Protein 5M6A (pdb70)

Structure (mmCIF, N/CA/C/O backbone):
data_5M6A
#
_entry.id   5M6A
#
_cell.length_a   46.492
_cell.length_b   63.429
_cell.length_c   86.637
_cell.angle_alpha   95.32
_cell.angle_beta   85.84
_cell.angle_gamma   99.58
#
_symmetry.space_group_name_H-M   'P 1'
#
loop_
_entity.id
_entity.type
_entity.pdbx_description
1 polymer 'Bence-Jones light chain'
2 non-polymer GLYCEROL
3 non-polymer 'PHOSPHATE ION'
4 water water
#
loop_
_atom_site.group_PDB
_atom_site.id
_atom_site.type_symbol
_atom_site.label_atom_id
_atom_site.label_alt_id
_atom_site.label_comp_id
_atom_site.label_asym_id
_atom_site.label_entity_id
_atom_site.label_seq_id
_atom_site.pdbx_PDB_ins_code
_atom_site.Cartn_x
_atom_site.Cartn_y
_atom_site.Cartn_z
_atom_site.occupancy
_atom_site.B_iso_or_equiv
_atom_site.auth_seq_id
_atom_site.auth_comp_id
_atom_site.auth_asym_id
_atom_site.auth_atom_id
_atom_site.pdbx_PDB_model_num
ATOM 1 N N . GLN A 1 1 ? 16.790 -9.119 11.661 1.00 37.24 1 GLN A N 1
ATOM 2 C CA . GLN A 1 1 ? 15.794 -8.080 11.918 1.00 36.05 1 GLN A CA 1
ATOM 3 C C . GLN A 1 1 ? 15.657 -7.753 13.408 1.00 34.56 1 GLN A C 1
ATOM 4 O O . GLN A 1 1 ? 15.555 -8.664 14.241 1.00 34.34 1 GLN A O 1
ATOM 10 N N A SER A 1 2 ? 15.666 -6.449 13.745 0.48 27.99 2 SER A N 1
ATOM 11 N N B SER A 1 2 ? 15.667 -6.453 13.741 0.52 27.82 2 SER A N 1
ATOM 12 C CA A SER A 1 2 ? 15.533 -5.986 15.132 0.48 26.57 2 SER A CA 1
ATOM 13 C CA B SER A 1 2 ? 15.529 -5.967 15.120 0.52 26.33 2 SER A CA 1
ATOM 14 C C A SER A 1 2 ? 14.082 -6.047 15.587 0.48 28.50 2 SER A C 1
ATOM 15 C C B SER A 1 2 ? 14.080 -6.054 15.583 0.52 28.42 2 SER A C 1
ATOM 16 O O A SER A 1 2 ? 13.176 -6.071 14.743 0.48 28.18 2 SER A O 1
ATOM 17 O O B SER A 1 2 ? 13.171 -6.090 14.741 0.52 28.09 2 SER A O 1
ATOM 22 N N . ALA A 1 3 ? 13.863 -6.065 16.921 1.00 22.85 3 ALA A N 1
ATOM 23 C CA . ALA A 1 3 ? 12.537 -6.146 17.542 1.00 22.90 3 ALA A CA 1
ATOM 24 C C . ALA A 1 3 ? 11.606 -4.993 17.170 1.00 25.05 3 ALA A C 1
ATOM 25 O O . ALA A 1 3 ? 10.397 -5.204 16.969 1.00 25.95 3 ALA A O 1
ATOM 27 N N . LEU A 1 4 ? 12.160 -3.767 17.112 1.00 17.48 4 LEU A N 1
ATOM 28 C CA . LEU A 1 4 ? 11.424 -2.591 16.648 1.00 15.93 4 LEU A CA 1
ATOM 29 C C . LEU A 1 4 ? 11.957 -2.238 15.267 1.00 18.03 4 LEU A C 1
ATOM 30 O O . LEU A 1 4 ? 13.121 -2.518 14.946 1.00 16.22 4 LEU A O 1
ATOM 35 N N . THR A 1 5 ? 11.098 -1.637 14.430 1.00 16.83 5 THR A N 1
ATOM 36 C CA . THR A 1 5 ? 11.459 -1.341 13.071 1.00 16.16 5 THR A CA 1
ATOM 37 C C . THR A 1 5 ? 11.635 0.156 12.890 1.00 18.55 5 THR A C 1
ATOM 38 O O . THR A 1 5 ? 10.684 0.924 13.083 1.00 16.98 5 THR A O 1
ATOM 42 N N . GLN A 1 6 ? 12.822 0.533 12.418 1.00 14.62 6 GLN A N 1
ATOM 43 C CA . GLN A 1 6 ? 13.136 1.908 12.091 1.00 13.86 6 GLN A CA 1
ATOM 44 C C . GLN A 1 6 ? 13.523 1.957 10.625 1.00 17.23 6 GLN A C 1
ATOM 45 O O . GLN A 1 6 ? 14.229 1.041 10.175 1.00 17.60 6 GLN A O 1
ATOM 51 N N . PRO A 1 7 ? 13.185 3.038 9.885 1.00 17.51 7 PRO A N 1
ATOM 52 C CA . PRO A 1 7 ? 13.685 3.146 8.490 1.00 17.86 7 PRO A CA 1
ATOM 53 C C . PRO A 1 7 ? 15.213 3.212 8.519 1.00 20.58 7 PRO A C 1
ATOM 54 O O . PRO A 1 7 ? 15.776 3.794 9.445 1.00 17.19 7 PRO A O 1
ATOM 58 N N . PRO A 1 8 ? 15.939 2.606 7.564 1.00 18.60 8 PRO A N 1
ATOM 59 C CA . PRO A 1 8 ? 17.409 2.627 7.662 1.00 17.78 8 PRO A CA 1
ATOM 60 C C . PRO A 1 8 ? 18.066 4.002 7.563 1.00 19.58 8 PRO A C 1
ATOM 61 O O . PRO A 1 8 ? 19.132 4.181 8.130 1.00 18.13 8 PRO A O 1
ATOM 65 N N . SER A 1 9 ? 17.427 4.981 6.918 1.00 17.83 9 SER A N 1
ATOM 66 C CA . SER A 1 9 ? 18.040 6.296 6.787 1.00 17.74 9 SER A CA 1
ATOM 67 C C . SER A 1 9 ? 17.059 7.444 6.662 1.00 22.76 9 SER A C 1
ATOM 68 O O . SER A 1 9 ? 15.861 7.265 6.388 1.00 23.01 9 SER A O 1
ATOM 71 N N . ALA A 1 10 ? 17.590 8.653 6.868 1.00 18.07 10 ALA A N 1
ATOM 72 C CA . ALA A 1 10 ? 16.854 9.891 6.716 1.00 18.86 10 ALA A CA 1
ATOM 73 C C . ALA A 1 10 ? 17.904 10.920 6.360 1.00 20.48 10 ALA A C 1
ATOM 74 O O . ALA A 1 10 ? 19.090 10.705 6.640 1.00 18.62 10 ALA A O 1
ATOM 76 N N . SER A 1 11 ? 17.490 12.026 5.761 1.00 17.60 11 SER A N 1
ATOM 77 C CA . SER A 1 11 ? 18.429 13.096 5.463 1.00 16.82 11 SER A CA 1
ATOM 78 C C . SER A 1 11 ? 17.716 14.426 5.367 1.00 22.42 11 SER A C 1
ATOM 79 O O . SER A 1 11 ? 16.503 14.495 5.152 1.00 21.66 11 SER A O 1
ATOM 82 N N . GLY A 1 12 ? 18.508 15.470 5.439 1.00 20.04 12 GLY A N 1
ATOM 83 C CA . GLY A 1 12 ? 18.014 16.825 5.267 1.00 20.91 12 GLY A CA 1
ATOM 84 C C . GLY A 1 12 ? 19.178 17.770 5.192 1.00 23.70 12 GLY A C 1
ATOM 85 O O . GLY A 1 12 ? 20.287 17.398 5.565 1.00 18.87 12 GLY A O 1
ATOM 86 N N . SER A 1 13 ? 18.927 19.005 4.738 1.00 22.79 13 SER A N 1
ATOM 87 C CA . SER A 1 13 ? 19.986 20.008 4.650 1.00 22.81 13 SER A CA 1
ATOM 88 C C . SER A 1 13 ? 20.000 20.821 5.950 1.00 23.95 13 SER A C 1
ATOM 89 O O . SER A 1 13 ? 18.992 20.788 6.669 1.00 22.43 13 SER A O 1
ATOM 92 N N . PRO A 1 14 ? 21.102 21.556 6.286 1.00 23.09 14 PRO A N 1
ATOM 93 C CA . PRO A 1 14 ? 21.101 22.384 7.508 1.00 23.75 14 PRO A CA 1
ATOM 94 C C . PRO A 1 14 ? 19.860 23.259 7.596 1.00 26.68 14 PRO A C 1
ATOM 95 O O . PRO A 1 14 ? 19.389 23.771 6.580 1.00 26.81 14 PRO A O 1
ATOM 99 N N . GLY A 1 15 ? 19.277 23.337 8.787 1.00 26.74 15 GLY A N 1
ATOM 100 C CA . GLY A 1 15 ? 18.069 24.122 9.010 1.00 26.52 15 GLY A CA 1
ATOM 101 C C . GLY A 1 15 ? 16.764 23.390 8.739 1.00 29.15 15 GLY A C 1
ATOM 102 O O . GLY A 1 15 ? 15.704 23.851 9.186 1.00 29.11 15 GLY A O 1
ATOM 103 N N . GLN A 1 16 ? 16.818 22.255 8.023 1.00 24.90 16 GLN A N 1
ATOM 104 C CA . GLN A 1 16 ? 15.605 21.475 7.729 1.00 24.87 16 GLN A CA 1
ATOM 105 C C . GLN A 1 16 ? 15.213 20.606 8.932 1.00 27.23 16 GLN A C 1
ATOM 106 O O . GLN A 1 16 ? 15.956 20.520 9.914 1.00 26.57 16 GLN A O 1
ATOM 112 N N . SER A 1 17 ? 14.044 19.976 8.846 1.00 25.53 17 SER A N 1
ATOM 113 C CA . SER A 1 17 ? 13.554 19.075 9.890 1.00 25.24 17 SER A CA 1
ATOM 114 C C . SER A 1 17 ? 13.489 17.690 9.319 1.00 29.51 17 SER A C 1
ATOM 115 O O . SER A 1 17 ? 13.261 17.497 8.117 1.00 30.48 17 SER A O 1
ATOM 118 N N . VAL A 1 18 ? 13.708 16.717 10.174 1.00 23.85 18 VAL A N 1
ATOM 119 C CA . VAL A 1 18 ? 13.592 15.331 9.793 1.00 23.11 18 VAL A CA 1
ATOM 120 C C . VAL A 1 18 ? 12.769 14.640 10.891 1.00 24.79 18 VAL A C 1
ATOM 121 O O . VAL A 1 18 ? 12.860 15.051 12.047 1.00 22.79 18 VAL A O 1
ATOM 125 N N . THR A 1 19 ? 11.937 13.659 10.512 1.00 20.31 19 THR A N 1
ATOM 126 C CA . THR A 1 19 ? 11.145 12.850 11.442 1.00 20.28 19 THR A CA 1
ATOM 127 C C . THR A 1 19 ? 11.466 11.389 11.143 1.00 23.12 19 THR A C 1
ATOM 128 O O . THR A 1 19 ? 11.452 10.961 9.985 1.00 22.05 19 THR A O 1
ATOM 132 N N . ILE A 1 20 ? 11.831 10.646 12.183 1.00 18.21 20 ILE A N 1
ATOM 133 C CA . ILE A 1 20 ? 12.187 9.241 12.027 1.00 18.21 20 ILE A CA 1
ATOM 134 C C . ILE A 1 20 ? 11.287 8.405 12.899 1.00 21.16 20 ILE A C 1
ATOM 135 O O . ILE A 1 20 ? 10.913 8.839 13.986 1.00 22.07 20 ILE A O 1
ATOM 140 N N . SER A 1 21 ? 10.823 7.286 12.363 1.00 18.19 21 SER A N 1
ATOM 141 C CA . SER A 1 21 ? 9.851 6.427 13.034 1.00 17.63 21 SER A CA 1
ATOM 142 C C . SER A 1 21 ? 10.456 5.183 13.692 1.00 18.12 21 SER A C 1
ATOM 143 O O . SER A 1 21 ? 11.565 4.747 13.355 1.00 17.85 21 SER A O 1
ATOM 146 N N . CYS A 1 22 ? 9.688 4.593 14.612 1.00 15.12 22 CYS A N 1
ATOM 147 C CA . CYS A 1 22 ? 10.108 3.425 15.383 1.00 15.22 22 CYS A CA 1
ATOM 148 C C . CYS A 1 22 ? 8.838 2.662 15.651 1.00 18.36 22 CYS A C 1
ATOM 149 O O . CYS A 1 22 ? 8.034 3.087 16.476 1.00 17.58 22 CYS A O 1
ATOM 152 N N . THR A 1 23 ? 8.617 1.573 14.893 1.00 15.77 23 THR A N 1
ATOM 153 C CA . THR A 1 23 ? 7.369 0.832 14.947 1.00 16.77 23 THR A CA 1
ATOM 154 C C . THR A 1 23 ? 7.535 -0.503 15.640 1.00 20.67 23 THR A C 1
ATOM 155 O O . THR A 1 23 ? 8.413 -1.283 15.289 1.00 19.99 23 THR A O 1
ATOM 159 N N . GLY A 1 24 ? 6.660 -0.754 16.591 1.00 18.95 24 GLY A N 1
ATOM 160 C CA . GLY A 1 24 ? 6.636 -2.020 17.290 1.00 19.69 24 GLY A CA 1
ATOM 161 C C . GLY A 1 24 ? 5.257 -2.632 17.226 1.00 22.64 24 GLY A C 1
ATOM 162 O O . GLY A 1 24 ? 4.580 -2.594 16.186 1.00 20.65 24 GLY A O 1
ATOM 163 N N . THR A 1 25 ? 4.833 -3.202 18.345 1.00 19.25 25 THR A N 1
ATOM 164 C CA . THR A 1 25 ? 3.508 -3.832 18.444 1.00 19.56 25 THR A CA 1
ATOM 165 C C . THR A 1 25 ? 2.815 -3.312 19.707 1.00 23.55 25 THR A C 1
ATOM 166 O O . THR A 1 25 ? 3.441 -2.629 20.526 1.00 21.86 25 THR A O 1
ATOM 170 N N . SER A 1 26 ? 1.534 -3.699 19.906 1.00 20.46 26 SER A N 1
ATOM 171 C CA . SER A 1 26 ? 0.755 -3.274 21.075 1.00 20.12 26 SER A CA 1
ATOM 172 C C . SER A 1 26 ? 1.391 -3.727 22.400 1.00 25.58 26 SER A C 1
ATOM 173 O O . SER A 1 26 ? 1.142 -3.088 23.428 1.00 26.11 26 SER A O 1
ATOM 176 N N . SER A 1 27 ? 2.196 -4.810 22.386 1.00 21.34 27 SER A N 1
ATOM 177 C CA . SER A 1 27 ? 2.837 -5.279 23.631 1.00 21.45 27 SER A CA 1
ATOM 178 C C . SER A 1 27 ? 4.135 -4.558 23.978 1.00 24.95 27 SER A C 1
ATOM 179 O O . SER A 1 27 ? 4.649 -4.763 25.078 1.00 25.48 27 SER A O 1
ATOM 182 N N . ASP A 1 28 ? 4.688 -3.743 23.067 1.00 21.37 28 ASP A N 1
ATOM 183 C CA . ASP A 1 28 ? 5.902 -3.003 23.385 1.00 20.31 28 ASP A CA 1
ATOM 184 C C . ASP A 1 28 ? 5.648 -1.477 23.253 1.00 23.95 28 ASP A C 1
ATOM 185 O O . ASP A 1 28 ? 5.136 -0.878 24.208 1.00 22.90 28 ASP A O 1
ATOM 190 N N . VAL A 1 29 ? 5.922 -0.869 22.075 1.00 19.47 29 VAL A N 1
ATOM 191 C CA . VAL A 1 29 ? 5.719 0.572 21.848 1.00 19.83 29 VAL A CA 1
ATOM 192 C C . VAL A 1 29 ? 4.291 1.044 22.225 1.00 23.87 29 VAL A C 1
ATOM 193 O O . VAL A 1 29 ? 4.151 2.062 22.892 1.00 24.09 29 VAL A O 1
ATOM 197 N N . GLY A 1 30 ? 3.264 0.310 21.798 1.00 21.83 30 GLY A N 1
ATOM 198 C CA . GLY A 1 30 ? 1.878 0.704 22.076 1.00 22.78 30 GLY A CA 1
ATOM 199 C C . GLY A 1 30 ? 1.305 0.313 23.429 1.00 26.95 30 GLY A C 1
ATOM 200 O O . GLY A 1 30 ? 0.130 0.601 23.704 1.00 27.46 30 GLY A O 1
ATOM 201 N N . GLY A 1 31 ? 2.113 -0.325 24.280 1.00 22.77 31 GLY A N 1
ATOM 202 C CA . GLY A 1 31 ? 1.672 -0.801 25.593 1.00 24.36 31 GLY A CA 1
ATOM 203 C C . GLY A 1 31 ? 1.982 0.067 26.796 1.00 29.80 31 GLY A C 1
ATOM 204 O O . GLY A 1 31 ? 1.438 -0.159 27.887 1.00 28.94 31 GLY A O 1
ATOM 205 N N . SER A 1 32 ? 2.873 1.056 26.615 1.00 24.79 32 SER A N 1
ATOM 206 C CA . SER A 1 32 ? 3.304 1.964 27.682 1.00 24.13 32 SER A CA 1
ATOM 207 C C . SER A 1 32 ? 3.913 3.228 27.071 1.00 26.97 32 SER A C 1
ATOM 208 O O . SER A 1 32 ? 4.080 3.292 25.853 1.00 25.94 32 SER A O 1
ATOM 211 N N . ASP A 1 33 ? 4.267 4.224 27.910 1.00 23.19 33 ASP A N 1
ATOM 212 C CA . ASP A 1 33 ? 4.942 5.418 27.408 1.00 21.83 33 ASP A CA 1
ATOM 213 C C . ASP A 1 33 ? 6.411 5.304 27.840 1.00 25.82 33 ASP A C 1
ATOM 214 O O . ASP A 1 33 ? 6.888 6.022 28.728 1.00 25.22 33 ASP A O 1
ATOM 219 N N . SER A 1 34 ? 7.120 4.337 27.231 1.00 21.11 34 SER A N 1
ATOM 220 C CA . SER A 1 34 ? 8.460 4.006 27.650 1.00 19.64 34 SER A CA 1
ATOM 221 C C . SER A 1 34 ? 9.476 4.044 26.522 1.00 20.49 34 SER A C 1
ATOM 222 O O . SER A 1 34 ? 10.541 3.480 26.673 1.00 20.38 34 SER A O 1
ATOM 225 N N . VAL A 1 35 ? 9.162 4.713 25.422 1.00 16.59 35 VAL A N 1
ATOM 226 C CA . VAL A 1 35 ? 10.126 4.809 24.325 1.00 15.62 35 VAL A CA 1
ATOM 227 C C . VAL A 1 35 ? 11.309 5.726 24.700 1.00 17.88 35 VAL A C 1
ATOM 228 O O . VAL A 1 35 ? 11.109 6.837 25.200 1.00 16.17 35 VAL A O 1
ATOM 232 N N . SER A 1 36 ? 12.532 5.260 24.424 1.00 15.58 36 SER A N 1
ATOM 233 C CA . SER A 1 36 ? 13.751 6.057 24.562 1.00 13.18 36 SER A CA 1
ATOM 234 C C . SER A 1 36 ? 14.380 6.140 23.168 1.00 16.13 36 SER A C 1
ATOM 235 O O . SER A 1 36 ? 14.141 5.263 22.310 1.00 16.05 36 SER A O 1
ATOM 238 N N . TRP A 1 37 ? 15.084 7.222 22.929 1.00 13.25 37 TRP A N 1
ATOM 239 C CA . TRP A 1 37 ? 15.842 7.475 21.695 1.00 13.66 37 TRP A CA 1
ATOM 240 C C . TRP A 1 37 ? 17.287 7.736 22.119 1.00 16.74 37 TRP A C 1
ATOM 241 O O . TRP A 1 37 ? 17.530 8.425 23.120 1.00 14.17 37 TRP A O 1
ATOM 252 N N . TYR A 1 38 ? 18.238 7.208 21.332 1.00 13.08 38 TYR A N 1
ATOM 253 C CA . TYR A 1 38 ? 19.665 7.305 21.599 1.00 12.75 38 TYR A CA 1
ATOM 254 C C . TYR A 1 38 ? 20.299 7.818 20.337 1.00 15.68 38 TYR A C 1
ATOM 255 O O . TYR A 1 38 ? 19.869 7.441 19.238 1.00 14.76 38 TYR A O 1
ATOM 264 N N . GLN A 1 39 ? 21.325 8.626 20.510 1.00 11.52 39 GLN A N 1
ATOM 265 C CA . GLN A 1 39 ? 22.094 9.173 19.389 1.00 11.15 39 GLN A CA 1
ATOM 266 C C . GLN A 1 39 ? 23.474 8.545 19.502 1.00 15.29 39 GLN A C 1
ATOM 267 O O . GLN A 1 39 ? 24.076 8.540 20.594 1.00 14.97 39 GLN A O 1
ATOM 273 N N . GLN A 1 40 ? 24.064 8.184 18.357 1.00 12.82 40 GLN A N 1
ATOM 274 C CA . GLN A 1 40 ? 25.422 7.691 18.401 1.00 11.33 40 GLN A CA 1
ATOM 275 C C . GLN A 1 40 ? 26.244 8.207 17.218 1.00 15.55 40 GLN A C 1
ATOM 276 O O . GLN A 1 40 ? 25.904 7.946 16.061 1.00 14.90 40 GLN A O 1
ATOM 282 N N . HIS A 1 41 ? 27.349 8.890 17.519 1.00 14.72 41 HIS A N 1
ATOM 283 C CA . HIS A 1 41 ? 28.323 9.303 16.493 1.00 15.20 41 HIS A CA 1
ATOM 284 C C . HIS A 1 41 ? 29.286 8.142 16.257 1.00 19.18 41 HIS A C 1
ATOM 285 O O . HIS A 1 41 ? 29.682 7.476 17.219 1.00 18.28 41 HIS A O 1
ATOM 292 N N . PRO A 1 42 ? 29.717 7.893 15.003 1.00 21.95 42 PRO A N 1
ATOM 293 C CA . PRO A 1 42 ? 30.677 6.792 14.754 1.00 22.11 42 PRO A CA 1
ATOM 294 C C . PRO A 1 42 ? 31.899 6.845 15.663 1.00 23.51 42 PRO A C 1
ATOM 295 O O . PRO A 1 42 ? 32.452 7.916 15.894 1.00 25.43 42 PRO A O 1
ATOM 299 N N . GLY A 1 43 ? 32.242 5.696 16.237 1.00 23.24 43 GLY A N 1
ATOM 300 C CA . GLY A 1 43 ? 33.391 5.542 17.126 1.00 23.99 43 GLY A CA 1
ATOM 301 C C . GLY A 1 43 ? 33.212 6.131 18.512 1.00 27.65 43 GLY A C 1
ATOM 302 O O . GLY A 1 43 ? 34.165 6.173 19.291 1.00 29.33 43 GLY A O 1
ATOM 303 N N . LYS A 1 44 ? 31.994 6.605 18.842 1.00 20.00 44 LYS A N 1
ATOM 304 C CA . LYS A 1 44 ? 31.740 7.198 20.137 1.00 18.74 44 LYS A CA 1
ATOM 305 C C . LYS A 1 44 ? 30.626 6.463 20.825 1.00 21.11 44 LYS A C 1
ATOM 306 O O . LYS A 1 44 ? 29.868 5.730 20.177 1.00 18.94 44 LYS A O 1
ATOM 312 N N . ALA A 1 45 ? 30.523 6.679 22.122 1.00 19.00 45 ALA A N 1
ATOM 313 C CA . ALA A 1 45 ? 29.482 6.064 22.918 1.00 19.65 45 ALA A CA 1
ATOM 314 C C . ALA A 1 45 ? 28.099 6.583 22.508 1.00 19.25 45 ALA A C 1
ATOM 315 O O . ALA A 1 45 ? 27.963 7.791 22.206 1.00 18.09 45 ALA A O 1
ATOM 317 N N . PRO A 1 46 ? 27.056 5.734 22.612 1.00 16.92 46 PRO A N 1
ATOM 318 C CA . PRO A 1 46 ? 25.681 6.243 22.412 1.00 15.15 46 PRO A CA 1
ATOM 319 C C . PRO A 1 46 ? 25.366 7.237 23.525 1.00 17.08 46 PRO A C 1
ATOM 320 O O . PRO A 1 46 ? 26.045 7.250 24.564 1.00 16.68 46 PRO A O 1
ATOM 324 N N . LYS A 1 47 ? 24.325 8.047 23.335 1.00 14.82 47 LYS A N 1
ATOM 325 C CA . LYS A 1 47 ? 23.886 8.997 24.354 1.00 16.08 47 LYS A CA 1
ATOM 326 C C . LYS A 1 47 ? 22.349 8.971 24.365 1.00 17.62 47 LYS A C 1
ATOM 327 O O . LYS A 1 47 ? 21.737 9.051 23.308 1.00 16.87 47 LYS A O 1
ATOM 333 N N . LEU A 1 48 ? 21.745 8.902 25.541 1.00 14.59 48 LEU A N 1
ATOM 334 C CA . LEU A 1 48 ? 20.284 8.966 25.683 1.00 13.20 48 LEU A CA 1
ATOM 335 C C . LEU A 1 48 ? 19.846 10.417 25.375 1.00 18.61 48 LEU A C 1
ATOM 336 O O . LEU A 1 48 ? 20.371 11.361 25.993 1.00 19.40 48 LEU A O 1
ATOM 341 N N . ILE A 1 49 ? 18.935 10.593 24.410 1.00 15.34 49 ILE A N 1
ATOM 342 C CA . ILE A 1 49 ? 18.432 11.928 24.044 1.00 14.54 49 ILE A CA 1
ATOM 343 C C . ILE A 1 49 ? 16.929 12.110 24.333 1.00 17.10 49 ILE A C 1
ATOM 344 O O . ILE A 1 49 ? 16.452 13.265 24.410 1.00 16.41 49 ILE A O 1
ATOM 349 N N . ILE A 1 50 ? 16.183 11.005 24.477 1.00 14.25 50 ILE A N 1
ATOM 350 C CA . ILE A 1 50 ? 14.737 11.095 24.815 1.00 14.03 50 ILE A CA 1
ATOM 351 C C . ILE A 1 50 ? 14.403 9.892 25.680 1.00 17.56 50 ILE A C 1
ATOM 352 O O . ILE A 1 50 ? 14.850 8.788 25.376 1.00 15.14 50 ILE A O 1
ATOM 357 N N . TYR A 1 51 ? 13.567 10.070 26.713 1.00 15.37 51 TYR A N 1
ATOM 358 C CA . TYR A 1 51 ? 13.086 8.933 27.482 1.00 14.01 51 TYR A CA 1
ATOM 359 C C . TYR A 1 51 ? 11.611 9.171 27.750 1.00 16.20 51 TYR A C 1
ATOM 360 O O . TYR A 1 51 ? 11.148 10.311 27.620 1.00 15.47 51 TYR A O 1
ATOM 369 N N . GLU A 1 52 ? 10.861 8.087 28.002 1.00 13.89 52 GLU A N 1
ATOM 370 C CA . GLU A 1 52 ? 9.414 8.136 28.288 1.00 15.82 52 GLU A CA 1
ATOM 371 C C . GLU A 1 52 ? 8.660 8.929 27.210 1.00 18.23 52 GLU A C 1
ATOM 372 O O . GLU A 1 52 ? 7.904 9.857 27.511 1.00 17.66 52 GLU A O 1
ATOM 378 N N . VAL A 1 53 ? 8.966 8.591 25.941 1.00 15.35 53 VAL A N 1
ATOM 379 C CA . VAL A 1 53 ? 8.384 9.143 24.716 1.00 16.15 53 VAL A CA 1
ATOM 380 C C . VAL A 1 53 ? 8.850 10.579 24.372 1.00 18.44 53 VAL A C 1
ATOM 381 O O . VAL A 1 53 ? 9.230 10.810 23.228 1.00 16.60 53 VAL A O 1
ATOM 385 N N . SER A 1 54 ? 8.772 11.533 25.325 1.00 15.07 54 SER A N 1
ATOM 386 C CA . SER A 1 54 ? 8.942 12.962 25.051 1.00 14.78 54 SER A CA 1
ATOM 387 C C . SER A 1 54 ? 9.939 13.698 25.907 1.00 18.08 54 SER A C 1
ATOM 388 O O . SER A 1 54 ? 10.170 14.878 25.662 1.00 18.28 54 SER A O 1
ATOM 391 N N . GLN A 1 55 ? 10.495 13.049 26.923 1.00 14.57 55 GLN A N 1
ATOM 392 C CA . GLN A 1 55 ? 11.355 13.741 27.886 1.00 14.16 55 GLN A CA 1
ATOM 393 C C . GLN A 1 55 ? 12.776 13.905 27.439 1.00 18.02 55 GLN A C 1
ATOM 394 O O . GLN A 1 55 ? 13.418 12.930 27.043 1.00 17.45 55 GLN A O 1
ATOM 400 N N A ARG A 1 56 ? 13.302 15.131 27.553 0.50 16.05 56 ARG A N 1
ATOM 401 N N B ARG A 1 56 ? 13.300 15.133 27.549 0.50 15.89 56 ARG A N 1
ATOM 402 C CA A ARG A 1 56 ? 14.682 15.396 27.197 0.50 15.40 56 ARG A CA 1
ATOM 403 C CA B ARG A 1 56 ? 14.675 15.420 27.181 0.50 15.15 56 ARG A CA 1
ATOM 404 C C A ARG A 1 56 ? 15.552 15.422 28.436 0.50 19.37 56 ARG A C 1
ATOM 405 C C B ARG A 1 56 ? 15.560 15.440 28.422 0.50 19.37 56 ARG A C 1
ATOM 406 O O A ARG A 1 56 ? 15.287 16.211 29.363 0.50 19.40 56 ARG A O 1
ATOM 407 O O B ARG A 1 56 ? 15.296 16.229 29.349 0.50 19.57 56 ARG A O 1
ATOM 422 N N . PRO A 1 57 ? 16.628 14.608 28.467 1.00 16.65 57 PRO A N 1
ATOM 423 C CA . PRO A 1 57 ? 17.591 14.701 29.579 1.00 17.19 57 PRO A CA 1
ATOM 424 C C . PRO A 1 57 ? 18.202 16.123 29.608 1.00 21.41 57 PRO A C 1
ATOM 425 O O . PRO A 1 57 ? 18.175 16.836 28.599 1.00 19.76 57 PRO A O 1
ATOM 429 N N . SER A 1 58 ? 18.787 16.514 30.733 1.00 22.79 58 SER A N 1
ATOM 430 C CA . SER A 1 58 ? 19.423 17.836 30.834 1.00 24.26 58 SER A CA 1
ATOM 431 C C . SER A 1 58 ? 20.489 18.053 29.743 1.00 27.74 58 SER A C 1
ATOM 432 O O . SER A 1 58 ? 21.305 17.159 29.476 1.00 27.56 58 SER A O 1
ATOM 435 N N . GLY A 1 59 ? 20.424 19.213 29.092 1.00 25.23 59 GLY A N 1
ATOM 436 C CA . GLY A 1 59 ? 21.370 19.598 28.063 1.00 25.39 59 GLY A CA 1
ATOM 437 C C . GLY A 1 59 ? 21.047 19.211 26.633 1.00 28.19 59 GLY A C 1
ATOM 438 O O . GLY A 1 59 ? 21.788 19.597 25.719 1.00 28.27 59 GLY A O 1
ATOM 439 N N . VAL A 1 60 ? 19.960 18.430 26.419 1.00 22.40 60 VAL A N 1
ATOM 440 C CA . VAL A 1 60 ? 19.513 18.040 25.069 1.00 19.09 60 VAL A CA 1
ATOM 441 C C . VAL A 1 60 ? 18.582 19.163 24.622 1.00 24.19 60 VAL A C 1
ATOM 442 O O . VAL A 1 60 ? 17.618 19.460 25.325 1.00 25.60 60 VAL A O 1
ATOM 446 N N . PRO A 1 61 ? 18.876 19.839 23.497 1.00 23.16 61 PRO A N 1
ATOM 447 C CA . PRO A 1 61 ? 18.058 21.002 23.116 1.00 24.01 61 PRO A CA 1
ATOM 448 C C . PRO A 1 61 ? 16.679 20.640 22.609 1.00 25.27 61 PRO A C 1
ATOM 449 O O . PRO A 1 61 ? 16.481 19.514 22.123 1.00 23.10 61 PRO A O 1
ATOM 453 N N . ASN A 1 62 ? 15.740 21.611 22.701 1.00 22.86 62 ASN A N 1
ATOM 454 C CA . ASN A 1 62 ? 14.330 21.488 22.310 1.00 23.69 62 ASN A CA 1
ATOM 455 C C . ASN A 1 62 ? 14.127 21.268 20.809 1.00 25.67 62 ASN A C 1
ATOM 456 O O . ASN A 1 62 ? 12.994 21.025 20.379 1.00 25.65 62 ASN A O 1
ATOM 461 N N . ARG A 1 63 ? 15.223 21.255 20.017 1.00 21.91 63 ARG A N 1
ATOM 462 C CA . ARG A 1 63 ? 15.153 20.897 18.594 1.00 21.17 63 ARG A CA 1
ATOM 463 C C . ARG A 1 63 ? 14.769 19.418 18.468 1.00 21.96 63 ARG A C 1
ATOM 464 O O . ARG A 1 63 ? 14.255 19.012 17.433 1.00 22.53 63 ARG A O 1
ATOM 472 N N . PHE A 1 64 ? 15.067 18.604 19.503 1.00 17.62 64 PHE A N 1
ATOM 473 C CA . PHE A 1 64 ? 14.746 17.159 19.520 1.00 17.11 64 PHE A CA 1
ATOM 474 C C . PHE A 1 64 ? 13.415 16.986 20.227 1.00 21.07 64 PHE A C 1
ATOM 475 O O . PHE A 1 64 ? 13.251 17.474 21.339 1.00 21.15 64 PHE A O 1
ATOM 483 N N . SER A 1 65 ? 12.468 16.304 19.607 1.00 17.09 65 SER A N 1
ATOM 484 C CA . SER A 1 65 ? 11.183 16.064 20.281 1.00 18.07 65 SER A CA 1
ATOM 485 C C . SER A 1 65 ? 10.688 14.681 19.952 1.00 22.66 65 SER A C 1
ATOM 486 O O . SER A 1 65 ? 10.969 14.138 18.889 1.00 23.28 65 SER A O 1
ATOM 489 N N . GLY A 1 66 ? 10.055 14.069 20.912 1.00 19.80 66 GLY A N 1
ATOM 490 C CA . GLY A 1 66 ? 9.601 12.708 20.721 1.00 19.37 66 GLY A CA 1
ATOM 491 C C . GLY A 1 66 ? 8.114 12.638 20.944 1.00 22.60 66 GLY A C 1
ATOM 492 O O . GLY A 1 66 ? 7.562 13.380 21.771 1.00 19.77 66 GLY A O 1
ATOM 493 N N . SER A 1 67 ? 7.452 11.790 20.158 1.00 19.28 67 SER A N 1
ATOM 494 C CA . SER A 1 67 ? 6.016 11.586 20.277 1.00 19.80 67 SER A CA 1
ATOM 495 C C . SER A 1 67 ? 5.705 10.129 19.978 1.00 22.66 67 SER A C 1
ATOM 496 O O . SER A 1 67 ? 6.596 9.346 19.615 1.00 19.26 67 SER A O 1
ATOM 499 N N . LYS A 1 68 ? 4.440 9.765 20.142 1.00 21.26 68 LYS A N 1
ATOM 500 C CA . LYS A 1 68 ? 3.981 8.411 19.860 1.00 21.25 68 LYS A CA 1
ATOM 501 C C . LYS A 1 68 ? 2.500 8.417 19.488 1.00 26.70 68 LYS A C 1
ATOM 502 O O . LYS A 1 68 ? 1.714 9.154 20.084 1.00 25.89 68 LYS A O 1
ATOM 508 N N . SER A 1 69 ? 2.129 7.563 18.531 1.00 24.82 69 SER A N 1
ATOM 509 C CA . SER A 1 69 ? 0.742 7.379 18.081 1.00 25.72 69 SER A CA 1
ATOM 510 C C . SER A 1 69 ? 0.583 5.866 17.816 1.00 26.35 69 SER A C 1
ATOM 511 O O . SER A 1 69 ? 1.312 5.321 17.008 1.00 24.88 69 SER A O 1
ATOM 514 N N . GLY A 1 70 ? -0.303 5.205 18.558 1.00 25.05 70 GLY A N 1
ATOM 515 C CA . GLY A 1 70 ? -0.478 3.758 18.454 1.00 24.77 70 GLY A CA 1
ATOM 516 C C . GLY A 1 70 ? 0.829 3.009 18.713 1.00 25.35 70 GLY A C 1
ATOM 517 O O . GLY A 1 70 ? 1.498 3.244 19.717 1.00 23.58 70 GLY A O 1
ATOM 518 N N . ASN A 1 71 ? 1.218 2.136 17.791 1.00 23.00 71 ASN A N 1
ATOM 519 C CA . ASN A 1 71 ? 2.434 1.323 17.880 1.00 21.71 71 ASN A CA 1
ATOM 520 C C . ASN A 1 71 ? 3.655 1.969 17.255 1.00 23.80 71 ASN A C 1
ATOM 521 O O . ASN A 1 71 ? 4.688 1.304 17.107 1.00 23.84 71 ASN A O 1
ATOM 526 N N . THR A 1 72 ? 3.565 3.269 16.913 1.00 19.38 72 THR A N 1
ATOM 527 C CA . THR A 1 72 ? 4.705 3.956 16.286 1.00 18.45 72 THR A CA 1
ATOM 528 C C . THR A 1 72 ? 5.108 5.195 17.051 1.00 22.34 72 THR A C 1
ATOM 529 O O . THR A 1 72 ? 4.281 6.095 17.263 1.00 21.39 72 THR A O 1
ATOM 533 N N . ALA A 1 73 ? 6.398 5.237 17.451 1.00 18.49 73 ALA A N 1
ATOM 534 C CA . ALA A 1 73 ? 7.016 6.380 18.102 1.00 16.78 73 ALA A CA 1
ATOM 535 C C . ALA A 1 73 ? 7.773 7.164 17.031 1.00 19.94 73 ALA A C 1
ATOM 536 O O . ALA A 1 73 ? 8.255 6.592 16.053 1.00 18.97 73 ALA A O 1
ATOM 538 N N . SER A 1 74 ? 7.896 8.477 17.216 1.00 17.12 74 SER A N 1
ATOM 539 C CA . SER A 1 74 ? 8.606 9.310 16.265 1.00 16.75 74 SER A CA 1
ATOM 540 C C . SER A 1 74 ? 9.505 10.292 16.976 1.00 21.22 74 SER A C 1
ATOM 541 O O . SER A 1 74 ? 9.138 10.830 18.027 1.00 19.37 74 SER A O 1
ATOM 544 N N . LEU A 1 75 ? 10.672 10.549 16.373 1.00 18.34 75 LEU A N 1
ATOM 545 C CA . LEU A 1 75 ? 11.632 11.527 16.840 1.00 17.42 75 LEU A CA 1
ATOM 546 C C . LEU A 1 75 ? 11.722 12.565 15.754 1.00 19.31 75 LEU A C 1
ATOM 547 O O . LEU A 1 75 ? 11.990 12.224 14.589 1.00 18.61 75 LEU A O 1
ATOM 552 N N . THR A 1 76 ? 11.536 13.833 16.135 1.00 15.84 76 THR A N 1
ATOM 553 C CA . THR A 1 76 ? 11.695 14.913 15.164 1.00 16.69 76 THR A CA 1
ATOM 554 C C . THR A 1 76 ? 12.918 15.728 15.541 1.00 20.82 76 THR A C 1
ATOM 555 O O . THR A 1 76 ? 13.073 16.096 16.710 1.00 18.89 76 THR A O 1
ATOM 559 N N . VAL A 1 77 ? 13.791 16.018 14.551 1.00 19.96 77 VAL A N 1
ATOM 560 C CA . VAL A 1 77 ? 14.946 16.873 14.786 1.00 20.38 77 VAL A CA 1
ATOM 561 C C . VAL A 1 77 ? 14.684 18.097 13.924 1.00 27.96 77 VAL A C 1
ATOM 562 O O . VAL A 1 77 ? 14.647 17.965 12.695 1.00 26.74 77 VAL A O 1
ATOM 566 N N A SER A 1 78 ? 14.457 19.260 14.553 0.50 26.78 78 SER A N 1
ATOM 567 N N B SER A 1 78 ? 14.448 19.260 14.547 0.50 25.51 78 SER A N 1
ATOM 568 C CA A SER A 1 78 ? 14.216 20.524 13.844 0.50 27.81 78 SER A CA 1
ATOM 569 C CA B SER A 1 78 ? 14.215 20.503 13.804 0.50 25.86 78 SER A CA 1
ATOM 570 C C A SER A 1 78 ? 15.523 21.311 13.716 0.50 29.66 78 SER A C 1
ATOM 571 C C B SER A 1 78 ? 15.518 21.306 13.707 0.50 28.67 78 SER A C 1
ATOM 572 O O A SER A 1 78 ? 16.449 21.112 14.510 0.50 28.41 78 SER A O 1
ATOM 573 O O B SER A 1 78 ? 16.440 21.100 14.503 0.50 27.30 78 SER A O 1
ATOM 578 N N . GLY A 1 79 ? 15.594 22.184 12.718 1.00 26.47 79 GLY A N 1
ATOM 579 C CA . GLY A 1 79 ? 16.766 23.027 12.487 1.00 25.77 79 GLY A CA 1
ATOM 580 C C . GLY A 1 79 ? 18.056 22.238 12.472 1.00 28.48 79 GLY A C 1
ATOM 581 O O . GLY A 1 79 ? 18.967 22.537 13.245 1.00 28.90 79 GLY A O 1
ATOM 582 N N . LEU A 1 80 ? 18.104 21.170 11.655 1.00 23.26 80 LEU A N 1
ATOM 583 C CA . LEU A 1 80 ? 19.276 20.301 11.569 1.00 22.32 80 LEU A CA 1
ATOM 584 C C . LEU A 1 80 ? 20.593 21.065 11.549 1.00 26.36 80 LEU A C 1
ATOM 585 O O . LEU A 1 80 ? 20.762 22.036 10.793 1.00 24.31 80 LEU A O 1
ATOM 590 N N . GLN A 1 81 ? 21.507 20.625 12.413 1.00 23.29 81 GLN A N 1
ATOM 591 C CA . GLN A 1 81 ? 22.862 21.152 12.568 1.00 24.37 81 GLN A CA 1
ATOM 592 C C . GLN A 1 81 ? 23.842 20.044 12.234 1.00 28.23 81 GLN A C 1
ATOM 593 O O . GLN A 1 81 ? 23.486 18.861 12.335 1.00 25.43 81 GLN A O 1
ATOM 599 N N . ALA A 1 82 ? 25.079 20.416 11.844 1.00 26.31 82 ALA A N 1
ATOM 600 C CA . ALA A 1 82 ? 26.143 19.470 11.485 1.00 25.19 82 ALA A CA 1
ATOM 601 C C . ALA A 1 82 ? 26.297 18.348 12.516 1.00 24.42 82 ALA A C 1
ATOM 602 O O . ALA A 1 82 ? 26.393 17.175 12.125 1.00 23.95 82 ALA A O 1
ATOM 604 N N . GLU A 1 83 ? 26.270 18.707 13.824 1.00 22.18 83 GLU A N 1
ATOM 605 C CA . GLU A 1 83 ? 26.412 17.748 14.938 1.00 21.38 83 GLU A CA 1
ATOM 606 C C . GLU A 1 83 ? 25.237 16.723 15.025 1.00 22.87 83 GLU A C 1
ATOM 607 O O . GLU A 1 83 ? 25.326 15.738 15.779 1.00 21.14 83 GLU A O 1
ATOM 613 N N . ASP A 1 84 ? 24.144 16.935 14.254 1.00 18.02 84 ASP A N 1
ATOM 614 C CA . ASP A 1 84 ? 23.016 15.982 14.313 1.00 16.97 84 ASP A CA 1
ATOM 615 C C . ASP A 1 84 ? 23.230 14.797 13.397 1.00 18.80 84 ASP A C 1
ATOM 616 O O . ASP A 1 84 ? 22.503 13.814 13.514 1.00 17.92 84 ASP A O 1
ATOM 621 N N . ASP A 1 85 ? 24.241 14.871 12.487 1.00 17.29 85 ASP A N 1
ATOM 622 C CA . ASP A 1 85 ? 24.557 13.787 11.579 1.00 15.82 85 ASP A CA 1
ATOM 623 C C . ASP A 1 85 ? 25.104 12.632 12.460 1.00 17.85 85 ASP A C 1
ATOM 624 O O . ASP A 1 85 ? 26.146 12.784 13.104 1.00 18.14 85 ASP A O 1
ATOM 629 N N . ALA A 1 86 ? 24.338 11.543 12.568 1.00 14.29 86 ALA A N 1
ATOM 630 C CA . ALA A 1 86 ? 24.648 10.421 13.491 1.00 14.19 86 ALA A CA 1
ATOM 631 C C . ALA A 1 86 ? 23.679 9.248 13.251 1.00 15.80 86 ALA A C 1
ATOM 632 O O . ALA A 1 86 ? 22.774 9.361 12.428 1.00 14.87 86 ALA A O 1
ATOM 634 N N . ASP A 1 87 ? 23.835 8.144 14.001 1.00 14.08 87 ASP A N 1
ATOM 635 C CA . ASP A 1 87 ? 22.866 7.046 13.979 1.00 13.35 87 ASP A CA 1
ATOM 636 C C . ASP A 1 87 ? 21.946 7.253 15.159 1.00 16.68 87 ASP A C 1
ATOM 637 O O . ASP A 1 87 ? 22.399 7.709 16.218 1.00 16.10 87 ASP A O 1
ATOM 642 N N . TYR A 1 88 ? 20.663 6.966 14.968 1.00 11.82 88 TYR A N 1
ATOM 643 C CA . TYR A 1 88 ? 19.657 7.140 16.015 1.00 11.67 88 TYR A CA 1
ATOM 644 C C . TYR A 1 88 ? 18.952 5.819 16.261 1.00 16.31 88 TYR A C 1
ATOM 645 O O . TYR A 1 88 ? 18.467 5.199 15.311 1.00 14.49 88 TYR A O 1
ATOM 654 N N . TYR A 1 89 ? 18.811 5.441 17.525 1.00 12.29 89 TYR A N 1
ATOM 655 C CA . TYR A 1 89 ? 18.155 4.207 17.883 1.00 12.12 89 TYR A CA 1
ATOM 656 C C . TYR A 1 89 ? 16.965 4.479 18.804 1.00 14.27 89 TYR A C 1
ATOM 657 O O . TYR A 1 89 ? 16.971 5.470 19.558 1.00 13.40 89 TYR A O 1
ATOM 666 N N . CYS A 1 90 ? 15.973 3.579 18.766 1.00 12.59 90 CYS A N 1
ATOM 667 C CA . CYS A 1 90 ? 14.873 3.621 19.732 1.00 12.49 90 CYS A CA 1
ATOM 668 C C . CYS A 1 90 ? 14.851 2.354 20.574 1.00 16.03 90 CYS A C 1
ATOM 669 O O . CYS A 1 90 ? 15.375 1.316 20.151 1.00 13.61 90 CYS A O 1
ATOM 672 N N . SER A 1 91 ? 14.170 2.422 21.733 1.00 12.92 91 SER A N 1
ATOM 673 C CA . SER A 1 91 ? 13.926 1.247 22.545 1.00 12.52 91 SER A CA 1
ATOM 674 C C . SER A 1 91 ? 12.591 1.441 23.231 1.00 15.34 91 SER A C 1
ATOM 675 O O . SER A 1 91 ? 12.071 2.553 23.272 1.00 15.01 91 SER A O 1
ATOM 678 N N . SER A 1 92 ? 12.012 0.351 23.697 1.00 14.41 92 SER A N 1
ATOM 679 C CA . SER A 1 92 ? 10.737 0.408 24.410 1.00 14.51 92 SER A CA 1
ATOM 680 C C . SER A 1 92 ? 10.712 -0.747 25.377 1.00 19.76 92 SER A C 1
ATOM 681 O O . SER A 1 92 ? 11.283 -1.798 25.096 1.00 18.80 92 SER A O 1
ATOM 684 N N . TYR A 1 93 ? 9.937 -0.606 26.463 1.00 21.82 93 TYR A N 1
ATOM 685 C CA . TYR A 1 93 ? 9.691 -1.754 27.332 1.00 23.67 93 TYR A CA 1
ATOM 686 C C . TYR A 1 93 ? 8.715 -2.635 26.549 1.00 27.58 93 TYR A C 1
ATOM 687 O O . TYR A 1 93 ? 7.988 -2.132 25.692 1.00 23.76 93 TYR A O 1
ATOM 696 N N . GLY A 1 94 ? 8.645 -3.903 26.912 1.00 30.17 94 GLY A N 1
ATOM 697 C CA . GLY A 1 94 ? 7.671 -4.851 26.376 1.00 32.84 94 GLY A CA 1
ATOM 698 C C . GLY A 1 94 ? 6.933 -5.530 27.516 1.00 42.51 94 GLY A C 1
ATOM 699 O O . GLY A 1 94 ? 7.196 -5.230 28.687 1.00 44.56 94 GLY A O 1
ATOM 700 N N . GLY A 1 95 ? 6.023 -6.444 27.173 1.00 41.76 95 GLY A N 1
ATOM 701 C CA . GLY A 1 95 ? 5.203 -7.189 28.128 1.00 68.99 95 GLY A CA 1
ATOM 702 C C . GLY A 1 95 ? 5.984 -7.994 29.149 1.00 107.16 95 GLY A C 1
ATOM 703 O O . GLY A 1 95 ? 5.898 -7.732 30.350 1.00 75.73 95 GLY A O 1
ATOM 704 N N . ASN A 1 97 ? 9.050 -7.444 32.002 1.00 44.67 97 ASN A N 1
ATOM 705 C CA . ASN A 1 97 ? 9.146 -6.071 31.512 1.00 44.49 97 ASN A CA 1
ATOM 706 C C . ASN A 1 97 ? 10.478 -5.855 30.751 1.00 44.79 97 ASN A C 1
ATOM 707 O O . ASN A 1 97 ? 11.298 -4.986 31.097 1.00 44.89 97 ASN A O 1
ATOM 712 N N . ASN A 1 98 ? 10.660 -6.653 29.687 1.00 36.16 98 ASN A N 1
ATOM 713 C CA . ASN A 1 98 ? 11.840 -6.646 28.828 1.00 33.69 98 ASN A CA 1
ATOM 714 C C . ASN A 1 98 ? 12.015 -5.351 28.064 1.00 29.72 98 ASN A C 1
ATOM 715 O O . ASN A 1 98 ? 11.102 -4.534 28.033 1.00 28.17 98 ASN A O 1
ATOM 720 N N . LEU A 1 99 ? 13.200 -5.151 27.499 1.00 25.52 99 LEU A N 1
ATOM 721 C CA . LEU A 1 99 ? 13.552 -3.956 26.709 1.00 24.88 99 LEU A CA 1
ATOM 722 C C . LEU A 1 99 ? 13.789 -4.388 25.255 1.00 25.66 99 LEU A C 1
ATOM 723 O O . LEU A 1 99 ? 14.538 -5.323 25.015 1.00 26.15 99 LEU A O 1
ATOM 728 N N . PHE A 1 100 ? 13.123 -3.738 24.285 1.00 20.80 100 PHE A N 1
ATOM 729 C CA . PHE A 1 100 ? 13.220 -4.076 22.862 1.00 19.78 100 PHE A CA 1
ATOM 730 C C . PHE A 1 100 ? 13.846 -2.884 22.138 1.00 18.89 100 PHE A C 1
ATOM 731 O O . PHE A 1 100 ? 13.522 -1.751 22.482 1.00 17.22 100 PHE A O 1
ATOM 739 N N . PHE A 1 101 ? 14.692 -3.144 21.130 1.00 16.28 101 PHE A N 1
ATOM 740 C CA . PHE A 1 101 ? 15.389 -2.092 20.397 1.00 16.11 101 PHE A CA 1
ATOM 741 C C . PHE A 1 101 ? 15.086 -2.103 18.900 1.00 16.98 101 PHE A C 1
ATOM 742 O O . PHE A 1 101 ? 14.846 -3.179 18.323 1.00 16.81 101 PHE A O 1
ATOM 750 N N . GLY A 1 102 ? 15.211 -0.929 18.281 1.00 13.06 102 GLY A N 1
ATOM 751 C CA . GLY A 1 102 ? 15.180 -0.757 16.839 1.00 13.96 102 GLY A CA 1
ATOM 752 C C . GLY A 1 102 ? 16.577 -0.980 16.269 1.00 17.71 102 GLY A C 1
ATOM 753 O O . GLY A 1 102 ? 17.561 -1.011 17.013 1.00 17.12 102 GLY A O 1
ATOM 754 N N . GLY A 1 103 ? 16.682 -1.126 14.946 1.00 15.04 103 GLY A N 1
ATOM 755 C CA . GLY A 1 103 ? 17.962 -1.413 14.291 1.00 14.32 103 GLY A CA 1
ATOM 756 C C . GLY A 1 103 ? 18.785 -0.197 13.887 1.00 16.55 103 GLY A C 1
ATOM 757 O O . GLY A 1 103 ? 19.870 -0.337 13.307 1.00 15.06 103 GLY A O 1
ATOM 758 N N . GLY A 1 104 ? 18.261 0.997 14.192 1.00 13.92 104 GLY A N 1
ATOM 759 C CA . GLY A 1 104 ? 18.910 2.266 13.896 1.00 14.75 104 GLY A CA 1
ATOM 760 C C . GLY A 1 104 ? 18.561 2.938 12.581 1.00 16.61 104 GLY A C 1
ATOM 761 O O . GLY A 1 104 ? 18.256 2.282 11.578 1.00 15.48 104 GLY A O 1
ATOM 762 N N . THR A 1 105 ? 18.644 4.279 12.580 1.00 13.72 105 THR A N 1
ATOM 763 C CA . THR A 1 105 ? 18.428 5.118 11.402 1.00 12.62 105 THR A CA 1
ATOM 764 C C . THR A 1 105 ? 19.640 6.024 11.263 1.00 16.43 105 THR A C 1
ATOM 765 O O . THR A 1 105 ? 20.023 6.696 12.224 1.00 16.14 105 THR A O 1
ATOM 769 N N . LYS A 1 106 ? 20.271 6.004 10.095 1.00 15.29 106 LYS A N 1
ATOM 770 C CA . LYS A 1 106 ? 21.378 6.903 9.827 1.00 13.12 106 LYS A CA 1
ATOM 771 C C . LYS A 1 106 ? 20.778 8.218 9.361 1.00 16.59 106 LYS A C 1
ATOM 772 O O . LYS A 1 106 ? 20.113 8.264 8.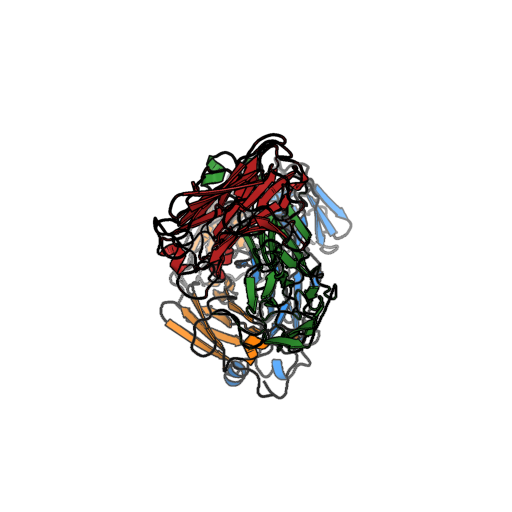319 1.00 17.92 106 LYS A O 1
ATOM 778 N N . VAL A 1 107 ? 21.017 9.294 10.106 1.00 13.60 107 VAL A N 1
ATOM 779 C CA . VAL A 1 107 ? 20.517 10.605 9.710 1.00 13.61 107 VAL A CA 1
ATOM 780 C C . VAL A 1 107 ? 21.709 11.380 9.146 1.00 17.49 107 VAL A C 1
ATOM 781 O O . VAL A 1 107 ? 22.695 11.634 9.856 1.00 15.44 107 VAL A O 1
ATOM 785 N N . THR A 1 108 ? 21.629 11.717 7.859 1.00 15.50 108 THR A N 1
ATOM 786 C CA . THR A 1 108 ? 22.707 12.473 7.207 1.00 14.78 108 THR A CA 1
ATOM 787 C C . THR A 1 108 ? 22.301 13.936 7.027 1.00 18.36 108 THR A C 1
ATOM 788 O O . THR A 1 108 ? 21.244 14.216 6.466 1.00 16.74 108 THR A O 1
ATOM 792 N N . VAL A 1 109 ? 23.193 14.877 7.417 1.00 15.87 109 VAL A N 1
ATOM 793 C CA . VAL A 1 109 ? 23.029 16.304 7.156 1.00 17.88 109 VAL A CA 1
ATOM 794 C C . VAL A 1 109 ? 23.763 16.479 5.806 1.00 21.52 109 VAL A C 1
ATOM 795 O O . VAL A 1 109 ? 24.994 16.330 5.746 1.00 21.43 109 VAL A O 1
ATOM 799 N N . LEU A 1 110 ? 22.985 16.646 4.716 1.00 17.53 110 LEU A N 1
ATOM 800 C CA . LEU A 1 110 ? 23.512 16.670 3.343 1.00 18.68 110 LEU A CA 1
ATOM 801 C C . LEU A 1 110 ? 24.684 17.600 3.176 1.00 21.71 110 LEU A C 1
ATOM 802 O O . LEU A 1 110 ? 24.553 18.788 3.435 1.00 21.16 110 LEU A O 1
ATOM 807 N N . GLY A 1 111 ? 25.821 17.021 2.800 1.00 19.84 111 GLY A N 1
ATOM 808 C CA . GLY A 1 111 ? 27.070 17.733 2.544 1.00 18.93 111 GLY A CA 1
ATOM 809 C C . GLY A 1 111 ? 27.343 18.034 1.077 1.00 19.61 111 GLY A C 1
ATOM 810 O O . GLY A 1 111 ? 28.287 18.759 0.755 1.00 17.21 111 GLY A O 1
ATOM 811 N N . GLN A 1 112 ? 26.549 17.423 0.184 1.00 15.86 112 GLN A N 1
ATOM 812 C CA . GLN A 1 112 ? 26.654 17.555 -1.272 1.00 16.17 112 GLN A CA 1
ATOM 813 C C . GLN A 1 112 ? 25.311 17.077 -1.873 1.00 18.10 112 GLN A C 1
ATOM 814 O O . GLN A 1 112 ? 24.475 16.556 -1.130 1.00 17.48 112 GLN A O 1
ATOM 820 N N . PRO A 1 113 ? 25.068 17.234 -3.194 1.00 17.85 113 PRO A N 1
ATOM 821 C CA . PRO A 1 113 ? 23.766 16.815 -3.739 1.00 18.00 113 PRO A CA 1
ATOM 822 C C . PRO A 1 113 ? 23.534 15.317 -3.575 1.00 19.22 113 PRO A C 1
ATOM 823 O O . PRO A 1 113 ? 24.489 14.514 -3.628 1.00 17.92 113 PRO A O 1
ATOM 827 N N . LYS A 1 114 ? 22.260 14.938 -3.394 1.00 16.48 114 LYS A N 1
ATOM 828 C CA . LYS A 1 114 ? 21.903 13.519 -3.340 1.00 14.62 114 LYS A CA 1
ATOM 829 C C . LYS A 1 114 ? 22.169 12.908 -4.726 1.00 18.41 114 LYS A C 1
ATOM 830 O O . LYS A 1 114 ? 22.118 13.608 -5.751 1.00 18.93 114 LYS A O 1
ATOM 836 N N . ALA A 1 115 ? 22.453 11.619 -4.759 1.00 16.03 115 ALA A N 1
ATOM 837 C CA . ALA A 1 115 ? 22.681 10.914 -5.997 1.00 16.38 115 ALA A CA 1
ATOM 838 C C . ALA A 1 115 ? 22.222 9.487 -5.788 1.00 18.52 115 ALA A C 1
ATOM 839 O O . ALA A 1 115 ? 22.609 8.842 -4.816 1.00 16.13 115 ALA A O 1
ATOM 841 N N . ALA A 1 116 ? 21.357 9.024 -6.688 1.00 18.82 116 ALA A N 1
ATOM 842 C CA . ALA A 1 116 ? 20.789 7.666 -6.639 1.00 18.25 116 ALA A CA 1
ATOM 843 C C . ALA A 1 116 ? 21.849 6.686 -7.133 1.00 19.21 116 ALA A C 1
ATOM 844 O O . ALA A 1 116 ? 22.633 7.011 -8.041 1.00 18.94 116 ALA A O 1
ATOM 846 N N . PRO A 1 117 ? 21.920 5.483 -6.548 1.00 15.05 117 PRO A N 1
ATOM 847 C CA . PRO A 1 117 ? 22.983 4.566 -6.973 1.00 15.03 117 PRO A CA 1
ATOM 848 C C . PRO A 1 117 ? 22.768 3.967 -8.344 1.00 19.44 117 PRO A C 1
ATOM 849 O O . PRO A 1 117 ? 21.623 3.775 -8.776 1.00 19.52 117 PRO A O 1
ATOM 853 N N A SER A 1 118 ? 23.877 3.634 -9.007 0.50 15.33 118 SER A N 1
ATOM 854 N N B SER A 1 118 ? 23.875 3.623 -9.028 0.50 16.03 118 SER A N 1
ATOM 855 C CA A SER A 1 118 ? 23.865 2.850 -10.232 0.50 15.34 118 SER A CA 1
ATOM 856 C CA B SER A 1 118 ? 23.812 2.847 -10.269 0.50 16.33 118 SER A CA 1
ATOM 857 C C A SER A 1 118 ? 23.907 1.416 -9.685 0.50 18.70 118 SER A C 1
ATOM 858 C C B SER A 1 118 ? 23.962 1.406 -9.787 0.50 19.85 118 SER A C 1
ATOM 859 O O A SER A 1 118 ? 24.719 1.138 -8.798 0.50 17.05 118 SER A O 1
ATOM 860 O O B SER A 1 118 ? 24.912 1.105 -9.055 0.50 19.22 118 SER A O 1
ATOM 865 N N . VAL A 1 119 ? 22.999 0.528 -10.128 1.00 15.21 119 VAL A N 1
ATOM 866 C CA . VAL A 1 119 ? 23.009 -0.867 -9.652 1.00 14.39 119 VAL A CA 1
ATOM 867 C C . VAL A 1 119 ? 23.237 -1.766 -10.841 1.00 19.10 119 VAL A C 1
ATOM 868 O O . VAL A 1 119 ? 22.520 -1.642 -11.852 1.00 17.90 119 VAL A O 1
ATOM 872 N N . THR A 1 120 ? 24.273 -2.634 -10.742 1.00 14.52 120 THR A N 1
ATOM 873 C CA . THR A 1 120 ? 24.606 -3.572 -11.805 1.00 13.60 120 THR A CA 1
ATOM 874 C C . THR A 1 120 ? 24.709 -4.953 -11.179 1.00 15.05 120 THR A C 1
ATOM 875 O O . THR A 1 120 ? 25.497 -5.160 -10.264 1.00 14.66 120 THR A O 1
ATOM 879 N N . LEU A 1 121 ? 23.928 -5.877 -11.696 1.00 14.19 121 LEU A N 1
ATOM 880 C CA . LEU A 1 121 ? 23.864 -7.230 -11.171 1.00 14.45 121 LEU A CA 1
ATOM 881 C C . LEU A 1 121 ? 24.527 -8.191 -12.133 1.00 17.11 121 LEU A C 1
ATOM 882 O O . LEU A 1 121 ? 24.139 -8.278 -13.302 1.00 17.59 121 LEU A O 1
ATOM 887 N N . PHE A 1 122 ? 25.502 -8.946 -11.641 1.00 13.13 122 PHE A N 1
ATOM 888 C CA . PHE A 1 122 ? 26.254 -9.876 -12.482 1.00 13.13 122 PHE A CA 1
ATOM 889 C C . PHE A 1 122 ? 25.939 -11.333 -12.145 1.00 16.23 122 PHE A C 1
ATOM 890 O O . PHE A 1 122 ? 26.050 -11.725 -10.970 1.00 15.83 122 PHE A O 1
ATOM 898 N N . PRO A 1 123 ? 25.626 -12.161 -13.164 1.00 14.84 123 PRO A N 1
ATOM 899 C CA . PRO A 1 123 ? 25.450 -13.598 -12.901 1.00 14.01 123 PRO A CA 1
ATOM 900 C C . PRO A 1 123 ? 26.821 -14.296 -12.705 1.00 18.79 123 PRO A C 1
ATOM 901 O O . PRO A 1 123 ? 27.888 -13.670 -12.882 1.00 16.42 123 PRO A O 1
ATOM 905 N N . PRO A 1 124 ? 26.849 -15.600 -12.354 1.00 17.28 124 PRO A N 1
ATOM 906 C CA . PRO A 1 124 ? 28.147 -16.275 -12.173 1.00 15.81 124 PRO A CA 1
ATOM 907 C C . PRO A 1 124 ? 29.008 -16.273 -13.436 1.00 17.91 124 PRO A C 1
ATOM 908 O O . PRO A 1 124 ? 28.499 -16.408 -14.567 1.00 18.24 124 PRO A O 1
ATOM 912 N N . SER A 1 125 ? 30.304 -16.127 -13.234 1.00 18.21 125 SER A N 1
ATOM 913 C CA . SER A 1 125 ? 31.263 -16.133 -14.337 1.00 19.70 125 SER A CA 1
ATOM 914 C C . SER A 1 125 ? 31.566 -17.579 -14.661 1.00 23.04 125 SER A C 1
ATOM 915 O O . SER A 1 125 ? 31.438 -18.454 -13.790 1.00 21.26 125 SER A O 1
ATOM 918 N N . SER A 1 126 ? 31.954 -17.835 -15.905 1.00 22.21 126 SER A N 1
ATOM 919 C CA . SER A 1 126 ? 32.253 -19.188 -16.372 1.00 22.99 126 SER A CA 1
ATOM 920 C C . SER A 1 126 ? 33.350 -19.828 -15.531 1.00 23.54 126 SER A C 1
ATOM 921 O O . SER A 1 126 ? 33.203 -20.987 -15.147 1.00 24.40 126 SER A O 1
ATOM 924 N N . GLU A 1 127 ? 34.420 -19.076 -15.217 1.00 19.89 127 GLU A N 1
ATOM 925 C CA . GLU A 1 127 ? 35.530 -19.610 -14.428 1.00 18.50 127 GLU A CA 1
ATOM 926 C C . GLU A 1 127 ? 35.081 -20.087 -13.058 1.00 21.86 127 GLU A C 1
ATOM 927 O O . GLU A 1 127 ? 35.438 -21.204 -12.667 1.00 20.49 127 GLU A O 1
ATOM 933 N N . GLU A 1 128 ? 34.266 -19.276 -12.328 1.00 18.51 128 GLU A N 1
ATOM 934 C CA . GLU A 1 128 ? 33.881 -19.750 -10.993 1.00 18.29 128 GLU A CA 1
ATOM 935 C C . GLU A 1 128 ? 32.913 -20.958 -11.059 1.00 20.95 128 GLU A C 1
ATOM 936 O O . GLU A 1 128 ? 32.985 -21.820 -10.191 1.00 20.80 128 GLU A O 1
ATOM 942 N N . LEU A 1 129 ? 32.069 -21.050 -12.119 1.00 19.31 129 LEU A N 1
ATOM 943 C CA . LEU A 1 129 ? 31.152 -22.171 -12.289 1.00 19.42 129 LEU A CA 1
ATOM 944 C C . LEU A 1 129 ? 31.990 -23.423 -12.486 1.00 24.43 129 LEU A C 1
ATOM 945 O O . LEU A 1 129 ? 31.689 -24.449 -11.898 1.00 22.31 129 LEU A O 1
ATOM 950 N N . GLN A 1 130 ? 33.100 -23.308 -13.253 1.00 23.00 130 GLN A N 1
ATOM 951 C CA . GLN A 1 130 ? 34.000 -24.457 -13.458 1.00 24.40 130 GLN A CA 1
ATOM 952 C C . GLN A 1 130 ? 34.744 -24.826 -12.174 1.00 27.81 130 GLN A C 1
ATOM 953 O O . GLN A 1 130 ? 35.179 -25.971 -12.027 1.00 29.05 130 GLN A O 1
ATOM 959 N N . ALA A 1 131 ? 34.845 -23.867 -11.221 1.00 24.93 131 ALA A N 1
ATOM 960 C CA . ALA A 1 131 ? 35.459 -24.060 -9.898 1.00 25.58 131 ALA A CA 1
ATOM 961 C C . ALA A 1 131 ? 34.391 -24.450 -8.860 1.00 28.66 131 ALA A C 1
ATOM 962 O O . ALA A 1 131 ? 34.650 -24.382 -7.661 1.00 29.13 131 ALA A O 1
ATOM 964 N N . ASN A 1 132 ? 33.168 -24.802 -9.326 1.00 24.40 132 ASN A N 1
ATOM 965 C CA . ASN A 1 132 ? 32.009 -25.197 -8.518 1.00 23.52 132 ASN A CA 1
ATOM 966 C C . ASN A 1 132 ? 31.491 -24.084 -7.546 1.00 25.97 132 ASN A C 1
ATOM 967 O O . ASN A 1 132 ? 31.018 -24.373 -6.452 1.00 26.42 132 ASN A O 1
ATOM 972 N N . LYS A 1 133 ? 31.504 -22.822 -7.986 1.00 20.51 133 LYS A N 1
ATOM 973 C CA . LYS A 1 133 ? 30.968 -21.677 -7.217 1.00 20.48 133 LYS A CA 1
ATOM 974 C C . LYS A 1 133 ? 30.038 -20.903 -8.134 1.00 21.21 133 LYS A C 1
ATOM 975 O O . LYS A 1 133 ? 30.267 -20.854 -9.339 1.00 20.34 133 LYS A O 1
ATOM 981 N N . ALA A 1 134 ? 29.009 -20.283 -7.569 1.00 18.10 134 ALA A N 1
ATOM 982 C CA . ALA A 1 134 ? 28.047 -19.514 -8.374 1.00 18.70 134 ALA A CA 1
ATOM 983 C C . ALA A 1 134 ? 27.733 -18.164 -7.707 1.00 21.22 134 ALA A C 1
ATOM 984 O O . ALA A 1 134 ? 26.589 -17.735 -7.650 1.00 22.35 134 ALA A O 1
ATOM 986 N N . THR A 1 135 ? 28.774 -17.507 -7.199 1.00 16.60 135 THR A N 1
ATOM 987 C CA . THR A 1 135 ? 28.612 -16.202 -6.535 1.00 15.18 135 THR A CA 1
ATOM 988 C C . THR A 1 135 ? 28.069 -15.157 -7.505 1.00 16.99 135 THR A C 1
ATOM 989 O O . THR A 1 135 ? 28.560 -15.031 -8.632 1.00 17.48 135 THR A O 1
ATOM 993 N N . LEU A 1 136 ? 27.077 -14.396 -7.059 1.00 15.19 136 LEU A N 1
ATOM 994 C CA . LEU A 1 136 ? 26.487 -13.276 -7.799 1.00 14.54 136 LEU A CA 1
ATOM 995 C C . LEU A 1 136 ? 27.017 -12.007 -7.159 1.00 17.49 136 LEU A C 1
ATOM 996 O O . LEU A 1 136 ? 27.292 -12.006 -5.954 1.00 17.39 136 LEU A O 1
ATOM 1001 N N A VAL A 1 137 ? 27.182 -10.933 -7.947 0.57 13.54 137 VAL A N 1
ATOM 1002 N N B VAL A 1 137 ? 27.185 -10.925 -7.958 0.43 12.93 137 VAL A N 1
ATOM 1003 C CA A VAL A 1 137 ? 27.657 -9.673 -7.378 0.57 12.33 137 VAL A CA 1
ATOM 1004 C CA B VAL A 1 137 ? 27.678 -9.641 -7.440 0.43 11.62 137 VAL A CA 1
ATOM 1005 C C A VAL A 1 137 ? 26.746 -8.551 -7.810 0.57 15.19 137 VAL A C 1
ATOM 1006 C C B VAL A 1 137 ? 26.751 -8.525 -7.834 0.43 15.17 137 VAL A C 1
ATOM 1007 O O A VAL A 1 137 ? 26.367 -8.467 -8.983 0.57 15.51 137 VAL A O 1
ATOM 1008 O O B VAL A 1 137 ? 26.430 -8.368 -9.017 0.43 15.54 137 VAL A O 1
ATOM 1015 N N . CYS A 1 138 ? 26.323 -7.745 -6.835 1.00 12.04 138 CYS A N 1
ATOM 1016 C CA . CYS A 1 138 ? 25.453 -6.609 -7.058 1.00 12.77 138 CYS A CA 1
ATOM 1017 C C . CYS A 1 138 ? 26.295 -5.372 -6.773 1.00 16.13 138 CYS A C 1
ATOM 1018 O O . CYS A 1 138 ? 26.647 -5.108 -5.639 1.00 15.51 138 CYS A O 1
ATOM 1021 N N . LEU A 1 139 ? 26.766 -4.724 -7.835 1.00 13.49 139 LEU A N 1
ATOM 1022 C CA . LEU A 1 139 ? 27.649 -3.554 -7.734 1.00 12.44 139 LEU A CA 1
ATOM 1023 C C . LEU A 1 139 ? 26.786 -2.317 -7.578 1.00 15.76 139 LEU A C 1
ATOM 1024 O O . LEU A 1 139 ? 25.892 -2.082 -8.382 1.00 16.02 139 LEU A O 1
ATOM 1029 N N . ILE A 1 140 ? 27.083 -1.510 -6.576 1.00 12.46 140 ILE A N 1
ATOM 1030 C CA . ILE A 1 140 ? 26.294 -0.317 -6.258 1.00 10.63 140 ILE A CA 1
ATOM 1031 C C . ILE A 1 140 ? 27.218 0.887 -6.225 1.00 14.58 140 ILE A C 1
ATOM 1032 O O . ILE A 1 140 ? 28.092 0.947 -5.366 1.00 14.67 140 ILE A O 1
ATOM 1037 N N . SER A 1 141 ? 27.075 1.834 -7.176 1.00 13.91 141 SER A N 1
ATOM 1038 C CA . SER A 1 141 ? 28.031 2.930 -7.197 1.00 13.66 141 SER A CA 1
ATOM 1039 C C . SER A 1 141 ? 27.418 4.306 -7.386 1.00 16.02 141 SER A C 1
ATOM 1040 O O . SER A 1 141 ? 26.237 4.426 -7.716 1.00 15.06 141 SER A O 1
ATOM 1043 N N . ASP A 1 142 ? 28.239 5.345 -7.170 1.00 15.25 142 ASP A N 1
ATOM 1044 C CA . ASP A 1 142 ? 27.880 6.737 -7.445 1.00 15.26 142 ASP A CA 1
ATOM 1045 C C . ASP A 1 142 ? 26.685 7.242 -6.625 1.00 18.14 142 ASP A C 1
ATOM 1046 O O . ASP A 1 142 ? 25.882 8.029 -7.144 1.00 18.43 142 ASP A O 1
ATOM 1051 N N . PHE A 1 143 ? 26.608 6.844 -5.332 1.00 14.54 143 PHE A N 1
ATOM 1052 C CA . PHE A 1 143 ? 25.487 7.295 -4.508 1.00 13.61 143 PHE A CA 1
ATOM 1053 C C . PHE A 1 143 ? 25.886 8.213 -3.395 1.00 17.10 143 PHE A C 1
ATOM 1054 O O . PHE A 1 143 ? 27.036 8.223 -2.958 1.00 15.19 143 PHE A O 1
ATOM 1062 N N . TYR A 1 144 ? 24.922 9.066 -2.992 1.00 12.79 144 TYR A N 1
ATOM 1063 C CA . TYR A 1 144 ? 25.107 9.968 -1.876 1.00 13.43 144 TYR A CA 1
ATOM 1064 C C . TYR A 1 144 ? 23.712 10.259 -1.291 1.00 14.46 144 TYR A C 1
ATOM 1065 O O . TYR A 1 144 ? 22.806 10.563 -2.073 1.00 13.38 144 TYR A O 1
ATOM 1074 N N . PRO A 1 145 ? 23.513 10.223 0.038 1.00 14.45 145 PRO A N 1
ATOM 1075 C CA . PRO A 1 145 ? 24.476 9.884 1.114 1.00 13.29 145 PRO A CA 1
ATOM 1076 C C . PRO A 1 145 ? 24.996 8.459 1.003 1.00 14.85 145 PRO A C 1
ATOM 1077 O O . PRO A 1 145 ? 24.439 7.648 0.277 1.00 13.41 145 PRO A O 1
ATOM 1081 N N . GLY A 1 146 ? 26.059 8.174 1.732 1.00 15.32 146 GLY A N 1
ATOM 1082 C CA . GLY A 1 146 ? 26.705 6.867 1.675 1.00 15.25 146 GLY A CA 1
ATOM 1083 C C . GLY A 1 146 ? 26.108 5.832 2.581 1.00 23.88 146 GLY A C 1
ATOM 1084 O O . GLY A 1 146 ? 26.841 5.185 3.337 1.00 27.75 146 GLY A O 1
ATOM 1085 N N . ALA A 1 147 ? 24.773 5.737 2.572 1.00 21.14 147 ALA A N 1
ATOM 1086 C CA . ALA A 1 147 ? 23.975 4.812 3.390 1.00 21.03 147 ALA A CA 1
ATOM 1087 C C . ALA A 1 147 ? 23.115 4.019 2.427 1.00 20.41 147 ALA A C 1
ATOM 1088 O O . ALA A 1 147 ? 22.341 4.592 1.650 1.00 19.63 147 ALA A O 1
ATOM 1090 N N . VAL A 1 148 ? 23.255 2.704 2.464 1.00 18.17 148 VAL A N 1
ATOM 1091 C CA . VAL A 1 148 ? 22.474 1.868 1.583 1.00 16.08 148 VAL A CA 1
ATOM 1092 C C . VAL A 1 148 ? 22.074 0.568 2.310 1.00 18.08 148 VAL A C 1
ATOM 1093 O O . VAL A 1 148 ? 22.797 0.127 3.219 1.00 17.79 148 VAL A O 1
ATOM 1097 N N . THR A 1 149 ? 20.930 -0.015 1.921 1.00 15.98 149 THR A N 1
ATOM 1098 C CA A THR A 1 149 ? 20.463 -1.297 2.467 0.50 15.25 149 THR A CA 1
ATOM 1099 C CA B THR A 1 149 ? 20.526 -1.329 2.448 0.50 15.25 149 THR A CA 1
ATOM 1100 C C . THR A 1 149 ? 20.230 -2.265 1.308 1.00 18.53 149 THR A C 1
ATOM 1101 O O . THR A 1 149 ? 19.600 -1.889 0.320 1.00 18.32 149 THR A O 1
ATOM 1108 N N . VAL A 1 150 ? 20.751 -3.490 1.410 1.00 16.34 150 VAL A N 1
ATOM 1109 C CA . VAL A 1 150 ? 20.572 -4.442 0.318 1.00 16.42 150 VAL A CA 1
ATOM 1110 C C . VAL A 1 150 ? 19.822 -5.662 0.824 1.00 21.25 150 VAL A C 1
ATOM 1111 O O . VAL A 1 150 ? 20.111 -6.156 1.916 1.00 19.90 150 VAL A O 1
ATOM 1115 N N . ALA A 1 151 ? 18.900 -6.165 0.001 1.00 19.24 151 ALA A N 1
ATOM 1116 C CA . ALA A 1 151 ? 18.183 -7.413 0.259 1.00 20.29 151 ALA A CA 1
ATOM 1117 C C . ALA A 1 151 ? 18.237 -8.247 -1.030 1.00 21.97 151 ALA A C 1
ATOM 1118 O O . ALA A 1 151 ? 18.232 -7.677 -2.123 1.00 20.28 151 ALA A O 1
ATOM 1120 N N . TRP A 1 152 ? 18.345 -9.583 -0.900 1.00 16.72 152 TRP A N 1
ATOM 1121 C CA . TRP A 1 152 ? 18.349 -10.495 -2.042 1.00 17.27 152 TRP A CA 1
ATOM 1122 C C . TRP A 1 152 ? 17.108 -11.373 -2.026 1.00 20.07 152 TRP A C 1
ATOM 1123 O O . TRP A 1 152 ? 16.536 -11.628 -0.956 1.00 18.14 152 TRP A O 1
ATOM 1134 N N . LYS A 1 153 ? 16.648 -11.767 -3.212 1.00 16.84 153 LYS A N 1
ATOM 1135 C CA . LYS A 1 153 ? 15.517 -12.682 -3.366 1.00 18.48 153 LYS A CA 1
ATOM 1136 C C . LYS A 1 153 ? 15.930 -13.832 -4.256 1.00 23.13 153 LYS A C 1
ATOM 1137 O O . LYS A 1 153 ? 16.689 -13.630 -5.213 1.00 21.16 153 LYS A O 1
ATOM 1143 N N . ALA A 1 154 ? 15.500 -15.053 -3.879 1.00 22.27 154 ALA A N 1
ATOM 1144 C CA . ALA A 1 154 ? 15.645 -16.299 -4.623 1.00 23.00 154 ALA A CA 1
ATOM 1145 C C . ALA A 1 154 ? 14.203 -16.497 -5.097 1.00 26.47 154 ALA A C 1
ATOM 1146 O O . ALA A 1 154 ? 13.293 -16.759 -4.288 1.00 24.78 154 ALA A O 1
ATOM 1148 N N . ASP A 1 155 ? 13.974 -16.277 -6.380 1.00 23.38 155 ASP A N 1
ATOM 1149 C CA . ASP A 1 155 ? 12.632 -16.174 -6.972 1.00 23.45 155 ASP A CA 1
ATOM 1150 C C . ASP A 1 155 ? 12.023 -14.942 -6.309 1.00 29.22 155 ASP A C 1
ATOM 1151 O O . ASP A 1 155 ? 12.567 -13.850 -6.490 1.00 27.45 155 ASP A O 1
ATOM 1156 N N A SER A 1 156 ? 10.946 -15.114 -5.512 0.56 27.89 156 SER A N 1
ATOM 1157 N N B SER A 1 156 ? 10.944 -15.111 -5.515 0.44 27.73 156 SER A N 1
ATOM 1158 C CA A SER A 1 156 ? 10.292 -14.012 -4.796 0.56 29.15 156 SER A CA 1
ATOM 1159 C CA B SER A 1 156 ? 10.290 -14.010 -4.799 0.44 28.78 156 SER A CA 1
ATOM 1160 C C A SER A 1 156 ? 10.514 -14.117 -3.295 0.56 34.22 156 SER A C 1
ATOM 1161 C C B SER A 1 156 ? 10.508 -14.121 -3.294 0.44 33.76 156 SER A C 1
ATOM 1162 O O A SER A 1 156 ? 10.054 -13.256 -2.536 0.56 35.99 156 SER A O 1
ATOM 1163 O O B SER A 1 156 ? 10.039 -13.265 -2.534 0.44 35.12 156 SER A O 1
ATOM 1168 N N . SER A 1 157 ? 11.240 -15.166 -2.873 1.00 28.79 157 SER A N 1
ATOM 1169 C CA . SER A 1 157 ? 11.543 -15.444 -1.482 1.00 28.02 157 SER A CA 1
ATOM 1170 C C . SER A 1 157 ? 12.783 -14.689 -1.004 1.00 28.22 157 SER A C 1
ATOM 1171 O O . SER A 1 157 ? 13.826 -14.769 -1.660 1.00 25.39 157 SER A O 1
ATOM 1174 N N . PRO A 1 158 ? 12.737 -14.020 0.165 1.00 27.29 158 PRO A N 1
ATOM 1175 C CA . PRO A 1 158 ? 13.966 -13.385 0.681 1.00 27.30 158 PRO A CA 1
ATOM 1176 C C . PRO A 1 158 ? 15.035 -14.448 0.961 1.00 28.72 158 PRO A C 1
ATOM 1177 O O . PRO A 1 158 ? 14.706 -15.574 1.356 1.00 25.67 158 PRO A O 1
ATOM 1181 N N . VAL A 1 159 ? 16.299 -14.122 0.663 1.00 26.51 159 VAL A N 1
ATOM 1182 C CA . VAL A 1 159 ? 17.427 -15.012 0.943 1.00 28.25 159 VAL A CA 1
ATOM 1183 C C . VAL A 1 159 ? 18.426 -14.225 1.780 1.00 35.08 159 VAL A C 1
ATOM 1184 O O . VAL A 1 159 ? 18.916 -13.181 1.333 1.00 33.61 159 VAL A O 1
ATOM 1188 N N . LYS A 1 160 ? 18.687 -14.696 3.015 1.00 32.88 160 LYS A N 1
ATOM 1189 C CA . LYS A 1 160 ? 19.619 -14.031 3.947 1.00 32.36 160 LYS A CA 1
ATOM 1190 C C . LYS A 1 160 ? 20.969 -14.744 3.990 1.00 34.40 160 LYS A C 1
ATOM 1191 O O . LYS A 1 160 ? 22.018 -14.079 4.050 1.00 34.03 160 LYS A O 1
ATOM 1197 N N . ALA A 1 161 ? 20.933 -16.099 3.950 1.00 26.52 161 ALA A N 1
ATOM 1198 C CA . ALA A 1 161 ? 22.127 -16.934 3.993 1.00 24.95 161 ALA A CA 1
ATOM 1199 C C . ALA A 1 161 ? 23.028 -16.647 2.792 1.00 25.20 161 ALA A C 1
ATOM 1200 O O . ALA A 1 161 ? 22.539 -16.558 1.668 1.00 25.82 161 ALA A O 1
ATOM 1202 N N . GLY A 1 162 ? 24.326 -16.572 3.051 1.00 21.40 162 GLY A N 1
ATOM 1203 C CA . GLY A 1 162 ? 25.337 -16.381 2.011 1.00 22.19 162 GLY A CA 1
ATOM 1204 C C . GLY A 1 162 ? 25.462 -14.963 1.493 1.00 23.15 162 GLY A C 1
ATOM 1205 O O . GLY A 1 162 ? 26.158 -14.747 0.514 1.00 22.25 162 GLY A O 1
ATOM 1206 N N . VAL A 1 163 ? 24.826 -13.985 2.144 1.00 19.62 163 VAL A N 1
ATOM 1207 C CA . VAL A 1 163 ? 24.877 -12.573 1.720 1.00 17.52 163 VAL A CA 1
ATOM 1208 C C . VAL A 1 163 ? 25.962 -11.793 2.468 1.00 19.72 163 VAL A C 1
ATOM 1209 O O . VAL A 1 163 ? 26.022 -11.856 3.698 1.00 18.28 163 VAL A O 1
ATOM 1213 N N . GLU A 1 164 ? 26.787 -11.026 1.732 1.00 15.85 164 GLU A N 1
ATOM 1214 C CA . GLU A 1 164 ? 27.754 -10.105 2.349 1.00 15.29 164 GLU A CA 1
ATOM 1215 C C . GLU A 1 164 ? 27.671 -8.786 1.598 1.00 18.14 164 GLU A C 1
ATOM 1216 O O . GLU A 1 164 ? 27.609 -8.795 0.366 1.00 16.43 164 GLU A O 1
ATOM 1222 N N . THR A 1 165 ? 27.678 -7.672 2.308 1.00 14.78 165 THR A N 1
ATOM 1223 C CA . THR A 1 165 ? 27.632 -6.373 1.653 1.00 14.04 165 THR A CA 1
ATOM 1224 C C . THR A 1 165 ? 28.723 -5.528 2.270 1.00 17.81 165 THR A C 1
ATOM 1225 O O . THR A 1 165 ? 28.848 -5.488 3.492 1.00 17.52 165 THR A O 1
ATOM 1229 N N . THR A 1 166 ? 29.555 -4.901 1.424 1.00 14.58 166 THR A N 1
ATOM 1230 C CA . THR A 1 166 ? 30.674 -4.097 1.909 1.00 13.73 166 THR A CA 1
ATOM 1231 C C . THR A 1 166 ? 30.178 -2.779 2.483 1.00 17.96 166 THR A C 1
ATOM 1232 O O . THR A 1 166 ? 29.139 -2.243 2.075 1.00 18.82 166 THR A O 1
ATOM 1236 N N . THR A 1 167 ? 30.970 -2.219 3.391 1.00 15.61 167 THR A N 1
ATOM 1237 C CA . THR A 1 167 ? 30.653 -0.907 3.933 1.00 15.44 167 THR A CA 1
ATOM 1238 C C . THR A 1 167 ? 30.887 0.121 2.821 1.00 19.95 167 THR A C 1
ATOM 1239 O O . THR A 1 167 ? 31.981 0.134 2.253 1.00 19.13 167 THR A O 1
ATOM 1243 N N . PRO A 1 168 ? 29.940 1.052 2.549 1.00 18.50 168 PRO A N 1
ATOM 1244 C CA . PRO A 1 168 ? 30.176 2.023 1.465 1.00 17.76 168 PRO A CA 1
ATOM 1245 C C . PRO A 1 168 ? 31.442 2.837 1.670 1.00 17.69 168 PRO A C 1
ATOM 1246 O O . PRO A 1 168 ? 31.779 3.186 2.807 1.00 17.87 168 PRO A O 1
ATOM 1250 N N . SER A 1 169 ? 32.148 3.104 0.589 1.00 14.30 169 SER A N 1
ATOM 1251 C CA . SER A 1 169 ? 33.364 3.913 0.669 1.00 15.47 169 SER A CA 1
ATOM 1252 C C . SER A 1 169 ? 33.343 4.949 -0.414 1.00 18.74 169 SER A C 1
ATOM 1253 O O . SER A 1 169 ? 32.734 4.747 -1.467 1.00 17.99 169 SER A O 1
ATOM 1256 N N . LYS A 1 170 ? 33.911 6.098 -0.103 1.00 16.37 170 LYS A N 1
ATOM 1257 C CA . LYS A 1 170 ? 33.970 7.237 -1.006 1.00 16.46 170 LYS A CA 1
ATOM 1258 C C . LYS A 1 170 ? 34.997 6.989 -2.113 1.00 20.91 170 LYS A C 1
ATOM 1259 O O . LYS A 1 170 ? 36.160 6.676 -1.832 1.00 21.55 170 LYS A O 1
ATOM 1265 N N . GLN A 1 171 ? 34.546 7.095 -3.380 1.00 17.64 171 GLN A N 1
ATOM 1266 C CA . GLN A 1 171 ? 35.388 6.886 -4.554 1.00 16.89 171 GLN A CA 1
ATOM 1267 C C . GLN A 1 171 ? 35.972 8.203 -5.115 1.00 19.32 171 GLN A C 1
ATOM 1268 O O . GLN A 1 171 ? 35.729 9.257 -4.531 1.00 19.39 171 GLN A O 1
ATOM 1274 N N . SER A 1 172 ? 36.807 8.141 -6.184 1.00 16.99 172 SER A N 1
ATOM 1275 C CA . SER A 1 172 ? 37.473 9.362 -6.664 1.00 17.83 172 SER A CA 1
ATOM 1276 C C . SER A 1 172 ? 36.518 10.496 -7.083 1.00 23.80 172 SER A C 1
ATOM 1277 O O . SER A 1 172 ? 36.911 11.656 -6.985 1.00 24.46 172 SER A O 1
ATOM 1280 N N . ASN A 1 173 ? 35.261 10.172 -7.470 1.00 21.37 173 ASN A N 1
ATOM 1281 C CA . ASN A 1 173 ? 34.272 11.220 -7.833 1.00 20.59 173 ASN A CA 1
ATOM 1282 C C . ASN A 1 173 ? 33.513 11.765 -6.619 1.00 22.34 173 ASN A C 1
ATOM 1283 O O . ASN A 1 173 ? 32.583 12.580 -6.774 1.00 20.85 173 ASN A O 1
ATOM 1288 N N . ASN A 1 174 ? 33.964 11.380 -5.393 1.00 18.35 174 ASN A N 1
ATOM 1289 C CA . ASN A 1 174 ? 33.402 11.828 -4.111 1.00 18.58 174 ASN A CA 1
ATOM 1290 C C . ASN A 1 174 ? 31.985 11.313 -3.866 1.00 19.94 174 ASN A C 1
ATOM 1291 O O . ASN A 1 174 ? 31.265 11.833 -3.004 1.00 18.71 174 ASN A O 1
ATOM 1296 N N . LYS A 1 175 ? 31.615 10.238 -4.582 1.00 17.32 175 LYS A N 1
ATOM 1297 C CA . LYS A 1 175 ? 30.357 9.536 -4.337 1.00 17.46 175 LYS A CA 1
ATOM 1298 C C . LYS A 1 175 ? 30.729 8.142 -3.808 1.00 18.64 175 LYS A C 1
ATOM 1299 O O . LYS A 1 175 ? 31.870 7.691 -3.948 1.00 18.82 175 LYS A O 1
ATOM 1305 N N . TYR A 1 176 ? 29.768 7.466 -3.196 1.00 15.63 176 TYR A N 1
ATOM 1306 C CA . TYR A 1 176 ? 30.030 6.187 -2.558 1.00 14.16 176 TYR A CA 1
ATOM 1307 C C . TYR A 1 176 ? 29.820 4.979 -3.440 1.00 16.95 176 TYR A C 1
ATOM 1308 O O . TYR A 1 176 ? 29.024 5.004 -4.372 1.00 15.53 176 TYR A O 1
ATOM 1317 N N . ALA A 1 177 ? 30.503 3.892 -3.105 1.00 13.35 177 ALA A N 1
ATOM 1318 C CA . ALA A 1 177 ? 30.325 2.613 -3.792 1.00 12.44 177 ALA A CA 1
ATOM 1319 C C . ALA A 1 177 ? 30.401 1.500 -2.798 1.00 15.97 177 ALA A C 1
ATOM 1320 O O . ALA A 1 177 ? 31.068 1.608 -1.757 1.00 13.55 177 ALA A O 1
ATOM 1322 N N . ALA A 1 178 ? 29.759 0.407 -3.150 1.00 13.48 178 ALA A N 1
ATOM 1323 C CA . ALA A 1 178 ? 29.759 -0.818 -2.351 1.00 12.72 178 ALA A CA 1
ATOM 1324 C C . ALA A 1 178 ? 29.357 -1.952 -3.258 1.00 15.24 178 ALA A C 1
ATOM 1325 O O . ALA A 1 178 ? 28.862 -1.735 -4.360 1.00 14.83 178 ALA A O 1
ATOM 1327 N N A SER A 1 179 ? 29.514 -3.172 -2.780 0.50 13.13 179 SER A N 1
ATOM 1328 N N B SER A 1 179 ? 29.571 -3.186 -2.794 0.50 13.27 179 SER A N 1
ATOM 1329 C CA A SER A 1 179 ? 29.020 -4.312 -3.527 0.50 13.05 179 SER A CA 1
ATOM 1330 C CA B SER A 1 179 ? 29.157 -4.379 -3.530 0.50 13.31 179 SER A CA 1
ATOM 1331 C C A SER A 1 179 ? 28.407 -5.260 -2.538 0.50 16.23 179 SER A C 1
ATOM 1332 C C B SER A 1 179 ? 28.476 -5.314 -2.549 0.50 16.75 179 SER A C 1
ATOM 1333 O O A SER A 1 179 ? 28.820 -5.299 -1.370 0.50 15.82 179 SER A O 1
ATOM 1334 O O B SER A 1 179 ? 28.920 -5.414 -1.396 0.50 16.52 179 SER A O 1
ATOM 1339 N N . SER A 1 180 ? 27.425 -6.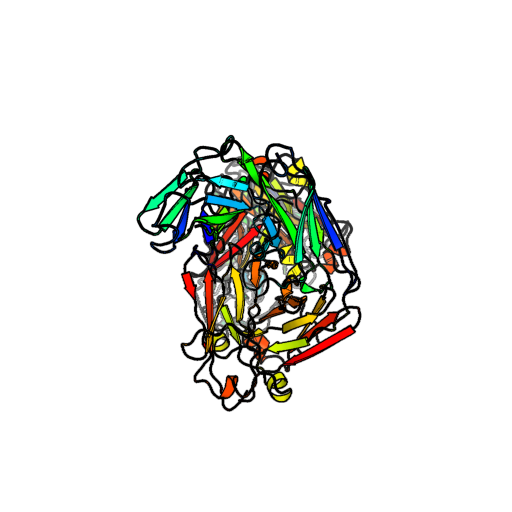023 -3.004 1.00 13.25 180 SER A N 1
ATOM 1340 C CA . SER A 1 180 ? 26.784 -7.052 -2.194 1.00 12.94 180 SER A CA 1
ATOM 1341 C C . SER A 1 180 ? 27.040 -8.334 -2.972 1.00 17.38 180 SER A C 1
ATOM 1342 O O . SER A 1 180 ? 26.885 -8.339 -4.190 1.00 16.63 180 SER A O 1
ATOM 1345 N N . TYR A 1 181 ? 27.457 -9.409 -2.307 1.00 14.65 181 TYR A N 1
ATOM 1346 C CA . TYR A 1 181 ? 27.691 -10.654 -3.039 1.00 14.20 181 TYR A CA 1
ATOM 1347 C C . TYR A 1 181 ? 26.993 -11.798 -2.376 1.00 18.24 181 TYR A C 1
ATOM 1348 O O . TYR A 1 181 ? 26.972 -11.888 -1.154 1.00 17.52 181 TYR A O 1
ATOM 1357 N N . LEU A 1 182 ? 26.387 -12.658 -3.192 1.00 14.85 182 LEU A N 1
ATOM 1358 C CA . LEU A 1 182 ? 25.634 -13.787 -2.694 1.00 14.53 182 LEU A CA 1
ATOM 1359 C C . LEU A 1 182 ? 26.350 -15.060 -3.126 1.00 19.47 182 LEU A C 1
ATOM 1360 O O . LEU A 1 182 ? 26.404 -15.341 -4.313 1.00 17.47 182 LEU A O 1
ATOM 1365 N N . SER A 1 183 ? 26.898 -15.824 -2.163 1.00 18.31 183 SER A N 1
ATOM 1366 C CA A SER A 1 183 ? 27.660 -17.024 -2.461 0.65 18.84 183 SER A CA 1
ATOM 1367 C CA B SER A 1 183 ? 27.657 -17.036 -2.468 0.35 18.87 183 SER A CA 1
ATOM 1368 C C . SER A 1 183 ? 26.790 -18.284 -2.635 1.00 23.73 183 SER A C 1
ATOM 1369 O O . SER A 1 183 ? 26.617 -19.054 -1.704 1.00 28.56 183 SER A O 1
ATOM 1374 N N . LEU A 1 184 ? 26.280 -18.500 -3.836 1.00 17.99 184 LEU A N 1
ATOM 1375 C CA . LEU A 1 184 ? 25.447 -19.662 -4.161 1.00 16.70 184 LEU A CA 1
ATOM 1376 C C . LEU A 1 184 ? 26.285 -20.824 -4.629 1.00 21.23 184 LEU A C 1
ATOM 1377 O O . LEU A 1 184 ? 27.362 -20.631 -5.192 1.00 20.38 184 LEU A O 1
ATOM 1382 N N . THR A 1 185 ? 25.696 -22.019 -4.550 1.00 17.87 185 THR A N 1
ATOM 1383 C CA . THR A 1 185 ? 26.285 -23.208 -5.139 1.00 17.90 185 THR A CA 1
ATOM 1384 C C . THR A 1 185 ? 25.730 -23.208 -6.575 1.00 20.71 185 THR A C 1
ATOM 1385 O O . THR A 1 185 ? 24.650 -22.606 -6.835 1.00 18.43 185 THR A O 1
ATOM 1389 N N . PRO A 1 186 ? 26.397 -23.918 -7.516 1.00 19.78 186 PRO A N 1
ATOM 1390 C CA . PRO A 1 186 ? 25.849 -24.005 -8.876 1.00 20.22 186 PRO A CA 1
ATOM 1391 C C . PRO A 1 186 ? 24.431 -24.605 -8.928 1.00 23.17 186 PRO A C 1
ATOM 1392 O O . PRO A 1 186 ? 23.643 -24.189 -9.782 1.00 23.65 186 PRO A O 1
ATOM 1396 N N . GLU A 1 187 ? 24.097 -25.538 -7.996 1.00 18.71 187 GLU A N 1
ATOM 1397 C CA A GLU A 1 187 ? 22.777 -26.181 -7.914 0.50 19.01 187 GLU A CA 1
ATOM 1398 C CA B GLU A 1 187 ? 22.772 -26.174 -7.938 0.50 18.99 187 GLU A CA 1
ATOM 1399 C C . GLU A 1 187 ? 21.708 -25.141 -7.589 1.00 21.36 187 GLU A C 1
ATOM 1400 O O . GLU A 1 187 ? 20.653 -25.119 -8.217 1.00 23.69 187 GLU A O 1
ATOM 1411 N N . GLN A 1 188 ? 21.989 -24.285 -6.608 1.00 16.37 188 GLN A N 1
ATOM 1412 C CA . GLN A 1 188 ? 21.063 -23.236 -6.174 1.00 16.60 188 GLN A CA 1
ATOM 1413 C C . GLN A 1 188 ? 20.857 -22.291 -7.337 1.00 19.87 188 GLN A C 1
ATOM 1414 O O . GLN A 1 188 ? 19.718 -21.969 -7.668 1.00 20.04 188 GLN A O 1
ATOM 1420 N N . TRP A 1 189 ? 21.965 -21.840 -7.976 1.00 17.53 189 TRP A N 1
ATOM 1421 C CA . TRP A 1 189 ? 21.837 -20.904 -9.101 1.00 17.01 189 TRP A CA 1
ATOM 1422 C C . TRP A 1 189 ? 20.975 -21.494 -10.243 1.00 19.30 189 TRP A C 1
ATOM 1423 O O . TRP A 1 189 ? 20.067 -20.816 -10.750 1.00 19.27 189 TRP A O 1
ATOM 1434 N N . LYS A 1 190 ? 21.311 -22.712 -10.679 1.00 15.95 190 LYS A N 1
ATOM 1435 C CA . LYS A 1 190 ? 20.656 -23.353 -11.831 1.00 16.25 190 LYS A CA 1
ATOM 1436 C C . LYS A 1 190 ? 19.211 -23.786 -11.615 1.00 19.87 190 LYS A C 1
ATOM 1437 O O . LYS A 1 190 ? 18.465 -23.921 -12.590 1.00 20.13 190 LYS A O 1
ATOM 1443 N N . SER A 1 191 ? 18.826 -24.040 -10.363 1.00 18.78 191 SER A N 1
ATOM 1444 C CA . SER A 1 191 ? 17.504 -24.578 -9.998 1.00 19.05 191 SER A CA 1
ATOM 1445 C C . SER A 1 191 ? 16.427 -23.535 -9.707 1.00 21.74 191 SER A C 1
ATOM 1446 O O . SER A 1 191 ? 15.263 -23.912 -9.493 1.00 21.56 191 SER A O 1
ATOM 1449 N N . HIS A 1 192 ? 16.791 -22.236 -9.684 1.00 19.08 192 HIS A N 1
ATOM 1450 C CA . HIS A 1 192 ? 15.793 -21.197 -9.432 1.00 18.05 192 HIS A CA 1
ATOM 1451 C C . HIS A 1 192 ? 15.485 -20.492 -10.735 1.00 21.20 192 HIS A C 1
ATOM 1452 O O . HIS A 1 192 ? 16.346 -20.449 -11.632 1.00 19.78 192 HIS A O 1
ATOM 1459 N N A ARG A 1 193 ? 14.272 -19.911 -10.818 0.50 18.97 193 ARG A N 1
ATOM 1460 N N B ARG A 1 193 ? 14.272 -19.923 -10.849 0.50 19.23 193 ARG A N 1
ATOM 1461 C CA A ARG A 1 193 ? 13.788 -19.112 -11.949 0.50 19.53 193 ARG A CA 1
ATOM 1462 C CA B ARG A 1 193 ? 13.872 -19.161 -12.039 0.50 19.84 193 ARG A CA 1
ATOM 1463 C C A ARG A 1 193 ? 14.729 -17.888 -12.126 0.50 22.18 193 ARG A C 1
ATOM 1464 C C B ARG A 1 193 ? 14.764 -17.892 -12.152 0.50 22.11 193 ARG A C 1
ATOM 1465 O O A ARG A 1 193 ? 15.124 -17.560 -13.243 0.50 21.16 193 ARG A O 1
ATOM 1466 O O B ARG A 1 193 ? 15.161 -17.526 -13.256 0.50 20.91 193 ARG A O 1
ATOM 1481 N N . SER A 1 194 ? 15.123 -17.264 -11.000 1.00 18.39 194 SER A N 1
ATOM 1482 C CA . SER A 1 194 ? 15.971 -16.075 -10.973 1.00 18.33 194 SER A CA 1
ATOM 1483 C C . SER A 1 194 ? 16.396 -15.720 -9.550 1.00 20.78 194 SER A C 1
ATOM 1484 O O . SER A 1 194 ? 15.919 -16.305 -8.581 1.00 21.06 194 SER A O 1
ATOM 1487 N N . TYR A 1 195 ? 17.284 -14.725 -9.455 1.00 17.13 195 TYR A N 1
ATOM 1488 C CA . TYR A 1 195 ? 17.746 -14.114 -8.212 1.00 15.68 195 TYR A CA 1
ATOM 1489 C C . TYR A 1 195 ? 17.694 -12.616 -8.435 1.00 18.22 195 TYR A C 1
ATOM 1490 O O . TYR A 1 195 ? 17.956 -12.162 -9.551 1.00 18.67 195 TYR A O 1
ATOM 1499 N N . SER A 1 196 ? 17.332 -11.856 -7.400 1.00 16.69 196 SER A N 1
ATOM 1500 C CA . SER A 1 196 ? 17.235 -10.403 -7.473 1.00 15.75 196 SER A CA 1
ATOM 1501 C C . SER A 1 196 ? 18.026 -9.728 -6.363 1.00 18.57 196 SER A C 1
ATOM 1502 O O . SER A 1 196 ? 18.135 -10.269 -5.267 1.00 18.17 196 SER A O 1
ATOM 1505 N N . CYS A 1 197 ? 18.546 -8.521 -6.660 1.00 15.94 197 CYS A N 1
ATOM 1506 C CA . CYS A 1 197 ? 19.264 -7.670 -5.709 1.00 14.69 197 CYS A CA 1
ATOM 1507 C C . CYS A 1 197 ? 18.398 -6.425 -5.586 1.00 17.02 197 CYS A C 1
ATOM 1508 O O . CYS A 1 197 ? 18.132 -5.792 -6.604 1.00 16.77 197 CYS A O 1
ATOM 1511 N N . GLN A 1 198 ? 17.977 -6.077 -4.364 1.00 16.08 198 GLN A N 1
ATOM 1512 C CA . GLN A 1 198 ? 17.143 -4.901 -4.083 1.00 15.01 198 GLN A CA 1
ATOM 1513 C C . GLN A 1 198 ? 17.987 -3.922 -3.313 1.00 18.53 198 GLN A C 1
ATOM 1514 O O . GLN A 1 198 ? 18.468 -4.242 -2.229 1.00 16.60 198 GLN A O 1
ATOM 1520 N N . VAL A 1 199 ? 18.153 -2.706 -3.850 1.00 16.12 199 VAL A N 1
ATOM 1521 C CA . VAL A 1 199 ? 18.977 -1.710 -3.184 1.00 14.22 199 VAL A CA 1
ATOM 1522 C C . VAL A 1 199 ? 18.092 -0.562 -2.747 1.00 17.41 199 VAL A C 1
ATOM 1523 O O . VAL A 1 199 ? 17.389 -0.003 -3.587 1.00 18.23 199 VAL A O 1
ATOM 1527 N N . THR A 1 200 ? 18.121 -0.244 -1.452 1.00 15.13 200 THR A N 1
ATOM 1528 C CA . THR A 1 200 ? 17.325 0.838 -0.876 1.00 15.06 200 THR A CA 1
ATOM 1529 C C . THR A 1 200 ? 18.218 2.011 -0.526 1.00 16.89 200 THR A C 1
ATOM 1530 O O . THR A 1 200 ? 19.206 1.860 0.194 1.00 16.85 200 THR A O 1
ATOM 1534 N N . HIS A 1 201 ? 17.871 3.191 -1.028 1.00 15.05 201 HIS A N 1
ATOM 1535 C CA . HIS A 1 201 ? 18.686 4.379 -0.788 1.00 14.91 201 HIS A CA 1
ATOM 1536 C C . HIS A 1 201 ? 17.748 5.569 -0.759 1.00 18.79 201 HIS A C 1
ATOM 1537 O O . HIS A 1 201 ? 16.897 5.705 -1.640 1.00 18.05 201 HIS A O 1
ATOM 1544 N N . GLU A 1 202 ? 17.878 6.411 0.272 1.00 16.96 202 GLU A N 1
ATOM 1545 C CA . GLU A 1 202 ? 17.012 7.593 0.400 1.00 18.20 202 GLU A CA 1
ATOM 1546 C C . GLU A 1 202 ? 15.510 7.227 0.335 1.00 26.49 202 GLU A C 1
ATOM 1547 O O . GLU A 1 202 ? 14.713 7.919 -0.319 1.00 27.85 202 GLU A O 1
ATOM 1553 N N . GLY A 1 203 ? 15.169 6.118 0.984 1.00 24.29 203 GLY A N 1
ATOM 1554 C CA . GLY A 1 203 ? 13.794 5.631 1.079 1.00 26.49 203 GLY A CA 1
ATOM 1555 C C . GLY A 1 203 ? 13.176 5.002 -0.156 1.00 30.83 203 GLY A C 1
ATOM 1556 O O . GLY A 1 203 ? 12.014 4.590 -0.096 1.00 31.67 203 GLY A O 1
ATOM 1557 N N . SER A 1 204 ? 13.923 4.896 -1.279 1.00 24.81 204 SER A N 1
ATOM 1558 C CA . SER A 1 204 ? 13.377 4.270 -2.488 1.00 25.06 204 SER A CA 1
ATOM 1559 C C . SER A 1 204 ? 14.185 3.039 -2.805 1.00 27.38 204 SER A C 1
ATOM 1560 O O . SER A 1 204 ? 15.385 3.027 -2.525 1.00 25.19 204 SER A O 1
ATOM 1563 N N . THR A 1 205 ? 13.536 2.020 -3.401 1.00 23.13 205 THR A N 1
ATOM 1564 C CA . THR A 1 205 ? 14.150 0.732 -3.718 1.00 23.09 205 THR A CA 1
ATOM 1565 C C . THR A 1 205 ? 14.250 0.505 -5.212 1.00 28.91 205 THR A C 1
ATOM 1566 O O . THR A 1 205 ? 13.286 0.741 -5.932 1.00 29.32 205 THR A O 1
ATOM 1570 N N . VAL A 1 206 ? 15.428 0.037 -5.675 1.00 25.87 206 VAL A N 1
ATOM 1571 C CA . VAL A 1 206 ? 15.729 -0.322 -7.069 1.00 25.42 206 VAL A CA 1
ATOM 1572 C C . VAL A 1 206 ? 15.972 -1.829 -7.026 1.00 25.91 206 VAL A C 1
ATOM 1573 O O . VAL A 1 206 ? 16.591 -2.311 -6.078 1.00 26.36 206 VAL A O 1
ATOM 1577 N N . GLU A 1 207 ? 15.467 -2.563 -8.011 1.00 21.06 207 GLU A N 1
ATOM 1578 C CA . GLU A 1 207 ? 15.713 -4.005 -8.049 1.00 19.89 207 GLU A CA 1
ATOM 1579 C C . GLU A 1 207 ? 16.279 -4.436 -9.397 1.00 22.62 207 GLU A C 1
ATOM 1580 O O . GLU A 1 207 ? 15.849 -3.939 -10.443 1.00 22.65 207 GLU A O 1
ATOM 1586 N N A LYS A 1 208 ? 17.253 -5.365 -9.372 0.47 17.88 208 LYS A N 1
ATOM 1587 N N B LYS A 1 208 ? 17.260 -5.361 -9.377 0.53 17.88 208 LYS A N 1
ATOM 1588 C CA A LYS A 1 208 ? 17.819 -5.935 -10.584 0.47 16.79 208 LYS A CA 1
ATOM 1589 C CA B LYS A 1 208 ? 17.821 -5.925 -10.594 0.53 16.78 208 LYS A CA 1
ATOM 1590 C C A LYS A 1 208 ? 17.686 -7.431 -10.473 0.47 19.66 208 LYS A C 1
ATOM 1591 C C B LYS A 1 208 ? 17.688 -7.424 -10.477 0.53 19.50 208 LYS A C 1
ATOM 1592 O O A LYS A 1 208 ? 17.801 -7.967 -9.366 0.47 18.09 208 LYS A O 1
ATOM 1593 O O B LYS A 1 208 ? 17.807 -7.954 -9.366 0.53 17.74 208 LYS A O 1
ATOM 1604 N N . THR A 1 209 ? 17.420 -8.103 -11.598 1.00 17.07 209 THR A N 1
ATOM 1605 C CA . THR A 1 209 ? 17.209 -9.561 -11.612 1.00 17.05 209 THR A CA 1
ATOM 1606 C C . THR A 1 209 ? 18.055 -10.237 -12.665 1.00 19.60 209 THR A C 1
ATOM 1607 O O . THR A 1 209 ? 18.233 -9.704 -13.767 1.00 20.21 209 THR A O 1
ATOM 1611 N N . VAL A 1 210 ? 18.586 -11.423 -12.335 1.00 16.45 210 VAL A N 1
ATOM 1612 C CA . VAL A 1 210 ? 19.359 -12.212 -13.297 1.00 16.88 210 VAL A CA 1
ATOM 1613 C C . VAL A 1 210 ? 18.852 -13.648 -13.246 1.00 20.27 210 VAL A C 1
ATOM 1614 O O . VAL A 1 210 ? 18.403 -14.106 -12.191 1.00 17.38 210 VAL A O 1
ATOM 1618 N N . ALA A 1 211 ? 18.961 -14.352 -14.379 1.00 19.69 211 ALA A N 1
ATOM 1619 C CA . ALA A 1 211 ? 18.511 -15.747 -14.471 1.00 18.78 211 ALA A CA 1
ATOM 1620 C C . ALA A 1 211 ? 19.561 -16.570 -15.194 1.00 20.94 211 ALA A C 1
ATOM 1621 O O . ALA A 1 211 ? 20.296 -16.038 -16.046 1.00 21.50 211 ALA A O 1
ATOM 1623 N N . PRO A 1 212 ? 19.615 -17.881 -14.944 1.00 18.12 212 PRO A N 1
ATOM 1624 C CA . PRO A 1 212 ? 20.582 -18.714 -15.677 1.00 19.12 212 PRO A CA 1
ATOM 1625 C C . PRO A 1 212 ? 20.364 -18.724 -17.186 1.00 25.78 212 PRO A C 1
ATOM 1626 O O . PRO A 1 212 ? 19.233 -18.548 -17.661 1.00 22.59 212 PRO A O 1
ATOM 1630 N N . THR A 1 213 ? 21.476 -18.934 -17.923 1.00 28.88 213 THR A N 1
ATOM 1631 C CA . THR A 1 213 ? 21.557 -19.103 -19.383 1.00 31.69 213 THR A CA 1
ATOM 1632 C C . THR A 1 213 ? 22.270 -20.434 -19.687 1.00 40.84 213 THR A C 1
ATOM 1633 O O . THR A 1 213 ? 23.027 -20.922 -18.847 1.00 39.96 213 THR A O 1
ATOM 1637 N N . GLU A 1 214 ? 22.016 -21.027 -20.877 1.00 41.71 214 GLU A N 1
ATOM 1638 C CA . GLU A 1 214 ? 22.636 -22.285 -21.331 1.00 43.60 214 GLU A CA 1
ATOM 1639 C C . GLU A 1 214 ? 24.156 -22.086 -21.472 1.00 50.49 214 GLU A C 1
ATOM 1640 O O . GLU A 1 214 ? 24.948 -22.980 -21.145 1.00 50.87 214 GLU A O 1
ATOM 1646 N N . CYS A 1 215 ? 24.542 -20.908 -21.980 1.00 47.97 215 CYS A N 1
ATOM 1647 C CA . CYS A 1 215 ? 25.926 -20.546 -22.248 1.00 48.27 215 CYS A CA 1
ATOM 1648 C C . CYS A 1 215 ? 26.344 -19.332 -21.421 1.00 51.22 215 CYS A C 1
ATOM 1649 O O . CYS A 1 215 ? 25.597 -18.349 -21.331 1.00 50.14 215 CYS A O 1
ATOM 1652 N N . SER A 1 216 ? 27.551 -19.411 -20.827 1.00 47.65 216 SER A N 1
ATOM 1653 C CA . SER A 1 216 ? 28.165 -18.334 -20.045 1.00 48.52 216 SER A CA 1
ATOM 1654 C C . SER A 1 216 ? 29.411 -17.840 -20.784 1.00 59.57 216 SER A C 1
ATOM 1655 O O . SER A 1 216 ? 30.309 -18.670 -21.073 1.00 58.22 216 SER A O 1
ATOM 1659 N N . SER B 1 2 ? 28.142 12.783 31.781 1.00 42.90 2 SER B N 1
ATOM 1660 C CA . SER B 1 2 ? 29.215 12.202 32.592 1.00 41.74 2 SER B CA 1
ATOM 1661 C C . SER B 1 2 ? 29.452 10.728 32.229 1.00 37.94 2 SER B C 1
ATOM 1662 O O . SER B 1 2 ? 28.604 9.874 32.498 1.00 36.32 2 SER B O 1
ATOM 1665 N N . ALA B 1 3 ? 30.608 10.429 31.630 1.00 29.19 3 ALA B N 1
ATOM 1666 C CA . ALA B 1 3 ? 30.870 9.063 31.211 1.00 26.40 3 ALA B CA 1
ATOM 1667 C C . ALA B 1 3 ? 31.268 8.126 32.322 1.00 26.33 3 ALA B C 1
ATOM 1668 O O . ALA B 1 3 ? 31.910 8.519 33.292 1.00 26.19 3 ALA B O 1
ATOM 1670 N N . LEU B 1 4 ? 30.931 6.850 32.150 1.00 19.77 4 LEU B N 1
ATOM 1671 C CA . LEU B 1 4 ? 31.445 5.802 33.001 1.00 16.65 4 LEU B CA 1
ATOM 1672 C C . LEU B 1 4 ? 32.852 5.546 32.456 1.00 17.24 4 LEU B C 1
ATOM 1673 O O . LEU B 1 4 ? 33.141 5.884 31.300 1.00 16.98 4 LEU B O 1
ATOM 1678 N N . THR B 1 5 ? 33.749 4.975 33.296 1.00 13.87 5 THR B N 1
ATOM 1679 C CA . THR B 1 5 ? 35.145 4.789 32.922 1.00 13.68 5 THR B CA 1
ATOM 1680 C C . THR B 1 5 ? 35.481 3.412 32.389 1.00 17.49 5 THR B C 1
ATOM 1681 O O . THR B 1 5 ? 35.424 2.425 33.125 1.00 16.80 5 THR B O 1
ATOM 1685 N N . GLN B 1 6 ? 35.928 3.352 31.127 1.00 15.31 6 GLN B N 1
ATOM 1686 C CA . GLN B 1 6 ? 36.369 2.071 30.583 1.00 13.79 6 GLN B CA 1
ATOM 1687 C C . GLN B 1 6 ? 37.792 2.238 30.047 1.00 17.52 6 GLN B C 1
ATOM 1688 O O . GLN B 1 6 ? 38.078 3.306 29.476 1.00 16.98 6 GLN B O 1
ATOM 1694 N N . PRO B 1 7 ? 38.676 1.203 30.142 1.00 16.95 7 PRO B N 1
ATOM 1695 C CA . PRO B 1 7 ? 40.003 1.333 29.495 1.00 18.26 7 PRO B CA 1
ATOM 1696 C C . PRO B 1 7 ? 39.802 1.492 27.982 1.00 20.81 7 PRO B C 1
ATOM 1697 O O . PRO B 1 7 ? 38.939 0.835 27.415 1.00 18.74 7 PRO B O 1
ATOM 1701 N N . PRO B 1 8 ? 40.561 2.354 27.279 1.00 18.36 8 PRO B N 1
ATOM 1702 C CA . PRO B 1 8 ? 40.326 2.492 25.830 1.00 17.43 8 PRO B CA 1
ATOM 1703 C C . PRO B 1 8 ? 40.606 1.215 25.030 1.00 18.46 8 PRO B C 1
ATOM 1704 O O . PRO B 1 8 ? 39.999 1.004 23.980 1.00 18.28 8 PRO B O 1
ATOM 1708 N N A SER B 1 9 ? 41.551 0.392 25.509 0.49 16.60 9 SER B N 1
ATOM 1709 N N B SER B 1 9 ? 41.527 0.382 25.521 0.51 16.59 9 SER B N 1
ATOM 1710 C CA A SER B 1 9 ? 41.993 -0.810 24.804 0.49 16.00 9 SER B CA 1
ATOM 1711 C CA B SER B 1 9 ? 41.920 -0.830 24.813 0.51 15.91 9 SER B CA 1
ATOM 1712 C C A SER B 1 9 ? 42.220 -2.018 25.714 0.49 20.12 9 SER B C 1
ATOM 1713 C C B SER B 1 9 ? 42.144 -2.023 25.731 0.51 20.00 9 SER B C 1
ATOM 1714 O O A SER B 1 9 ? 42.648 -1.877 26.863 0.49 19.75 9 SER B O 1
ATOM 1715 O O B SER B 1 9 ? 42.501 -1.873 26.904 0.51 19.61 9 SER B O 1
ATOM 1720 N N . ALA B 1 10 ? 41.955 -3.225 25.170 1.00 17.58 10 ALA B N 1
ATOM 1721 C CA . ALA B 1 10 ? 42.215 -4.492 25.848 1.00 17.07 10 ALA B CA 1
ATOM 1722 C C . ALA B 1 10 ? 42.503 -5.444 24.739 1.00 19.28 10 ALA B C 1
ATOM 1723 O O . ALA B 1 10 ? 42.113 -5.188 23.588 1.00 17.88 10 ALA B O 1
ATOM 1725 N N . SER B 1 11 ? 43.176 -6.546 25.054 1.00 17.34 11 SER B N 1
ATOM 1726 C CA . SER B 1 11 ? 43.498 -7.507 24.007 1.00 17.55 11 SER B CA 1
ATOM 1727 C C . SER B 1 11 ? 43.673 -8.910 24.582 1.00 22.73 11 SER B C 1
ATOM 1728 O O . SER B 1 11 ? 43.810 -9.088 25.799 1.00 21.44 11 SER B O 1
ATOM 1731 N N . GLY B 1 12 ? 43.656 -9.887 23.684 1.00 20.99 12 GLY B N 1
ATOM 1732 C CA . GLY B 1 12 ? 43.890 -11.285 24.010 1.00 22.04 12 GLY B CA 1
ATOM 1733 C C . GLY B 1 12 ? 44.146 -12.067 22.748 1.00 25.35 12 GLY B C 1
ATOM 1734 O O . GLY B 1 12 ? 43.815 -11.605 21.652 1.00 23.37 12 GLY B O 1
ATOM 1735 N N . SER B 1 13 ? 44.771 -13.245 22.888 1.00 26.26 13 SER B N 1
ATOM 1736 C CA . SER B 1 13 ? 45.056 -14.104 21.747 1.00 26.03 13 SER B CA 1
ATOM 1737 C C . SER B 1 13 ? 43.892 -15.084 21.573 1.00 25.39 13 SER B C 1
ATOM 1738 O O . SER B 1 13 ? 43.134 -15.299 22.521 1.00 23.13 13 SER B O 1
ATOM 1741 N N . PRO B 1 14 ? 43.730 -15.711 20.389 1.00 23.22 14 PRO B N 1
ATOM 1742 C CA . PRO B 1 14 ? 42.632 -16.678 20.222 1.00 22.88 14 PRO B CA 1
ATOM 1743 C C . PRO B 1 14 ? 42.615 -17.747 21.306 1.00 25.23 14 PRO B C 1
ATOM 1744 O O . PRO B 1 14 ? 43.668 -18.290 21.674 1.00 23.31 14 PRO B O 1
ATOM 1748 N N . GLY B 1 15 ? 41.417 -17.967 21.855 1.00 22.48 15 GLY B N 1
ATOM 1749 C CA . GLY B 1 15 ? 41.169 -18.958 22.897 1.00 23.38 15 GLY B CA 1
ATOM 1750 C C . GLY B 1 15 ? 41.454 -18.523 24.319 1.00 28.85 15 GLY B C 1
ATOM 1751 O O . GLY B 1 15 ? 41.146 -19.262 25.258 1.00 29.81 15 GLY B O 1
ATOM 1752 N N . GLN B 1 16 ? 42.058 -17.334 24.499 1.00 26.06 16 GLN B N 1
ATOM 1753 C CA . GLN B 1 16 ? 42.394 -16.780 25.817 1.00 26.21 16 GLN B CA 1
ATOM 1754 C C . GLN B 1 16 ? 41.173 -16.005 26.343 1.00 26.88 16 GLN B C 1
ATOM 1755 O O . GLN B 1 16 ? 40.154 -15.891 25.635 1.00 23.75 16 GLN B O 1
ATOM 1761 N N . SER B 1 17 ? 41.280 -15.467 27.566 1.00 24.09 17 SER B N 1
ATOM 1762 C CA . SER B 1 17 ? 40.220 -14.633 28.136 1.00 23.30 17 SER B CA 1
ATOM 1763 C C . SER B 1 17 ? 40.717 -13.201 28.231 1.00 25.72 17 SER B C 1
ATOM 1764 O O . SER B 1 17 ? 41.927 -12.938 28.352 1.00 25.13 17 SER B O 1
ATOM 1767 N N . VAL B 1 18 ? 39.768 -12.278 28.245 1.00 18.73 18 VAL B N 1
ATOM 1768 C CA . VAL B 1 18 ? 40.051 -10.875 28.498 1.00 17.39 18 VAL B CA 1
ATOM 1769 C C . VAL B 1 18 ? 38.945 -10.385 29.458 1.00 21.12 18 VAL B C 1
ATOM 1770 O O . VAL B 1 18 ? 37.787 -10.767 29.287 1.00 19.60 18 VAL B O 1
ATOM 1774 N N . THR B 1 19 ? 39.304 -9.556 30.455 1.00 17.66 19 THR B N 1
ATOM 1775 C CA . THR B 1 19 ? 38.333 -8.944 31.340 1.00 17.97 19 THR B CA 1
ATOM 1776 C C . THR B 1 19 ? 38.443 -7.414 31.184 1.00 21.62 19 THR B C 1
ATOM 1777 O O . THR B 1 19 ? 39.557 -6.875 31.229 1.00 21.32 19 THR B O 1
ATOM 1781 N N . ILE B 1 20 ? 37.292 -6.722 31.002 1.00 16.10 20 ILE B N 1
ATOM 1782 C CA . ILE B 1 20 ? 37.304 -5.262 30.847 1.00 16.55 20 ILE B CA 1
ATOM 1783 C C . ILE B 1 20 ? 36.392 -4.647 31.892 1.00 18.86 20 ILE B C 1
ATOM 1784 O O . ILE B 1 20 ? 35.369 -5.244 32.247 1.00 18.75 20 ILE B O 1
ATOM 1789 N N . SER B 1 21 ? 36.783 -3.484 32.430 1.00 15.10 21 SER B N 1
ATOM 1790 C CA . SER B 1 21 ? 36.028 -2.864 33.501 1.00 13.27 21 SER B CA 1
ATOM 1791 C C . SER B 1 21 ? 35.259 -1.622 33.109 1.00 15.10 21 SER B C 1
ATOM 1792 O O . SER B 1 21 ? 35.529 -0.983 32.100 1.00 15.91 21 SER B O 1
ATOM 1795 N N . CYS B 1 22 ? 34.302 -1.293 33.951 1.00 13.99 22 CYS B N 1
ATOM 1796 C CA . CYS B 1 22 ? 33.411 -0.170 33.732 1.00 14.16 22 CYS B CA 1
ATOM 1797 C C . CYS B 1 22 ? 33.151 0.457 35.113 1.00 18.65 22 CYS B C 1
ATOM 1798 O O . CYS B 1 22 ? 32.342 -0.065 35.895 1.00 17.02 22 CYS B O 1
ATOM 1801 N N . THR B 1 23 ? 33.868 1.552 35.416 1.00 15.96 23 THR B N 1
ATOM 1802 C CA . THR B 1 23 ? 33.767 2.194 36.732 1.00 15.98 23 THR B CA 1
ATOM 1803 C C . THR B 1 23 ? 32.826 3.364 36.725 1.00 16.40 23 THR B C 1
ATOM 1804 O O . THR B 1 23 ? 33.024 4.299 35.938 1.00 16.55 23 THR B O 1
ATOM 1808 N N . GLY B 1 24 ? 31.838 3.320 37.616 1.00 15.79 24 GLY B N 1
ATOM 1809 C CA . GLY B 1 24 ? 30.924 4.441 37.765 1.00 16.53 24 GLY B CA 1
ATOM 1810 C C . GLY B 1 24 ? 30.951 4.994 39.177 1.00 18.96 24 GLY B C 1
ATOM 1811 O O . GLY B 1 24 ? 31.976 4.943 39.873 1.00 17.32 24 GLY B O 1
ATOM 1812 N N . THR B 1 25 ? 29.792 5.438 39.639 1.00 18.38 25 THR B N 1
ATOM 1813 C CA . THR B 1 25 ? 29.664 5.984 40.995 1.00 19.15 25 THR B CA 1
ATOM 1814 C C . THR B 1 25 ? 28.623 5.210 41.808 1.00 21.64 25 THR B C 1
ATOM 1815 O O . THR B 1 25 ? 27.874 4.396 41.269 1.00 18.98 25 THR B O 1
ATOM 1819 N N . SER B 1 26 ? 28.534 5.507 43.110 1.00 19.10 26 SER B N 1
ATOM 1820 C CA . SER B 1 26 ? 27.549 4.848 43.990 1.00 19.24 26 SER B CA 1
ATOM 1821 C C . SER B 1 26 ? 26.077 5.078 43.515 1.00 21.58 26 SER B C 1
ATOM 1822 O O . SER B 1 26 ? 25.201 4.311 43.886 1.00 21.27 26 SER B O 1
ATOM 1825 N N . SER B 1 27 ? 25.815 6.159 42.747 1.00 18.59 27 SER B N 1
ATOM 1826 C CA . SER B 1 27 ? 24.455 6.477 42.314 1.00 19.49 27 SER B CA 1
ATOM 1827 C C . SER B 1 27 ? 24.113 5.954 40.936 1.00 22.94 27 SER B C 1
ATOM 1828 O O . SER B 1 27 ? 23.014 6.191 40.461 1.00 21.29 27 SER B O 1
ATOM 1831 N N . ASP B 1 28 ? 25.047 5.258 40.284 1.00 19.69 28 ASP B N 1
ATOM 1832 C CA . ASP B 1 28 ? 24.746 4.642 38.993 1.00 18.24 28 ASP B CA 1
ATOM 1833 C C . ASP B 1 28 ? 25.155 3.163 39.066 1.00 20.49 28 ASP B C 1
ATOM 1834 O O . ASP B 1 28 ? 24.348 2.379 39.573 1.00 20.06 28 ASP B O 1
ATOM 1839 N N . VAL B 1 29 ? 26.402 2.778 38.661 1.00 16.34 29 VAL B N 1
ATOM 1840 C CA . VAL B 1 29 ? 26.873 1.380 38.712 1.00 17.69 29 VAL B CA 1
ATOM 1841 C C . VAL B 1 29 ? 26.682 0.757 40.105 1.00 23.74 29 VAL B C 1
ATOM 1842 O O . VAL B 1 29 ? 26.102 -0.319 40.217 1.00 22.95 29 VAL B O 1
ATOM 1846 N N . GLY B 1 30 ? 27.107 1.476 41.149 1.00 21.79 30 GLY B N 1
ATOM 1847 C CA . GLY B 1 30 ? 26.983 0.972 42.519 1.00 22.41 30 GLY B CA 1
ATOM 1848 C C . GLY B 1 30 ? 25.571 0.997 43.078 1.00 30.17 30 GLY B C 1
ATOM 1849 O O . GLY B 1 30 ? 25.306 0.356 44.099 1.00 31.17 30 GLY B O 1
ATOM 1850 N N . GLY B 1 31 ? 24.673 1.732 42.415 1.00 26.25 31 GLY B N 1
ATOM 1851 C CA . GLY B 1 31 ? 23.308 1.973 42.872 1.00 27.27 31 GLY B CA 1
ATOM 1852 C C . GLY B 1 31 ? 22.210 0.983 42.567 1.00 34.42 31 GLY B C 1
ATOM 1853 O O . GLY B 1 31 ? 21.183 0.988 43.255 1.00 36.12 31 GLY B O 1
ATOM 1854 N N . SER B 1 32 ? 22.376 0.170 41.526 1.00 29.69 32 SER B N 1
ATOM 1855 C CA . SER B 1 32 ? 21.364 -0.820 41.132 1.00 29.84 32 SER B CA 1
ATOM 1856 C C . SER B 1 32 ? 21.992 -1.886 40.210 1.00 32.17 32 SER B C 1
ATOM 1857 O O . SER B 1 32 ? 23.186 -1.805 39.904 1.00 29.94 32 SER B O 1
ATOM 1860 N N . ASP B 1 33 ? 21.171 -2.850 39.757 1.00 29.51 33 ASP B N 1
ATOM 1861 C CA . ASP B 1 33 ? 21.565 -3.915 38.824 1.00 28.90 33 ASP B CA 1
ATOM 1862 C C . ASP B 1 33 ? 21.005 -3.608 37.418 1.00 30.69 33 ASP B C 1
ATOM 1863 O O . ASP B 1 33 ? 20.215 -4.378 36.858 1.00 30.73 33 ASP B O 1
ATOM 1868 N N . SER B 1 34 ? 21.357 -2.434 36.890 1.00 25.57 34 SER B N 1
ATOM 1869 C CA . SER B 1 34 ? 20.862 -2.003 35.583 1.00 25.84 34 SER B CA 1
ATOM 1870 C C . SER B 1 34 ? 22.020 -1.871 34.582 1.00 27.25 34 SER B C 1
ATOM 1871 O O . SER B 1 34 ? 21.853 -1.212 33.559 1.00 30.02 34 SER B O 1
ATOM 1874 N N . VAL B 1 35 ? 23.176 -2.494 34.886 1.00 17.93 35 VAL B N 1
ATOM 1875 C CA . VAL B 1 35 ? 24.373 -2.451 34.042 1.00 16.62 35 VAL B CA 1
ATOM 1876 C C . VAL B 1 35 ? 24.174 -3.301 32.786 1.00 17.90 35 VAL B C 1
ATOM 1877 O O . VAL B 1 35 ? 23.851 -4.490 32.885 1.00 18.32 35 VAL B O 1
ATOM 1881 N N . SER B 1 36 ? 24.378 -2.702 31.615 1.00 14.97 36 SER B N 1
ATOM 1882 C CA . SER B 1 36 ? 24.324 -3.470 30.360 1.00 13.78 36 SER B CA 1
ATOM 1883 C C . SER B 1 36 ? 25.687 -3.341 29.657 1.00 17.31 36 SER B C 1
ATOM 1884 O O . SER B 1 36 ? 26.432 -2.366 29.898 1.00 14.06 36 SER B O 1
ATOM 1887 N N . TRP B 1 37 ? 25.999 -4.326 28.796 1.00 13.12 37 TRP B N 1
ATOM 1888 C CA . TRP B 1 37 ? 27.187 -4.299 27.931 1.00 11.42 37 TRP B CA 1
ATOM 1889 C C . TRP B 1 37 ? 26.711 -4.477 26.498 1.00 15.10 37 TRP B C 1
ATOM 1890 O O . TRP B 1 37 ? 25.856 -5.324 26.227 1.00 15.01 37 TRP B O 1
ATOM 1901 N N . TYR B 1 38 ? 27.304 -3.717 25.595 1.00 12.00 38 TYR B N 1
ATOM 1902 C CA . TYR B 1 38 ? 27.000 -3.763 24.143 1.00 10.93 38 TYR B CA 1
ATOM 1903 C C . TYR B 1 38 ? 28.287 -4.035 23.412 1.00 15.58 38 TYR B C 1
ATOM 1904 O O . TYR B 1 38 ? 29.328 -3.476 23.764 1.00 13.62 38 TYR B O 1
ATOM 1913 N N . GLN B 1 39 ? 28.211 -4.876 22.389 1.00 11.35 39 GLN B N 1
ATOM 1914 C CA . GLN B 1 39 ? 29.349 -5.200 21.505 1.00 11.56 39 GLN B CA 1
ATOM 1915 C C . GLN B 1 39 ? 29.033 -4.558 20.160 1.00 15.93 39 GLN B C 1
ATOM 1916 O O . GLN B 1 39 ? 27.915 -4.764 19.657 1.00 15.81 39 GLN B O 1
ATOM 1922 N N . GLN B 1 40 ? 29.988 -3.816 19.579 1.00 12.51 40 GLN B N 1
ATOM 1923 C CA . GLN B 1 40 ? 29.733 -3.145 18.311 1.00 12.18 40 GLN B CA 1
ATOM 1924 C C . GLN B 1 40 ? 30.883 -3.280 17.335 1.00 15.54 40 GLN B C 1
ATOM 1925 O O . GLN B 1 40 ? 31.993 -2.845 17.619 1.00 15.78 40 GLN B O 1
ATOM 1931 N N . HIS B 1 41 ? 30.570 -3.810 16.145 1.00 14.94 41 HIS B N 1
ATOM 1932 C CA . HIS B 1 41 ? 31.528 -3.845 15.041 1.00 16.27 41 HIS B CA 1
ATOM 1933 C C . HIS B 1 41 ? 31.350 -2.507 14.291 1.00 22.43 41 HIS B C 1
ATOM 1934 O O . HIS B 1 41 ? 30.207 -2.073 14.094 1.00 20.63 41 HIS B O 1
ATOM 1941 N N . PRO B 1 42 ? 32.465 -1.829 13.906 1.00 24.02 42 PRO B N 1
ATOM 1942 C CA . PRO B 1 42 ? 32.352 -0.546 13.184 1.00 24.69 42 PRO B CA 1
ATOM 1943 C C . PRO B 1 42 ? 31.390 -0.642 11.987 1.00 27.32 42 PRO B C 1
ATOM 1944 O O . PRO B 1 42 ? 31.445 -1.619 11.244 1.00 26.41 42 PRO B O 1
ATOM 1948 N N . GLY B 1 43 ? 30.493 0.335 11.856 1.00 25.04 43 GLY B N 1
ATOM 1949 C CA . GLY B 1 43 ? 29.503 0.390 10.777 1.00 24.89 43 GLY B CA 1
ATOM 1950 C C . GLY B 1 43 ? 28.275 -0.470 10.988 1.00 27.34 43 GLY B C 1
ATOM 1951 O O . GLY B 1 43 ? 27.464 -0.622 10.069 1.00 28.59 43 GLY B O 1
ATOM 1952 N N . LYS B 1 44 ? 28.138 -1.090 12.185 1.00 19.97 44 LYS B N 1
ATOM 1953 C CA . LYS B 1 44 ? 26.983 -1.943 12.461 1.00 19.05 44 LYS B CA 1
ATOM 1954 C C . LYS B 1 44 ? 26.356 -1.441 13.754 1.00 19.87 44 LYS B C 1
ATOM 1955 O O . LYS B 1 44 ? 26.988 -0.659 14.491 1.00 18.54 44 LYS B O 1
ATOM 1961 N N . ALA B 1 45 ? 25.123 -1.857 14.010 1.00 16.37 45 ALA B N 1
ATOM 1962 C CA . ALA B 1 45 ? 24.447 -1.442 15.237 1.00 16.87 45 ALA B CA 1
ATOM 1963 C C . ALA B 1 45 ? 25.071 -2.136 16.477 1.00 18.38 45 ALA B C 1
ATOM 1964 O O . ALA B 1 45 ? 25.554 -3.281 16.357 1.00 17.72 45 ALA B O 1
ATOM 1966 N N . PRO B 1 46 ? 25.072 -1.485 17.656 1.00 15.82 46 PRO B N 1
ATOM 1967 C CA . PRO B 1 46 ? 25.547 -2.192 18.870 1.00 16.02 46 PRO B CA 1
ATOM 1968 C C . PRO B 1 46 ? 24.626 -3.393 19.139 1.00 20.29 46 PRO B C 1
ATOM 1969 O O . PRO B 1 46 ? 23.410 -3.354 18.874 1.00 20.71 46 PRO B O 1
ATOM 1973 N N . LYS B 1 47 ? 25.209 -4.466 19.650 1.00 15.78 47 LYS B N 1
ATOM 1974 C CA . LYS B 1 47 ? 24.455 -5.663 19.995 1.00 15.18 47 LYS B CA 1
ATOM 1975 C C . LYS B 1 47 ? 24.482 -5.805 21.526 1.00 17.45 47 LYS B C 1
ATOM 1976 O O . LYS B 1 47 ? 25.560 -5.795 22.108 1.00 14.51 47 LYS B O 1
ATOM 1982 N N . LEU B 1 48 ? 23.320 -5.939 22.166 1.00 16.05 48 LEU B N 1
ATOM 1983 C CA . LEU B 1 48 ? 23.246 -6.169 23.613 1.00 15.97 48 LEU B CA 1
ATOM 1984 C C . LEU B 1 48 ? 23.816 -7.569 23.936 1.00 18.35 48 LEU B C 1
ATOM 1985 O O . LEU B 1 48 ? 23.342 -8.583 23.376 1.00 19.95 48 LEU B O 1
ATOM 1990 N N . ILE B 1 49 ? 24.845 -7.635 24.830 1.00 13.46 49 ILE B N 1
ATOM 1991 C CA . ILE B 1 49 ? 25.419 -8.953 25.152 1.00 14.90 49 ILE B CA 1
ATOM 1992 C C . ILE B 1 49 ? 25.167 -9.310 26.632 1.00 17.02 49 ILE B C 1
ATOM 1993 O O . ILE B 1 49 ? 25.179 -10.487 26.982 1.00 16.00 49 ILE B O 1
ATOM 1998 N N . ILE B 1 50 ? 24.964 -8.288 27.487 1.00 15.72 50 ILE B N 1
ATOM 1999 C CA . ILE B 1 50 ? 24.669 -8.425 28.909 1.00 14.27 50 ILE B CA 1
ATOM 2000 C C . ILE B 1 50 ? 23.674 -7.338 29.309 1.00 18.81 50 ILE B C 1
ATOM 2001 O O . ILE B 1 50 ? 23.812 -6.179 28.925 1.00 17.41 50 ILE B O 1
ATOM 2006 N N . TYR B 1 51 ? 22.717 -7.703 30.130 1.00 15.99 51 TYR B N 1
ATOM 2007 C CA . TYR B 1 51 ? 21.785 -6.764 30.758 1.00 16.05 51 TYR B CA 1
ATOM 2008 C C . TYR B 1 51 ? 21.609 -7.179 32.192 1.00 18.89 51 TYR B C 1
ATOM 2009 O O . TYR B 1 51 ? 21.897 -8.337 32.590 1.00 17.20 51 TYR B O 1
ATOM 2018 N N . GLU B 1 52 ? 21.212 -6.214 33.018 1.00 16.75 52 GLU B N 1
ATOM 2019 C CA . GLU B 1 52 ? 21.023 -6.432 34.443 1.00 18.54 52 GLU B CA 1
ATOM 2020 C C . GLU B 1 52 ? 22.246 -7.106 35.065 1.00 20.78 52 GLU B C 1
ATOM 2021 O O . GLU B 1 52 ? 22.110 -8.144 35.744 1.00 19.95 52 GLU B O 1
ATOM 2027 N N . VAL B 1 53 ? 23.453 -6.553 34.761 1.00 17.84 53 VAL B N 1
ATOM 2028 C CA . VAL B 1 53 ? 24.773 -6.940 35.274 1.00 17.08 53 VAL B CA 1
ATOM 2029 C C . VAL B 1 53 ? 25.305 -8.242 34.721 1.00 17.84 53 VAL B C 1
ATOM 2030 O O . VAL B 1 53 ? 26.479 -8.303 34.335 1.00 15.13 53 VAL B O 1
ATOM 2034 N N . SER B 1 54 ? 24.475 -9.323 34.741 1.00 16.20 54 SER B N 1
ATOM 2035 C CA . SER B 1 54 ? 24.961 -10.657 34.429 1.00 15.04 54 SER B CA 1
ATOM 2036 C C . SER B 1 54 ? 24.156 -11.442 33.414 1.00 18.61 54 SER B C 1
ATOM 2037 O O . SER B 1 54 ? 24.574 -12.547 33.055 1.00 17.51 54 SER B O 1
ATOM 2040 N N . GLN B 1 55 ? 23.007 -10.916 32.981 1.00 15.96 55 GLN B N 1
ATOM 2041 C CA . GLN B 1 55 ? 22.089 -11.669 32.107 1.00 15.59 55 GLN B CA 1
ATOM 2042 C C . GLN B 1 55 ? 22.421 -11.578 30.618 1.00 19.42 55 GLN B C 1
ATOM 2043 O O . GLN B 1 55 ? 22.586 -10.488 30.054 1.00 18.48 55 GLN B O 1
ATOM 2049 N N . ARG B 1 56 ? 22.446 -12.731 29.962 1.00 17.05 56 ARG B N 1
ATOM 2050 C CA . ARG B 1 56 ? 22.700 -12.783 28.528 1.00 16.84 56 ARG B CA 1
ATOM 2051 C C . ARG B 1 56 ? 21.378 -12.896 27.792 1.00 19.49 56 ARG B C 1
ATOM 2052 O O . ARG B 1 56 ? 20.585 -13.819 28.078 1.00 20.13 56 ARG B O 1
ATOM 2060 N N . PRO B 1 57 ? 21.156 -12.038 26.775 1.00 18.79 57 PRO B N 1
ATOM 2061 C CA . PRO B 1 57 ? 19.968 -12.201 25.919 1.00 18.52 57 PRO B CA 1
ATOM 2062 C C . PRO B 1 57 ? 20.067 -13.533 25.181 1.00 22.61 57 PRO B C 1
ATOM 2063 O O . PRO B 1 57 ? 21.165 -14.119 25.077 1.00 19.21 57 PRO B O 1
ATOM 2067 N N . SER B 1 58 ? 18.930 -13.986 24.613 1.00 22.36 58 SER B N 1
ATOM 2068 C CA . SER B 1 58 ? 18.857 -15.202 23.808 1.00 23.00 58 SER B CA 1
ATOM 2069 C C . SER B 1 58 ? 19.880 -15.127 22.651 1.00 27.71 58 SER B C 1
ATOM 2070 O O . SER B 1 58 ? 20.020 -14.085 22.009 1.00 26.54 58 SER B O 1
ATOM 2073 N N . GLY B 1 59 ? 20.638 -16.192 22.456 1.00 26.87 59 GLY B N 1
ATOM 2074 C CA . GLY B 1 59 ? 21.624 -16.243 21.382 1.00 27.33 59 GLY B CA 1
ATOM 2075 C C . GLY B 1 59 ? 23.032 -15.777 21.693 1.00 29.22 59 GLY B C 1
ATOM 2076 O O . GLY B 1 59 ? 23.931 -15.970 20.874 1.00 30.45 59 GLY B O 1
ATOM 2077 N N . VAL B 1 60 ? 23.240 -15.127 22.844 1.00 22.38 60 VAL B N 1
ATOM 2078 C CA . VAL B 1 60 ? 24.575 -14.677 23.239 1.00 19.38 60 VAL B CA 1
ATOM 2079 C C . VAL B 1 60 ? 25.267 -15.875 23.913 1.00 23.59 60 VAL B C 1
ATOM 2080 O O . VAL B 1 60 ? 24.756 -16.418 24.892 1.00 22.99 60 VAL B O 1
ATOM 2084 N N . PRO B 1 61 ? 26.436 -16.271 23.370 1.00 23.02 61 PRO B N 1
ATOM 2085 C CA . PRO B 1 61 ? 27.173 -17.421 23.913 1.00 23.70 61 PRO B CA 1
ATOM 2086 C C . PRO B 1 61 ? 27.517 -17.261 25.388 1.00 26.07 61 PRO B C 1
ATOM 2087 O O . PRO B 1 61 ? 27.805 -16.144 25.834 1.00 23.43 61 PRO B O 1
ATOM 2091 N N . ASN B 1 62 ? 27.574 -18.387 26.111 1.00 24.19 62 ASN B N 1
ATOM 2092 C CA . ASN B 1 62 ? 27.899 -18.424 27.530 1.00 24.11 62 ASN B CA 1
ATOM 2093 C C . ASN B 1 62 ? 29.374 -18.048 27.832 1.00 28.69 62 ASN B C 1
ATOM 2094 O O . ASN B 1 62 ? 29.763 -18.023 28.987 1.00 30.23 62 ASN B O 1
ATOM 2099 N N . ARG B 1 63 ? 30.159 -17.664 26.797 1.00 26.12 63 ARG B N 1
ATOM 2100 C CA . ARG B 1 63 ? 31.565 -17.233 26.886 1.00 24.20 63 ARG B CA 1
ATOM 2101 C C . ARG B 1 63 ? 31.658 -15.803 27.441 1.00 24.17 63 ARG B C 1
ATOM 2102 O O . ARG B 1 63 ? 32.749 -15.358 27.772 1.00 24.15 63 ARG B O 1
ATOM 2110 N N . PHE B 1 64 ? 30.544 -15.061 27.436 1.00 19.92 64 PHE B N 1
ATOM 2111 C CA . PHE B 1 64 ? 30.451 -13.658 27.896 1.00 18.18 64 PHE B CA 1
ATOM 2112 C C . PHE B 1 64 ? 29.824 -13.663 29.257 1.00 22.15 64 PHE B C 1
ATOM 2113 O O . PHE B 1 64 ? 28.711 -14.146 29.401 1.00 25.75 64 PHE B O 1
ATOM 2121 N N . SER B 1 65 ? 30.525 -13.158 30.244 1.00 17.50 65 SER B N 1
ATOM 2122 C CA . SER B 1 65 ? 30.021 -13.117 31.618 1.00 19.06 65 SER B CA 1
ATOM 2123 C C . SER B 1 65 ? 30.163 -11.721 32.178 1.00 23.76 65 SER B C 1
ATOM 2124 O O . SER B 1 65 ? 31.189 -11.075 31.951 1.00 23.95 65 SER B O 1
ATOM 2127 N N . GLY B 1 66 ? 29.134 -11.265 32.891 1.00 17.21 66 GLY B N 1
ATOM 2128 C CA . GLY B 1 66 ? 29.135 -9.942 33.490 1.00 17.04 66 GLY B CA 1
ATOM 2129 C C . GLY B 1 66 ? 28.985 -10.030 34.995 1.00 21.09 66 GLY B C 1
ATOM 2130 O O . GLY B 1 66 ? 28.250 -10.886 35.506 1.00 18.31 66 GLY B O 1
ATOM 2131 N N . SER B 1 67 ? 29.697 -9.150 35.715 1.00 17.86 67 SER B N 1
ATOM 2132 C CA . SER B 1 67 ? 29.614 -9.088 37.172 1.00 19.08 67 SER B CA 1
ATOM 2133 C C . SER B 1 67 ? 29.822 -7.652 37.603 1.00 21.36 67 SER B C 1
ATOM 2134 O O . SER B 1 67 ? 30.053 -6.777 36.758 1.00 17.20 67 SER B O 1
ATOM 2137 N N . LYS B 1 68 ? 29.727 -7.400 38.912 1.00 20.68 68 LYS B N 1
ATOM 2138 C CA . LYS B 1 68 ? 29.939 -6.054 39.461 1.00 19.67 68 LYS B CA 1
ATOM 2139 C C . LYS B 1 68 ? 30.400 -6.214 40.886 1.00 23.11 68 LYS B C 1
ATOM 2140 O O . LYS B 1 68 ? 29.959 -7.138 41.583 1.00 22.11 68 LYS B O 1
ATOM 2146 N N . SER B 1 69 ? 31.270 -5.292 41.319 1.00 19.30 69 SER B N 1
ATOM 2147 C CA . SER B 1 69 ? 31.766 -5.242 42.696 1.00 20.37 69 SER B CA 1
ATOM 2148 C C . SER B 1 69 ? 31.846 -3.769 43.028 1.00 23.59 69 SER B C 1
ATOM 2149 O O . SER B 1 69 ? 32.555 -3.032 42.337 1.00 21.90 69 SER B O 1
ATOM 2152 N N . GLY B 1 70 ? 31.025 -3.329 43.985 1.00 21.44 70 GLY B N 1
ATOM 2153 C CA . GLY B 1 70 ? 30.984 -1.907 44.332 1.00 21.83 70 GLY B CA 1
ATOM 2154 C C . GLY B 1 70 ? 30.594 -1.064 43.131 1.00 22.47 70 GLY B C 1
ATOM 2155 O O . GLY B 1 70 ? 29.599 -1.370 42.475 1.00 23.72 70 GLY B O 1
ATOM 2156 N N . ASN B 1 71 ? 31.404 -0.032 42.799 1.00 20.12 71 ASN B N 1
ATOM 2157 C CA . ASN B 1 71 ? 31.128 0.878 41.674 1.00 19.86 71 ASN B CA 1
ATOM 2158 C C . ASN B 1 71 ? 31.690 0.408 40.338 1.00 20.97 71 ASN B C 1
ATOM 2159 O O . ASN B 1 71 ? 31.641 1.164 39.367 1.00 19.17 71 ASN B O 1
ATOM 2164 N N . THR B 1 72 ? 32.238 -0.817 40.269 1.00 17.62 72 THR B N 1
ATOM 2165 C CA . THR B 1 72 ? 32.864 -1.282 39.025 1.00 16.13 72 THR B CA 1
ATOM 2166 C C . THR B 1 72 ? 32.233 -2.553 38.525 1.00 18.03 72 THR B C 1
ATOM 2167 O O . THR B 1 72 ? 32.212 -3.549 39.261 1.00 18.13 72 THR B O 1
ATOM 2171 N N . ALA B 1 73 ? 31.703 -2.507 37.269 1.00 14.13 73 ALA B N 1
ATOM 2172 C CA . ALA B 1 73 ? 31.175 -3.649 36.554 1.00 14.09 73 ALA B CA 1
ATOM 2173 C C . ALA B 1 73 ? 32.285 -4.224 35.657 1.00 16.71 73 ALA B C 1
ATOM 2174 O O . ALA B 1 73 ? 33.179 -3.496 35.212 1.00 17.07 73 ALA B O 1
ATOM 2176 N N . SER B 1 74 ? 32.269 -5.536 35.439 1.00 14.10 74 SER B N 1
ATOM 2177 C CA . SER B 1 74 ? 33.296 -6.128 34.612 1.00 14.17 74 SER B CA 1
ATOM 2178 C C . SER B 1 74 ? 32.665 -7.132 33.664 1.00 18.53 74 SER B C 1
ATOM 2179 O O . SER B 1 74 ? 31.708 -7.847 34.047 1.00 16.48 74 SER B O 1
ATOM 2182 N N . LEU B 1 75 ? 33.205 -7.174 32.458 1.00 15.04 75 LEU B N 1
ATOM 2183 C CA . LEU B 1 75 ? 32.805 -8.134 31.437 1.00 13.27 75 LEU B CA 1
ATOM 2184 C C . LEU B 1 75 ? 34.010 -9.025 31.140 1.00 18.67 75 LEU B C 1
ATOM 2185 O O . LEU B 1 75 ? 35.128 -8.518 30.949 1.00 16.73 75 LEU B O 1
ATOM 2190 N N . THR B 1 76 ? 33.798 -10.357 31.158 1.00 17.26 76 THR B N 1
ATOM 2191 C CA . THR B 1 76 ? 34.873 -11.284 30.830 1.00 17.72 76 THR B CA 1
ATOM 2192 C C . THR B 1 76 ? 34.447 -12.008 29.605 1.00 21.71 76 THR B C 1
ATOM 2193 O O . THR B 1 76 ? 33.314 -12.513 29.538 1.00 19.96 76 THR B O 1
ATOM 2197 N N . VAL B 1 77 ? 35.362 -12.085 28.638 1.00 17.16 77 VAL B N 1
ATOM 2198 C CA . VAL B 1 77 ? 35.079 -12.830 27.425 1.00 17.72 77 VAL B CA 1
ATOM 2199 C C . VAL B 1 77 ? 36.076 -13.969 27.404 1.00 23.37 77 VAL B C 1
ATOM 2200 O O . VAL B 1 77 ? 37.276 -13.709 27.346 1.00 21.81 77 VAL B O 1
ATOM 2204 N N . SER B 1 78 ? 35.595 -15.221 27.494 1.00 20.62 78 SER B N 1
ATOM 2205 C CA . SER B 1 78 ? 36.512 -16.356 27.451 1.00 20.99 78 SER B CA 1
ATOM 2206 C C . SER B 1 78 ? 36.523 -16.987 26.046 1.00 22.91 78 SER B C 1
ATOM 2207 O O . SER B 1 78 ? 35.622 -16.714 25.208 1.00 20.48 78 SER B O 1
ATOM 2210 N N . GLY B 1 79 ? 37.552 -17.826 25.801 1.00 21.09 79 GLY B N 1
ATOM 2211 C CA . GLY B 1 79 ? 37.741 -18.529 24.528 1.00 20.14 79 GLY B CA 1
ATOM 2212 C C . GLY B 1 79 ? 37.650 -17.573 23.347 1.00 22.44 79 GLY B C 1
ATOM 2213 O O . GLY B 1 79 ? 36.833 -17.773 22.448 1.00 22.06 79 GLY B O 1
ATOM 2214 N N . LEU B 1 80 ? 38.423 -16.480 23.393 1.00 19.02 80 LEU B N 1
ATOM 2215 C CA . LEU B 1 80 ? 38.385 -15.420 22.361 1.00 18.27 80 LEU B CA 1
ATOM 2216 C C . LEU B 1 80 ? 38.417 -15.934 20.938 1.00 20.65 80 LEU B C 1
ATOM 2217 O O . LEU B 1 80 ? 39.257 -16.765 20.570 1.00 19.44 80 LEU B O 1
ATOM 2222 N N . GLN B 1 81 ? 37.500 -15.406 20.126 1.00 16.37 81 GLN B N 1
ATOM 2223 C CA . GLN B 1 81 ? 37.388 -15.734 18.721 1.00 17.02 81 GLN B CA 1
ATOM 2224 C C . GLN B 1 81 ? 37.530 -14.427 17.931 1.00 20.06 81 GLN B C 1
ATOM 2225 O O . GLN B 1 81 ? 37.281 -13.340 18.479 1.00 16.67 81 GLN B O 1
ATOM 2231 N N . ALA B 1 82 ? 37.904 -14.540 16.652 1.00 18.53 82 ALA B N 1
ATOM 2232 C CA . ALA B 1 82 ? 38.074 -13.362 15.797 1.00 17.64 82 ALA B CA 1
ATOM 2233 C C . ALA B 1 82 ? 36.846 -12.452 15.796 1.00 16.69 82 ALA B C 1
ATOM 2234 O O . ALA B 1 82 ? 37.003 -11.231 15.707 1.00 16.95 82 ALA B O 1
ATOM 2236 N N . GLU B 1 83 ? 35.622 -13.029 15.893 1.00 14.81 83 GLU B N 1
ATOM 2237 C CA . GLU B 1 83 ? 34.395 -12.197 15.884 1.00 15.38 83 GLU B CA 1
ATOM 2238 C C . GLU B 1 83 ? 34.263 -11.327 17.127 1.00 15.83 83 GLU B C 1
ATOM 2239 O O . GLU B 1 83 ? 33.456 -10.390 17.140 1.00 15.29 83 GLU B O 1
ATOM 2245 N N . ASP B 1 84 ? 35.043 -11.634 18.180 1.00 11.37 84 ASP B N 1
ATOM 2246 C CA . ASP B 1 84 ? 34.966 -10.868 19.424 1.00 13.27 84 ASP B CA 1
ATOM 2247 C C . ASP B 1 84 ? 35.723 -9.540 19.321 1.00 18.23 84 ASP B C 1
ATOM 2248 O O . ASP B 1 84 ? 35.627 -8.695 20.214 1.00 17.16 84 ASP B O 1
ATOM 2253 N N . ASP B 1 85 ? 36.550 -9.391 18.265 1.00 15.16 85 ASP B N 1
ATOM 2254 C CA . ASP B 1 85 ? 37.324 -8.163 18.050 1.00 13.91 85 ASP B CA 1
ATOM 2255 C C . ASP B 1 85 ? 36.301 -7.070 17.684 1.00 14.19 85 ASP B C 1
ATOM 2256 O O . ASP B 1 85 ? 35.687 -7.127 16.617 1.00 13.63 85 ASP B O 1
ATOM 2261 N N . ALA B 1 86 ? 36.082 -6.131 18.595 1.00 13.96 86 ALA B N 1
ATOM 2262 C CA . ALA B 1 86 ? 35.015 -5.129 18.475 1.00 12.99 86 ALA B CA 1
ATOM 2263 C C . ALA B 1 86 ? 35.165 -4.075 19.553 1.00 14.09 86 ALA B C 1
ATOM 2264 O O . ALA B 1 86 ? 36.000 -4.203 20.451 1.00 14.06 86 ALA B O 1
ATOM 2266 N N . ASP B 1 87 ? 34.274 -3.073 19.522 1.00 13.01 87 ASP B N 1
ATOM 2267 C CA . ASP B 1 87 ? 34.197 -2.081 20.603 1.00 12.00 87 ASP B CA 1
ATOM 2268 C C . ASP B 1 87 ? 33.126 -2.562 21.587 1.00 15.70 87 ASP B C 1
ATOM 2269 O O . ASP B 1 87 ? 32.066 -3.054 21.161 1.00 15.42 87 ASP B O 1
ATOM 2274 N N . TYR B 1 88 ? 33.376 -2.370 22.873 1.00 11.79 88 TYR B N 1
ATOM 2275 C CA . TYR B 1 88 ? 32.427 -2.782 23.918 1.00 11.47 88 TYR B CA 1
ATOM 2276 C C . TYR B 1 88 ? 32.085 -1.578 24.764 1.00 14.10 88 TYR B C 1
ATOM 2277 O O . TYR B 1 88 ? 32.996 -0.918 25.293 1.00 13.99 88 TYR B O 1
ATOM 2286 N N . TYR B 1 89 ? 30.785 -1.300 24.928 1.00 12.23 89 TYR B N 1
ATOM 2287 C CA . TYR B 1 89 ? 30.351 -0.150 25.742 1.00 12.00 89 TYR B CA 1
ATOM 2288 C C . TYR B 1 89 ? 29.534 -0.654 26.896 1.00 14.81 89 TYR B C 1
ATOM 2289 O O . TYR B 1 89 ? 28.707 -1.541 26.703 1.00 15.40 89 TYR B O 1
ATOM 2298 N N . CYS B 1 90 ? 29.720 -0.065 28.083 1.00 12.05 90 CYS B N 1
ATOM 2299 C CA . CYS B 1 90 ? 28.833 -0.380 29.203 1.00 11.55 90 CYS B CA 1
ATOM 2300 C C . CYS B 1 90 ? 27.844 0.786 29.371 1.00 13.80 90 CYS B C 1
ATOM 2301 O O . CYS B 1 90 ? 28.098 1.914 28.936 1.00 12.16 90 CYS B O 1
ATOM 2304 N N . SER B 1 91 ? 26.715 0.515 30.060 1.00 13.62 91 SER B N 1
ATOM 2305 C CA . SER B 1 91 ? 25.788 1.559 30.427 1.00 12.62 91 SER B CA 1
ATOM 2306 C C . SER B 1 91 ? 25.190 1.230 31.780 1.00 15.32 91 SER B C 1
ATOM 2307 O O . SER B 1 91 ? 25.173 0.070 32.180 1.00 15.26 91 SER B O 1
ATOM 2310 N N . SER B 1 92 ? 24.666 2.240 32.449 1.00 13.29 92 SER B N 1
ATOM 2311 C CA . SER B 1 92 ? 23.999 2.018 33.744 1.00 13.03 92 SER B CA 1
ATOM 2312 C C . SER B 1 92 ? 23.036 3.143 33.958 1.00 17.57 92 SER B C 1
ATOM 2313 O O . SER B 1 92 ? 23.362 4.309 33.715 1.00 16.80 92 SER B O 1
ATOM 2316 N N . TYR B 1 93 ? 21.861 2.828 34.457 1.00 17.38 93 TYR B N 1
ATOM 2317 C CA . TYR B 1 93 ? 20.941 3.904 34.810 1.00 17.24 93 TYR B CA 1
ATOM 2318 C C . TYR B 1 93 ? 21.434 4.490 36.123 1.00 21.83 93 TYR B C 1
ATOM 2319 O O . TYR B 1 93 ? 22.183 3.837 36.854 1.00 23.83 93 TYR B O 1
ATOM 2328 N N . GLY B 1 94 ? 21.061 5.720 36.381 1.00 19.20 94 GLY B N 1
ATOM 2329 C CA . GLY B 1 94 ? 21.382 6.378 37.641 1.00 21.79 94 GLY B CA 1
ATOM 2330 C C . GLY B 1 94 ? 20.083 6.861 38.240 1.00 26.98 94 GLY B C 1
ATOM 2331 O O . GLY B 1 94 ? 19.003 6.344 37.935 1.00 26.59 94 GLY B O 1
ATOM 2332 N N . GLY B 1 95 ? 20.164 7.886 39.046 1.00 24.83 95 GLY B N 1
ATOM 2333 C CA . GLY B 1 95 ? 18.953 8.476 39.574 1.00 25.43 95 GLY B CA 1
ATOM 2334 C C . GLY B 1 95 ? 18.407 9.457 38.564 1.00 29.93 95 GLY B C 1
ATOM 2335 O O . GLY B 1 95 ? 19.082 9.792 37.586 1.00 30.52 95 GLY B O 1
ATOM 2336 N N . ASP B 1 96 ? 17.166 9.904 38.784 1.00 27.76 96 ASP B N 1
ATOM 2337 C CA . ASP B 1 96 ? 16.542 10.965 38.002 1.00 27.10 96 ASP B CA 1
ATOM 2338 C C . ASP B 1 96 ? 16.485 10.695 36.500 1.00 24.61 96 ASP B C 1
ATOM 2339 O O . ASP B 1 96 ? 16.752 11.601 35.704 1.00 24.50 96 ASP B O 1
ATOM 2344 N N . ASN B 1 97 ? 16.142 9.440 36.111 1.00 20.32 97 ASN B N 1
ATOM 2345 C CA . ASN B 1 97 ? 15.993 8.990 34.694 1.00 18.62 97 ASN B CA 1
ATOM 2346 C C . ASN B 1 97 ? 17.272 9.093 33.839 1.00 22.05 97 ASN B C 1
ATOM 2347 O O . ASN B 1 97 ? 17.219 8.869 32.628 1.00 20.56 97 ASN B O 1
ATOM 2352 N N . ASN B 1 98 ? 18.424 9.380 34.464 1.00 18.93 98 ASN B N 1
ATOM 2353 C CA . ASN B 1 98 ? 19.710 9.470 33.758 1.00 19.10 98 ASN B CA 1
ATOM 2354 C C . ASN B 1 98 ? 20.190 8.094 33.336 1.00 20.78 98 ASN B C 1
ATOM 2355 O O . ASN B 1 98 ? 20.019 7.108 34.056 1.00 19.53 98 ASN B O 1
ATOM 2360 N N . LEU B 1 99 ? 20.829 8.049 32.175 1.00 17.32 99 LEU B N 1
ATOM 2361 C CA . LEU B 1 99 ? 21.430 6.847 31.659 1.00 17.04 99 LEU B CA 1
ATOM 2362 C C . LEU B 1 99 ? 22.875 7.210 31.311 1.00 18.53 99 LEU B C 1
ATOM 2363 O O . LEU B 1 99 ? 23.092 8.129 30.533 1.00 17.56 99 LEU B O 1
ATOM 2368 N N . PHE B 1 100 ? 23.845 6.500 31.901 1.00 14.28 100 PHE B N 1
ATOM 2369 C CA . PHE B 1 100 ? 25.271 6.792 31.685 1.00 13.49 100 PHE B CA 1
ATOM 2370 C C . PHE B 1 100 ? 25.905 5.741 30.814 1.00 16.45 100 PHE B C 1
ATOM 2371 O O . PHE B 1 100 ? 25.571 4.573 30.934 1.00 15.61 100 PHE B O 1
ATOM 2379 N N . PHE B 1 101 ? 26.846 6.140 29.953 1.00 13.18 101 PHE B N 1
ATOM 2380 C CA . PHE B 1 101 ? 27.545 5.195 29.084 1.00 12.61 101 PHE B CA 1
ATOM 2381 C C . PHE B 1 101 ? 29.035 5.344 29.287 1.00 15.87 101 PHE B C 1
ATOM 2382 O O . PHE B 1 101 ? 29.525 6.466 29.468 1.00 16.90 101 PHE B O 1
ATOM 2390 N N . GLY B 1 102 ? 29.749 4.229 29.180 1.00 15.21 102 GLY B N 1
ATOM 2391 C CA . GLY B 1 102 ? 31.206 4.239 29.190 1.00 14.96 102 GLY B CA 1
ATOM 2392 C C . GLY B 1 102 ? 31.692 4.721 27.838 1.00 17.67 102 GLY B C 1
ATOM 2393 O O . GLY B 1 102 ? 30.945 4.698 26.844 1.00 15.40 102 GLY B O 1
ATOM 2394 N N . GLY B 1 103 ? 32.945 5.158 27.787 1.00 15.56 103 GLY B N 1
ATOM 2395 C CA . GLY B 1 103 ? 33.558 5.627 26.553 1.00 14.14 103 GLY B CA 1
ATOM 2396 C C . GLY B 1 103 ? 33.957 4.544 25.569 1.00 18.28 103 GLY B C 1
ATOM 2397 O O . GLY B 1 103 ? 34.441 4.861 24.479 1.00 20.12 103 GLY B O 1
ATOM 2398 N N . GLY B 1 104 ? 33.764 3.266 25.947 1.00 14.91 104 GLY B N 1
ATOM 2399 C CA . GLY B 1 104 ? 34.072 2.123 25.097 1.00 14.71 104 GLY B CA 1
ATOM 2400 C C . GLY B 1 104 ? 35.474 1.579 25.213 1.00 19.03 104 GLY B C 1
ATOM 2401 O O . GLY B 1 104 ? 36.433 2.310 25.492 1.00 19.02 104 GLY B O 1
ATOM 2402 N N . THR B 1 105 ? 35.580 0.265 25.072 1.00 15.33 105 THR B N 1
ATOM 2403 C CA . THR B 1 105 ? 36.850 -0.438 25.068 1.00 14.91 105 THR B CA 1
ATOM 2404 C C . THR B 1 105 ? 37.010 -1.120 23.747 1.00 17.24 105 THR B C 1
ATOM 2405 O O . THR B 1 105 ? 36.132 -1.896 23.373 1.00 15.45 105 THR B O 1
ATOM 2409 N N . LYS B 1 106 ? 38.146 -0.870 23.032 1.00 14.72 106 LYS B N 1
ATOM 2410 C CA . LYS B 1 106 ? 38.369 -1.619 21.794 1.00 14.96 106 LYS B CA 1
ATOM 2411 C C . LYS B 1 106 ? 39.105 -2.910 22.189 1.00 17.27 106 LYS B C 1
ATOM 2412 O O . LYS B 1 106 ? 40.227 -2.853 22.718 1.00 17.58 106 LYS B O 1
ATOM 2418 N N . VAL B 1 107 ? 38.419 -4.046 22.059 1.00 14.55 107 VAL B N 1
ATOM 2419 C CA . VAL B 1 107 ? 39.032 -5.342 22.373 1.00 15.48 107 VAL B CA 1
ATOM 2420 C C . VAL B 1 107 ? 39.652 -5.869 21.080 1.00 16.16 107 VAL B C 1
ATOM 2421 O O . VAL B 1 107 ? 38.936 -6.061 20.075 1.00 14.98 107 VAL B O 1
ATOM 2425 N N . THR B 1 108 ? 40.987 -6.120 21.105 1.00 15.63 108 THR B N 1
ATOM 2426 C CA . THR B 1 108 ? 41.698 -6.652 19.948 1.00 15.68 108 THR B CA 1
ATOM 2427 C C . THR B 1 108 ? 41.972 -8.110 20.154 1.00 18.50 108 THR B C 1
ATOM 2428 O O . THR B 1 108 ? 42.537 -8.485 21.182 1.00 17.88 108 THR B O 1
ATOM 2432 N N . VAL B 1 109 ? 41.658 -8.922 19.137 1.00 15.18 109 VAL B N 1
ATOM 2433 C CA . VAL B 1 109 ? 41.993 -10.333 19.167 1.00 15.11 109 VAL B CA 1
ATOM 2434 C C . VAL B 1 109 ? 43.292 -10.410 18.358 1.00 17.61 109 VAL B C 1
ATOM 2435 O O . VAL B 1 109 ? 43.303 -10.182 17.148 1.00 18.28 109 VAL B O 1
ATOM 2439 N N . LEU B 1 110 ? 44.389 -10.630 19.073 1.00 18.27 110 LEU B N 1
ATOM 2440 C CA . LEU B 1 110 ? 45.751 -10.668 18.536 1.00 18.07 110 LEU B CA 1
ATOM 2441 C C . LEU B 1 110 ? 46.010 -11.861 17.626 1.00 22.48 110 LEU B C 1
ATOM 2442 O O . LEU B 1 110 ? 45.305 -12.852 17.708 1.00 22.81 110 LEU B O 1
ATOM 2447 N N . GLY B 1 111 ? 47.021 -11.730 16.770 1.00 22.89 111 GLY B N 1
ATOM 2448 C CA . GLY B 1 111 ? 47.532 -12.790 15.908 1.00 23.37 111 GLY B CA 1
ATOM 2449 C C . GLY B 1 111 ? 46.538 -13.526 15.040 1.00 24.28 111 GLY B C 1
ATOM 2450 O O . GLY B 1 111 ? 46.633 -14.746 14.928 1.00 24.38 111 GLY B O 1
ATOM 2451 N N . GLN B 1 112 ? 45.599 -12.814 14.399 1.00 21.81 112 GLN B N 1
ATOM 2452 C CA . GLN B 1 112 ? 44.640 -13.477 13.514 1.00 20.85 112 GLN B CA 1
ATOM 2453 C C . GLN B 1 112 ? 45.357 -14.023 12.264 1.00 25.56 112 GLN B C 1
ATOM 2454 O O . GLN B 1 112 ? 46.378 -13.462 11.869 1.00 24.68 112 GLN B O 1
ATOM 2460 N N . PRO B 1 113 ? 44.895 -15.143 11.681 1.00 25.48 113 PRO B N 1
ATOM 2461 C CA . PRO B 1 113 ? 45.667 -15.750 10.594 1.00 26.53 113 PRO B CA 1
ATOM 2462 C C . PRO B 1 113 ? 45.631 -14.999 9.268 1.00 29.36 113 PRO B C 1
ATOM 2463 O O . PRO B 1 113 ? 44.622 -14.392 8.911 1.00 28.24 113 PRO B O 1
ATOM 2467 N N . LYS B 1 114 ? 46.779 -15.007 8.574 1.00 25.76 114 LYS B N 1
ATOM 2468 C CA . LYS B 1 114 ? 46.939 -14.412 7.242 1.00 24.50 114 LYS B CA 1
ATOM 2469 C C . LYS B 1 114 ? 46.036 -15.215 6.304 1.00 27.15 114 LYS B C 1
ATOM 2470 O O . LYS B 1 114 ? 45.907 -16.435 6.457 1.00 26.83 114 LYS B O 1
ATOM 2476 N N . ALA B 1 115 ? 45.364 -14.529 5.372 1.00 22.52 115 ALA B N 1
ATOM 2477 C CA . ALA B 1 115 ? 44.508 -15.225 4.432 1.00 22.29 115 ALA B CA 1
ATOM 2478 C C . ALA B 1 115 ? 44.639 -14.512 3.089 1.00 24.23 115 ALA B C 1
ATOM 2479 O O . ALA B 1 115 ? 44.510 -13.286 3.033 1.00 22.25 115 ALA B O 1
ATOM 2481 N N . ALA B 1 116 ? 44.943 -15.287 2.040 1.00 22.81 116 ALA B N 1
ATOM 2482 C CA . ALA B 1 116 ? 45.079 -14.789 0.665 1.00 21.94 116 ALA B CA 1
ATOM 2483 C C . ALA B 1 116 ? 43.697 -14.491 0.083 1.00 22.49 116 ALA B C 1
ATOM 2484 O O . ALA B 1 116 ? 42.722 -15.154 0.429 1.00 20.95 116 ALA B O 1
ATOM 2486 N N . PRO B 1 117 ? 43.574 -13.493 -0.796 1.00 19.85 117 PRO B N 1
ATOM 2487 C CA . PRO B 1 117 ? 42.231 -13.157 -1.305 1.00 18.11 117 PRO B CA 1
ATOM 2488 C C . PRO B 1 117 ? 41.737 -14.169 -2.298 1.00 20.35 117 PRO B C 1
ATOM 2489 O O . PRO B 1 117 ? 42.540 -14.708 -3.076 1.00 20.59 117 PRO B O 1
ATOM 2493 N N . SER B 1 118 ? 40.414 -14.363 -2.333 1.00 15.78 118 SER B N 1
ATOM 2494 C CA . SER B 1 118 ? 39.718 -15.119 -3.372 1.00 14.94 118 SER B CA 1
ATOM 2495 C C . SER B 1 118 ? 39.345 -14.020 -4.354 1.00 17.89 118 SER B C 1
ATOM 2496 O O . SER B 1 118 ? 38.763 -13.000 -3.960 1.00 19.64 118 SER B O 1
ATOM 2499 N N . VAL B 1 119 ? 39.659 -14.227 -5.626 1.00 14.27 119 VAL B N 1
ATOM 2500 C CA . VAL B 1 119 ? 39.348 -13.211 -6.644 1.00 12.43 119 VAL B CA 1
ATOM 2501 C C . VAL B 1 119 ? 38.407 -13.816 -7.677 1.00 16.80 119 VAL B C 1
ATOM 2502 O O . VAL B 1 119 ? 38.700 -14.893 -8.230 1.00 15.91 119 VAL B O 1
ATOM 2506 N N . THR B 1 120 ? 37.318 -13.089 -7.996 1.00 12.81 120 THR B N 1
ATOM 2507 C CA . THR B 1 120 ? 36.414 -13.547 -9.048 1.00 13.90 120 THR B CA 1
ATOM 2508 C C . THR B 1 120 ? 36.170 -12.335 -9.922 1.00 15.61 120 THR B C 1
ATOM 2509 O O . THR B 1 120 ? 35.707 -11.287 -9.434 1.00 15.00 120 THR B O 1
ATOM 2513 N N . LEU B 1 121 ? 36.462 -12.496 -11.202 1.00 14.95 121 LEU B N 1
ATOM 2514 C CA . LEU B 1 121 ? 36.341 -11.439 -12.184 1.00 13.33 121 LEU B CA 1
ATOM 2515 C C . LEU B 1 121 ? 35.102 -11.692 -13.048 1.00 16.57 121 LEU B C 1
ATOM 2516 O O . LEU B 1 121 ? 34.912 -12.791 -13.579 1.00 15.17 121 LEU B O 1
ATOM 2521 N N . PHE B 1 122 ? 34.242 -10.685 -13.142 1.00 12.97 122 PHE B N 1
ATOM 2522 C CA . PHE B 1 122 ? 32.989 -10.790 -13.892 1.00 12.47 122 PHE B CA 1
ATOM 2523 C C . PHE B 1 122 ? 33.022 -9.902 -15.135 1.00 14.66 122 PHE B C 1
ATOM 2524 O O . PHE B 1 122 ? 33.308 -8.699 -15.019 1.00 14.52 122 PHE B O 1
ATOM 2532 N N . PRO B 1 123 ? 32.668 -10.465 -16.315 1.00 15.64 123 PRO B N 1
ATOM 2533 C CA . PRO B 1 123 ? 32.567 -9.637 -17.532 1.00 13.95 123 PRO B CA 1
ATOM 2534 C C . PRO B 1 123 ? 31.252 -8.850 -17.504 1.00 15.51 123 PRO B C 1
ATOM 2535 O O . PRO B 1 123 ? 30.389 -9.093 -16.665 1.00 14.65 123 PRO B O 1
ATOM 2539 N N . PRO B 1 124 ? 31.048 -7.936 -18.467 1.00 15.91 124 PRO B N 1
ATOM 2540 C CA . PRO B 1 124 ? 29.799 -7.147 -18.468 1.00 16.85 124 PRO B CA 1
ATOM 2541 C C . PRO B 1 124 ? 28.521 -7.979 -18.577 1.00 24.93 124 PRO B C 1
ATOM 2542 O O . PRO B 1 124 ? 28.498 -8.929 -19.358 1.00 27.09 124 PRO B O 1
ATOM 2546 N N . SER B 1 125 ? 27.481 -7.620 -17.785 1.00 27.43 125 SER B N 1
ATOM 2547 C CA . SER B 1 125 ? 26.157 -8.267 -17.797 1.00 30.06 125 SER B CA 1
ATOM 2548 C C . SER B 1 125 ? 25.436 -7.897 -19.094 1.00 38.05 125 SER B C 1
ATOM 2549 O O . SER B 1 125 ? 25.728 -6.843 -19.668 1.00 37.39 125 SER B O 1
ATOM 2552 N N . SER B 1 126 ? 24.556 -8.787 -19.598 1.00 36.78 126 SER B N 1
ATOM 2553 C CA . SER B 1 126 ? 23.783 -8.529 -20.822 1.00 37.62 126 SER B CA 1
ATOM 2554 C C . SER B 1 126 ? 22.914 -7.285 -20.688 1.00 40.03 126 SER B C 1
ATOM 2555 O O . SER B 1 126 ? 22.868 -6.492 -21.634 1.00 38.75 126 SER B O 1
ATOM 2558 N N . GLU B 1 127 ? 22.268 -7.091 -19.506 1.00 36.90 127 GLU B N 1
ATOM 2559 C CA . GLU B 1 127 ? 21.426 -5.921 -19.223 1.00 37.04 127 GLU B CA 1
ATOM 2560 C C . GLU B 1 127 ? 22.227 -4.612 -19.389 1.00 37.99 127 GLU B C 1
ATOM 2561 O O . GLU B 1 127 ? 21.741 -3.673 -20.037 1.00 36.61 127 GLU B O 1
ATOM 2567 N N . GLU B 1 128 ? 23.470 -4.566 -18.856 1.00 30.34 128 GLU B N 1
ATOM 2568 C CA . GLU B 1 128 ? 24.231 -3.329 -18.976 1.00 29.08 128 GLU B CA 1
ATOM 2569 C C . GLU B 1 128 ? 24.771 -3.120 -20.400 1.00 31.37 128 GLU B C 1
ATOM 2570 O O . GLU B 1 128 ? 24.781 -1.973 -20.844 1.00 30.34 128 GLU B O 1
ATOM 2576 N N . LEU B 1 129 ? 25.109 -4.201 -21.145 1.00 27.70 129 LEU B N 1
ATOM 2577 C CA . LEU B 1 129 ? 25.554 -4.066 -22.535 1.00 28.85 129 LEU B CA 1
ATOM 2578 C C . LEU B 1 129 ? 24.400 -3.563 -23.420 1.00 35.17 129 LEU B C 1
ATOM 2579 O O . LEU B 1 129 ? 24.650 -2.877 -24.416 1.00 32.92 129 LEU B O 1
ATOM 2584 N N . GLN B 1 130 ? 23.146 -3.886 -23.024 1.00 33.82 130 GLN B N 1
ATOM 2585 C CA . GLN B 1 130 ? 21.930 -3.444 -23.722 1.00 35.48 130 GLN B CA 1
ATOM 2586 C C . GLN B 1 130 ? 21.707 -1.972 -23.416 1.00 38.17 130 GLN B C 1
ATOM 2587 O O . GLN B 1 130 ? 21.207 -1.238 -24.272 1.00 39.06 130 GLN B O 1
ATOM 2593 N N . ALA B 1 131 ? 22.111 -1.544 -22.200 1.00 33.14 131 ALA B N 1
ATOM 2594 C CA . ALA B 1 131 ? 22.041 -0.173 -21.688 1.00 33.02 131 ALA B CA 1
ATOM 2595 C C . ALA B 1 131 ? 23.284 0.663 -22.083 1.00 34.61 131 ALA B C 1
ATOM 2596 O O . ALA B 1 131 ? 23.501 1.737 -21.519 1.00 33.92 131 ALA B O 1
ATOM 2598 N N . ASN B 1 132 ? 24.095 0.164 -23.047 1.00 30.73 132 ASN B N 1
ATOM 2599 C CA . ASN B 1 132 ? 25.307 0.826 -23.568 1.00 28.95 132 ASN B CA 1
ATOM 2600 C C . ASN B 1 132 ? 26.383 1.058 -22.489 1.00 31.47 132 ASN B C 1
ATOM 2601 O O . ASN B 1 132 ? 27.051 2.092 -22.467 1.00 33.11 132 ASN B O 1
ATOM 2606 N N . LYS B 1 133 ? 26.576 0.067 -21.608 1.00 22.77 133 LYS B N 1
ATOM 2607 C CA . LYS B 1 133 ? 27.554 0.148 -20.542 1.00 21.08 133 LYS B CA 1
ATOM 2608 C C . LYS B 1 133 ? 28.297 -1.178 -20.519 1.00 24.17 133 LYS B C 1
ATOM 2609 O O . LYS B 1 133 ? 27.760 -2.190 -20.984 1.00 24.57 133 LYS B O 1
ATOM 2615 N N . ALA B 1 134 ? 29.540 -1.171 -20.041 1.00 19.43 134 ALA B N 1
ATOM 2616 C CA . ALA B 1 134 ? 30.335 -2.407 -20.001 1.00 17.81 134 ALA B CA 1
ATOM 2617 C C . ALA B 1 134 ? 31.239 -2.528 -18.771 1.00 24.80 134 ALA B C 1
ATOM 2618 O O . ALA B 1 134 ? 32.399 -2.948 -18.885 1.00 26.06 134 ALA B O 1
ATOM 2620 N N . THR B 1 135 ? 30.696 -2.288 -17.597 1.00 20.30 135 THR B N 1
ATOM 2621 C CA . THR B 1 135 ? 31.480 -2.379 -16.358 1.00 17.47 135 THR B CA 1
ATOM 2622 C C . THR B 1 135 ? 31.915 -3.799 -16.034 1.00 18.57 135 THR B C 1
ATOM 2623 O O . THR B 1 135 ? 31.117 -4.739 -16.097 1.00 19.18 135 THR B O 1
ATOM 2627 N N . LEU B 1 136 ? 33.177 -3.943 -15.610 1.00 14.26 136 LEU B N 1
ATOM 2628 C CA . LEU B 1 136 ? 33.729 -5.208 -15.147 1.00 12.41 136 LEU B CA 1
ATOM 2629 C C . LEU B 1 136 ? 33.862 -5.061 -13.647 1.00 14.87 136 LEU B C 1
ATOM 2630 O O . LEU B 1 136 ? 34.127 -3.956 -13.149 1.00 13.92 136 LEU B O 1
ATOM 2635 N N A VAL B 1 137 ? 33.712 -6.184 -12.932 0.44 11.28 137 VAL B N 1
ATOM 2636 N N B VAL B 1 137 ? 33.676 -6.163 -12.915 0.56 12.30 137 VAL B N 1
ATOM 2637 C CA A VAL B 1 137 ? 33.846 -6.202 -11.489 0.44 9.27 137 VAL B CA 1
ATOM 2638 C CA B VAL B 1 137 ? 33.838 -6.131 -11.475 0.56 10.54 137 VAL B CA 1
ATOM 2639 C C A VAL B 1 137 ? 34.798 -7.264 -11.091 0.44 13.67 137 VAL B C 1
ATOM 2640 C C B VAL B 1 137 ? 34.763 -7.233 -11.067 0.56 13.79 137 VAL B C 1
ATOM 2641 O O A VAL B 1 137 ? 34.625 -8.430 -11.461 0.44 14.80 137 VAL B O 1
ATOM 2642 O O B VAL B 1 137 ? 34.581 -8.386 -11.474 0.56 14.98 137 VAL B O 1
ATOM 2649 N N . CYS B 1 138 ? 35.753 -6.881 -10.256 1.00 11.50 138 CYS B N 1
ATOM 2650 C CA . CYS B 1 138 ? 36.751 -7.798 -9.707 1.00 12.25 138 CYS B CA 1
ATOM 2651 C C . CYS B 1 138 ? 36.421 -7.890 -8.239 1.00 15.69 138 CYS B C 1
ATOM 2652 O O . CYS B 1 138 ? 36.655 -6.921 -7.502 1.00 14.21 138 CYS B O 1
ATOM 2655 N N . LEU B 1 139 ? 35.757 -8.984 -7.836 1.00 12.05 139 LEU B N 1
ATOM 2656 C CA . LEU B 1 139 ? 35.347 -9.203 -6.467 1.00 11.91 139 LEU B CA 1
ATOM 2657 C C . LEU B 1 139 ? 36.493 -9.855 -5.715 1.00 16.47 139 LEU B C 1
ATOM 2658 O O . LEU B 1 139 ? 37.039 -10.891 -6.159 1.00 16.41 139 LEU B O 1
ATOM 2663 N N . ILE B 1 140 ? 36.856 -9.262 -4.589 1.00 12.28 140 ILE B N 1
ATOM 2664 C CA . ILE B 1 140 ? 38.012 -9.668 -3.777 1.00 11.60 140 ILE B CA 1
ATOM 2665 C C . ILE B 1 140 ? 37.538 -9.949 -2.371 1.00 15.52 140 ILE B C 1
ATOM 2666 O O . ILE B 1 140 ? 37.088 -9.044 -1.689 1.00 15.68 140 ILE B O 1
ATOM 2671 N N . SER B 1 141 ? 37.628 -11.196 -1.939 1.00 13.09 141 SER B N 1
ATOM 2672 C CA . SER B 1 141 ? 37.063 -11.546 -0.634 1.00 14.69 141 SER B CA 1
ATOM 2673 C C . SER B 1 141 ? 37.974 -12.452 0.178 1.00 19.00 141 SER B C 1
ATOM 2674 O O . SER B 1 141 ? 38.960 -12.979 -0.347 1.00 18.57 141 SER B O 1
ATOM 2677 N N . ASP B 1 142 ? 37.625 -12.626 1.464 1.00 15.72 142 ASP B N 1
ATOM 2678 C CA . ASP B 1 142 ? 38.289 -13.582 2.376 1.00 17.21 142 ASP B CA 1
ATOM 2679 C C . ASP B 1 142 ? 39.777 -13.327 2.624 1.00 21.58 142 ASP B C 1
ATOM 2680 O O . ASP B 1 142 ? 40.501 -14.263 2.977 1.00 23.26 142 ASP B O 1
ATOM 2685 N N . PHE B 1 143 ? 40.217 -12.060 2.549 1.00 17.37 143 PHE B N 1
ATOM 2686 C CA . PHE B 1 143 ? 41.629 -11.757 2.788 1.00 17.46 143 PHE B CA 1
ATOM 2687 C C . PHE B 1 143 ? 41.894 -11.154 4.127 1.00 22.38 143 PHE B C 1
ATOM 2688 O O . PHE B 1 143 ? 41.039 -10.476 4.711 1.00 21.40 143 PHE B O 1
ATOM 2696 N N . TYR B 1 144 ? 43.102 -11.387 4.617 1.00 18.92 144 TYR B N 1
ATOM 2697 C CA . TYR B 1 144 ? 43.503 -10.845 5.909 1.00 19.63 144 TYR B CA 1
ATOM 2698 C C . TYR B 1 144 ? 45.041 -10.765 5.937 1.00 22.33 144 TYR B C 1
ATOM 2699 O O . TYR B 1 144 ? 45.680 -11.747 5.552 1.00 21.93 144 TYR B O 1
ATOM 2708 N N . PRO B 1 145 ? 45.657 -9.625 6.329 1.00 21.16 145 PRO B N 1
ATOM 2709 C CA . PRO B 1 145 ? 45.065 -8.334 6.778 1.00 21.47 145 PRO B CA 1
ATOM 2710 C C . PRO B 1 145 ? 44.335 -7.602 5.633 1.00 23.58 145 PRO B C 1
ATOM 2711 O O . PRO B 1 145 ? 44.371 -8.080 4.498 1.00 22.07 145 PRO B O 1
ATOM 2715 N N . GLY B 1 146 ? 43.644 -6.504 5.954 1.00 20.34 146 GLY B N 1
ATOM 2716 C CA . GLY B 1 146 ? 42.765 -5.806 5.012 1.00 21.53 146 GLY B CA 1
ATOM 2717 C C . GLY B 1 146 ? 43.356 -4.660 4.232 1.00 28.63 146 GLY B C 1
ATOM 2718 O O . GLY B 1 146 ? 42.931 -3.511 4.380 1.00 30.54 146 GLY B O 1
ATOM 2719 N N . ALA B 1 147 ? 44.359 -4.980 3.425 1.00 25.56 147 ALA B N 1
ATOM 2720 C CA . ALA B 1 147 ? 45.069 -4.048 2.558 1.00 25.60 147 ALA B CA 1
ATOM 2721 C C . ALA B 1 147 ? 45.369 -4.813 1.273 1.00 26.08 147 ALA B C 1
ATOM 2722 O O . ALA B 1 147 ? 45.945 -5.900 1.332 1.00 23.51 147 ALA B O 1
ATOM 2724 N N . VAL B 1 148 ? 44.895 -4.290 0.129 1.00 21.21 148 VAL B N 1
ATOM 2725 C CA . VAL B 1 148 ? 45.199 -4.872 -1.184 1.00 19.86 148 VAL B CA 1
ATOM 2726 C C . VAL B 1 148 ? 45.469 -3.719 -2.119 1.00 22.15 148 VAL B C 1
ATOM 2727 O O . VAL B 1 148 ? 45.022 -2.606 -1.849 1.00 21.07 148 VAL B O 1
ATOM 2731 N N . THR B 1 149 ? 46.158 -3.989 -3.231 1.00 19.68 149 THR B N 1
ATOM 2732 C CA . THR B 1 149 ? 46.337 -3.035 -4.322 1.00 18.96 149 THR B CA 1
ATOM 2733 C C . THR B 1 149 ? 45.851 -3.788 -5.577 1.00 20.94 149 THR B C 1
ATOM 2734 O O . THR B 1 149 ? 45.958 -5.024 -5.656 1.00 19.40 149 THR B O 1
ATOM 2738 N N . VAL B 1 150 ? 45.256 -3.056 -6.514 1.00 17.01 150 VAL B N 1
ATOM 2739 C CA . VAL B 1 150 ? 44.664 -3.690 -7.701 1.00 16.67 150 VAL B CA 1
ATOM 2740 C C . VAL B 1 150 ? 45.157 -2.992 -8.938 1.00 20.45 150 VAL B C 1
ATOM 2741 O O . VAL B 1 150 ? 45.082 -1.765 -8.994 1.00 20.44 150 VAL B O 1
ATOM 2745 N N . ALA B 1 151 ? 45.557 -3.772 -9.963 1.00 16.39 151 ALA B N 1
ATOM 2746 C CA . ALA B 1 151 ? 45.931 -3.251 -11.260 1.00 15.39 151 ALA B CA 1
ATOM 2747 C C . ALA B 1 151 ? 45.070 -3.959 -12.292 1.00 17.37 151 ALA B C 1
ATOM 2748 O O . ALA B 1 151 ? 44.807 -5.164 -12.165 1.00 17.59 151 ALA B O 1
ATOM 2750 N N . TRP B 1 152 ? 44.713 -3.243 -13.353 1.00 13.85 152 TRP B N 1
ATOM 2751 C CA . TRP B 1 152 ? 43.951 -3.815 -14.459 1.00 13.70 152 TRP B CA 1
ATOM 2752 C C . TRP B 1 152 ? 44.795 -3.770 -15.728 1.00 17.77 152 TRP B C 1
ATOM 2753 O O . TRP B 1 152 ? 45.609 -2.858 -15.910 1.00 15.53 152 TRP B O 1
ATOM 2764 N N . LYS B 1 153 ? 44.563 -4.737 -16.633 1.00 13.51 153 LYS B N 1
ATOM 2765 C CA . LYS B 1 153 ? 45.239 -4.794 -17.923 1.00 12.57 153 LYS B CA 1
ATOM 2766 C C . LYS B 1 153 ? 44.183 -4.934 -19.012 1.00 15.38 153 LYS B C 1
ATOM 2767 O O . LYS B 1 153 ? 43.188 -5.645 -18.812 1.00 13.99 153 LYS B O 1
ATOM 2773 N N . ALA B 1 154 ? 44.413 -4.273 -20.166 1.00 13.80 154 ALA B N 1
ATOM 2774 C CA . ALA B 1 154 ? 43.572 -4.383 -21.364 1.00 14.08 154 ALA B CA 1
ATOM 2775 C C . ALA B 1 154 ? 44.521 -5.155 -22.269 1.00 17.19 154 ALA B C 1
ATOM 2776 O O . ALA B 1 154 ? 45.594 -4.644 -22.621 1.00 17.11 154 ALA B O 1
ATOM 2778 N N . ASP B 1 155 ? 44.182 -6.416 -22.602 1.00 15.09 155 ASP B N 1
ATOM 2779 C CA . ASP B 1 155 ? 45.149 -7.299 -23.253 1.00 13.79 155 ASP B CA 1
ATOM 2780 C C . ASP B 1 155 ? 46.342 -7.389 -22.256 1.00 15.44 155 ASP B C 1
ATOM 2781 O O . ASP B 1 155 ? 46.090 -7.676 -21.070 1.00 17.40 155 ASP B O 1
ATOM 2786 N N . SER B 1 156 ? 47.592 -7.123 -22.688 1.00 14.52 156 SER B N 1
ATOM 2787 C CA . SER B 1 156 ? 48.709 -7.176 -21.738 1.00 15.02 156 SER B CA 1
ATOM 2788 C C . SER B 1 156 ? 49.118 -5.787 -21.223 1.00 18.03 156 SER B C 1
ATOM 2789 O O . SER B 1 156 ? 50.101 -5.676 -20.477 1.00 18.21 156 SER B O 1
ATOM 2792 N N . SER B 1 157 ? 48.415 -4.742 -21.657 1.00 15.22 157 SER B N 1
ATOM 2793 C CA . SER B 1 157 ? 48.778 -3.351 -21.328 1.00 15.12 157 SER B CA 1
ATOM 2794 C C . SER B 1 157 ? 48.092 -2.754 -20.108 1.00 20.01 157 SER B C 1
ATOM 2795 O O . SER B 1 157 ? 46.920 -3.013 -19.898 1.00 17.54 157 SER B O 1
ATOM 2798 N N . PRO B 1 158 ? 48.791 -1.915 -19.305 1.00 17.58 158 PRO B N 1
ATOM 2799 C CA . PRO B 1 158 ? 48.116 -1.324 -18.134 1.00 17.45 158 PRO B CA 1
ATOM 2800 C C . PRO B 1 158 ? 46.939 -0.417 -18.485 1.00 20.95 158 PRO B C 1
ATOM 2801 O O . PRO B 1 158 ? 46.957 0.269 -19.495 1.00 20.47 158 PRO B O 1
ATOM 2805 N N . VAL B 1 159 ? 45.886 -0.468 -17.645 1.00 19.48 159 VAL B N 1
ATOM 2806 C CA . VAL B 1 159 ? 44.724 0.420 -17.716 1.00 20.14 159 VAL B CA 1
ATOM 2807 C C . VAL B 1 159 ? 45.061 1.527 -16.703 1.00 25.18 159 VAL B C 1
ATOM 2808 O O . VAL B 1 159 ? 45.259 1.248 -15.519 1.00 24.20 159 VAL B O 1
ATOM 2812 N N . LYS B 1 160 ? 45.104 2.767 -17.179 1.00 23.97 160 LYS B N 1
ATOM 2813 C CA . LYS B 1 160 ? 45.507 3.924 -16.388 1.00 25.42 160 LYS B CA 1
ATOM 2814 C C . LYS B 1 160 ? 44.317 4.828 -16.005 1.00 32.37 160 LYS B C 1
ATOM 2815 O O . LYS B 1 160 ? 44.524 5.797 -15.271 1.00 33.97 160 LYS B O 1
ATOM 2821 N N . ALA B 1 161 ? 43.093 4.530 -16.492 1.00 26.25 161 ALA B N 1
ATOM 2822 C CA . ALA B 1 161 ? 41.887 5.332 -16.208 1.00 25.35 161 ALA B CA 1
ATOM 2823 C C . ALA B 1 161 ? 40.637 4.452 -16.091 1.00 25.81 161 ALA B C 1
ATOM 2824 O O . ALA B 1 161 ? 40.598 3.361 -16.658 1.00 24.14 161 ALA B O 1
ATOM 2826 N N . GLY B 1 162 ? 39.624 4.965 -15.383 1.00 21.23 162 GLY B N 1
ATOM 2827 C CA . GLY B 1 162 ? 38.312 4.344 -15.201 1.00 20.31 162 GLY B CA 1
ATOM 2828 C C . GLY B 1 162 ? 38.208 3.307 -14.096 1.00 21.51 162 GLY B C 1
ATOM 2829 O O . GLY B 1 162 ? 37.201 2.590 -14.026 1.00 20.75 162 GLY B O 1
ATOM 2830 N N . VAL B 1 163 ? 39.260 3.179 -13.258 1.00 17.12 163 VAL B N 1
ATOM 2831 C CA . VAL B 1 163 ? 39.305 2.182 -12.184 1.00 15.91 163 VAL B CA 1
ATOM 2832 C C . VAL B 1 163 ? 38.876 2.804 -10.846 1.00 18.79 163 VAL B C 1
ATOM 2833 O O . VAL B 1 163 ? 39.280 3.917 -10.500 1.00 18.91 163 VAL B O 1
ATOM 2837 N N . GLU B 1 164 ? 38.069 2.055 -10.097 1.00 14.06 164 GLU B N 1
ATOM 2838 C CA . GLU B 1 164 ? 37.699 2.385 -8.727 1.00 14.97 164 GLU B CA 1
ATOM 2839 C C . GLU B 1 164 ? 37.822 1.123 -7.911 1.00 17.52 164 GLU B C 1
ATOM 2840 O O . GLU B 1 164 ? 37.331 0.081 -8.323 1.00 15.40 164 GLU B O 1
ATOM 2846 N N . THR B 1 165 ? 38.448 1.206 -6.748 1.00 15.14 165 THR B N 1
ATOM 2847 C CA . THR B 1 165 ? 38.506 0.071 -5.837 1.00 14.71 165 THR B CA 1
ATOM 2848 C C . THR B 1 165 ? 37.998 0.517 -4.473 1.00 19.43 165 THR B C 1
ATOM 2849 O O . THR B 1 165 ? 38.495 1.516 -3.940 1.00 17.52 165 THR B O 1
ATOM 2853 N N . THR B 1 166 ? 37.021 -0.219 -3.905 1.00 13.12 166 THR B N 1
ATOM 2854 C CA . THR B 1 166 ? 36.446 0.152 -2.606 1.00 12.37 166 THR B CA 1
ATOM 2855 C C . THR B 1 166 ? 37.423 -0.109 -1.468 1.00 17.35 166 THR B C 1
ATOM 2856 O O . THR B 1 166 ? 38.343 -0.941 -1.580 1.00 16.13 166 THR B O 1
ATOM 2860 N N . THR B 1 167 ? 37.245 0.628 -0.375 1.00 14.90 167 THR B N 1
ATOM 2861 C CA . THR B 1 167 ? 38.107 0.450 0.803 1.00 13.07 167 THR B CA 1
ATOM 2862 C C . THR B 1 167 ? 37.703 -0.889 1.433 1.00 17.24 167 THR B C 1
ATOM 2863 O O . THR B 1 167 ? 36.514 -1.096 1.700 1.00 17.47 167 THR B O 1
ATOM 2867 N N . PRO B 1 168 ? 38.671 -1.802 1.734 1.00 16.96 168 PRO B N 1
ATOM 2868 C CA . PRO B 1 168 ? 38.286 -3.112 2.262 1.00 15.61 168 PRO B CA 1
ATOM 2869 C C . PRO B 1 168 ? 37.480 -3.014 3.551 1.00 19.35 168 PRO B C 1
ATOM 2870 O O . PRO B 1 168 ? 37.768 -2.171 4.406 1.00 20.35 168 PRO B O 1
ATOM 2874 N N . SER B 1 169 ? 36.454 -3.843 3.649 1.00 16.73 169 SER B N 1
ATOM 2875 C CA . SER B 1 169 ? 35.636 -3.876 4.860 1.00 17.17 169 SER B CA 1
ATOM 2876 C C . SER B 1 169 ? 35.583 -5.282 5.434 1.00 19.66 169 SER B C 1
ATOM 2877 O O . SER B 1 169 ? 35.582 -6.248 4.672 1.00 16.98 169 SER B O 1
ATOM 2880 N N . LYS B 1 170 ? 35.579 -5.412 6.786 1.00 18.28 170 LYS B N 1
ATOM 2881 C CA . LYS B 1 170 ? 35.523 -6.731 7.386 1.00 18.43 170 LYS B CA 1
ATOM 2882 C C . LYS B 1 170 ? 34.124 -7.318 7.275 1.00 21.30 170 LYS B C 1
ATOM 2883 O O . LYS B 1 170 ? 33.132 -6.637 7.573 1.00 21.81 170 LYS B O 1
ATOM 2889 N N . GLN B 1 171 ? 34.042 -8.565 6.830 1.00 18.56 171 GLN B N 1
ATOM 2890 C CA . GLN B 1 171 ? 32.767 -9.225 6.610 1.00 19.03 171 GLN B CA 1
ATOM 2891 C C . GLN B 1 171 ? 32.435 -10.189 7.763 1.00 22.96 171 GLN B C 1
ATOM 2892 O O . GLN B 1 171 ? 33.174 -10.214 8.757 1.00 22.04 171 GLN B O 1
ATOM 2898 N N . SER B 1 172 ? 31.327 -10.947 7.651 1.00 22.21 172 SER B N 1
ATOM 2899 C CA . SER B 1 172 ? 30.864 -11.839 8.744 1.00 21.64 172 SER B CA 1
ATOM 2900 C C . SER B 1 172 ? 31.817 -13.022 9.030 1.00 25.70 172 SER B C 1
ATOM 2901 O O . SER B 1 172 ? 31.796 -13.559 10.149 1.00 27.32 172 SER B O 1
ATOM 2904 N N . ASN B 1 173 ? 32.697 -13.385 8.078 1.00 20.95 173 ASN B N 1
ATOM 2905 C CA . ASN B 1 173 ? 33.674 -14.443 8.344 1.00 20.60 173 ASN B CA 1
ATOM 2906 C C . ASN B 1 173 ? 34.952 -13.859 8.997 1.00 22.56 173 ASN B C 1
ATOM 2907 O O . ASN B 1 173 ? 35.949 -14.567 9.124 1.00 23.71 173 ASN B O 1
ATOM 2912 N N . ASN B 1 174 ? 34.915 -12.567 9.386 1.00 18.80 174 ASN B N 1
ATOM 2913 C CA . ASN B 1 174 ? 36.013 -11.829 10.026 1.00 18.28 174 ASN B CA 1
ATOM 2914 C C . ASN B 1 174 ? 37.201 -11.598 9.080 1.00 21.69 174 ASN B C 1
ATOM 2915 O O . ASN B 1 174 ? 38.308 -11.335 9.538 1.00 21.37 174 ASN B O 1
ATOM 2920 N N . LYS B 1 175 ? 36.965 -11.722 7.765 1.00 18.50 175 LYS B N 1
ATOM 2921 C CA . LYS B 1 175 ? 38.005 -11.451 6.753 1.00 18.68 175 LYS B CA 1
ATOM 2922 C C . LYS B 1 175 ? 37.473 -10.345 5.841 1.00 21.53 175 LYS B C 1
ATOM 2923 O O . LYS B 1 175 ? 36.265 -10.051 5.868 1.00 19.04 175 LYS B O 1
ATOM 2929 N N . TYR B 1 176 ? 38.378 -9.663 5.118 1.00 17.23 176 TYR B N 1
ATOM 2930 C CA . TYR B 1 176 ? 38.001 -8.478 4.353 1.00 16.41 176 TYR B CA 1
ATOM 2931 C C . TYR B 1 176 ? 37.485 -8.767 2.960 1.00 18.61 176 TYR B C 1
ATOM 2932 O O . TYR B 1 176 ? 37.799 -9.812 2.382 1.00 16.79 176 TYR B O 1
ATOM 2941 N N . ALA B 1 177 ? 36.695 -7.811 2.425 1.00 14.74 177 ALA B N 1
ATOM 2942 C CA . ALA B 1 177 ? 36.201 -7.863 1.063 1.00 14.36 177 ALA B CA 1
ATOM 2943 C C . ALA B 1 177 ? 36.253 -6.479 0.437 1.00 17.50 177 ALA B C 1
ATOM 2944 O O . ALA B 1 177 ? 36.155 -5.471 1.120 1.00 14.50 177 ALA B O 1
ATOM 2946 N N . ALA B 1 178 ? 36.440 -6.442 -0.864 1.00 14.76 178 ALA B N 1
ATOM 2947 C CA . ALA B 1 178 ? 36.416 -5.176 -1.615 1.00 13.22 178 ALA B CA 1
ATOM 2948 C C . ALA B 1 178 ? 36.077 -5.547 -3.034 1.00 14.30 178 ALA B C 1
ATOM 2949 O O . ALA B 1 178 ? 36.184 -6.721 -3.407 1.00 13.77 178 ALA B O 1
ATOM 2951 N N A SER B 1 179 ? 35.674 -4.553 -3.850 0.50 12.81 179 SER B N 1
ATOM 2952 N N B SER B 1 179 ? 35.763 -4.554 -3.842 0.50 12.57 179 SER B N 1
ATOM 2953 C CA A SER B 1 179 ? 35.394 -4.755 -5.272 0.50 12.20 179 SER B CA 1
ATOM 2954 C CA B SER B 1 179 ? 35.583 -4.795 -5.251 0.50 11.70 179 SER B CA 1
ATOM 2955 C C A SER B 1 179 ? 36.101 -3.654 -6.058 0.50 15.83 179 SER B C 1
ATOM 2956 C C B SER B 1 179 ? 36.332 -3.698 -5.967 0.50 14.49 179 SER B C 1
ATOM 2957 O O A SER B 1 179 ? 35.999 -2.480 -5.679 0.50 13.62 179 SER B O 1
ATOM 2958 O O B SER B 1 179 ? 36.527 -2.600 -5.434 0.50 10.75 179 SER B O 1
ATOM 2963 N N . SER B 1 180 ? 36.829 -4.028 -7.141 1.00 12.33 180 SER B N 1
ATOM 2964 C CA . SER B 1 180 ? 37.462 -3.049 -8.015 1.00 11.52 180 SER B CA 1
ATOM 2965 C C . SER B 1 180 ? 36.568 -3.113 -9.256 1.00 12.36 180 SER B C 1
ATOM 2966 O O . SER B 1 180 ? 36.221 -4.220 -9.705 1.00 14.21 180 SER B O 1
ATOM 2969 N N . TYR B 1 181 ? 36.181 -1.977 -9.798 1.00 10.10 181 TYR B N 1
ATOM 2970 C CA . TYR B 1 181 ? 35.315 -2.003 -10.984 1.00 11.94 181 TYR B CA 1
ATOM 2971 C C . TYR B 1 181 ? 35.885 -1.064 -12.023 1.00 15.50 181 TYR B C 1
ATOM 2972 O O . TYR B 1 181 ? 36.390 0.019 -11.696 1.00 14.14 181 TYR B O 1
ATOM 2981 N N . LEU B 1 182 ? 35.818 -1.496 -13.281 1.00 14.18 182 LEU B N 1
ATOM 2982 C CA . LEU B 1 182 ? 36.382 -0.761 -14.387 1.00 13.24 182 LEU B CA 1
ATOM 2983 C C . LEU B 1 182 ? 35.255 -0.447 -15.328 1.00 17.62 182 LEU B C 1
ATOM 2984 O O . LEU B 1 182 ? 34.634 -1.364 -15.847 1.00 16.61 182 LEU B O 1
ATOM 2989 N N . SER B 1 183 ? 34.963 0.857 -15.496 1.00 14.95 183 SER B N 1
ATOM 2990 C CA . SER B 1 183 ? 33.856 1.297 -16.314 1.00 16.68 183 SER B CA 1
ATOM 2991 C C . SER B 1 183 ? 34.278 1.485 -17.764 1.00 25.47 183 SER B C 1
ATOM 2992 O O . SER B 1 183 ? 34.884 2.492 -18.113 1.00 29.69 183 SER B O 1
ATOM 2995 N N . LEU B 1 184 ? 33.992 0.498 -18.599 1.00 20.19 184 LEU B N 1
ATOM 2996 C CA . LEU B 1 184 ? 34.346 0.540 -19.992 1.00 20.29 184 LEU B CA 1
ATOM 2997 C C . LEU B 1 184 ? 33.138 0.862 -20.813 1.00 24.63 184 LEU B C 1
ATOM 2998 O O . LEU B 1 184 ? 32.009 0.656 -20.373 1.00 23.45 184 LEU B O 1
ATOM 3003 N N . THR B 1 185 ? 33.381 1.307 -22.030 1.00 22.28 185 THR B N 1
ATOM 3004 C CA . THR B 1 185 ? 32.333 1.496 -23.019 1.00 23.21 185 THR B CA 1
ATOM 3005 C C . THR B 1 185 ? 32.190 0.104 -23.689 1.00 24.03 185 THR B C 1
ATOM 3006 O O . THR B 1 185 ? 33.178 -0.670 -23.723 1.00 21.28 185 THR B O 1
ATOM 3010 N N . PRO B 1 186 ? 31.010 -0.233 -24.264 1.00 22.86 186 PRO B N 1
ATOM 3011 C CA . PRO B 1 186 ? 30.900 -1.513 -24.992 1.00 23.46 186 PRO B CA 1
ATOM 3012 C C . PRO B 1 186 ? 31.972 -1.644 -26.098 1.00 27.11 186 PRO B C 1
ATOM 3013 O O . PRO B 1 186 ? 32.459 -2.743 -26.326 1.00 27.47 186 PRO B O 1
ATOM 3017 N N . GLU B 1 187 ? 32.381 -0.516 -26.733 1.00 25.89 187 GLU B N 1
ATOM 3018 C CA . GLU B 1 187 ? 33.421 -0.499 -27.782 1.00 26.68 187 GLU B CA 1
ATOM 3019 C C . GLU B 1 187 ? 34.812 -0.879 -27.225 1.00 28.54 187 GLU B C 1
ATOM 3020 O O . GLU B 1 187 ? 35.497 -1.688 -27.840 1.00 28.50 187 GLU B O 1
ATOM 3026 N N . GLN B 1 188 ? 35.203 -0.338 -26.056 1.00 24.73 188 GLN B N 1
ATOM 3027 C CA . GLN B 1 188 ? 36.484 -0.706 -25.429 1.00 23.15 188 GLN B CA 1
ATOM 3028 C C . GLN B 1 188 ? 36.480 -2.193 -25.067 1.00 25.04 188 GLN B C 1
ATOM 3029 O O . GLN B 1 188 ? 37.483 -2.866 -25.288 1.00 23.73 188 GLN B O 1
ATOM 3035 N N . TRP B 1 189 ? 35.344 -2.714 -24.514 1.00 19.51 189 TRP B N 1
ATOM 3036 C CA . TRP B 1 189 ? 35.256 -4.129 -24.120 1.00 19.71 189 TRP B CA 1
ATOM 3037 C C . TRP B 1 189 ? 35.382 -5.078 -25.326 1.00 24.07 189 TRP B C 1
ATOM 3038 O O . TRP B 1 189 ? 36.141 -6.035 -25.279 1.00 23.93 189 TRP B O 1
ATOM 3049 N N . LYS B 1 190 ? 34.647 -4.791 -26.399 1.00 23.07 190 LYS B N 1
ATOM 3050 C CA . LYS B 1 190 ? 34.638 -5.630 -27.589 1.00 24.67 190 LYS B CA 1
ATOM 3051 C C . LYS B 1 190 ? 35.925 -5.504 -28.413 1.00 30.14 190 LYS B C 1
ATOM 3052 O O . LYS B 1 190 ? 36.281 -6.459 -29.099 1.00 30.55 190 LYS B O 1
ATOM 3058 N N . SER B 1 191 ? 36.663 -4.379 -28.281 1.00 28.19 191 SER B N 1
ATOM 3059 C CA . SER B 1 191 ? 37.886 -4.124 -29.072 1.00 28.22 191 SER B CA 1
ATOM 3060 C C . SER B 1 191 ? 39.148 -4.838 -28.569 1.00 31.45 191 SER B C 1
ATOM 3061 O O . SER B 1 191 ? 40.123 -4.926 -29.327 1.00 33.74 191 SER B O 1
ATOM 3064 N N . HIS B 1 192 ? 39.147 -5.335 -27.312 1.00 22.20 192 HIS B N 1
ATOM 3065 C CA . HIS B 1 192 ? 40.306 -6.059 -26.782 1.00 20.76 192 HIS B CA 1
ATOM 3066 C C . HIS B 1 192 ? 40.087 -7.567 -26.798 1.00 22.02 192 HIS B C 1
ATOM 3067 O O . HIS B 1 192 ? 38.948 -8.033 -26.853 1.00 22.15 192 HIS B O 1
ATOM 3074 N N . ARG B 1 193 ? 41.184 -8.338 -26.717 1.00 17.70 193 ARG B N 1
ATOM 3075 C CA . ARG B 1 193 ? 41.076 -9.794 -26.642 1.00 17.21 193 ARG B CA 1
ATOM 3076 C C . ARG B 1 193 ? 40.620 -10.192 -25.231 1.00 19.60 193 ARG B C 1
ATOM 3077 O O . ARG B 1 193 ? 39.987 -11.231 -25.068 1.00 18.95 193 ARG B O 1
ATOM 3085 N N . SER B 1 194 ? 41.004 -9.398 -24.201 1.00 15.90 194 SER B N 1
ATOM 3086 C CA . SER B 1 194 ? 40.608 -9.706 -22.816 1.00 13.99 194 SER B CA 1
ATOM 3087 C C . SER B 1 194 ? 40.960 -8.525 -21.917 1.00 15.68 194 SER B C 1
ATOM 3088 O O . SER B 1 194 ? 41.700 -7.632 -22.334 1.00 15.98 194 SER B O 1
ATOM 3091 N N . TYR B 1 195 ? 40.441 -8.566 -20.685 1.00 13.23 195 TYR B N 1
ATOM 3092 C CA . TYR B 1 195 ? 40.823 -7.698 -19.603 1.00 12.78 195 TYR B CA 1
ATOM 3093 C C . TYR B 1 195 ? 41.226 -8.562 -18.422 1.00 13.84 195 TYR B C 1
ATOM 3094 O O . TYR B 1 195 ? 40.679 -9.648 -18.240 1.00 13.35 195 TYR B O 1
ATOM 3103 N N . SER B 1 196 ? 42.159 -8.095 -17.591 1.00 12.61 196 SER B N 1
ATOM 3104 C CA . SER B 1 196 ? 42.591 -8.851 -16.408 1.00 12.01 196 SER B CA 1
ATOM 3105 C C . SER B 1 196 ? 42.619 -7.950 -15.199 1.00 14.93 196 SER B C 1
ATOM 3106 O O . SER B 1 196 ? 42.843 -6.763 -15.339 1.00 15.50 196 SER B O 1
ATOM 3109 N N . CYS B 1 197 ? 42.347 -8.521 -14.032 1.00 13.24 197 CYS B N 1
ATOM 3110 C CA . CYS B 1 197 ? 42.380 -7.843 -12.743 1.00 11.92 197 CYS B CA 1
ATOM 3111 C C . CYS B 1 197 ? 43.516 -8.536 -11.975 1.00 16.16 197 CYS B C 1
ATOM 3112 O O . CYS B 1 197 ? 43.463 -9.764 -11.844 1.00 14.71 197 CYS B O 1
ATOM 3115 N N . GLN B 1 198 ? 44.515 -7.781 -11.482 1.00 13.78 198 GLN B N 1
ATOM 3116 C CA . GLN B 1 198 ? 45.671 -8.316 -10.746 1.00 13.88 198 GLN B CA 1
ATOM 3117 C C . GLN B 1 198 ? 45.595 -7.787 -9.323 1.00 18.36 198 GLN B C 1
ATOM 3118 O O . GLN B 1 198 ? 45.615 -6.569 -9.115 1.00 16.94 198 GLN B O 1
ATOM 3124 N N . VAL B 1 199 ? 45.374 -8.706 -8.351 1.00 14.93 199 VAL B N 1
ATOM 3125 C CA . VAL B 1 199 ? 45.222 -8.314 -6.964 1.00 14.71 199 VAL B CA 1
ATOM 3126 C C . VAL B 1 199 ? 46.476 -8.658 -6.188 1.00 19.44 199 VAL B C 1
ATOM 3127 O O . VAL B 1 199 ? 46.827 -9.840 -6.081 1.00 19.14 199 VAL B O 1
ATOM 3131 N N . THR B 1 200 ? 47.106 -7.641 -5.602 1.00 17.29 200 THR B N 1
ATOM 3132 C CA . THR B 1 200 ? 48.304 -7.850 -4.799 1.00 18.82 200 THR B CA 1
ATOM 3133 C C . THR B 1 200 ? 47.975 -7.776 -3.318 1.00 20.14 200 THR B C 1
ATOM 3134 O O . THR B 1 200 ? 47.426 -6.786 -2.854 1.00 18.91 200 THR B O 1
ATOM 3138 N N . HIS B 1 201 ? 48.330 -8.831 -2.577 1.00 17.08 201 HIS B N 1
ATOM 3139 C CA . HIS B 1 201 ? 48.081 -8.889 -1.132 1.00 17.14 201 HIS B CA 1
ATOM 3140 C C . HIS B 1 201 ? 49.330 -9.456 -0.472 1.00 20.84 201 HIS B C 1
ATOM 3141 O O . HIS B 1 201 ? 49.769 -10.541 -0.832 1.00 21.49 201 HIS B O 1
ATOM 3148 N N . GLU B 1 202 ? 49.922 -8.702 0.442 1.00 21.58 202 GLU B N 1
ATOM 3149 C CA . GLU B 1 202 ? 51.122 -9.127 1.183 1.00 24.02 202 GLU B CA 1
ATOM 3150 C C . GLU B 1 202 ? 52.235 -9.641 0.225 1.00 27.96 202 GLU B C 1
ATOM 3151 O O . GLU B 1 202 ? 52.776 -10.726 0.421 1.00 27.74 202 GLU B O 1
ATOM 3157 N N . GLY B 1 203 ? 52.468 -8.890 -0.859 1.00 25.57 203 GLY B N 1
ATOM 3158 C CA . GLY B 1 203 ? 53.482 -9.196 -1.863 1.00 24.33 203 GLY B CA 1
ATOM 3159 C C . GLY B 1 203 ? 53.219 -10.329 -2.840 1.00 30.44 203 GLY B C 1
ATOM 3160 O O . GLY B 1 203 ? 54.116 -10.675 -3.634 1.00 30.74 203 GLY B O 1
ATOM 3161 N N . SER B 1 204 ? 52.008 -10.929 -2.803 1.00 24.01 204 SER B N 1
ATOM 3162 C CA . SER B 1 204 ? 51.644 -12.023 -3.709 1.00 23.30 204 SER B CA 1
ATOM 3163 C C . SER B 1 204 ? 50.493 -11.551 -4.560 1.00 24.69 204 SER B C 1
ATOM 3164 O O . SER B 1 204 ? 49.566 -10.930 -4.046 1.00 23.91 204 SER B O 1
ATOM 3167 N N . THR B 1 205 ? 50.541 -11.868 -5.856 1.00 20.65 205 THR B N 1
ATOM 3168 C CA . THR B 1 205 ? 49.530 -11.405 -6.801 1.00 19.90 205 THR B CA 1
ATOM 3169 C C . THR B 1 205 ? 48.679 -12.550 -7.329 1.00 23.47 205 THR B C 1
ATOM 3170 O O . THR B 1 205 ? 49.213 -13.597 -7.668 1.00 23.62 205 THR B O 1
ATOM 3174 N N . VAL B 1 206 ? 47.351 -12.316 -7.420 1.00 19.30 206 VAL B N 1
ATOM 3175 C CA . VAL B 1 206 ? 46.375 -13.234 -7.988 1.00 18.43 206 VAL B CA 1
ATOM 3176 C C . VAL B 1 206 ? 45.859 -12.509 -9.233 1.00 20.75 206 VAL B C 1
ATOM 3177 O O . VAL B 1 206 ? 45.431 -11.368 -9.117 1.00 19.63 206 VAL B O 1
ATOM 3181 N N . GLU B 1 207 ? 45.882 -13.167 -10.385 1.00 18.39 207 GLU B N 1
ATOM 3182 C CA . GLU B 1 207 ? 45.410 -12.565 -11.622 1.00 17.87 207 GLU B CA 1
ATOM 3183 C C . GLU B 1 207 ? 44.255 -13.358 -12.177 1.00 20.47 207 GLU B C 1
ATOM 3184 O O . GLU B 1 207 ? 44.356 -14.600 -12.276 1.00 20.46 207 GLU B O 1
ATOM 3190 N N . LYS B 1 208 ? 43.188 -12.649 -12.593 1.00 14.18 208 LYS B N 1
ATOM 3191 C CA . LYS B 1 208 ? 42.045 -13.258 -13.275 1.00 14.38 208 LYS B CA 1
ATOM 3192 C C . LYS B 1 208 ? 41.845 -12.563 -14.598 1.00 16.60 208 LYS B C 1
ATOM 3193 O O . LYS B 1 208 ? 42.074 -11.348 -14.688 1.00 15.63 208 LYS B O 1
ATOM 3199 N N . THR B 1 209 ? 41.369 -13.306 -15.620 1.00 14.02 209 THR B N 1
ATOM 3200 C CA . THR B 1 209 ? 41.167 -12.774 -16.978 1.00 14.25 209 THR B CA 1
ATOM 3201 C C . THR B 1 209 ? 39.797 -13.156 -17.518 1.00 18.85 209 THR B C 1
ATOM 3202 O O . THR B 1 209 ? 39.347 -14.292 -17.329 1.00 19.55 209 THR B O 1
ATOM 3206 N N . VAL B 1 210 ? 39.134 -12.201 -18.171 1.00 13.77 210 VAL B N 1
ATOM 3207 C CA . VAL B 1 210 ? 37.836 -12.439 -18.832 1.00 15.40 210 VAL B CA 1
ATOM 3208 C C . VAL B 1 210 ? 37.872 -11.904 -20.246 1.00 19.06 210 VAL B C 1
ATOM 3209 O O . VAL B 1 210 ? 38.595 -10.947 -20.526 1.00 17.16 210 VAL B O 1
ATOM 3213 N N . ALA B 1 211 ? 37.033 -12.479 -21.133 1.00 18.11 211 ALA B N 1
ATOM 3214 C CA . ALA B 1 211 ? 37.023 -12.025 -22.519 1.00 19.35 211 ALA B CA 1
ATOM 3215 C C . ALA B 1 211 ? 35.592 -11.909 -23.055 1.00 23.09 211 ALA B C 1
ATOM 3216 O O . ALA B 1 211 ? 34.685 -12.485 -22.439 1.00 23.51 211 ALA B O 1
ATOM 3218 N N . PRO B 1 212 ? 35.337 -11.122 -24.133 1.00 23.10 212 PRO B N 1
ATOM 3219 C CA . PRO B 1 212 ? 33.955 -11.016 -24.662 1.00 23.99 212 PRO B CA 1
ATOM 3220 C C . PRO B 1 212 ? 33.343 -12.381 -24.990 1.00 31.61 212 PRO B C 1
ATOM 3221 O O . PRO B 1 212 ? 34.071 -13.274 -25.424 1.00 30.18 212 PRO B O 1
ATOM 3225 N N . THR B 1 213 ? 32.023 -12.557 -24.714 1.00 32.95 213 THR B N 1
ATOM 3226 C CA . THR B 1 213 ? 31.286 -13.822 -24.888 1.00 34.48 213 THR B CA 1
ATOM 3227 C C . THR B 1 213 ? 31.325 -14.395 -26.274 1.00 42.12 213 THR B C 1
ATOM 3228 O O . THR B 1 213 ? 31.229 -13.657 -27.256 1.00 41.94 213 THR B O 1
ATOM 3232 N N . GLU B 1 214 ? 31.390 -15.731 -26.344 1.00 41.68 214 GLU B N 1
ATOM 3233 C CA . GLU B 1 214 ? 31.300 -16.465 -27.605 1.00 43.28 214 GLU B CA 1
ATOM 3234 C C . GLU B 1 214 ? 29.864 -17.016 -27.775 1.00 49.50 214 GLU B C 1
ATOM 3235 O O . GLU B 1 214 ? 29.544 -17.550 -28.836 1.00 50.75 214 GLU B O 1
ATOM 3241 N N . CYS B 1 215 ? 28.989 -16.836 -26.746 1.00 45.94 215 CYS B N 1
ATOM 3242 C CA . CYS B 1 215 ? 27.585 -17.276 -26.757 1.00 54.64 215 CYS B CA 1
ATOM 3243 C C . CYS B 1 215 ? 26.747 -16.442 -27.728 1.00 91.99 215 CYS B C 1
ATOM 3244 O O . CYS B 1 215 ? 26.668 -15.223 -27.591 1.00 60.68 215 CYS B O 1
ATOM 3247 N N . ALA C 1 3 ? 34.107 43.358 -55.498 1.00 36.68 3 ALA C N 1
ATOM 3248 C CA . ALA C 1 3 ? 33.835 42.132 -54.754 1.00 35.06 3 ALA C CA 1
ATOM 3249 C C . ALA C 1 3 ? 33.583 40.939 -55.689 1.00 35.83 3 ALA C C 1
ATOM 3250 O O . ALA C 1 3 ? 32.737 41.025 -56.581 1.00 37.46 3 ALA C O 1
ATOM 3252 N N . LEU C 1 4 ? 34.316 39.825 -55.480 1.00 25.29 4 LEU C N 1
ATOM 3253 C CA . LEU C 1 4 ? 34.118 38.596 -56.271 1.00 21.45 4 LEU C CA 1
ATOM 3254 C C . LEU C 1 4 ? 32.887 37.902 -55.683 1.00 21.48 4 LEU C C 1
ATOM 3255 O O . LEU C 1 4 ? 32.552 38.143 -54.520 1.00 22.70 4 LEU C O 1
ATOM 3260 N N . THR C 1 5 ? 32.157 37.119 -56.482 1.00 19.23 5 THR C N 1
ATOM 3261 C CA . THR C 1 5 ? 30.911 36.522 -55.975 1.00 19.99 5 THR C CA 1
ATOM 3262 C C . THR C 1 5 ? 31.081 35.080 -55.581 1.00 22.02 5 THR C C 1
ATOM 3263 O O . THR C 1 5 ? 31.441 34.247 -56.411 1.00 21.55 5 THR C O 1
ATOM 3267 N N . GLN C 1 6 ? 30.808 34.802 -54.314 1.00 20.36 6 GLN C N 1
ATOM 3268 C CA . GLN C 1 6 ? 30.831 33.458 -53.736 1.00 19.45 6 GLN C CA 1
ATOM 3269 C C . GLN C 1 6 ? 29.450 33.111 -53.205 1.00 24.11 6 GLN C C 1
ATOM 3270 O O . GLN C 1 6 ? 28.791 34.003 -52.656 1.00 23.66 6 GLN C O 1
ATOM 3276 N N . PRO C 1 7 ? 29.056 31.806 -53.176 1.00 22.24 7 PRO C N 1
ATOM 3277 C CA . PRO C 1 7 ? 27.781 31.462 -52.516 1.00 22.63 7 PRO C CA 1
ATOM 3278 C C . PRO C 1 7 ? 27.904 31.754 -51.022 1.00 25.64 7 PRO C C 1
ATOM 3279 O O . PRO C 1 7 ? 28.957 31.507 -50.415 1.00 22.72 7 PRO C O 1
ATOM 3283 N N . PRO C 1 8 ? 26.866 32.283 -50.349 1.00 23.53 8 PRO C N 1
ATOM 3284 C CA . PRO C 1 8 ? 27.035 32.552 -48.918 1.00 22.22 8 PRO C CA 1
ATOM 3285 C C . PRO C 1 8 ? 27.291 31.291 -48.090 1.00 22.26 8 PRO C C 1
ATOM 3286 O O . PRO C 1 8 ? 27.967 31.363 -47.065 1.00 20.79 8 PRO C O 1
ATOM 3290 N N A SER C 1 9 ? 26.757 30.139 -48.522 0.42 19.57 9 SER C N 1
ATOM 3291 N N B SER C 1 9 ? 26.748 30.138 -48.526 0.58 20.27 9 SER C N 1
ATOM 3292 C CA A SER C 1 9 ? 26.908 28.912 -47.747 0.42 19.32 9 SER C CA 1
ATOM 3293 C CA B SER C 1 9 ? 26.866 28.901 -47.754 0.58 20.36 9 SER C CA 1
ATOM 3294 C C A SER C 1 9 ? 27.046 27.665 -48.603 0.42 23.96 9 SER C C 1
ATOM 3295 C C B SER C 1 9 ? 27.039 27.662 -48.610 0.58 24.28 9 SER C C 1
ATOM 3296 O O A SER C 1 9 ? 26.650 27.653 -49.773 0.42 23.53 9 SER C O 1
ATOM 3297 O O B SER C 1 9 ? 26.651 27.644 -49.783 0.58 23.70 9 SER C O 1
ATOM 3302 N N . ALA C 1 10 ? 27.586 26.600 -47.991 1.00 21.45 10 ALA C N 1
ATOM 3303 C CA . ALA C 1 10 ? 27.738 25.282 -48.602 1.00 19.10 10 ALA C CA 1
ATOM 3304 C C . ALA C 1 10 ? 27.781 24.334 -47.428 1.00 23.07 10 ALA C C 1
ATOM 3305 O O . ALA C 1 10 ? 28.146 24.728 -46.313 1.00 21.32 10 ALA C O 1
ATOM 3307 N N . SER C 1 11 ? 27.437 23.084 -47.666 1.00 19.31 11 SER C N 1
ATOM 3308 C CA . SER C 1 11 ? 27.412 22.119 -46.555 1.00 18.06 11 SER C CA 1
ATOM 3309 C C . SER C 1 11 ? 27.597 20.699 -47.057 1.00 20.77 11 SER C C 1
ATOM 3310 O O . SER C 1 11 ? 27.281 20.401 -48.204 1.00 19.99 11 SER C O 1
ATOM 3313 N N . GLY C 1 12 ? 28.005 19.820 -46.152 1.00 17.29 12 GLY C N 1
ATOM 3314 C CA . GLY C 1 12 ? 28.148 18.397 -46.453 1.00 17.89 12 GLY C CA 1
ATOM 3315 C C . GLY C 1 12 ? 28.378 17.613 -45.189 1.00 20.58 12 GLY C C 1
ATOM 3316 O O . GLY C 1 12 ? 28.789 18.194 -44.184 1.00 21.52 12 GLY C O 1
ATOM 3317 N N . SER C 1 13 ? 28.130 16.307 -45.231 1.00 16.50 13 SER C N 1
ATOM 3318 C CA . SER C 1 13 ? 28.381 15.427 -44.093 1.00 16.33 13 SER C CA 1
ATOM 3319 C C . SER C 1 13 ? 29.818 14.875 -44.254 1.00 20.36 13 SER C C 1
ATOM 3320 O O . SER C 1 13 ? 30.398 14.988 -45.362 1.00 19.54 13 SER C O 1
ATOM 3323 N N . PRO C 1 14 ? 30.422 14.275 -43.198 1.00 19.77 14 PRO C N 1
ATOM 3324 C CA . PRO C 1 14 ? 31.798 13.769 -43.336 1.00 19.72 14 PRO C CA 1
ATOM 3325 C C . PRO C 1 14 ? 31.944 12.785 -44.484 1.00 21.24 14 PRO C C 1
ATOM 3326 O O . PRO C 1 14 ? 31.067 11.941 -44.736 1.00 20.52 14 PRO C O 1
ATOM 3330 N N . GLY C 1 15 ? 33.000 12.986 -45.253 1.00 19.01 15 GLY C N 1
ATOM 3331 C CA . GLY C 1 15 ? 33.243 12.139 -46.408 1.00 18.98 15 GLY C CA 1
ATOM 3332 C C . GLY C 1 15 ? 32.663 12.688 -47.695 1.00 21.37 15 GLY C C 1
ATOM 3333 O O . GLY C 1 15 ? 33.002 12.203 -48.771 1.00 21.42 15 GLY C O 1
ATOM 3334 N N . GLN C 1 16 ? 31.787 13.695 -47.609 1.00 17.92 16 GLN C N 1
ATOM 3335 C CA . GLN C 1 16 ? 31.258 14.284 -48.841 1.00 16.97 16 GLN C CA 1
ATOM 3336 C C . GLN C 1 16 ? 32.249 15.276 -49.453 1.00 20.31 16 GLN C C 1
ATOM 3337 O O . GLN C 1 16 ? 33.256 15.623 -48.823 1.00 17.67 16 GLN C O 1
ATOM 3343 N N . SER C 1 17 ? 31.920 15.775 -50.639 1.00 19.74 17 SER C N 1
ATOM 3344 C CA . SER C 1 17 ? 32.677 16.849 -51.256 1.00 21.10 17 SER C CA 1
ATOM 3345 C C . SER C 1 17 ? 31.796 18.076 -51.355 1.00 25.47 17 SER C C 1
ATOM 3346 O O . SER C 1 17 ? 30.561 17.967 -51.447 1.00 26.08 17 SER C O 1
ATOM 3349 N N . VAL C 1 18 ? 32.442 19.234 -51.353 1.00 20.43 18 VAL C N 1
ATOM 3350 C CA A VAL C 1 18 ? 31.784 20.515 -51.535 0.34 20.10 18 VAL C CA 1
ATOM 3351 C CA B VAL C 1 18 ? 31.795 20.532 -51.545 0.66 20.15 18 VAL C CA 1
ATOM 3352 C C . VAL C 1 18 ? 32.610 21.300 -52.552 1.00 21.94 18 VAL C C 1
ATOM 3353 O O . VAL C 1 18 ? 33.843 21.282 -52.470 1.00 18.88 18 VAL C O 1
ATOM 3360 N N . THR C 1 19 ? 31.932 22.000 -53.468 1.00 18.85 19 THR C N 1
ATOM 3361 C CA . THR C 1 19 ? 32.591 22.856 -54.448 1.00 19.10 19 THR C CA 1
ATOM 3362 C C . THR C 1 19 ? 32.076 24.270 -54.227 1.00 24.18 19 THR C C 1
ATOM 3363 O O . THR C 1 19 ? 30.864 24.466 -54.111 1.00 25.46 19 THR C O 1
ATOM 3367 N N . ILE C 1 20 ? 32.998 25.241 -54.140 1.00 19.47 20 ILE C N 1
ATOM 3368 C CA . ILE C 1 20 ? 32.705 26.657 -53.896 1.00 17.92 20 ILE C CA 1
ATOM 3369 C C . ILE C 1 20 ? 33.143 27.453 -55.091 1.00 23.37 20 ILE C C 1
ATOM 3370 O O . ILE C 1 20 ? 34.336 27.409 -55.416 1.00 21.44 20 ILE C O 1
ATOM 3375 N N . SER C 1 21 ? 32.226 28.259 -55.697 1.00 20.45 21 SER C N 1
ATOM 3376 C CA . SER C 1 21 ? 32.593 29.108 -56.839 1.00 20.02 21 SER C CA 1
ATOM 3377 C C . SER C 1 21 ? 33.008 30.513 -56.390 1.00 21.10 21 SER C C 1
ATOM 3378 O O . SER C 1 21 ? 32.689 30.958 -55.282 1.00 19.84 21 SER C O 1
ATOM 3381 N N . CYS C 1 22 ? 33.735 31.188 -57.270 1.00 18.76 22 CYS C N 1
ATOM 3382 C CA . CYS C 1 22 ? 34.270 32.523 -57.028 1.00 18.31 22 CYS C CA 1
ATOM 3383 C C . CYS C 1 22 ? 34.289 33.213 -58.389 1.00 21.52 22 CYS C C 1
ATOM 3384 O O . CYS C 1 22 ? 35.206 32.986 -59.171 1.00 20.74 22 CYS C O 1
ATOM 3387 N N . THR C 1 23 ? 33.260 34.011 -58.681 1.00 19.26 23 THR C N 1
ATOM 3388 C CA . THR C 1 23 ? 33.093 34.629 -59.995 1.00 19.07 23 THR C CA 1
ATOM 3389 C C . THR C 1 23 ? 33.515 36.083 -59.992 1.00 23.10 23 THR C C 1
ATOM 3390 O O . THR C 1 23 ? 33.037 36.877 -59.178 1.00 24.00 23 THR C O 1
ATOM 3394 N N . GLY C 1 24 ? 34.393 36.416 -60.921 1.00 21.54 24 GLY C N 1
ATOM 3395 C CA . GLY C 1 24 ? 34.845 37.783 -61.110 1.00 21.99 24 GLY C CA 1
ATOM 3396 C C . GLY C 1 24 ? 34.569 38.246 -62.525 1.00 27.05 24 GLY C C 1
ATOM 3397 O O . GLY C 1 24 ? 33.502 37.952 -63.091 1.00 24.72 24 GLY C O 1
ATOM 3398 N N . THR C 1 25 ? 35.552 38.932 -63.117 1.00 24.76 25 THR C N 1
ATOM 3399 C CA . THR C 1 25 ? 35.447 39.444 -64.501 1.00 25.30 25 THR C CA 1
ATOM 3400 C C . THR C 1 25 ? 36.718 39.065 -65.265 1.00 27.56 25 THR C C 1
ATOM 3401 O O . THR C 1 25 ? 37.647 38.487 -64.676 1.00 27.82 25 THR C O 1
ATOM 3405 N N A SER C 1 26 ? 36.772 39.409 -66.568 0.41 23.78 26 SER C N 1
ATOM 3406 N N B SER C 1 26 ? 36.774 39.387 -66.575 0.59 23.35 26 SER C N 1
ATOM 3407 C CA A SER C 1 26 ? 37.913 39.124 -67.436 0.41 23.41 26 SER C CA 1
ATOM 3408 C CA B SER C 1 26 ? 37.936 39.080 -67.405 0.59 22.82 26 SER C CA 1
ATOM 3409 C C A SER C 1 26 ? 39.194 39.871 -67.034 0.41 27.06 26 SER C C 1
ATOM 3410 C C B SER C 1 26 ? 39.207 39.833 -66.974 0.59 26.41 26 SER C C 1
ATOM 3411 O O A SER C 1 26 ? 40.276 39.444 -67.423 0.41 26.93 26 SER C O 1
ATOM 3412 O O B SER C 1 26 ? 40.293 39.381 -67.303 0.59 26.49 26 SER C O 1
ATOM 3417 N N . SER C 1 27 ? 39.079 40.983 -66.278 1.00 24.59 27 SER C N 1
ATOM 3418 C CA . SER C 1 27 ? 40.248 41.779 -65.838 1.00 24.41 27 SER C CA 1
ATOM 3419 C C . SER C 1 27 ? 40.816 41.314 -64.462 1.00 28.99 27 SER C C 1
ATOM 3420 O O . SER C 1 27 ? 41.886 41.776 -64.047 1.00 29.09 27 SER C O 1
ATOM 3423 N N . ASP C 1 28 ? 40.108 40.386 -63.774 1.00 23.09 28 ASP C N 1
ATOM 3424 C CA . ASP C 1 28 ? 40.603 39.842 -62.502 1.00 22.87 28 ASP C CA 1
ATOM 3425 C C . ASP C 1 28 ? 40.727 38.299 -62.591 1.00 26.48 28 ASP C C 1
ATOM 3426 O O . ASP C 1 28 ? 41.753 37.809 -63.078 1.00 26.22 28 ASP C O 1
ATOM 3431 N N . VAL C 1 29 ? 39.696 37.548 -62.175 1.00 22.29 29 VAL C N 1
ATOM 3432 C CA . VAL C 1 29 ? 39.736 36.081 -62.183 1.00 20.72 29 VAL C CA 1
ATOM 3433 C C . VAL C 1 29 ? 40.129 35.532 -63.573 1.00 25.00 29 VAL C C 1
ATOM 3434 O O . VAL C 1 29 ? 41.025 34.713 -63.662 1.00 24.31 29 VAL C O 1
ATOM 3438 N N . GLY C 1 30 ? 39.517 36.057 -64.634 1.00 25.55 30 GLY C N 1
ATOM 3439 C CA . GLY C 1 30 ? 39.787 35.593 -65.993 1.00 27.86 30 GLY C CA 1
ATOM 3440 C C . GLY C 1 30 ? 41.051 36.118 -66.661 1.00 37.41 30 GLY C C 1
ATOM 3441 O O . GLY C 1 30 ? 41.406 35.634 -67.736 1.00 39.68 30 GLY C O 1
ATOM 3442 N N . GLY C 1 31 ? 41.729 37.095 -66.048 1.00 34.88 31 GLY C N 1
ATOM 3443 C CA . GLY C 1 31 ? 42.912 37.730 -66.633 1.00 36.83 31 GLY C CA 1
ATOM 3444 C C . GLY C 1 31 ? 44.287 37.274 -66.196 1.00 43.10 31 GLY C C 1
ATOM 3445 O O . GLY C 1 31 ? 45.289 37.688 -66.789 1.00 44.66 31 GLY C O 1
ATOM 3446 N N . SER C 1 32 ? 44.359 36.434 -65.163 1.00 39.12 32 SER C N 1
ATOM 3447 C CA . SER C 1 32 ? 45.629 35.943 -64.624 1.00 38.69 32 SER C CA 1
ATOM 3448 C C . SER C 1 32 ? 45.409 34.683 -63.786 1.00 39.07 32 SER C C 1
ATOM 3449 O O . SER C 1 32 ? 44.265 34.346 -63.452 1.00 37.22 32 SER C O 1
ATOM 3452 N N . ASP C 1 33 ? 46.527 34.020 -63.419 1.00 33.17 33 ASP C N 1
ATOM 3453 C CA . ASP C 1 33 ? 46.529 32.842 -62.569 1.00 31.23 33 ASP C CA 1
ATOM 3454 C C . ASP C 1 33 ? 46.902 33.271 -61.140 1.00 32.31 33 ASP C C 1
ATOM 3455 O O . ASP C 1 33 ? 47.740 32.639 -60.507 1.00 31.14 33 ASP C O 1
ATOM 3460 N N . SER C 1 34 ? 46.308 34.370 -60.646 1.00 28.04 34 SER C N 1
ATOM 3461 C CA . SER C 1 34 ? 46.643 34.889 -59.315 1.00 27.36 34 SER C CA 1
ATOM 3462 C C . SER C 1 34 ? 45.568 34.612 -58.268 1.00 28.09 34 SER C C 1
ATOM 3463 O O . SER C 1 34 ? 45.598 35.239 -57.218 1.00 29.23 34 SER C O 1
ATOM 3466 N N . VAL C 1 35 ? 44.646 33.675 -58.529 1.00 21.38 35 VAL C N 1
ATOM 3467 C CA . VAL C 1 35 ? 43.572 33.331 -57.604 1.00 19.64 35 VAL C CA 1
ATOM 3468 C C . VAL C 1 35 ? 44.102 32.590 -56.373 1.00 21.30 35 VAL C C 1
ATOM 3469 O O . VAL C 1 35 ? 44.826 31.596 -56.507 1.00 19.83 35 VAL C O 1
ATOM 3473 N N . SER C 1 36 ? 43.703 33.057 -55.173 1.00 17.72 36 SER C N 1
ATOM 3474 C CA . SER C 1 36 ? 44.043 32.427 -53.898 1.00 14.44 36 SER C CA 1
ATOM 3475 C C . SER C 1 36 ? 42.774 32.047 -53.155 1.00 17.32 36 SER C C 1
ATOM 3476 O O . SER C 1 36 ? 41.729 32.683 -53.329 1.00 15.54 36 SER C O 1
ATOM 3479 N N . TRP C 1 37 ? 42.882 31.056 -52.286 1.00 13.84 37 TRP C N 1
ATOM 3480 C CA . TRP C 1 37 ? 41.788 30.655 -51.394 1.00 13.44 37 TRP C CA 1
ATOM 3481 C C . TRP C 1 37 ? 42.327 30.617 -49.979 1.00 18.15 37 TRP C C 1
ATOM 3482 O O . TRP C 1 37 ? 43.415 30.090 -49.751 1.00 15.42 37 TRP C O 1
ATOM 3493 N N . TYR C 1 38 ? 41.533 31.129 -49.026 1.00 15.13 38 TYR C N 1
ATOM 3494 C CA . TYR C 1 38 ? 41.874 31.141 -47.604 1.00 13.01 38 TYR C CA 1
ATOM 3495 C C . TYR C 1 38 ? 40.783 30.436 -46.837 1.00 16.89 38 TYR C C 1
ATOM 3496 O O . TYR C 1 38 ? 39.603 30.612 -47.146 1.00 17.17 38 TYR C O 1
ATOM 3505 N N . GLN C 1 39 ? 41.170 29.727 -45.782 1.00 12.74 39 GLN C N 1
ATOM 3506 C CA . GLN C 1 39 ? 40.235 29.068 -44.872 1.00 13.73 39 GLN C CA 1
ATOM 3507 C C . GLN C 1 39 ? 40.379 29.812 -43.546 1.00 17.63 39 GLN C C 1
ATOM 3508 O O . GLN C 1 39 ? 41.503 29.964 -43.062 1.00 18.01 39 GLN C O 1
ATOM 3514 N N . GLN C 1 40 ? 39.270 30.174 -42.918 1.00 14.77 40 GLN C N 1
ATOM 3515 C CA . GLN C 1 40 ? 39.342 30.880 -41.651 1.00 12.86 40 GLN C CA 1
ATOM 3516 C C . GLN C 1 40 ? 38.386 30.311 -40.622 1.00 15.65 40 GLN C C 1
ATOM 3517 O O . GLN C 1 40 ? 37.171 30.306 -40.852 1.00 15.53 40 GLN C O 1
ATOM 3523 N N . HIS C 1 41 ? 38.931 29.913 -39.454 1.00 15.41 41 HIS C N 1
ATOM 3524 C CA . HIS C 1 41 ? 38.111 29.532 -38.323 1.00 16.81 41 HIS C CA 1
ATOM 3525 C C . HIS C 1 41 ? 37.821 30.838 -37.556 1.00 24.13 41 HIS C C 1
ATOM 3526 O O . HIS C 1 41 ? 38.736 31.657 -37.397 1.00 22.84 41 HIS C O 1
ATOM 3533 N N . PRO C 1 42 ? 36.568 31.067 -37.076 1.00 25.27 42 PRO C N 1
ATOM 3534 C CA . PRO C 1 42 ? 36.272 32.316 -36.346 1.00 24.84 42 PRO C CA 1
ATOM 3535 C C . PRO C 1 42 ? 37.206 32.516 -35.162 1.00 26.30 42 PRO C C 1
ATOM 3536 O O . PRO C 1 42 ? 37.534 31.554 -34.462 1.00 25.01 42 PRO C O 1
ATOM 3540 N N . GLY C 1 43 ? 37.682 33.742 -34.992 1.00 24.36 43 GLY C N 1
ATOM 3541 C CA . GLY C 1 43 ? 38.653 34.066 -33.948 1.00 23.65 43 GLY C CA 1
ATOM 3542 C C . GLY C 1 43 ? 40.093 33.707 -34.289 1.00 25.80 43 GLY C C 1
ATOM 3543 O O . GLY C 1 43 ? 40.994 33.894 -33.459 1.00 25.46 43 GLY C O 1
ATOM 3544 N N . LYS C 1 44 ? 40.342 33.172 -35.508 1.00 20.91 44 LYS C N 1
ATOM 3545 C CA . LYS C 1 44 ? 41.706 32.813 -35.937 1.00 19.59 44 LYS C CA 1
ATOM 3546 C C . LYS C 1 44 ? 42.083 33.521 -37.232 1.00 20.52 44 LYS C C 1
ATOM 3547 O O . LYS C 1 44 ? 41.210 34.007 -37.945 1.00 22.55 44 LYS C O 1
ATOM 3553 N N . ALA C 1 45 ? 43.375 33.590 -37.524 1.00 16.65 45 ALA C N 1
ATOM 3554 C CA . ALA C 1 45 ? 43.870 34.218 -38.754 1.00 16.36 45 ALA C CA 1
ATOM 3555 C C . ALA C 1 45 ? 43.474 33.362 -39.972 1.00 18.14 45 ALA C C 1
ATOM 3556 O O . ALA C 1 45 ? 43.464 32.138 -39.852 1.00 17.76 45 ALA C O 1
ATOM 3558 N N . PRO C 1 46 ? 43.232 33.973 -41.154 1.00 16.37 46 PRO C N 1
ATOM 3559 C CA . PRO C 1 46 ? 42.955 33.147 -42.354 1.00 16.96 46 PRO C CA 1
ATOM 3560 C C . PRO C 1 46 ? 44.207 32.335 -42.695 1.00 19.67 46 PRO C C 1
ATOM 3561 O O . PRO C 1 46 ? 45.335 32.823 -42.468 1.00 20.40 46 PRO C O 1
ATOM 3565 N N . LYS C 1 47 ? 44.012 31.092 -43.163 1.00 15.39 47 LYS C N 1
ATOM 3566 C CA . LYS C 1 47 ? 45.083 30.201 -43.568 1.00 14.75 47 LYS C CA 1
ATOM 3567 C C . LYS C 1 47 ? 45.027 30.107 -45.086 1.00 18.58 47 LYS C C 1
ATOM 3568 O O . LYS C 1 47 ? 43.959 29.792 -45.627 1.00 19.19 47 LYS C O 1
ATOM 3574 N N . LEU C 1 48 ? 46.171 30.344 -45.762 1.00 16.12 48 LEU C N 1
ATOM 3575 C CA . LEU C 1 48 ? 46.228 30.204 -47.224 1.00 16.16 48 LEU C CA 1
ATOM 3576 C C . LEU C 1 48 ? 46.146 28.711 -47.543 1.00 18.33 48 LEU C C 1
ATOM 3577 O O . LEU C 1 48 ? 46.968 27.936 -47.039 1.00 19.71 48 LEU C O 1
ATOM 3582 N N . ILE C 1 49 ? 45.164 28.303 -48.352 1.00 14.18 49 ILE C N 1
ATOM 3583 C CA . ILE C 1 49 ? 45.042 26.871 -48.721 1.00 14.96 49 ILE C CA 1
ATOM 3584 C C . ILE C 1 49 ? 45.314 26.605 -50.224 1.00 16.35 49 ILE C C 1
ATOM 3585 O O . ILE C 1 49 ? 45.644 25.473 -50.594 1.00 15.66 49 ILE C O 1
ATOM 3590 N N . ILE C 1 50 ? 45.122 27.624 -51.083 1.00 15.77 50 ILE C N 1
ATOM 3591 C CA . ILE C 1 50 ? 45.391 27.566 -52.521 1.00 15.61 50 ILE C CA 1
ATOM 3592 C C . ILE C 1 50 ? 45.985 28.903 -52.982 1.00 18.96 50 ILE C C 1
ATOM 3593 O O . ILE C 1 50 ? 45.471 29.955 -52.605 1.00 16.77 50 ILE C O 1
ATOM 3598 N N . TYR C 1 51 ? 47.057 28.871 -53.808 1.00 16.02 51 TYR C N 1
ATOM 3599 C CA . TYR C 1 51 ? 47.593 30.076 -54.429 1.00 16.46 51 TYR C CA 1
ATOM 3600 C C . TYR C 1 51 ? 47.834 29.765 -55.900 1.00 20.55 51 TYR C C 1
ATOM 3601 O O . TYR C 1 51 ? 47.921 28.579 -56.282 1.00 20.11 51 TYR C O 1
ATOM 3610 N N . GLU C 1 52 ? 47.878 30.807 -56.751 1.00 17.40 52 GLU C N 1
ATOM 3611 C CA . GLU C 1 52 ? 48.102 30.612 -58.188 1.00 19.14 52 GLU C CA 1
ATOM 3612 C C . GLU C 1 52 ? 47.129 29.581 -58.765 1.00 21.47 52 GLU C C 1
ATOM 3613 O O . GLU C 1 52 ? 47.532 28.612 -59.449 1.00 19.96 52 GLU C O 1
ATOM 3619 N N . VAL C 1 53 ? 45.829 29.763 -58.399 1.00 19.48 53 VAL C N 1
ATOM 3620 C CA . VAL C 1 53 ? 44.671 28.971 -58.840 1.00 17.39 53 VAL C CA 1
ATOM 3621 C C . VAL C 1 53 ? 44.608 27.549 -58.259 1.00 18.65 53 VAL C C 1
ATOM 3622 O O . VAL C 1 53 ? 43.541 27.127 -57.818 1.00 17.19 53 VAL C O 1
ATOM 3626 N N . SER C 1 54 ? 45.704 26.790 -58.330 1.00 16.72 54 SER C N 1
ATOM 3627 C CA . SER C 1 54 ? 45.689 25.345 -58.029 1.00 15.58 54 SER C CA 1
ATOM 3628 C C . SER C 1 54 ? 46.728 24.865 -57.046 1.00 18.54 54 SER C C 1
ATOM 3629 O O . SER C 1 54 ? 46.754 23.662 -56.734 1.00 18.06 54 SER C O 1
ATOM 3632 N N . GLN C 1 55 ? 47.637 25.743 -56.647 1.00 16.42 55 GLN C N 1
ATOM 3633 C CA . GLN C 1 55 ? 48.766 25.312 -55.832 1.00 16.46 55 GLN C CA 1
ATOM 3634 C C . GLN C 1 55 ? 48.471 25.263 -54.373 1.00 19.51 55 GLN C C 1
ATOM 3635 O O . GLN C 1 55 ? 47.977 26.236 -53.804 1.00 19.07 55 GLN C O 1
ATOM 3641 N N A ARG C 1 56 ? 48.858 24.160 -53.729 0.57 16.16 56 ARG C N 1
ATOM 3642 N N B ARG C 1 56 ? 48.860 24.160 -53.731 0.43 16.50 56 ARG C N 1
ATOM 3643 C CA A ARG C 1 56 ? 48.672 24.017 -52.294 0.57 16.02 56 ARG C CA 1
ATOM 3644 C CA B ARG C 1 56 ? 48.681 24.004 -52.297 0.43 16.42 56 ARG C CA 1
ATOM 3645 C C A ARG C 1 56 ? 49.976 24.337 -51.554 0.57 20.10 56 ARG C C 1
ATOM 3646 C C B ARG C 1 56 ? 49.978 24.334 -51.554 0.43 20.60 56 ARG C C 1
ATOM 3647 O O A ARG C 1 56 ? 51.013 23.722 -51.850 0.57 19.11 56 ARG C O 1
ATOM 3648 O O B ARG C 1 56 ? 51.015 23.718 -51.842 0.43 19.90 56 ARG C O 1
ATOM 3663 N N . PRO C 1 57 ? 49.934 25.254 -50.563 1.00 18.43 57 PRO C N 1
ATOM 3664 C CA . PRO C 1 57 ? 51.141 25.521 -49.743 1.00 18.87 57 PRO C CA 1
ATOM 3665 C C . PRO C 1 57 ? 51.502 24.259 -48.949 1.00 21.85 57 PRO C C 1
ATOM 3666 O O . PRO C 1 57 ? 50.659 23.356 -48.804 1.00 18.81 57 PRO C O 1
ATOM 3670 N N . SER C 1 58 ? 52.733 24.201 -48.389 1.00 21.65 58 SER C N 1
ATOM 3671 C CA . SER C 1 58 ? 53.130 23.061 -47.562 1.00 21.57 58 SER C CA 1
ATOM 3672 C C . SER C 1 58 ? 52.112 22.848 -46.439 1.00 24.25 58 SER C C 1
ATOM 3673 O O . SER C 1 58 ? 51.591 23.828 -45.887 1.00 23.64 58 SER C O 1
ATOM 3676 N N . GLY C 1 59 ? 51.824 21.589 -46.151 1.00 23.41 59 GLY C N 1
ATOM 3677 C CA . GLY C 1 59 ? 50.945 21.185 -45.051 1.00 24.24 59 GLY C CA 1
ATOM 3678 C C . GLY C 1 59 ? 49.456 21.181 -45.345 1.00 28.25 59 GLY C C 1
ATOM 3679 O O . GLY C 1 59 ? 48.669 20.779 -44.481 1.00 28.82 59 GLY C O 1
ATOM 3680 N N . VAL C 1 60 ? 49.040 21.667 -46.539 1.00 21.63 60 VAL C N 1
ATOM 3681 C CA . VAL C 1 60 ? 47.624 21.669 -46.910 1.00 19.30 60 VAL C CA 1
ATOM 3682 C C . VAL C 1 60 ? 47.332 20.313 -47.570 1.00 24.49 60 VAL C C 1
ATOM 3683 O O . VAL C 1 60 ? 47.988 19.985 -48.563 1.00 22.68 60 VAL C O 1
ATOM 3687 N N . PRO C 1 61 ? 46.395 19.499 -47.033 1.00 22.71 61 PRO C N 1
ATOM 3688 C CA . PRO C 1 61 ? 46.168 18.165 -47.630 1.00 24.21 61 PRO C CA 1
ATOM 3689 C C . PRO C 1 61 ? 45.658 18.207 -49.065 1.00 24.97 61 PRO C C 1
ATOM 3690 O O . PRO C 1 61 ? 44.993 19.181 -49.458 1.00 22.34 61 PRO C O 1
ATOM 3694 N N . ASN C 1 62 ? 45.944 17.152 -49.840 1.00 21.37 62 ASN C N 1
ATOM 3695 C CA . ASN C 1 62 ? 45.568 17.065 -51.266 1.00 20.92 62 ASN C CA 1
ATOM 3696 C C . ASN C 1 62 ? 44.039 16.923 -51.477 1.00 24.68 62 ASN C C 1
ATOM 3697 O O . ASN C 1 62 ? 43.599 16.885 -52.611 1.00 23.04 62 ASN C O 1
ATOM 3702 N N . ARG C 1 63 ? 43.241 16.912 -50.383 1.00 22.49 63 ARG C N 1
ATOM 3703 C CA . ARG C 1 63 ? 41.762 16.927 -50.390 1.00 21.95 63 ARG C CA 1
ATOM 3704 C C . ARG C 1 63 ? 41.248 18.260 -50.958 1.00 22.61 63 ARG C C 1
ATOM 3705 O O . ARG C 1 63 ? 40.069 18.342 -51.333 1.00 23.16 63 ARG C O 1
ATOM 3713 N N . PHE C 1 64 ? 42.085 19.332 -50.889 1.00 17.31 64 PHE C N 1
ATOM 3714 C CA . PHE C 1 64 ? 41.717 20.686 -51.329 1.00 16.15 64 PHE C CA 1
ATOM 3715 C C . PHE C 1 64 ? 42.244 20.872 -52.719 1.00 22.46 64 PHE C C 1
ATOM 3716 O O . PH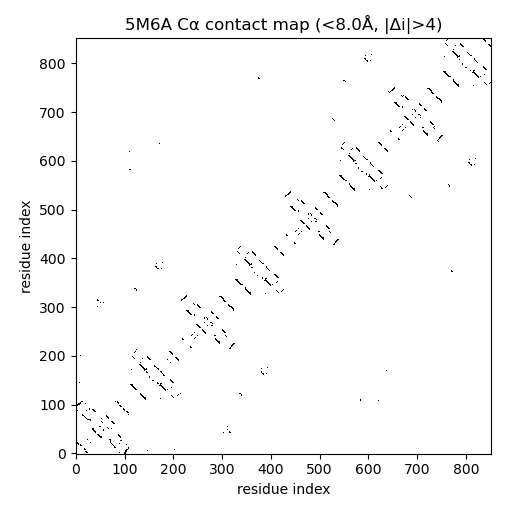E C 1 64 ? 43.454 20.756 -52.925 1.00 23.84 64 PHE C O 1
ATOM 3724 N N . SER C 1 65 ? 41.371 21.181 -53.669 1.00 18.00 65 SER C N 1
ATOM 3725 C CA . SER C 1 65 ? 41.861 21.416 -55.021 1.00 18.02 65 SER C CA 1
ATOM 3726 C C . SER C 1 65 ? 41.228 22.669 -55.578 1.00 21.58 65 SER C C 1
ATOM 3727 O O . SER C 1 65 ? 40.078 22.994 -55.241 1.00 21.41 65 SER C O 1
ATOM 3730 N N . GLY C 1 66 ? 42.019 23.417 -56.335 1.00 19.06 66 GLY C N 1
ATOM 3731 C CA . GLY C 1 66 ? 41.567 24.663 -56.940 1.00 18.45 66 GLY C CA 1
ATOM 3732 C C . GLY C 1 66 ? 41.711 24.611 -58.441 1.00 22.36 66 GLY C C 1
ATOM 3733 O O . GLY C 1 66 ? 42.638 23.966 -58.960 1.00 20.22 66 GLY C O 1
ATOM 3734 N N . SER C 1 67 ? 40.778 25.270 -59.137 1.00 18.92 67 SER C N 1
ATOM 3735 C CA . SER C 1 67 ? 40.772 25.362 -60.603 1.00 19.59 67 SER C CA 1
ATOM 3736 C C . SER C 1 67 ? 40.056 26.641 -61.033 1.00 23.61 67 SER C C 1
ATOM 3737 O O . SER C 1 67 ? 39.568 27.391 -60.187 1.00 19.82 67 SER C O 1
ATOM 3740 N N . LYS C 1 68 ? 40.018 26.908 -62.345 1.00 20.29 68 LYS C N 1
ATOM 3741 C CA . LYS C 1 68 ? 39.281 28.051 -62.856 1.00 20.14 68 LYS C CA 1
ATOM 3742 C C . LYS C 1 68 ? 38.903 27.797 -64.288 1.00 24.16 68 LYS C C 1
ATOM 3743 O O . LYS C 1 68 ? 39.584 27.048 -64.994 1.00 24.18 68 LYS C O 1
ATOM 3749 N N . SER C 1 69 ? 37.791 28.384 -64.683 1.00 23.21 69 SER C N 1
ATOM 3750 C CA . SER C 1 69 ? 37.269 28.284 -66.051 1.00 23.60 69 SER C CA 1
ATOM 3751 C C . SER C 1 69 ? 36.636 29.619 -66.346 1.00 27.91 69 SER C C 1
ATOM 3752 O O . SER C 1 69 ? 35.694 30.040 -65.651 1.00 27.55 69 SER C O 1
ATOM 3755 N N . GLY C 1 70 ? 37.220 30.328 -67.313 1.00 26.09 70 GLY C N 1
ATOM 3756 C CA . GLY C 1 70 ? 36.761 31.661 -67.674 1.00 25.77 70 GLY C CA 1
ATOM 3757 C C . GLY C 1 70 ? 36.928 32.596 -66.493 1.00 28.40 70 GLY C C 1
ATOM 3758 O O . GLY C 1 70 ? 38.006 32.639 -65.901 1.00 27.75 70 GLY C O 1
ATOM 3759 N N . ASN C 1 71 ? 35.840 33.264 -66.092 1.00 23.95 71 ASN C N 1
ATOM 3760 C CA . ASN C 1 71 ? 35.836 34.244 -65.001 1.00 22.39 71 ASN C CA 1
ATOM 3761 C C . ASN C 1 71 ? 35.438 33.655 -63.645 1.00 23.73 71 ASN C C 1
ATOM 3762 O O . ASN C 1 71 ? 35.202 34.419 -62.724 1.00 21.68 71 ASN C O 1
ATOM 3767 N N . THR C 1 72 ? 35.397 32.308 -63.510 1.00 20.98 72 THR C N 1
ATOM 3768 C CA . THR C 1 72 ? 35.004 31.653 -62.263 1.00 20.96 72 THR C CA 1
ATOM 3769 C C . THR C 1 72 ? 36.068 30.674 -61.779 1.00 23.37 72 THR C C 1
ATOM 3770 O O . THR C 1 72 ? 36.386 29.688 -62.461 1.00 21.52 72 THR C O 1
ATOM 3774 N N . ALA C 1 73 ? 36.544 30.900 -60.557 1.00 19.38 73 ALA C N 1
ATOM 3775 C CA . ALA C 1 73 ? 37.478 29.988 -59.890 1.00 18.30 73 ALA C CA 1
ATOM 3776 C C . ALA C 1 73 ? 36.644 29.061 -58.998 1.00 21.23 73 ALA C C 1
ATOM 3777 O O . ALA C 1 73 ? 35.597 29.463 -58.498 1.00 20.97 73 ALA C O 1
ATOM 3779 N N . SER C 1 74 ? 37.119 27.835 -58.768 1.00 18.01 74 SER C N 1
ATOM 3780 C CA . SER C 1 74 ? 36.396 26.892 -57.917 1.00 17.08 74 SER C CA 1
ATOM 3781 C C . SER C 1 74 ? 37.341 26.199 -56.978 1.00 21.07 74 SER C C 1
ATOM 3782 O O . SER C 1 74 ? 38.450 25.825 -57.373 1.00 22.06 74 SER C O 1
ATOM 3785 N N . LEU C 1 75 ? 36.896 26.032 -55.749 1.00 16.45 75 LEU C N 1
ATOM 3786 C CA . LEU C 1 75 ? 37.572 25.268 -54.734 1.00 15.33 75 LEU C CA 1
ATOM 3787 C C . LEU C 1 75 ? 36.722 24.037 -54.454 1.00 19.12 75 LEU C C 1
ATOM 3788 O O . LEU C 1 75 ? 35.534 24.169 -54.190 1.00 17.54 75 LEU C O 1
ATOM 3793 N N . THR C 1 76 ? 37.335 22.830 -54.484 1.00 14.85 76 THR C N 1
ATOM 3794 C CA . THR C 1 76 ? 36.660 21.619 -54.098 1.00 14.74 76 THR C CA 1
ATOM 3795 C C . THR C 1 76 ? 37.363 21.087 -52.876 1.00 21.08 76 THR C C 1
ATOM 3796 O O . THR C 1 76 ? 38.592 20.935 -52.867 1.00 20.23 76 THR C O 1
ATOM 3800 N N . VAL C 1 77 ? 36.570 20.761 -51.853 1.00 16.52 77 VAL C N 1
ATOM 3801 C CA . VAL C 1 77 ? 37.091 20.143 -50.647 1.00 16.57 77 VAL C CA 1
ATOM 3802 C C . VAL C 1 77 ? 36.469 18.725 -50.670 1.00 21.07 77 VAL C C 1
ATOM 3803 O O . VAL C 1 77 ? 35.249 18.594 -50.550 1.00 20.68 77 VAL C O 1
ATOM 3807 N N A SER C 1 78 ? 37.302 17.695 -50.853 0.42 16.70 78 SER C N 1
ATOM 3808 N N B SER C 1 78 ? 37.293 17.690 -50.875 0.58 16.78 78 SER C N 1
ATOM 3809 C CA A SER C 1 78 ? 36.868 16.303 -50.854 0.42 16.68 78 SER C CA 1
ATOM 3810 C CA B SER C 1 78 ? 36.830 16.309 -50.849 0.58 16.95 78 SER C CA 1
ATOM 3811 C C A SER C 1 78 ? 37.128 15.693 -49.474 0.42 19.48 78 SER C C 1
ATOM 3812 C C B SER C 1 78 ? 37.088 15.721 -49.456 0.58 18.93 78 SER C C 1
ATOM 3813 O O A SER C 1 78 ? 37.942 16.230 -48.708 0.42 18.35 78 SER C O 1
ATOM 3814 O O B SER C 1 78 ? 37.870 16.290 -48.670 0.58 17.35 78 SER C O 1
ATOM 3819 N N . GLY C 1 79 ? 36.430 14.596 -49.165 1.00 17.02 79 GLY C N 1
ATOM 3820 C CA . GLY C 1 79 ? 36.557 13.880 -47.903 1.00 17.32 79 GLY C CA 1
ATOM 3821 C C . GLY C 1 79 ? 36.340 14.785 -46.701 1.00 20.55 79 GLY C C 1
ATOM 3822 O O . GLY C 1 79 ? 37.185 14.818 -45.797 1.00 18.95 79 GLY C O 1
ATOM 3823 N N . LEU C 1 80 ? 35.219 15.568 -46.714 1.00 18.10 80 LEU C N 1
ATOM 3824 C CA . LEU C 1 80 ? 34.967 16.555 -45.654 1.00 18.12 80 LEU C CA 1
ATOM 3825 C C . LEU C 1 80 ? 35.183 16.008 -44.273 1.00 18.96 80 LEU C C 1
ATOM 3826 O O . LEU C 1 80 ? 34.717 14.895 -43.946 1.00 17.43 80 LEU C O 1
ATOM 3831 N N . GLN C 1 81 ? 35.895 16.791 -43.460 1.00 17.34 81 GLN C N 1
ATOM 3832 C CA . GLN C 1 81 ? 36.212 16.481 -42.068 1.00 18.22 81 GLN C CA 1
ATOM 3833 C C . GLN C 1 81 ? 35.772 17.662 -41.198 1.00 18.44 81 GLN C C 1
ATOM 3834 O O . GLN C 1 81 ? 35.608 18.786 -41.718 1.00 16.72 81 GLN C O 1
ATOM 3840 N N . ALA C 1 82 ? 35.574 17.415 -39.883 1.00 18.13 82 ALA C N 1
ATOM 3841 C CA . ALA C 1 82 ? 35.132 18.449 -38.926 1.00 19.01 82 ALA C CA 1
ATOM 3842 C C . ALA C 1 82 ? 35.955 19.749 -39.024 1.00 19.50 82 ALA C C 1
ATOM 3843 O O . ALA C 1 82 ? 35.376 20.836 -38.989 1.00 17.78 82 ALA C O 1
ATOM 3845 N N . GLU C 1 83 ? 37.288 19.643 -39.182 1.00 17.46 83 GLU C N 1
ATOM 3846 C CA . GLU C 1 83 ? 38.179 20.816 -39.259 1.00 17.79 83 GLU C CA 1
ATOM 3847 C C . GLU C 1 83 ? 37.946 21.687 -40.471 1.00 18.45 83 GLU C C 1
ATOM 3848 O O . GLU C 1 83 ? 38.489 22.779 -40.542 1.00 18.05 83 GLU C O 1
ATOM 3854 N N . ASP C 1 84 ? 37.204 21.172 -41.479 1.00 14.16 84 ASP C N 1
ATOM 3855 C CA . ASP C 1 84 ? 36.915 21.953 -42.687 1.00 14.09 84 ASP C CA 1
ATOM 3856 C C . ASP C 1 84 ? 35.745 22.926 -42.490 1.00 17.84 84 ASP C C 1
ATOM 3857 O O . ASP C 1 84 ? 35.459 23.740 -43.368 1.00 18.03 84 ASP C O 1
ATOM 3862 N N . ASP C 1 85 ? 35.061 22.821 -41.355 1.00 15.85 85 ASP C N 1
ATOM 3863 C CA . ASP C 1 85 ? 33.947 23.708 -41.019 1.00 14.84 85 ASP C CA 1
ATOM 3864 C C . ASP C 1 85 ? 34.572 25.074 -40.696 1.00 16.64 85 ASP C C 1
ATOM 3865 O O . ASP C 1 85 ? 35.278 25.211 -39.687 1.00 15.57 85 ASP C O 1
ATOM 3870 N N . ALA C 1 86 ? 34.366 26.057 -41.573 1.00 15.07 86 ALA C N 1
ATOM 3871 C CA . ALA C 1 86 ? 35.063 27.327 -41.527 1.00 14.84 86 ALA C CA 1
ATOM 3872 C C . ALA C 1 86 ? 34.515 28.227 -42.604 1.00 17.54 86 ALA C C 1
ATOM 3873 O O . ALA C 1 86 ? 33.668 27.804 -43.399 1.00 16.53 86 ALA C O 1
ATOM 3875 N N . ASP C 1 87 ? 35.017 29.468 -42.646 1.00 12.99 87 ASP C N 1
ATOM 3876 C CA . ASP C 1 87 ? 34.694 30.412 -43.709 1.00 13.19 87 ASP C CA 1
ATOM 3877 C C . ASP C 1 87 ? 35.806 30.321 -44.744 1.00 18.06 87 ASP C C 1
ATOM 3878 O O . ASP C 1 87 ? 36.974 30.155 -44.382 1.00 17.90 87 ASP C O 1
ATOM 3883 N N . TYR C 1 88 ? 35.456 30.473 -46.016 1.00 14.24 88 TYR C N 1
ATOM 3884 C CA . TYR C 1 88 ? 36.422 30.406 -47.119 1.00 12.64 88 TYR C CA 1
ATOM 3885 C C . TYR C 1 88 ? 36.307 31.652 -47.954 1.00 16.21 88 TYR C C 1
ATOM 3886 O O . TYR C 1 88 ? 35.191 32.008 -48.331 1.00 16.81 88 TYR C O 1
ATOM 3895 N N . TYR C 1 89 ? 37.438 32.294 -48.268 1.00 14.29 89 TYR C N 1
ATOM 3896 C CA . TYR C 1 89 ? 37.446 33.513 -49.092 1.00 14.57 89 TYR C CA 1
ATOM 3897 C C . TYR C 1 89 ? 38.344 33.283 -50.277 1.00 17.63 89 TYR C C 1
ATOM 3898 O O . TYR C 1 89 ? 39.414 32.709 -50.100 1.00 17.74 89 TYR C O 1
ATOM 3907 N N . CYS C 1 90 ? 37.950 33.772 -51.468 1.00 14.45 90 CYS C N 1
ATOM 3908 C CA . CYS C 1 90 ? 38.845 33.779 -52.622 1.00 14.07 90 CYS C CA 1
ATOM 3909 C C . CYS C 1 90 ? 39.335 35.201 -52.799 1.00 16.56 90 CYS C C 1
ATOM 3910 O O . CYS C 1 90 ? 38.739 36.156 -52.289 1.00 15.24 90 CYS C O 1
ATOM 3913 N N . SER C 1 91 ? 40.432 35.340 -53.524 1.00 15.08 91 SER C N 1
ATOM 3914 C CA . SER C 1 91 ? 40.976 36.629 -53.896 1.00 14.81 91 SER C CA 1
ATOM 3915 C C . SER C 1 91 ? 41.603 36.494 -55.258 1.00 17.87 91 SER C C 1
ATOM 3916 O O . SER C 1 91 ? 42.034 35.401 -55.661 1.00 17.73 91 SER C O 1
ATOM 3919 N N . SER C 1 92 ? 41.628 37.594 -55.994 1.00 15.76 92 SER C N 1
ATOM 3920 C CA . SER C 1 92 ? 42.277 37.622 -57.294 1.00 14.61 92 SER C CA 1
ATOM 3921 C C . SER C 1 92 ? 42.828 39.014 -57.518 1.00 19.18 92 SER C C 1
ATOM 3922 O O . SER C 1 92 ? 42.165 40.019 -57.221 1.00 17.89 92 SER C O 1
ATOM 3925 N N . TYR C 1 93 ? 44.023 39.073 -58.065 1.00 19.54 93 TYR C N 1
ATOM 3926 C CA . TYR C 1 93 ? 44.587 40.353 -58.449 1.00 21.04 93 TYR C CA 1
ATOM 3927 C C . TYR C 1 93 ? 43.911 40.751 -59.738 1.00 27.55 93 TYR C C 1
ATOM 3928 O O . TYR C 1 93 ? 43.424 39.887 -60.475 1.00 26.95 93 TYR C O 1
ATOM 3937 N N . GLY C 1 94 ? 43.794 42.052 -59.940 1.00 24.69 94 GLY C N 1
ATOM 3938 C CA . GLY C 1 94 ? 43.227 42.606 -61.162 1.00 25.87 94 GLY C CA 1
ATOM 3939 C C . GLY C 1 94 ? 44.248 43.506 -61.819 1.00 29.83 94 GLY C C 1
ATOM 3940 O O . GLY C 1 94 ? 45.458 43.276 -61.712 1.00 29.20 94 GLY C O 1
ATOM 3941 N N . GLY C 1 95 ? 43.770 44.502 -62.535 1.00 28.23 95 GLY C N 1
ATOM 3942 C CA . GLY C 1 95 ? 44.663 45.469 -63.145 1.00 28.45 95 GLY C CA 1
ATOM 3943 C C . GLY C 1 95 ? 44.952 46.569 -62.144 1.00 30.68 95 GLY C C 1
ATOM 3944 O O . GLY C 1 95 ? 44.313 46.641 -61.089 1.00 27.72 95 GLY C O 1
ATOM 3945 N N . ASP C 1 96 ? 45.947 47.406 -62.458 1.00 29.27 96 ASP C N 1
ATOM 3946 C CA . ASP C 1 96 ? 46.310 48.597 -61.711 1.00 29.36 96 ASP C CA 1
ATOM 3947 C C . ASP C 1 96 ? 46.439 48.362 -60.183 1.00 27.52 96 ASP C C 1
ATOM 3948 O O . ASP C 1 96 ? 45.862 49.105 -59.395 1.00 27.05 96 ASP C O 1
ATOM 3953 N N . ASN C 1 97 ? 47.201 47.312 -59.788 1.00 22.25 97 ASN C N 1
ATOM 3954 C CA . ASN C 1 97 ? 47.488 46.889 -58.407 1.00 21.80 97 ASN C CA 1
ATOM 3955 C C . ASN C 1 97 ? 46.253 46.548 -57.542 1.00 24.41 97 ASN C C 1
ATOM 3956 O O . ASN C 1 97 ? 46.396 46.378 -56.330 1.00 23.15 97 ASN C O 1
ATOM 3961 N N . ASN C 1 98 ? 45.076 46.388 -58.152 1.00 22.78 98 ASN C N 1
ATOM 3962 C CA . ASN C 1 98 ? 43.858 46.065 -57.382 1.00 23.14 98 ASN C CA 1
ATOM 3963 C C . ASN C 1 98 ? 43.897 44.607 -56.899 1.00 22.67 98 ASN C C 1
ATOM 3964 O O . ASN C 1 98 ? 44.398 43.720 -57.603 1.00 21.55 98 ASN C O 1
ATOM 3969 N N . LEU C 1 99 ? 43.333 44.376 -55.723 1.00 18.42 99 LEU C N 1
ATOM 3970 C CA . LEU C 1 99 ? 43.185 43.029 -55.185 1.00 16.87 99 LEU C CA 1
ATOM 3971 C C . LEU C 1 99 ? 41.740 42.888 -54.789 1.00 20.04 99 LEU C C 1
ATOM 3972 O O . LEU C 1 99 ? 41.254 43.652 -53.969 1.00 18.91 99 LEU C O 1
ATOM 3977 N N . PHE C 1 100 ? 41.045 41.952 -55.411 1.00 18.87 100 PHE C N 1
ATOM 3978 C CA . PHE C 1 100 ? 39.629 41.713 -55.173 1.00 17.24 100 PHE C CA 1
ATOM 3979 C C . PHE C 1 100 ? 39.473 40.495 -54.286 1.00 19.57 100 PHE C C 1
ATOM 3980 O O . PHE C 1 100 ? 40.183 39.520 -54.485 1.00 16.53 100 PHE C O 1
ATOM 398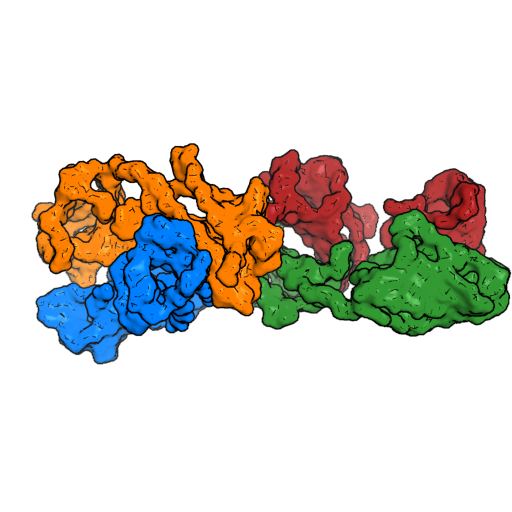8 N N . PHE C 1 101 ? 38.521 40.550 -53.356 1.00 16.73 101 PHE C N 1
ATOM 3989 C CA . PHE C 1 101 ? 38.164 39.462 -52.436 1.00 16.68 101 PHE C CA 1
ATOM 3990 C C . PHE C 1 101 ? 36.704 39.084 -52.641 1.00 22.76 101 PHE C C 1
ATOM 3991 O O . PHE C 1 101 ? 35.867 39.952 -52.917 1.00 21.48 101 PHE C O 1
ATOM 3999 N N . GLY C 1 102 ? 36.407 37.796 -52.468 1.00 20.07 102 GLY C N 1
ATOM 4000 C CA . GLY C 1 102 ? 35.035 37.319 -52.470 1.00 19.29 102 GLY C CA 1
ATOM 4001 C C . GLY C 1 102 ? 34.411 37.645 -51.133 1.00 22.21 102 GLY C C 1
ATOM 4002 O O . GLY C 1 102 ? 35.125 37.993 -50.181 1.00 21.23 102 GLY C O 1
ATOM 4003 N N . GLY C 1 103 ? 33.085 37.569 -51.055 1.00 19.19 103 GLY C N 1
ATOM 4004 C CA . GLY C 1 103 ? 32.367 37.861 -49.817 1.00 18.27 103 GLY C CA 1
ATOM 4005 C C . GLY C 1 103 ? 32.421 36.763 -48.774 1.00 21.40 103 GLY C C 1
ATOM 4006 O O . GLY C 1 103 ? 31.931 36.944 -47.659 1.00 22.27 103 GLY C O 1
ATOM 4007 N N . GLY C 1 104 ? 32.948 35.600 -49.153 1.00 18.73 104 GLY C N 1
ATOM 4008 C CA . GLY C 1 104 ? 33.075 34.469 -48.253 1.00 17.96 104 GLY C CA 1
ATOM 4009 C C . GLY C 1 104 ? 31.957 33.461 -48.343 1.00 21.98 104 GLY C C 1
ATOM 4010 O O . GLY C 1 104 ? 30.808 33.799 -48.662 1.00 20.26 104 GLY C O 1
ATOM 4011 N N . THR C 1 105 ? 32.308 32.207 -48.069 1.00 17.95 105 THR C N 1
ATOM 4012 C CA . THR C 1 105 ? 31.358 31.105 -48.034 1.00 17.92 105 THR C CA 1
ATOM 4013 C C . THR C 1 105 ? 31.552 30.417 -46.702 1.00 19.77 105 THR C C 1
ATOM 4014 O O . THR C 1 105 ? 32.671 30.016 -46.401 1.00 18.38 105 THR C O 1
ATOM 4018 N N . LYS C 1 106 ? 30.468 30.250 -45.912 1.00 16.48 106 LYS C N 1
ATOM 4019 C CA . LYS C 1 106 ? 30.569 29.480 -44.669 1.00 16.88 106 LYS C CA 1
ATOM 4020 C C . LYS C 1 106 ? 30.291 28.030 -45.029 1.00 20.12 106 LYS C C 1
ATOM 4021 O O . LYS C 1 106 ? 29.197 27.740 -45.512 1.00 19.93 106 LYS C O 1
ATOM 4027 N N . VAL C 1 107 ? 31.264 27.124 -44.795 1.00 16.22 107 VAL C N 1
ATOM 4028 C CA . VAL C 1 107 ? 31.105 25.690 -45.041 1.00 16.39 107 VAL C CA 1
ATOM 4029 C C . VAL C 1 107 ? 30.695 25.030 -43.753 1.00 18.34 107 VAL C C 1
ATOM 4030 O O . VAL C 1 107 ? 31.437 25.111 -42.772 1.00 17.25 107 VAL C O 1
ATOM 4034 N N . THR C 1 108 ? 29.498 24.412 -43.730 1.00 15.60 108 THR C N 1
ATOM 4035 C CA . THR C 1 108 ? 29.048 23.692 -42.546 1.00 15.29 108 THR C CA 1
ATOM 4036 C C . THR C 1 108 ? 29.284 22.190 -42.732 1.00 19.39 108 THR C C 1
ATOM 4037 O O . THR C 1 108 ? 28.833 21.620 -43.732 1.00 18.80 108 THR C O 1
ATOM 4041 N N . VAL C 1 109 ? 29.982 21.552 -41.777 1.00 18.12 109 VAL C N 1
ATOM 4042 C CA . VAL C 1 109 ? 30.154 20.106 -41.836 1.00 18.48 109 VAL C CA 1
ATOM 4043 C C . VAL C 1 109 ? 29.008 19.534 -40.971 1.00 23.08 109 VAL C C 1
ATOM 4044 O O . VAL C 1 109 ? 28.987 19.693 -39.745 1.00 21.92 109 VAL C O 1
ATOM 4048 N N . LEU C 1 110 ? 28.010 18.970 -41.639 1.00 20.90 110 LEU C N 1
ATOM 4049 C CA . LEU C 1 110 ? 26.817 18.424 -40.995 1.00 21.42 110 LEU C CA 1
ATOM 4050 C C . LEU C 1 110 ? 27.122 17.167 -40.226 1.00 25.01 110 LEU C C 1
ATOM 4051 O O . LEU C 1 110 ? 28.092 16.471 -40.513 1.00 23.58 110 LEU C O 1
ATOM 4056 N N . GLY C 1 111 ? 26.256 16.851 -39.266 1.00 24.90 111 GLY C N 1
ATOM 4057 C CA . GLY C 1 111 ? 26.348 15.627 -38.489 1.00 25.65 111 GLY C CA 1
ATOM 4058 C C . GLY C 1 111 ? 27.674 15.287 -37.862 1.00 28.53 111 GLY C C 1
ATOM 4059 O O . GLY C 1 111 ? 28.056 14.123 -37.840 1.00 29.23 111 GLY C O 1
ATOM 4060 N N . GLN C 1 112 ? 28.349 16.271 -37.246 1.00 23.89 112 GLN C N 1
ATOM 4061 C CA . GLN C 1 112 ? 29.590 15.950 -36.539 1.00 22.93 112 GLN C CA 1
ATOM 4062 C C . GLN C 1 112 ? 29.241 15.144 -35.259 1.00 30.58 112 GLN C C 1
ATOM 4063 O O . GLN C 1 112 ? 28.113 15.261 -34.763 1.00 30.13 112 GLN C O 1
ATOM 4069 N N . PRO C 1 113 ? 30.139 14.276 -34.752 1.00 30.23 113 PRO C N 1
ATOM 4070 C CA . PRO C 1 113 ? 29.767 13.439 -33.600 1.00 30.75 113 PRO C CA 1
ATOM 4071 C C . PRO C 1 113 ? 29.448 14.184 -32.318 1.00 33.98 113 PRO C C 1
ATOM 4072 O O . PRO C 1 113 ? 30.173 15.117 -31.935 1.00 31.27 113 PRO C O 1
ATOM 4076 N N A LYS C 1 114 ? 28.366 13.770 -31.641 0.43 31.68 114 LYS C N 1
ATOM 4077 N N B LYS C 1 114 ? 28.366 13.753 -31.640 0.57 31.51 114 LYS C N 1
ATOM 4078 C CA A LYS C 1 114 ? 27.969 14.354 -30.358 0.43 31.11 114 LYS C CA 1
ATOM 4079 C CA B LYS C 1 114 ? 27.997 14.300 -30.339 0.57 30.68 114 LYS C CA 1
ATOM 4080 C C A LYS C 1 114 ? 28.959 13.836 -29.305 0.43 33.82 114 LYS C C 1
ATOM 4081 C C B LYS C 1 114 ? 29.098 13.852 -29.378 0.57 32.94 114 LYS C C 1
ATOM 4082 O O A LYS C 1 114 ? 29.260 12.640 -29.292 0.43 33.77 114 LYS C O 1
ATOM 4083 O O B LYS C 1 114 ? 29.592 12.726 -29.490 0.57 32.01 114 LYS C O 1
ATOM 4094 N N . ALA C 1 115 ? 29.516 14.740 -28.472 1.00 28.78 115 ALA C N 1
ATOM 4095 C CA . ALA C 1 115 ? 30.524 14.388 -27.477 1.00 28.40 115 ALA C CA 1
ATOM 4096 C C . ALA C 1 115 ? 30.178 15.041 -26.163 1.00 29.57 115 ALA C C 1
ATOM 4097 O O . ALA C 1 115 ? 29.951 16.251 -26.116 1.00 27.23 115 ALA C O 1
ATOM 4099 N N . ALA C 1 116 ? 30.082 14.222 -25.109 1.00 24.63 116 ALA C N 1
ATOM 4100 C CA . ALA C 1 116 ? 29.778 14.693 -23.763 1.00 24.76 116 ALA C CA 1
ATOM 4101 C C . ALA C 1 116 ? 30.985 15.460 -23.195 1.00 25.94 116 ALA C C 1
ATOM 4102 O O . ALA C 1 116 ? 32.136 15.126 -23.516 1.00 25.75 116 ALA C O 1
ATOM 4104 N N . PRO C 1 117 ? 30.760 16.476 -22.336 1.00 23.24 117 PRO C N 1
ATOM 4105 C CA . PRO C 1 117 ? 31.903 17.221 -21.794 1.00 21.86 117 PRO C CA 1
ATOM 4106 C C . PRO C 1 117 ? 32.761 16.460 -20.782 1.00 24.06 117 PRO C C 1
ATOM 4107 O O . PRO C 1 117 ? 32.235 15.673 -19.976 1.00 24.02 117 PRO C O 1
ATOM 4111 N N . SER C 1 118 ? 34.091 16.682 -20.820 1.00 21.16 118 SER C N 1
ATOM 4112 C CA . SER C 1 118 ? 34.976 16.225 -19.740 1.00 22.41 118 SER C CA 1
ATOM 4113 C C . SER C 1 118 ? 34.878 17.411 -18.757 1.00 24.79 118 SER C C 1
ATOM 4114 O O . SER C 1 118 ? 34.973 18.567 -19.190 1.00 25.04 118 SER C O 1
ATOM 4117 N N . VAL C 1 119 ? 34.586 17.139 -17.479 1.00 18.98 119 VAL C N 1
ATOM 4118 C CA . VAL C 1 119 ? 34.455 18.190 -16.454 1.00 18.29 119 VAL C CA 1
ATOM 4119 C C . VAL C 1 119 ? 35.502 17.946 -15.378 1.00 21.79 119 VAL C C 1
ATOM 4120 O O . VAL C 1 119 ? 35.621 16.840 -14.831 1.00 23.08 119 VAL C O 1
ATOM 4124 N N . THR C 1 120 ? 36.287 18.973 -15.112 1.00 17.47 120 THR C N 1
ATOM 4125 C CA . THR C 1 120 ? 37.299 18.943 -14.076 1.00 17.83 120 THR C CA 1
ATOM 4126 C C . THR C 1 120 ? 37.053 20.141 -13.168 1.00 18.60 120 THR C C 1
ATOM 4127 O O . THR C 1 120 ? 37.091 21.285 -13.635 1.00 19.21 120 THR C O 1
ATOM 4131 N N . LEU C 1 121 ? 36.817 19.862 -11.886 1.00 17.78 121 LEU C N 1
ATOM 4132 C CA . LEU C 1 121 ? 36.563 20.873 -10.881 1.00 16.57 121 LEU C CA 1
ATOM 4133 C C . LEU C 1 121 ? 37.805 21.110 -10.030 1.00 20.44 121 LEU C C 1
ATOM 4134 O O . LEU C 1 121 ? 38.330 20.173 -9.424 1.00 21.39 121 LEU C O 1
ATOM 4139 N N . PHE C 1 122 ? 38.234 22.375 -9.934 1.00 17.72 122 PHE C N 1
ATOM 4140 C CA . PHE C 1 122 ? 39.412 22.752 -9.191 1.00 17.98 122 PHE C CA 1
ATOM 4141 C C . PHE C 1 122 ? 39.013 23.581 -8.001 1.00 20.64 122 PHE C C 1
ATOM 4142 O O . PHE C 1 122 ? 38.388 24.644 -8.161 1.00 21.16 122 PHE C O 1
ATOM 4150 N N . PRO C 1 123 ? 39.486 23.160 -6.813 1.00 19.89 123 PRO C N 1
ATOM 4151 C CA . PRO C 1 123 ? 39.216 23.926 -5.589 1.00 19.39 123 PRO C CA 1
ATOM 4152 C C . PRO C 1 123 ? 40.139 25.156 -5.495 1.00 24.45 123 PRO C C 1
ATOM 4153 O O . PRO C 1 123 ? 41.134 25.254 -6.227 1.00 23.48 123 PRO C O 1
ATOM 4157 N N . PRO C 1 124 ? 39.871 26.086 -4.565 1.00 24.32 124 PRO C N 1
ATOM 4158 C CA . PRO C 1 124 ? 40.798 27.219 -4.406 1.00 25.81 124 PRO C CA 1
ATOM 4159 C C . PRO C 1 124 ? 42.134 26.680 -3.902 1.00 33.68 124 PRO C C 1
ATOM 4160 O O . PRO C 1 124 ? 42.141 25.768 -3.072 1.00 32.70 124 PRO C O 1
ATOM 4164 N N . SER C 1 125 ? 43.255 27.176 -4.450 1.00 33.35 125 SER C N 1
ATOM 4165 C CA . SER C 1 125 ? 44.567 26.717 -3.999 1.00 36.18 125 SER C CA 1
ATOM 4166 C C . SER C 1 125 ? 44.887 27.366 -2.651 1.00 43.75 125 SER C C 1
ATOM 4167 O O . SER C 1 125 ? 44.331 28.424 -2.342 1.00 43.02 125 SER C O 1
ATOM 4170 N N . SER C 1 126 ? 45.780 26.745 -1.857 1.00 44.29 126 SER C N 1
ATOM 4171 C CA . SER C 1 126 ? 46.213 27.267 -0.553 1.00 46.09 126 SER C CA 1
ATOM 4172 C C . SER C 1 126 ? 46.883 28.650 -0.694 1.00 51.28 126 SER C C 1
ATOM 4173 O O . SER C 1 126 ? 46.780 29.466 0.221 1.00 51.13 126 SER C O 1
ATOM 4176 N N . GLU C 1 127 ? 47.504 28.919 -1.871 1.00 48.26 127 GLU C N 1
ATOM 4177 C CA . GLU C 1 127 ? 48.144 30.190 -2.214 1.00 48.69 127 GLU C CA 1
ATOM 4178 C C . GLU C 1 127 ? 47.091 31.294 -2.370 1.00 51.96 127 GLU C C 1
ATOM 4179 O O . GLU C 1 127 ? 47.315 32.421 -1.924 1.00 53.37 127 GLU C O 1
ATOM 4185 N N . GLU C 1 128 ? 45.951 30.975 -3.009 1.00 44.20 128 GLU C N 1
ATOM 4186 C CA . GLU C 1 128 ? 44.848 31.920 -3.176 1.00 42.01 128 GLU C CA 1
ATOM 4187 C C . GLU C 1 128 ? 44.169 32.182 -1.826 1.00 43.76 128 GLU C C 1
ATOM 4188 O O . GLU C 1 128 ? 43.821 33.329 -1.524 1.00 43.70 128 GLU C O 1
ATOM 4194 N N . LEU C 1 129 ? 44.002 31.122 -1.011 1.00 39.33 129 LEU C N 1
ATOM 4195 C CA . LEU C 1 129 ? 43.379 31.215 0.306 1.00 39.21 129 LEU C CA 1
ATOM 4196 C C . LEU C 1 129 ? 44.175 32.096 1.293 1.00 44.47 129 LEU C C 1
ATOM 4197 O O . LEU C 1 129 ? 43.563 32.775 2.116 1.00 43.54 129 LEU C O 1
ATOM 4202 N N . GLN C 1 130 ? 45.517 32.116 1.182 1.00 43.24 130 GLN C N 1
ATOM 4203 C CA . GLN C 1 130 ? 46.348 32.965 2.053 1.00 45.03 130 GLN C CA 1
ATOM 4204 C C . GLN C 1 130 ? 46.312 34.434 1.579 1.00 48.94 130 GLN C C 1
ATOM 4205 O O . GLN C 1 130 ? 46.594 35.334 2.369 1.00 51.49 130 GLN C O 1
ATOM 4211 N N . ALA C 1 131 ? 45.934 34.661 0.303 1.00 43.02 131 ALA C N 1
ATOM 4212 C CA . ALA C 1 131 ? 45.753 35.972 -0.333 1.00 41.56 131 ALA C CA 1
ATOM 4213 C C . ALA C 1 131 ? 44.307 36.507 -0.134 1.00 43.73 131 ALA C C 1
ATOM 4214 O O . ALA C 1 131 ? 43.909 37.489 -0.770 1.00 43.35 131 ALA C O 1
ATOM 4216 N N . ASN C 1 132 ? 43.537 35.852 0.767 1.00 39.49 132 ASN C N 1
ATOM 4217 C CA . ASN C 1 132 ? 42.162 36.172 1.166 1.00 38.87 132 ASN C CA 1
ATOM 4218 C C . ASN C 1 132 ? 41.183 36.154 -0.018 1.00 38.68 132 ASN C C 1
ATOM 4219 O O . ASN C 1 132 ? 40.286 36.997 -0.134 1.00 38.81 132 ASN C O 1
ATOM 4224 N N . LYS C 1 133 ? 41.348 35.157 -0.884 1.00 31.56 133 LYS C N 1
ATOM 4225 C CA . LYS C 1 133 ? 40.484 34.969 -2.034 1.00 29.66 133 LYS C CA 1
ATOM 4226 C C . LYS C 1 133 ? 40.192 33.472 -2.207 1.00 30.62 133 LYS C C 1
ATOM 4227 O O . LYS C 1 133 ? 40.959 32.628 -1.744 1.00 29.45 133 LYS C O 1
ATOM 4233 N N . ALA C 1 134 ? 39.083 33.156 -2.885 1.00 25.44 134 ALA C N 1
ATOM 4234 C CA . ALA C 1 134 ? 38.723 31.777 -3.151 1.00 25.12 134 ALA C CA 1
ATOM 4235 C C . ALA C 1 134 ? 37.961 31.722 -4.461 1.00 30.48 134 ALA C C 1
ATOM 4236 O O . ALA C 1 134 ? 36.908 32.346 -4.601 1.00 34.37 134 ALA C O 1
ATOM 4238 N N . THR C 1 135 ? 38.538 31.075 -5.441 1.00 23.04 135 THR C N 1
ATOM 4239 C CA . THR C 1 135 ? 37.888 30.901 -6.722 1.00 21.40 135 THR C CA 1
ATOM 4240 C C . THR C 1 135 ? 37.907 29.431 -7.037 1.00 24.17 135 THR C C 1
ATOM 4241 O O . THR C 1 135 ? 38.946 28.788 -6.882 1.00 24.21 135 THR C O 1
ATOM 4245 N N . LEU C 1 136 ? 36.764 28.896 -7.486 1.00 19.60 136 LEU C N 1
ATOM 4246 C CA . LEU C 1 136 ? 36.686 27.526 -7.960 1.00 18.37 136 LEU C CA 1
ATOM 4247 C C . LEU C 1 136 ? 36.556 27.611 -9.458 1.00 20.57 136 LEU C C 1
ATOM 4248 O O . LEU C 1 136 ? 35.900 28.519 -9.955 1.00 20.05 136 LEU C O 1
ATOM 4253 N N A VAL C 1 137 ? 37.158 26.656 -10.170 0.54 17.37 137 VAL C N 1
ATOM 4254 N N B VAL C 1 137 ? 37.197 26.703 -10.193 0.46 16.86 137 VAL C N 1
ATOM 4255 C CA A VAL C 1 137 ? 37.088 26.582 -11.626 0.5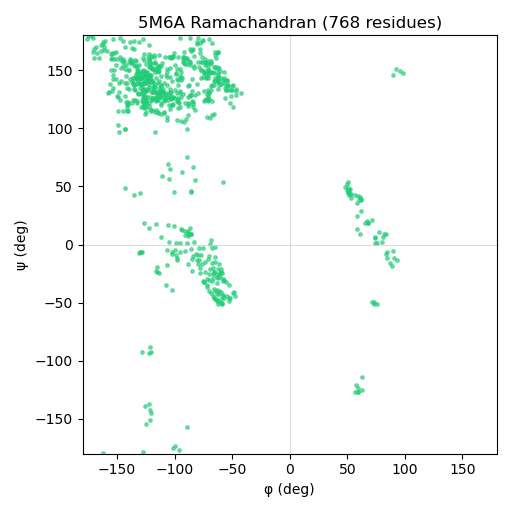4 16.14 137 VAL C CA 1
ATOM 4256 C CA B VAL C 1 137 ? 37.065 26.683 -11.649 0.46 15.60 137 VAL C CA 1
ATOM 4257 C C A VAL C 1 137 ? 36.548 25.250 -12.049 0.54 20.11 137 VAL C C 1
ATOM 4258 C C B VAL C 1 137 ? 36.582 25.301 -12.085 0.46 19.74 137 VAL C C 1
ATOM 4259 O O A VAL C 1 137 ? 37.106 24.210 -11.696 0.54 19.73 137 VAL C O 1
ATOM 4260 O O B VAL C 1 137 ? 37.160 24.279 -11.703 0.46 19.14 137 VAL C O 1
ATOM 4267 N N . CYS C 1 138 ? 35.506 25.290 -12.871 1.00 16.03 138 CYS C N 1
ATOM 4268 C CA . CYS C 1 138 ? 34.892 24.102 -13.436 1.00 16.05 138 CYS C CA 1
ATOM 4269 C C . CYS C 1 138 ? 35.277 24.153 -14.924 1.00 19.63 138 CYS C C 1
ATOM 4270 O O . CYS C 1 138 ? 34.708 24.955 -15.678 1.00 19.58 138 CYS C O 1
ATOM 4273 N N . LEU C 1 139 ? 36.312 23.393 -15.293 1.00 16.97 139 LEU C N 1
ATOM 4274 C CA . LEU C 1 139 ? 36.838 23.321 -16.662 1.00 17.15 139 LEU C CA 1
ATOM 4275 C C . LEU C 1 139 ? 36.031 22.314 -17.431 1.00 20.66 139 LEU C C 1
ATOM 4276 O O . LEU C 1 139 ? 35.910 21.166 -16.996 1.00 18.86 139 LEU C O 1
ATOM 4281 N N . ILE C 1 140 ? 35.448 22.740 -18.545 1.00 17.94 140 ILE C N 1
ATOM 4282 C CA . ILE C 1 140 ? 34.534 21.927 -19.354 1.00 16.29 140 ILE C CA 1
ATOM 4283 C C . ILE C 1 140 ? 35.155 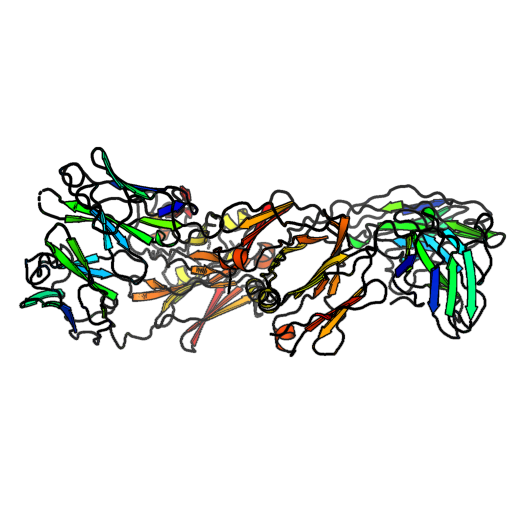21.815 -20.747 1.00 21.08 140 ILE C C 1
ATOM 4284 O O . ILE C 1 140 ? 35.269 22.808 -21.438 1.00 19.29 140 ILE C O 1
ATOM 4289 N N . SER C 1 141 ? 35.539 20.618 -21.164 1.00 20.01 141 SER C N 1
ATOM 4290 C CA . SER C 1 141 ? 36.185 20.513 -22.477 1.00 19.65 141 SER C CA 1
ATOM 4291 C C . SER C 1 141 ? 35.659 19.361 -23.299 1.00 23.29 141 SER C C 1
ATOM 4292 O O . SER C 1 141 ? 34.816 18.587 -22.826 1.00 22.31 141 SER C O 1
ATOM 4295 N N . ASP C 1 142 ? 36.149 19.265 -24.563 1.00 19.71 142 ASP C N 1
ATOM 4296 C CA . ASP C 1 142 ? 35.877 18.136 -25.456 1.00 21.53 142 ASP C CA 1
ATOM 4297 C C . ASP C 1 142 ? 34.395 17.863 -25.757 1.00 24.85 142 ASP C C 1
ATOM 4298 O O . ASP C 1 142 ? 34.059 16.721 -26.071 1.00 23.38 142 ASP C O 1
ATOM 4303 N N . PHE C 1 143 ? 33.517 18.878 -25.645 1.00 20.00 143 PHE C N 1
ATOM 4304 C CA . PHE C 1 143 ? 32.098 18.693 -25.914 1.00 19.99 143 PHE C CA 1
ATOM 4305 C C . PHE C 1 143 ? 31.702 19.179 -27.303 1.00 26.52 143 PHE C C 1
ATOM 4306 O O . PHE C 1 143 ? 32.367 20.035 -27.901 1.00 24.85 143 PHE C O 1
ATOM 4314 N N . TYR C 1 144 ? 30.625 18.588 -27.826 1.00 23.83 144 TYR C N 1
ATOM 4315 C CA . TYR C 1 144 ? 30.065 18.935 -29.116 1.00 23.08 144 TYR C CA 1
ATOM 4316 C C . TYR C 1 144 ? 28.588 18.486 -29.163 1.00 28.39 144 TYR C C 1
ATOM 4317 O O . TYR C 1 144 ? 28.318 17.333 -28.821 1.00 28.14 144 TYR C O 1
ATOM 4326 N N . PRO C 1 145 ? 27.616 19.346 -29.563 1.00 25.47 145 PRO C N 1
ATOM 4327 C CA . PRO C 1 145 ? 27.763 20.748 -30.019 1.00 24.45 145 PRO C CA 1
ATOM 4328 C C . PRO C 1 145 ? 28.158 21.722 -28.893 1.00 27.53 145 PRO C C 1
ATOM 4329 O O . PRO C 1 145 ? 28.327 21.292 -27.746 1.00 24.33 145 PRO C O 1
ATOM 4333 N N . GLY C 1 146 ? 28.377 22.989 -29.257 1.00 24.92 146 GLY C N 1
ATOM 4334 C CA . GLY C 1 146 ? 28.899 24.016 -28.352 1.00 24.56 146 GLY C CA 1
ATOM 4335 C C . GLY C 1 146 ? 27.932 24.780 -27.481 1.00 31.63 146 GLY C C 1
ATOM 4336 O O . GLY C 1 146 ? 28.050 26.006 -27.363 1.00 33.22 146 GLY C O 1
ATOM 4337 N N . ALA C 1 147 ? 26.992 24.071 -26.848 1.00 27.76 147 ALA C N 1
ATOM 4338 C CA . ALA C 1 147 ? 26.042 24.695 -25.937 1.00 27.90 147 ALA C CA 1
ATOM 4339 C C . ALA C 1 147 ? 26.004 23.867 -24.650 1.00 30.14 147 ALA C C 1
ATOM 4340 O O . ALA C 1 147 ? 25.848 22.640 -24.711 1.00 28.41 147 ALA C O 1
ATOM 4342 N N . VAL C 1 148 ? 26.154 24.545 -23.494 1.00 26.76 148 VAL C N 1
ATOM 4343 C CA . VAL C 1 148 ? 26.078 23.925 -22.153 1.00 25.77 148 VAL C CA 1
ATOM 4344 C C . VAL C 1 148 ? 25.416 24.930 -21.198 1.00 29.08 148 VAL C C 1
ATOM 4345 O O . VAL C 1 148 ? 25.449 26.140 -21.438 1.00 28.60 148 VAL C O 1
ATOM 4349 N N . THR C 1 149 ? 24.854 24.421 -20.096 1.00 25.41 149 THR C N 1
ATOM 4350 C CA . THR C 1 149 ? 24.331 25.218 -18.987 1.00 25.91 149 THR C CA 1
ATOM 4351 C C . THR C 1 149 ? 25.027 24.693 -17.731 1.00 26.35 149 THR C C 1
ATOM 4352 O O . THR C 1 149 ? 25.291 23.491 -17.611 1.00 25.74 149 THR C O 1
ATOM 4356 N N . VAL C 1 150 ? 25.382 25.602 -16.847 1.00 22.18 150 VAL C N 1
ATOM 4357 C CA . VAL C 1 150 ? 26.108 25.286 -15.629 1.00 22.36 150 VAL C CA 1
ATOM 4358 C C . VAL C 1 150 ? 25.312 25.744 -14.422 1.00 27.25 150 VAL C C 1
ATOM 4359 O O . VAL C 1 150 ? 24.808 26.874 -14.391 1.00 27.22 150 VAL C O 1
ATOM 4363 N N . ALA C 1 151 ? 25.242 24.876 -13.408 1.00 23.96 151 ALA C N 1
ATOM 4364 C CA . ALA C 1 151 ? 24.633 25.194 -12.119 1.00 23.85 151 ALA C CA 1
ATOM 4365 C C . ALA C 1 151 ? 25.681 24.848 -11.057 1.00 24.63 151 ALA C C 1
ATOM 4366 O O . ALA C 1 151 ? 26.436 23.879 -11.224 1.00 23.89 151 ALA C O 1
ATOM 4368 N N . TRP C 1 152 ? 25.734 25.640 -9.980 1.00 20.10 152 TRP C N 1
ATOM 4369 C CA . TRP C 1 152 ? 26.618 25.390 -8.856 1.00 19.07 152 TRP C CA 1
ATOM 4370 C C . TRP C 1 152 ? 25.811 25.099 -7.593 1.00 22.61 152 TRP C C 1
ATOM 4371 O O . TRP C 1 152 ? 24.686 25.616 -7.430 1.00 19.57 152 TRP C O 1
ATOM 4382 N N . LYS C 1 153 ? 26.391 24.270 -6.683 1.00 17.22 153 LYS C N 1
ATOM 4383 C CA . LYS C 1 153 ? 25.764 23.964 -5.393 1.00 16.74 153 LYS C CA 1
ATOM 4384 C C . LYS C 1 153 ? 26.789 24.189 -4.274 1.00 20.69 153 LYS C C 1
ATOM 4385 O O . LYS C 1 153 ? 27.983 23.965 -4.487 1.00 19.61 153 LYS C O 1
ATOM 4391 N N . ALA C 1 154 ? 26.327 24.693 -3.128 1.00 18.51 154 ALA C N 1
ATOM 4392 C CA . ALA C 1 154 ? 27.086 24.891 -1.876 1.00 17.97 154 ALA C CA 1
ATOM 4393 C C . ALA C 1 154 ? 26.393 23.843 -1.012 1.00 23.86 154 ALA C C 1
ATOM 4394 O O . ALA C 1 154 ? 25.166 23.923 -0.800 1.00 22.38 154 ALA C O 1
ATOM 4396 N N . ASP C 1 155 ? 27.132 22.776 -0.639 1.00 20.65 155 ASP C N 1
ATOM 4397 C CA . ASP C 1 155 ? 26.548 21.566 -0.029 1.00 19.78 155 ASP C CA 1
ATOM 4398 C C . ASP C 1 155 ? 25.503 21.055 -1.050 1.00 21.72 155 ASP C C 1
ATOM 4399 O O . ASP C 1 155 ? 25.846 20.876 -2.230 1.00 22.00 155 ASP C O 1
ATOM 4404 N N . SER C 1 156 ? 24.225 20.945 -0.665 1.00 20.96 156 SER C N 1
ATOM 4405 C CA . SER C 1 156 ? 23.265 20.463 -1.674 1.00 20.75 156 SER C CA 1
ATOM 4406 C C . SER C 1 156 ? 22.385 21.583 -2.227 1.00 22.87 156 SER C C 1
ATOM 4407 O O . SER C 1 156 ? 21.489 21.306 -3.025 1.00 23.84 156 SER C O 1
ATOM 4410 N N . SER C 1 157 ? 22.618 22.822 -1.773 1.00 20.48 157 SER C N 1
ATOM 4411 C CA . SER C 1 157 ? 21.789 23.980 -2.130 1.00 21.21 157 SER C CA 1
ATOM 4412 C C . SER C 1 157 ? 22.302 24.789 -3.296 1.00 25.25 157 SER C C 1
ATOM 4413 O O . SER C 1 157 ? 23.507 24.973 -3.422 1.00 22.77 157 SER C O 1
ATOM 4416 N N . PRO C 1 158 ? 21.391 25.333 -4.128 1.00 25.48 158 PRO C N 1
ATOM 4417 C CA . PRO C 1 158 ? 21.843 26.181 -5.246 1.00 24.86 158 PRO C CA 1
ATOM 4418 C C . PRO C 1 158 ? 22.577 27.418 -4.773 1.00 27.71 158 PRO C C 1
ATOM 4419 O O . PRO C 1 158 ? 22.227 28.016 -3.763 1.00 27.31 158 PRO C O 1
ATOM 4423 N N . VAL C 1 159 ? 23.628 27.777 -5.487 1.00 24.97 159 VAL C N 1
ATOM 4424 C CA . VAL C 1 159 ? 24.322 29.026 -5.223 1.00 26.08 159 VAL C CA 1
ATOM 4425 C C . VAL C 1 159 ? 24.243 29.804 -6.539 1.00 28.12 159 VAL C C 1
ATOM 4426 O O . VAL C 1 159 ? 24.702 29.299 -7.556 1.00 25.03 159 VAL C O 1
ATOM 4430 N N . LYS C 1 160 ? 23.567 30.980 -6.550 1.00 27.69 160 LYS C N 1
ATOM 4431 C CA . LYS C 1 160 ? 23.430 31.701 -7.830 1.00 28.25 160 LYS C CA 1
ATOM 4432 C C . LYS C 1 160 ? 24.323 32.956 -7.921 1.00 32.62 160 LYS C C 1
ATOM 4433 O O . LYS C 1 160 ? 24.620 33.412 -9.026 1.00 34.57 160 LYS C O 1
ATOM 4439 N N . ALA C 1 161 ? 24.812 33.453 -6.792 1.00 26.98 161 ALA C N 1
ATOM 4440 C CA . ALA C 1 161 ? 25.702 34.613 -6.791 1.00 26.96 161 ALA C CA 1
ATOM 4441 C C . ALA C 1 161 ? 27.152 34.199 -7.067 1.00 27.53 161 ALA C C 1
ATOM 4442 O O . ALA C 1 161 ? 27.552 33.089 -6.709 1.00 24.16 161 ALA C O 1
ATOM 4444 N N . GLY C 1 162 ? 27.920 35.127 -7.653 1.00 23.35 162 GLY C N 1
ATOM 4445 C CA . GLY C 1 162 ? 29.348 34.970 -7.925 1.00 22.01 162 GLY C CA 1
ATOM 4446 C C . GLY C 1 162 ? 29.732 34.014 -9.031 1.00 24.50 162 GLY C C 1
ATOM 4447 O O . GLY C 1 162 ? 30.885 33.579 -9.080 1.00 25.04 162 GLY C O 1
ATOM 4448 N N . VAL C 1 163 ? 28.802 33.714 -9.948 1.00 20.42 163 VAL C N 1
ATOM 4449 C CA . VAL C 1 163 ? 29.008 32.755 -11.043 1.00 20.09 163 VAL C CA 1
ATOM 4450 C C . VAL C 1 163 ? 29.243 33.470 -12.394 1.00 23.41 163 VAL C C 1
ATOM 4451 O O . VAL C 1 163 ? 28.519 34.401 -12.725 1.00 23.88 163 VAL C O 1
ATOM 4455 N N . GLU C 1 164 ? 30.257 33.021 -13.134 1.00 19.68 164 GLU C N 1
ATOM 4456 C CA . GLU C 1 164 ? 30.527 33.434 -14.522 1.00 18.79 164 GLU C CA 1
ATOM 4457 C C . GLU C 1 164 ? 30.852 32.219 -15.316 1.00 19.45 164 GLU C C 1
ATOM 4458 O O . GLU C 1 164 ? 31.614 31.383 -14.844 1.00 19.17 164 GLU C O 1
ATOM 4464 N N . THR C 1 165 ? 30.319 32.098 -16.535 1.00 16.40 165 THR C N 1
ATOM 4465 C CA . THR C 1 165 ? 30.659 30.984 -17.410 1.00 16.73 165 THR C CA 1
ATOM 4466 C C . THR C 1 165 ? 31.051 31.556 -18.763 1.00 19.46 165 THR C C 1
ATOM 4467 O O . THR C 1 165 ? 30.307 32.383 -19.311 1.00 19.78 165 THR C O 1
ATOM 4471 N N . THR C 1 166 ? 32.207 31.139 -19.285 1.00 16.66 166 THR C N 1
ATOM 4472 C CA . THR C 1 166 ? 32.653 31.683 -20.584 1.00 16.95 166 THR C CA 1
ATOM 4473 C C . THR C 1 166 ? 31.838 31.097 -21.736 1.00 20.62 166 THR C C 1
ATOM 4474 O O . THR C 1 166 ? 31.246 30.017 -21.610 1.00 19.81 166 THR C O 1
ATOM 4478 N N . THR C 1 167 ? 31.803 31.828 -22.868 1.00 18.78 167 THR C N 1
ATOM 4479 C CA . THR C 1 167 ? 31.134 31.369 -24.085 1.00 17.62 167 THR C CA 1
ATOM 4480 C C . THR C 1 167 ? 31.976 30.240 -24.638 1.00 20.48 167 THR C C 1
ATOM 4481 O O . THR C 1 167 ? 33.176 30.424 -24.874 1.00 20.03 167 THR C O 1
ATOM 4485 N N . PRO C 1 168 ? 31.361 29.067 -24.924 1.00 18.02 168 PRO C N 1
ATOM 4486 C CA . PRO C 1 168 ? 32.145 27.953 -25.459 1.00 18.59 168 PRO C CA 1
ATOM 4487 C C . PRO C 1 168 ? 32.941 28.329 -26.706 1.00 22.46 168 PRO C C 1
ATOM 4488 O O . PRO C 1 168 ? 32.430 29.014 -27.587 1.00 21.78 168 PRO C O 1
ATOM 4492 N N . SER C 1 169 ? 34.184 27.884 -26.771 1.00 19.65 169 SER C N 1
ATOM 4493 C CA . SER C 1 169 ? 35.000 28.162 -27.934 1.00 20.06 169 SER C CA 1
ATOM 4494 C C . SER C 1 169 ? 35.581 26.872 -28.509 1.00 22.64 169 SER C C 1
ATOM 4495 O O . SER C 1 169 ? 35.963 25.962 -27.749 1.00 19.96 169 SER C O 1
ATOM 4498 N N A LYS C 1 170 ? 35.621 26.773 -29.853 0.26 19.93 170 LYS C N 1
ATOM 4499 N N B LYS C 1 170 ? 35.606 26.764 -29.852 0.74 19.31 170 LYS C N 1
ATOM 4500 C CA A LYS C 1 170 ? 36.131 25.594 -30.551 0.26 20.12 170 LYS C CA 1
ATOM 4501 C CA B LYS C 1 170 ? 36.106 25.550 -30.475 0.74 19.11 170 LYS C CA 1
ATOM 4502 C C A LYS C 1 170 ? 37.648 25.500 -30.405 0.26 24.00 170 LYS C C 1
ATOM 4503 C C B LYS C 1 170 ? 37.621 25.486 -30.389 0.74 23.81 170 LYS C C 1
ATOM 4504 O O A LYS C 1 170 ? 38.358 26.463 -30.706 0.26 23.87 170 LYS C O 1
ATOM 4505 O O B LYS C 1 170 ? 38.305 26.471 -30.688 0.74 24.56 170 LYS C O 1
ATOM 4516 N N . GLN C 1 171 ? 38.139 24.351 -29.922 1.00 20.49 171 GLN C N 1
ATOM 4517 C CA . GLN C 1 171 ? 39.564 24.147 -29.704 1.00 20.76 171 GLN C CA 1
ATOM 4518 C C . GLN C 1 171 ? 40.169 23.330 -30.823 1.00 26.06 171 GLN C C 1
ATOM 4519 O O . GLN C 1 171 ? 39.465 23.026 -31.792 1.00 28.06 171 GLN C O 1
ATOM 4525 N N . SER C 1 172 ? 41.473 23.040 -30.740 1.00 23.92 172 SER C N 1
ATOM 4526 C CA . SER C 1 172 ? 42.225 22.360 -31.806 1.00 25.18 172 SER C CA 1
ATOM 4527 C C . SER C 1 172 ? 41.694 20.949 -32.163 1.00 30.82 172 SER C C 1
ATOM 4528 O O . SER C 1 172 ? 41.956 20.468 -33.273 1.00 30.48 172 SER C O 1
ATOM 4531 N N . ASN C 1 173 ? 40.941 20.297 -31.243 1.00 27.12 173 ASN C N 1
ATOM 4532 C CA . ASN C 1 173 ? 40.358 18.980 -31.511 1.00 26.19 173 ASN C CA 1
ATOM 4533 C C . ASN C 1 173 ? 38.961 19.085 -32.166 1.00 27.06 173 ASN C C 1
ATOM 4534 O O . ASN C 1 173 ? 38.246 18.081 -32.229 1.00 27.58 173 ASN C O 1
ATOM 4539 N N . ASN C 1 174 ? 38.549 20.309 -32.598 1.00 21.93 174 ASN C N 1
ATOM 4540 C CA . ASN C 1 174 ? 37.240 20.608 -33.209 1.00 21.82 174 ASN C CA 1
ATOM 4541 C C . ASN C 1 174 ? 36.066 20.419 -32.241 1.00 25.06 174 ASN C C 1
ATOM 4542 O O . ASN C 1 174 ? 34.903 20.316 -32.676 1.00 22.96 174 ASN C O 1
ATOM 4547 N N . LYS C 1 175 ? 36.373 20.402 -30.929 1.00 19.13 175 LYS C N 1
ATOM 4548 C CA . LYS C 1 175 ? 35.367 20.274 -29.883 1.00 18.89 175 LYS C CA 1
ATOM 4549 C C . LYS C 1 175 ? 35.504 21.511 -29.028 1.00 23.36 175 LYS C C 1
ATOM 4550 O O . LYS C 1 175 ? 36.522 22.199 -29.119 1.00 22.59 175 LYS C O 1
ATOM 4556 N N . TYR C 1 176 ? 34.476 21.804 -28.242 1.00 19.43 176 TYR C N 1
ATOM 4557 C CA . TYR C 1 176 ? 34.402 23.049 -27.487 1.00 17.66 176 TYR C CA 1
ATOM 4558 C C . TYR C 1 176 ? 34.949 22.953 -26.087 1.00 21.55 176 TYR C C 1
ATOM 4559 O O . TYR C 1 176 ? 34.943 21.872 -25.485 1.00 20.89 176 TYR C O 1
ATOM 4568 N N . ALA C 1 177 ? 35.353 24.121 -25.535 1.00 17.89 177 ALA C N 1
ATOM 4569 C CA . ALA C 1 177 ? 35.806 24.244 -24.150 1.00 17.84 177 ALA C CA 1
ATOM 4570 C C . ALA C 1 177 ? 35.268 25.543 -23.563 1.00 21.93 177 ALA C C 1
ATOM 4571 O O . ALA C 1 177 ? 35.065 26.532 -24.265 1.00 18.32 177 ALA C O 1
ATOM 4573 N N . ALA C 1 178 ? 35.048 25.544 -22.256 1.00 19.30 178 ALA C N 1
ATOM 4574 C CA . ALA C 1 178 ? 34.603 26.730 -21.530 1.00 18.04 178 ALA C CA 1
ATOM 4575 C C . ALA C 1 178 ? 34.980 26.512 -20.075 1.00 19.96 178 ALA C C 1
ATOM 4576 O O . ALA C 1 178 ? 35.326 25.399 -19.689 1.00 19.21 178 ALA C O 1
ATOM 4578 N N . SER C 1 179 ? 34.923 27.570 -19.273 1.00 17.79 179 SER C N 1
ATOM 4579 C CA . SER C 1 179 ? 35.148 27.424 -17.851 1.00 18.33 179 SER C CA 1
ATOM 4580 C C . SER C 1 179 ? 34.025 28.166 -17.146 1.00 21.42 179 SER C C 1
ATOM 4581 O O . SER C 1 179 ? 33.566 29.216 -17.622 1.00 21.46 179 SER C O 1
ATOM 4584 N N . SER C 1 180 ? 33.567 27.613 -16.035 1.00 15.72 180 SER C N 1
ATOM 4585 C CA . SER C 1 180 ? 32.644 28.346 -15.180 1.00 15.50 180 SER C CA 1
ATOM 4586 C C . SER C 1 180 ? 33.479 28.618 -13.947 1.00 16.78 180 SER C C 1
ATOM 4587 O O . SER C 1 180 ? 34.204 27.713 -13.503 1.00 17.80 180 SER C O 1
ATOM 4590 N N . TYR C 1 181 ? 33.422 29.829 -13.395 1.00 15.58 181 TYR C N 1
ATOM 4591 C CA . TYR C 1 181 ? 34.197 30.074 -12.189 1.00 16.87 181 TYR C CA 1
ATOM 4592 C C . TYR C 1 181 ? 33.297 30.702 -11.163 1.00 20.84 181 TYR C C 1
ATOM 4593 O O . TYR C 1 181 ? 32.438 31.517 -11.508 1.00 20.10 181 TYR C O 1
ATOM 4602 N N . LEU C 1 182 ? 33.448 30.263 -9.912 1.00 18.30 182 LEU C N 1
ATOM 4603 C CA . LEU C 1 182 ? 32.667 30.696 -8.769 1.00 18.29 182 LEU C CA 1
ATOM 4604 C C . LEU C 1 182 ? 33.593 31.433 -7.796 1.00 23.55 182 LEU C C 1
ATOM 4605 O O . LEU C 1 182 ? 34.627 30.905 -7.384 1.00 20.09 182 LEU C O 1
ATOM 4610 N N A SER C 1 183 ? 33.246 32.684 -7.478 0.44 22.68 183 SER C N 1
ATOM 4611 N N B SER C 1 183 ? 33.246 32.684 -7.490 0.56 23.04 183 SER C N 1
ATOM 4612 C CA A SER C 1 183 ? 34.047 33.522 -6.593 0.44 23.83 183 SER C CA 1
ATOM 4613 C CA B SER C 1 183 ? 34.029 33.514 -6.590 0.56 24.32 183 SER C CA 1
ATOM 4614 C C A SER C 1 183 ? 33.450 33.487 -5.193 0.44 29.48 183 SER C C 1
ATOM 4615 C C B SER C 1 183 ? 33.422 33.419 -5.194 0.56 29.55 183 SER C C 1
ATOM 4616 O O A SER C 1 183 ? 32.281 33.839 -5.017 0.44 30.31 183 SER C O 1
ATOM 4617 O O B SER C 1 183 ? 32.220 33.647 -5.027 0.56 30.13 183 SER C O 1
ATOM 4622 N N . LEU C 1 184 ? 34.232 33.005 -4.209 1.00 26.55 184 LEU C N 1
ATOM 4623 C CA . LEU C 1 184 ? 33.800 32.879 -2.812 1.00 27.40 184 LEU C CA 1
ATOM 4624 C C . LEU C 1 184 ? 34.783 33.611 -1.911 1.00 31.58 184 LEU C C 1
ATOM 4625 O O . LEU C 1 184 ? 35.901 33.903 -2.325 1.00 33.18 184 LEU C O 1
ATOM 4630 N N . THR C 1 185 ? 34.404 33.817 -0.667 1.00 28.76 185 THR C N 1
ATOM 4631 C CA . THR C 1 185 ? 35.325 34.321 0.336 1.00 29.16 185 THR C CA 1
ATOM 4632 C C . THR C 1 185 ? 36.011 33.038 0.891 1.00 32.85 185 THR C C 1
ATOM 4633 O O . THR C 1 185 ? 35.395 31.947 0.822 1.00 29.60 185 THR C O 1
ATOM 4637 N N . PRO C 1 186 ? 37.232 33.114 1.488 1.00 32.14 186 PRO C N 1
ATOM 4638 C CA . PRO C 1 186 ? 37.823 31.903 2.104 1.00 32.01 186 PRO C CA 1
ATOM 4639 C C . PRO C 1 186 ? 36.921 31.304 3.195 1.00 34.67 186 PRO C C 1
ATOM 4640 O O . PRO C 1 186 ? 36.900 30.090 3.373 1.00 32.38 186 PRO C O 1
ATOM 4644 N N . GLU C 1 187 ? 36.132 32.154 3.879 1.00 34.21 187 GLU C N 1
ATOM 4645 C CA . GLU C 1 187 ? 35.191 31.755 4.928 1.00 34.66 187 GLU C CA 1
ATOM 4646 C C . GLU C 1 187 ? 34.058 30.892 4.369 1.00 35.68 187 GLU C C 1
ATOM 4647 O O . GLU C 1 187 ? 33.769 29.858 4.964 1.00 33.96 187 GLU C O 1
ATOM 4653 N N . GLN C 1 188 ? 33.444 31.297 3.220 1.00 31.94 188 GLN C N 1
ATOM 4654 C CA . GLN C 1 188 ? 32.385 30.520 2.551 1.00 31.31 188 GLN C CA 1
ATOM 4655 C C . GLN C 1 188 ? 32.909 29.153 2.100 1.00 32.21 188 GLN C C 1
ATOM 4656 O O . GLN C 1 188 ? 32.232 28.142 2.299 1.00 32.10 188 GLN C O 1
ATOM 4662 N N . TRP C 1 189 ? 34.127 29.120 1.537 1.00 26.94 189 TRP C N 1
ATOM 4663 C CA . TRP C 1 189 ? 34.755 27.874 1.088 1.00 26.05 189 TRP C CA 1
ATOM 4664 C C . TRP C 1 189 ? 34.983 26.918 2.264 1.00 31.40 189 TRP C C 1
ATOM 4665 O O . TRP C 1 189 ? 34.565 25.761 2.190 1.00 31.25 189 TRP C O 1
ATOM 4676 N N . LYS C 1 190 ? 35.628 27.418 3.349 1.00 27.62 190 LYS C N 1
ATOM 4677 C CA . LYS C 1 190 ? 35.967 26.640 4.542 1.00 28.16 190 LYS C CA 1
ATOM 4678 C C . LYS C 1 190 ? 34.760 26.182 5.367 1.00 33.23 190 LYS C C 1
ATOM 4679 O O . LYS C 1 190 ? 34.813 25.099 5.958 1.00 33.72 190 LYS C O 1
ATOM 4685 N N . SER C 1 191 ? 33.673 26.966 5.376 1.00 29.55 191 SER C N 1
ATOM 4686 C CA . SER C 1 191 ? 32.493 26.654 6.193 1.00 30.15 191 SER C CA 1
ATOM 4687 C C . SER C 1 191 ? 31.569 25.574 5.637 1.00 35.25 191 SER C C 1
ATOM 4688 O O . SER C 1 191 ? 30.848 24.966 6.434 1.00 38.04 191 SER C O 1
ATOM 4691 N N . HIS C 1 192 ? 31.562 25.337 4.296 1.00 27.82 192 HIS C N 1
ATOM 4692 C CA . HIS C 1 192 ? 30.685 24.324 3.708 1.00 26.12 192 HIS C CA 1
ATOM 4693 C C . HIS C 1 192 ? 31.390 22.961 3.625 1.00 28.03 192 HIS C C 1
ATOM 4694 O O . HIS C 1 192 ? 32.628 22.878 3.626 1.00 27.64 192 HIS C O 1
ATOM 4701 N N . ARG C 1 193 ? 30.593 21.900 3.508 1.00 22.23 193 ARG C N 1
ATOM 4702 C CA . ARG C 1 193 ? 31.104 20.531 3.381 1.00 21.13 193 ARG C CA 1
ATOM 4703 C C . ARG C 1 193 ? 31.725 20.339 1.996 1.00 24.22 193 ARG C C 1
ATOM 4704 O O . ARG C 1 193 ? 32.725 19.621 1.846 1.00 24.25 193 ARG C O 1
ATOM 4712 N N . SER C 1 194 ? 31.112 20.964 0.960 1.00 20.18 194 SER C N 1
ATOM 4713 C CA . SER C 1 194 ? 31.603 20.849 -0.416 1.00 19.30 194 SER C CA 1
ATOM 4714 C C . SER C 1 194 ? 30.905 21.865 -1.298 1.00 19.59 194 SER C C 1
ATOM 4715 O O . SER C 1 194 ? 29.927 22.484 -0.890 1.00 20.32 194 SER C O 1
ATOM 4718 N N . TYR C 1 195 ? 31.412 22.005 -2.510 1.00 16.79 195 TYR C N 1
ATOM 4719 C CA . TYR C 1 195 ? 30.804 22.724 -3.614 1.00 16.37 195 TYR C CA 1
ATOM 4720 C C . TYR C 1 195 ? 30.778 21.815 -4.806 1.00 18.52 195 TYR C C 1
ATOM 4721 O O . TYR C 1 195 ? 31.702 21.001 -5.007 1.00 17.71 195 TYR C O 1
ATOM 4730 N N . SER C 1 196 ? 29.741 21.958 -5.651 1.00 17.44 196 SER C N 1
ATOM 4731 C CA . SER C 1 196 ? 29.627 21.132 -6.843 1.00 17.30 196 SER C CA 1
ATOM 4732 C C . SER C 1 196 ? 29.335 21.970 -8.077 1.00 20.78 196 SER C C 1
ATOM 4733 O O . SER C 1 196 ? 28.681 23.001 -7.977 1.00 21.08 196 SER C O 1
ATOM 4736 N N . CYS C 1 197 ? 29.841 21.518 -9.217 1.00 17.33 197 CYS C N 1
ATOM 4737 C CA . CYS C 1 197 ? 29.590 22.125 -10.522 1.00 16.94 197 CYS C CA 1
ATOM 4738 C C . CYS C 1 197 ? 28.815 21.076 -11.294 1.00 21.44 197 CYS C C 1
ATOM 4739 O O . CYS C 1 197 ? 29.261 19.933 -11.361 1.00 21.03 197 CYS C O 1
ATOM 4742 N N . GLN C 1 198 ? 27.675 21.458 -11.889 1.00 18.57 198 GLN C N 1
ATOM 4743 C CA . GLN C 1 198 ? 26.797 20.515 -12.614 1.00 18.52 198 GLN C CA 1
ATOM 4744 C C . GLN C 1 198 ? 26.699 21.082 -14.000 1.00 21.54 198 GLN C C 1
ATOM 4745 O O . GLN C 1 198 ? 26.244 22.212 -14.166 1.00 21.45 198 GLN C O 1
ATOM 4751 N N . VAL C 1 199 ? 27.149 20.315 -14.978 1.00 20.51 199 VAL C N 1
ATOM 4752 C CA . VAL C 1 199 ? 27.204 20.767 -16.383 1.00 19.22 199 VAL C CA 1
ATOM 4753 C C . VAL C 1 199 ? 26.185 19.954 -17.156 1.00 24.44 199 VAL C C 1
ATOM 4754 O O . VAL C 1 199 ? 26.280 18.727 -17.187 1.00 24.17 199 VAL C O 1
ATOM 4758 N N . THR C 1 200 ? 25.210 20.636 -17.768 1.00 23.21 200 THR C N 1
ATOM 4759 C CA . THR C 1 200 ? 24.166 19.990 -18.576 1.00 22.68 200 THR C CA 1
ATOM 4760 C C . THR C 1 200 ? 24.508 20.197 -20.052 1.00 24.53 200 THR C C 1
ATOM 4761 O O . THR C 1 200 ? 24.743 21.328 -20.484 1.00 23.82 200 THR C O 1
ATOM 4765 N N . HIS C 1 201 ? 24.579 19.104 -20.807 1.00 23.29 201 HIS C N 1
ATOM 4766 C CA . HIS C 1 201 ? 24.883 19.168 -22.235 1.00 22.78 201 HIS C CA 1
ATOM 4767 C C . HIS C 1 201 ? 24.029 18.158 -22.944 1.00 30.41 201 HIS C C 1
ATOM 4768 O O . HIS C 1 201 ? 24.106 16.976 -22.614 1.00 28.76 201 HIS C O 1
ATOM 4775 N N . GLU C 1 202 ? 23.189 18.632 -23.901 1.00 29.01 202 GLU C N 1
ATOM 4776 C CA . GLU C 1 202 ? 22.277 17.791 -24.686 1.00 29.84 202 GLU C CA 1
ATOM 4777 C C . GLU C 1 202 ? 21.370 16.914 -23.778 1.00 34.63 202 GLU C C 1
ATOM 4778 O O . GLU C 1 202 ? 21.228 15.722 -24.022 1.00 35.53 202 GLU C O 1
ATOM 4784 N N . GLY C 1 203 ? 20.835 17.508 -22.711 1.00 32.25 203 GLY C N 1
ATOM 4785 C CA . GLY C 1 203 ? 19.939 16.819 -21.790 1.00 32.33 203 GLY C CA 1
ATOM 4786 C C . GLY C 1 203 ? 20.569 15.990 -20.681 1.00 36.47 203 GLY C C 1
ATOM 4787 O O . GLY C 1 203 ? 19.840 15.566 -19.775 1.00 37.32 203 GLY C O 1
ATOM 4788 N N . SER C 1 204 ? 21.902 15.726 -20.742 1.00 30.68 204 SER C N 1
ATOM 4789 C CA . SER C 1 204 ? 22.645 14.932 -19.741 1.00 29.75 204 SER C CA 1
ATOM 4790 C C . SER C 1 204 ? 23.525 15.800 -18.851 1.00 31.39 204 SER C C 1
ATOM 4791 O O . SER C 1 204 ? 24.249 16.662 -19.354 1.00 30.10 204 SER C O 1
ATOM 4794 N N . THR C 1 205 ? 23.531 15.506 -17.537 1.00 26.74 205 THR C N 1
ATOM 4795 C CA . THR C 1 205 ? 24.304 16.270 -16.564 1.00 25.10 205 THR C CA 1
ATOM 4796 C C . THR C 1 205 ? 25.500 15.505 -15.993 1.00 28.48 205 THR C C 1
ATOM 4797 O O . THR C 1 205 ? 25.369 14.330 -15.621 1.00 29.14 205 THR C O 1
ATOM 4801 N N . VAL C 1 206 ? 26.665 16.192 -15.941 1.00 23.13 206 VAL C N 1
ATOM 4802 C CA . VAL C 1 206 ? 27.901 15.687 -15.354 1.00 21.38 206 VAL C CA 1
ATOM 4803 C C . VAL C 1 206 ? 28.073 16.534 -14.083 1.00 23.43 206 VAL C C 1
ATOM 4804 O O . VAL C 1 206 ? 28.076 17.749 -14.196 1.00 25.32 206 VAL C O 1
ATOM 4808 N N . GLU C 1 207 ? 28.231 15.911 -12.914 1.00 19.53 207 GLU C N 1
ATOM 4809 C CA . GLU C 1 207 ? 28.427 16.670 -11.679 1.00 18.92 207 GLU C CA 1
ATOM 4810 C C . GLU C 1 207 ? 29.790 16.326 -11.097 1.00 23.78 207 GLU C C 1
ATOM 4811 O O . GLU C 1 207 ? 30.160 15.138 -11.032 1.00 24.23 207 GLU C O 1
ATOM 4817 N N . LYS C 1 208 ? 30.513 17.347 -10.643 1.00 18.54 208 LYS C N 1
ATOM 4818 C CA . LYS C 1 208 ? 31.787 17.145 -9.964 1.00 18.36 208 LYS C CA 1
ATOM 4819 C C . LYS C 1 208 ? 31.699 17.884 -8.637 1.00 21.18 208 LYS C C 1
ATOM 4820 O O . LYS C 1 208 ? 31.033 18.916 -8.549 1.00 19.41 208 LYS C O 1
ATOM 4826 N N . THR C 1 209 ? 32.365 17.360 -7.614 1.00 18.88 209 THR C N 1
ATOM 4827 C CA . THR C 1 209 ? 32.331 17.901 -6.261 1.00 18.35 209 THR C CA 1
ATOM 4828 C C . THR C 1 209 ? 33.740 18.027 -5.680 1.00 21.84 209 THR C C 1
ATOM 4829 O O . THR C 1 209 ? 34.554 17.121 -5.838 1.00 21.69 209 THR C O 1
ATOM 4833 N N . VAL C 1 210 ? 34.000 19.118 -4.985 1.00 20.13 210 VAL C N 1
ATOM 4834 C CA . VAL C 1 210 ? 35.268 19.332 -4.295 1.00 19.93 210 VAL C CA 1
ATOM 4835 C C . VAL C 1 210 ? 35.008 19.781 -2.881 1.00 24.32 210 VAL C C 1
ATOM 4836 O O . VAL C 1 210 ? 34.007 20.443 -2.626 1.00 21.61 210 VAL C O 1
ATOM 4840 N N . ALA C 1 211 ? 35.912 19.445 -1.964 1.00 24.56 211 ALA C N 1
ATOM 4841 C CA . ALA C 1 211 ? 35.738 19.791 -0.548 1.00 25.97 211 ALA C CA 1
ATOM 4842 C C . ALA C 1 211 ? 37.022 20.400 0.024 1.00 31.25 211 ALA C C 1
ATOM 4843 O O . ALA C 1 211 ? 38.102 20.067 -0.482 1.00 30.30 211 ALA C O 1
ATOM 4845 N N . PRO C 1 212 ? 36.935 21.252 1.078 1.00 28.79 212 PRO C N 1
ATOM 4846 C CA . PRO C 1 212 ? 38.165 21.818 1.683 1.00 30.79 212 PRO C CA 1
ATOM 4847 C C . PRO C 1 212 ? 39.164 20.759 2.157 1.00 39.65 212 PRO C C 1
ATOM 4848 O O . PRO C 1 212 ? 38.755 19.705 2.661 1.00 39.73 212 PRO C O 1
ATOM 4852 N N . THR C 1 213 ? 40.481 21.040 1.951 1.00 39.03 213 THR C N 1
ATOM 4853 C CA . THR C 1 213 ? 41.629 20.181 2.308 1.00 73.34 213 THR C CA 1
ATOM 4854 C C . THR C 1 213 ? 41.491 18.755 1.748 1.00 103.08 213 THR C C 1
ATOM 4855 O O . THR C 1 213 ? 41.323 18.573 0.544 1.00 68.06 213 THR C O 1
ATOM 4859 N N . GLN D 1 1 ? 55.251 31.255 -35.440 1.00 49.51 1 GLN D N 1
ATOM 4860 C CA . GLN D 1 1 ? 54.490 30.383 -36.337 1.00 49.09 1 GLN D CA 1
ATOM 4861 C C . GLN D 1 1 ? 54.456 30.946 -37.763 1.00 49.36 1 GLN D C 1
ATOM 4862 O O . GLN D 1 1 ? 54.918 30.275 -38.692 1.00 50.55 1 GLN D O 1
ATOM 4864 N N . SER D 1 2 ? 53.926 32.186 -37.931 1.00 40.55 2 SER D N 1
ATOM 4865 C CA . SER D 1 2 ? 53.848 32.876 -39.228 1.00 38.23 2 SER D CA 1
ATOM 4866 C C . SER D 1 2 ? 55.237 33.275 -39.704 1.00 39.86 2 SER D C 1
ATOM 4867 O O . SER D 1 2 ? 56.140 33.441 -38.882 1.00 40.08 2 SER D O 1
ATOM 4870 N N . ALA D 1 3 ? 55.405 33.425 -41.023 1.00 34.44 3 ALA D N 1
ATOM 4871 C CA . ALA D 1 3 ? 56.687 33.781 -41.633 1.00 34.41 3 ALA D CA 1
ATOM 4872 C C . ALA D 1 3 ? 57.118 35.191 -41.218 1.00 34.46 3 ALA D C 1
ATOM 4873 O O . ALA D 1 3 ? 58.300 35.420 -40.943 1.00 35.70 3 ALA D O 1
ATOM 4875 N N . LEU D 1 4 ? 56.156 36.116 -41.125 1.00 25.58 4 LEU D N 1
ATOM 4876 C CA . LEU D 1 4 ? 56.432 37.481 -40.668 1.00 23.31 4 LEU D CA 1
ATOM 4877 C C . LEU D 1 4 ? 55.875 37.642 -39.250 1.00 25.85 4 LEU D C 1
ATOM 4878 O O . LEU D 1 4 ? 54.904 36.968 -38.881 1.00 23.59 4 LEU D O 1
ATOM 4883 N N . THR D 1 5 ? 56.525 38.485 -38.430 1.00 22.32 5 THR D N 1
ATOM 4884 C CA . THR D 1 5 ? 56.107 38.644 -37.047 1.00 20.73 5 THR D CA 1
ATOM 4885 C C . THR D 1 5 ? 55.399 39.968 -36.854 1.00 21.59 5 THR D C 1
ATOM 4886 O O . THR D 1 5 ? 55.958 41.031 -37.147 1.00 21.14 5 THR D O 1
ATOM 4890 N N . GLN D 1 6 ? 54.178 39.872 -36.341 1.00 18.25 6 GLN D N 1
ATOM 4891 C CA . GLN D 1 6 ? 53.357 41.013 -35.990 1.00 18.11 6 GLN D CA 1
ATOM 4892 C C . GLN D 1 6 ? 53.001 40.903 -34.480 1.00 20.78 6 GLN D C 1
ATOM 4893 O O . GLN D 1 6 ? 52.755 39.781 -34.006 1.00 21.36 6 GLN D O 1
ATOM 4899 N N . PRO D 1 7 ? 52.967 42.031 -33.717 1.00 17.86 7 PRO D N 1
ATOM 4900 C CA . PRO D 1 7 ? 52.518 41.948 -32.322 1.00 18.33 7 PRO D CA 1
ATOM 4901 C C . PRO D 1 7 ? 51.057 41.479 -32.313 1.00 21.28 7 PRO D C 1
ATOM 4902 O O . PRO D 1 7 ? 50.283 41.855 -33.182 1.00 18.42 7 PRO D O 1
ATOM 4906 N N . PRO D 1 8 ? 50.634 40.618 -31.383 1.00 19.99 8 PRO D N 1
ATOM 4907 C CA . PRO D 1 8 ? 49.241 40.110 -31.449 1.00 18.08 8 PRO D CA 1
ATOM 4908 C C . PRO D 1 8 ? 48.151 41.176 -31.282 1.00 20.34 8 PRO D C 1
ATOM 4909 O O . PRO D 1 8 ? 47.038 41.013 -31.795 1.00 19.38 8 PRO D O 1
ATOM 4913 N N . SER D 1 9 ? 48.460 42.257 -30.554 1.00 17.76 9 SER D N 1
ATOM 4914 C CA . SER D 1 9 ? 47.470 43.306 -30.323 1.00 19.52 9 SER D CA 1
ATOM 4915 C C . SER D 1 9 ? 48.068 44.678 -30.159 1.00 22.04 9 SER D C 1
ATOM 4916 O O . SER D 1 9 ? 49.241 44.828 -29.820 1.00 23.13 9 SER D O 1
ATOM 4919 N N . ALA D 1 10 ? 47.223 45.704 -30.370 1.00 18.61 10 ALA D N 1
ATOM 4920 C CA . ALA D 1 10 ? 47.510 47.104 -30.197 1.00 17.22 10 ALA D CA 1
ATOM 4921 C C . ALA D 1 10 ? 46.167 47.815 -29.909 1.00 16.86 10 ALA D C 1
ATOM 4922 O O . ALA D 1 10 ? 45.103 47.254 -30.169 1.00 18.21 10 ALA D O 1
ATOM 4924 N N . SER D 1 11 ? 46.229 48.993 -29.350 1.00 15.16 11 SER D N 1
ATOM 4925 C CA . SER D 1 11 ? 45.017 49.755 -29.049 1.00 15.38 11 SER D CA 1
ATOM 4926 C C . SER D 1 11 ? 45.274 51.240 -29.084 1.00 21.54 11 SER D C 1
ATOM 4927 O O . SER D 1 11 ? 46.418 51.707 -28.998 1.00 22.85 11 SER D O 1
ATOM 4930 N N . GLY D 1 12 ? 44.183 51.977 -29.122 1.00 18.88 12 GLY D N 1
ATOM 4931 C CA . GLY D 1 12 ? 44.216 53.413 -28.948 1.00 19.44 12 GLY D CA 1
ATOM 4932 C C . GLY D 1 12 ? 42.826 53.951 -28.730 1.00 23.15 12 GLY D C 1
ATOM 4933 O O . GLY D 1 12 ? 41.859 53.271 -29.047 1.00 21.16 12 GLY D O 1
ATOM 4934 N N . SER D 1 13 ? 42.707 55.197 -28.253 1.00 22.33 13 SER D N 1
ATOM 4935 C CA . SER D 1 13 ? 41.389 55.787 -28.089 1.00 22.13 13 SER D CA 1
ATOM 4936 C C . SER D 1 13 ? 41.002 56.542 -29.380 1.00 23.91 13 SER D C 1
ATOM 4937 O O . SER D 1 13 ? 41.899 56.873 -30.190 1.00 20.80 13 SER D O 1
ATOM 4940 N N . PRO D 1 14 ? 39.689 56.833 -29.613 1.00 23.47 14 PRO D N 1
ATOM 4941 C CA . PRO D 1 14 ? 39.317 57.621 -30.809 1.00 24.89 14 PRO D CA 1
ATOM 4942 C C . PRO D 1 14 ? 40.149 58.904 -30.923 1.00 28.04 14 PRO D C 1
ATOM 4943 O O . PRO D 1 14 ? 40.415 59.573 -29.918 1.00 26.22 14 PRO D O 1
ATOM 4947 N N . GLY D 1 15 ? 40.609 59.201 -32.136 1.00 26.40 15 GLY D N 1
ATOM 4948 C CA . GLY D 1 15 ? 41.425 60.382 -32.388 1.00 26.00 15 GLY D CA 1
ATOM 4949 C C . GLY D 1 15 ? 42.917 60.204 -32.230 1.00 28.17 15 GLY D C 1
ATOM 4950 O O . GLY D 1 15 ? 43.681 61.020 -32.768 1.00 29.97 15 GLY D O 1
ATOM 4951 N N . GLN D 1 16 ? 43.349 59.145 -31.524 1.00 24.25 16 GLN D N 1
ATOM 4952 C CA . GLN D 1 16 ? 44.761 58.817 -31.320 1.00 24.79 16 GLN D CA 1
ATOM 4953 C C . GLN D 1 16 ? 45.317 58.105 -32.563 1.00 27.19 16 GLN D C 1
ATOM 4954 O O . GLN D 1 16 ? 44.579 57.807 -33.518 1.00 25.99 16 GLN D O 1
ATOM 4960 N N . SER D 1 17 ? 46.609 57.803 -32.501 1.00 23.92 17 SER D N 1
ATOM 4961 C CA . SER D 1 17 ? 47.316 57.072 -33.545 1.00 23.29 17 SER D CA 1
ATOM 4962 C C . SER D 1 17 ? 47.850 55.787 -32.961 1.00 28.78 17 SER D C 1
ATOM 4963 O O . SER D 1 17 ? 48.070 55.653 -31.737 1.00 30.08 17 SER D O 1
ATOM 4966 N N . VAL D 1 18 ? 47.980 54.806 -33.833 1.00 23.36 18 VAL D N 1
ATOM 4967 C CA . VAL D 1 18 ? 48.530 53.527 -33.468 1.00 21.45 18 VAL D CA 1
ATOM 4968 C C . VAL D 1 18 ? 49.489 53.135 -34.591 1.00 23.47 18 VAL D C 1
ATOM 4969 O O . VAL D 1 18 ? 49.197 53.410 -35.753 1.00 23.42 18 VAL D O 1
ATOM 4973 N N . THR D 1 19 ? 50.638 52.574 -34.230 1.00 19.82 19 THR D N 1
ATOM 4974 C CA . THR D 1 19 ? 51.639 52.066 -35.167 1.00 19.96 19 THR D CA 1
ATOM 4975 C C . THR D 1 19 ? 51.850 50.601 -34.871 1.00 23.66 19 THR D C 1
ATOM 4976 O O . THR D 1 19 ? 52.069 50.217 -33.723 1.00 23.53 19 THR D O 1
ATOM 4980 N N . ILE D 1 20 ? 51.720 49.779 -35.895 1.00 19.12 20 ILE D N 1
ATOM 4981 C CA . ILE D 1 20 ? 51.900 48.330 -35.749 1.00 18.78 20 ILE D CA 1
ATOM 4982 C C . ILE D 1 20 ? 53.015 47.868 -36.686 1.00 21.94 20 ILE D C 1
ATOM 4983 O O . ILE D 1 20 ? 53.107 48.361 -37.806 1.00 20.91 20 ILE D O 1
ATOM 4988 N N . SER D 1 21 ? 53.856 46.937 -36.231 1.00 18.03 21 SER D N 1
ATOM 4989 C CA . SER D 1 21 ? 55.009 46.471 -37.006 1.00 18.18 21 SER D CA 1
ATOM 4990 C C . SER D 1 21 ? 54.839 45.091 -37.632 1.00 21.31 21 SER D C 1
ATOM 4991 O O . SER D 1 21 ? 53.995 44.284 -37.228 1.00 18.37 21 SER D O 1
ATOM 4994 N N . CYS D 1 22 ? 55.690 44.832 -38.638 1.00 19.39 22 CYS D N 1
ATOM 4995 C CA . CYS D 1 22 ? 55.694 43.598 -39.413 1.00 19.27 22 CYS D CA 1
ATOM 4996 C C . CYS D 1 22 ? 57.151 43.308 -39.697 1.00 23.33 22 CYS D C 1
ATOM 4997 O O . CYS D 1 22 ? 57.745 43.941 -40.570 1.00 22.11 22 CYS D O 1
ATOM 5000 N N . THR D 1 23 ? 57.742 42.399 -38.911 1.00 21.42 23 THR D N 1
ATOM 5001 C CA . THR D 1 23 ? 59.156 42.077 -39.018 1.00 23.37 23 THR D CA 1
ATOM 5002 C C . THR D 1 23 ? 59.407 40.775 -39.768 1.00 26.86 23 THR D C 1
ATOM 5003 O O . THR D 1 23 ? 58.880 39.715 -39.401 1.00 24.29 23 THR D O 1
ATOM 5007 N N . GLY D 1 24 ? 60.260 40.887 -40.785 1.00 26.18 24 GLY D N 1
ATOM 5008 C CA . GLY D 1 24 ? 60.737 39.755 -41.565 1.00 26.88 24 GLY D CA 1
ATOM 5009 C C . GLY D 1 24 ? 62.247 39.681 -41.490 1.00 33.26 24 GLY D C 1
ATOM 5010 O O . GLY D 1 24 ? 62.840 39.968 -40.439 1.00 32.33 24 GLY D O 1
ATOM 5011 N N . THR D 1 25 ? 62.874 39.310 -42.619 1.00 31.10 25 THR D N 1
ATOM 5012 C CA . THR D 1 25 ? 64.322 39.173 -42.769 1.00 32.14 25 THR D CA 1
ATOM 5013 C C . THR D 1 25 ? 64.777 39.985 -43.978 1.00 35.55 25 THR D C 1
ATOM 5014 O O . THR D 1 25 ? 63.949 40.544 -44.703 1.00 33.46 25 THR D O 1
ATOM 5018 N N . SER D 1 26 ? 66.095 40.014 -44.222 1.00 33.54 26 SER D N 1
ATOM 5019 C CA . SER D 1 26 ? 66.696 40.710 -45.350 1.00 33.56 26 SER D CA 1
ATOM 5020 C C . SER D 1 26 ? 66.235 40.157 -46.705 1.00 36.30 26 SER D C 1
ATOM 5021 O O . SER D 1 26 ? 66.332 40.872 -47.705 1.00 35.66 26 SER D O 1
ATOM 5024 N N . SER D 1 27 ? 65.737 38.899 -46.740 1.00 32.65 27 SER D N 1
ATOM 5025 C CA . SER D 1 27 ? 65.325 38.277 -48.002 1.00 34.10 27 SER D CA 1
ATOM 5026 C C . SER D 1 27 ? 63.824 38.415 -48.315 1.00 38.21 27 SER D C 1
ATOM 5027 O O . SER D 1 27 ? 63.410 38.084 -49.432 1.00 38.96 27 SER D O 1
ATOM 5030 N N . ASP D 1 28 ? 63.016 38.960 -47.369 1.00 32.69 28 ASP D N 1
ATOM 5031 C CA . ASP D 1 28 ? 61.603 39.156 -47.651 1.00 30.69 28 ASP D CA 1
ATOM 5032 C C . ASP D 1 28 ? 61.255 40.648 -47.512 1.00 32.90 28 ASP D C 1
ATOM 5033 O O . ASP D 1 28 ? 61.372 41.361 -48.501 1.00 30.59 28 ASP D O 1
ATOM 5038 N N . VAL D 1 29 ? 60.893 41.136 -46.301 1.00 29.26 29 VAL D N 1
ATOM 5039 C CA . VAL D 1 29 ? 60.579 42.552 -46.057 1.00 27.31 29 VAL D CA 1
ATOM 5040 C C . VAL D 1 29 ? 61.766 43.457 -46.451 1.00 31.05 29 VAL D C 1
ATOM 5041 O O . VAL D 1 29 ? 61.570 44.476 -47.120 1.00 30.69 29 VAL D O 1
ATOM 5045 N N . GLY D 1 30 ? 62.966 43.081 -46.039 1.00 29.63 30 GLY D N 1
ATOM 5046 C CA . GLY D 1 30 ? 64.165 43.860 -46.340 1.00 30.72 30 GLY D CA 1
ATOM 5047 C C . GLY D 1 30 ? 64.765 43.708 -47.730 1.00 37.15 30 GLY D C 1
ATOM 5048 O O . GLY D 1 30 ? 65.737 44.400 -48.042 1.00 38.82 30 GLY D O 1
ATOM 5049 N N . GLY D 1 31 ? 64.191 42.832 -48.565 1.00 33.75 31 GLY D N 1
ATOM 5050 C CA . GLY D 1 31 ? 64.709 42.528 -49.898 1.00 34.30 31 GLY D CA 1
ATOM 5051 C C . GLY D 1 31 ? 64.029 43.151 -51.097 1.00 38.74 31 GLY D C 1
ATOM 5052 O O . GLY D 1 31 ? 64.520 43.005 -52.216 1.00 39.32 31 GLY D O 1
ATOM 5053 N N . SER D 1 32 ? 62.883 43.819 -50.889 1.00 34.35 32 SER D N 1
ATOM 5054 C CA . SER D 1 32 ? 62.110 44.508 -51.937 1.00 33.27 32 SER D CA 1
ATOM 5055 C C . SER D 1 32 ? 61.120 45.453 -51.259 1.00 35.65 32 SER D C 1
ATOM 5056 O O . SER D 1 32 ? 60.987 45.390 -50.041 1.00 36.13 32 SER D O 1
ATOM 5059 N N . ASP D 1 33 ? 60.425 46.307 -52.038 1.00 30.31 33 ASP D N 1
ATOM 5060 C CA . ASP D 1 33 ? 59.399 47.219 -51.539 1.00 28.69 33 ASP D CA 1
ATOM 5061 C C . ASP D 1 33 ? 58.041 46.620 -51.922 1.00 30.27 33 ASP D C 1
ATOM 5062 O O . ASP D 1 33 ? 57.313 47.161 -52.755 1.00 28.78 33 ASP D O 1
ATOM 5067 N N . SER D 1 34 ? 57.733 45.449 -51.343 1.00 24.40 34 SER D N 1
ATOM 5068 C CA . SER D 1 34 ? 56.548 44.680 -51.718 1.00 23.20 34 SER D CA 1
ATOM 5069 C C . SER D 1 34 ? 55.597 44.401 -50.570 1.00 25.09 34 SER D C 1
ATOM 5070 O O . SER D 1 34 ? 54.749 43.529 -50.720 1.00 24.92 34 SER D O 1
ATOM 5073 N N . VAL D 1 35 ? 55.745 45.093 -49.438 1.00 19.97 35 VAL D N 1
ATOM 5074 C CA . VAL D 1 35 ? 54.855 44.853 -48.292 1.00 18.66 35 VAL D CA 1
ATOM 5075 C C . VAL D 1 35 ? 53.436 45.307 -48.593 1.00 20.42 35 VAL D C 1
ATOM 5076 O O . VAL D 1 35 ? 53.245 46.419 -49.071 1.00 19.99 35 VAL D O 1
ATOM 5080 N N . SER D 1 36 ? 52.440 44.449 -48.278 1.00 17.32 36 SER D N 1
ATOM 5081 C CA . SER D 1 36 ? 51.031 44.808 -48.334 1.00 15.32 36 SER D CA 1
ATOM 5082 C C . SER D 1 36 ? 50.446 44.733 -46.929 1.00 18.64 36 SER D C 1
ATOM 5083 O O . SER D 1 36 ? 50.904 43.923 -46.113 1.00 17.85 36 SER D O 1
ATOM 5086 N N . TRP D 1 37 ? 49.425 45.538 -46.672 1.00 13.88 37 TRP D N 1
ATOM 5087 C CA . TRP D 1 37 ? 48.668 45.473 -45.411 1.00 13.79 37 TRP D CA 1
ATOM 5088 C C . TRP D 1 37 ? 47.231 45.192 -45.763 1.00 16.44 37 TRP D C 1
ATOM 5089 O O . TRP D 1 37 ? 46.729 45.740 -46.761 1.00 15.30 37 TRP D O 1
ATOM 5100 N N . TYR D 1 38 ? 46.564 44.345 -44.959 1.00 13.82 38 TYR D N 1
ATOM 5101 C CA . TYR D 1 38 ? 45.152 43.986 -45.132 1.00 12.34 38 TYR D CA 1
ATOM 5102 C C . TYR D 1 38 ? 44.416 44.270 -43.843 1.00 15.50 38 TYR D C 1
ATOM 5103 O O . TYR D 1 38 ? 44.965 44.041 -42.762 1.00 14.65 38 TYR D O 1
ATOM 5112 N N . GLN D 1 39 ? 43.199 44.765 -43.953 1.00 12.82 39 GLN D N 1
ATOM 5113 C CA . GLN D 1 39 ? 42.305 45.004 -42.826 1.00 12.22 39 GLN D CA 1
ATOM 5114 C C . GLN D 1 39 ? 41.191 43.960 -42.909 1.00 16.81 39 GLN D C 1
ATOM 5115 O O . GLN D 1 39 ? 40.613 43.777 -43.982 1.00 16.29 39 GLN D O 1
ATOM 5121 N N . GLN D 1 40 ? 40.788 43.380 -41.762 1.00 13.97 40 GLN D N 1
ATOM 5122 C CA . GLN D 1 40 ? 39.656 42.446 -41.786 1.00 13.45 40 GLN D CA 1
ATOM 5123 C C . GLN D 1 40 ? 38.794 42.625 -40.556 1.00 16.91 40 GLN D C 1
ATOM 5124 O O . GLN D 1 40 ? 39.295 42.497 -39.441 1.00 15.69 40 GLN D O 1
ATOM 5130 N N . HIS D 1 41 ? 37.518 42.962 -40.758 1.00 15.90 41 HIS D N 1
ATOM 5131 C CA . HIS D 1 41 ? 36.534 42.977 -39.680 1.00 16.68 41 HIS D CA 1
ATOM 5132 C C . HIS D 1 41 ? 36.070 41.523 -39.454 1.00 21.44 41 HIS D C 1
ATOM 5133 O O . HIS D 1 41 ? 35.776 40.821 -40.416 1.00 19.80 41 HIS D O 1
ATOM 5140 N N . PRO D 1 42 ? 35.908 41.088 -38.181 1.00 25.01 42 PRO D N 1
ATOM 5141 C CA . PRO D 1 42 ? 35.464 39.699 -37.927 1.00 26.48 42 PRO D CA 1
ATOM 5142 C C . PRO D 1 42 ? 34.213 39.301 -38.699 1.00 27.90 42 PRO D C 1
ATOM 5143 O O . PRO D 1 42 ? 33.251 40.062 -38.731 1.00 28.13 42 PRO D O 1
ATOM 5147 N N . GLY D 1 43 ? 34.305 38.171 -39.400 1.00 27.15 43 GLY D N 1
ATOM 5148 C CA . GLY D 1 43 ? 33.228 37.576 -40.198 1.00 26.96 43 GLY D CA 1
ATOM 5149 C C . GLY D 1 43 ? 33.003 38.189 -41.567 1.00 27.68 43 GLY D C 1
ATOM 5150 O O . GLY D 1 43 ? 32.017 37.858 -42.241 1.00 28.53 43 GLY D O 1
ATOM 5151 N N A LYS D 1 44 ? 33.893 39.100 -41.982 0.35 21.66 44 LYS D N 1
ATOM 5152 N N B LYS D 1 44 ? 33.906 39.107 -41.977 0.65 20.18 44 LYS D N 1
ATOM 5153 C CA A LYS D 1 44 ? 33.804 39.750 -43.278 0.35 20.71 44 LYS D CA 1
ATOM 5154 C CA B LYS D 1 44 ? 33.838 39.803 -43.250 0.65 18.58 44 LYS D CA 1
ATOM 5155 C C A LYS D 1 44 ? 35.098 39.544 -44.039 0.35 21.03 44 LYS D C 1
ATOM 5156 C C B LYS D 1 44 ? 35.112 39.550 -44.038 0.65 19.34 44 LYS D C 1
ATOM 5157 O O A LYS D 1 44 ? 36.105 39.161 -43.443 0.35 19.92 44 LYS D O 1
ATOM 5158 O O B LYS D 1 44 ? 36.122 39.158 -43.454 0.65 18.00 44 LYS D O 1
ATOM 5169 N N . ALA D 1 45 ? 35.059 39.741 -45.356 1.00 16.65 45 ALA D N 1
ATOM 5170 C CA . ALA D 1 45 ? 36.220 39.587 -46.229 1.00 17.26 45 ALA D CA 1
ATOM 5171 C C . ALA D 1 45 ? 37.375 40.543 -45.826 1.00 18.46 45 ALA D C 1
ATOM 5172 O O . ALA D 1 45 ? 37.123 41.686 -45.445 1.00 17.40 45 ALA D O 1
ATOM 5174 N N . PRO D 1 46 ? 38.644 40.091 -45.944 1.00 16.97 46 PRO D N 1
ATOM 5175 C CA . PRO D 1 46 ? 39.771 41.024 -45.796 1.00 15.94 46 PRO D CA 1
ATOM 5176 C C . PRO D 1 46 ? 39.693 42.052 -46.929 1.00 18.16 46 PRO D C 1
ATOM 5177 O O . PRO D 1 46 ? 39.024 41.812 -47.953 1.00 18.34 46 PRO D O 1
ATOM 5181 N N . LYS D 1 47 ? 40.369 43.189 -46.738 1.00 14.74 47 LYS D N 1
ATOM 5182 C CA . LYS D 1 47 ? 40.487 44.259 -47.738 1.00 14.87 47 LYS D CA 1
ATOM 5183 C C . LYS D 1 47 ? 41.940 44.719 -47.803 1.00 16.14 47 LYS D C 1
ATOM 5184 O O . LYS D 1 47 ? 42.544 44.968 -46.764 1.00 16.78 47 LYS D O 1
ATOM 5190 N N . LEU D 1 48 ? 42.479 44.856 -49.003 1.00 14.81 48 LEU D N 1
ATOM 5191 C CA . LEU D 1 48 ? 43.839 45.389 -49.171 1.00 14.47 48 LEU D CA 1
ATOM 5192 C C . LEU D 1 48 ? 43.815 46.889 -48.843 1.00 17.81 48 LEU D C 1
ATOM 5193 O O . LEU D 1 48 ? 43.007 47.614 -49.412 1.00 18.54 48 LEU D O 1
ATOM 5198 N N . ILE D 1 49 ? 44.667 47.339 -47.931 1.00 14.55 49 ILE D N 1
ATOM 5199 C CA . ILE D 1 49 ? 44.695 48.774 -47.594 1.00 14.59 49 ILE D CA 1
ATOM 5200 C C . ILE D 1 49 ? 46.019 49.451 -47.940 1.00 17.45 49 ILE D C 1
ATOM 5201 O O . ILE D 1 49 ? 46.044 50.673 -48.059 1.00 16.60 49 ILE D O 1
ATOM 5206 N N . ILE D 1 50 ? 47.124 48.698 -48.050 1.00 15.00 50 ILE D N 1
ATOM 5207 C CA . ILE D 1 50 ? 48.426 49.248 -48.455 1.00 15.54 50 ILE D CA 1
ATOM 5208 C C . ILE D 1 50 ? 49.072 48.211 -49.339 1.00 18.66 50 ILE D C 1
ATOM 5209 O O . ILE D 1 50 ? 48.970 47.026 -49.021 1.00 19.19 50 ILE D O 1
ATOM 5214 N N . TYR D 1 51 ? 49.725 48.618 -50.434 1.00 14.62 51 TYR D N 1
ATOM 5215 C CA . TYR D 1 51 ? 50.523 47.694 -51.238 1.00 15.69 51 TYR D CA 1
ATOM 5216 C C . TYR D 1 51 ? 51.845 48.395 -51.532 1.00 17.82 51 TYR D C 1
ATOM 5217 O O . TYR D 1 51 ? 51.959 49.626 -51.376 1.00 18.58 51 TYR D O 1
ATOM 5226 N N . GLU D 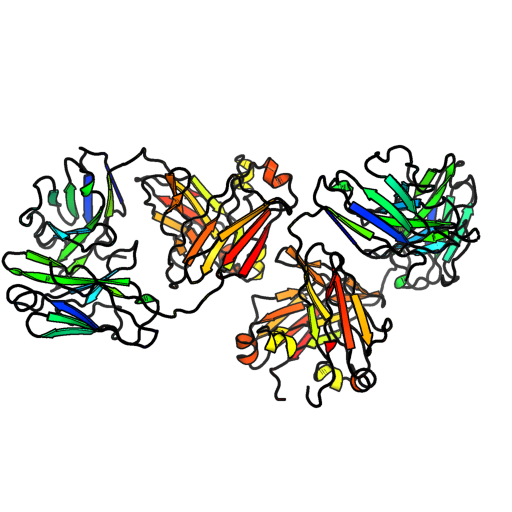1 52 ? 52.875 47.619 -51.858 1.00 17.39 52 GLU D N 1
ATOM 5227 C CA . GLU D 1 52 ? 54.202 48.187 -52.177 1.00 17.37 52 GLU D CA 1
ATOM 5228 C C . GLU D 1 52 ? 54.695 49.179 -51.130 1.00 20.50 52 GLU D C 1
ATOM 5229 O O . GLU D 1 52 ? 55.132 50.300 -51.449 1.00 20.06 52 GLU D O 1
ATOM 5235 N N . VAL D 1 53 ? 54.568 48.763 -49.849 1.00 18.49 53 VAL D N 1
ATOM 5236 C CA . VAL D 1 53 ? 55.016 49.487 -48.644 1.00 18.48 53 VAL D CA 1
ATOM 5237 C C . VAL D 1 53 ? 54.118 50.657 -48.247 1.00 19.34 53 VAL D C 1
ATOM 5238 O O . VAL D 1 53 ? 53.752 50.736 -47.068 1.00 17.94 53 VAL D O 1
ATOM 5242 N N . SER D 1 54 ? 53.804 51.571 -49.195 1.00 16.69 54 SER D N 1
ATOM 5243 C CA . SER D 1 54 ? 53.177 52.855 -48.903 1.00 16.67 54 SER D CA 1
ATOM 5244 C C . SER D 1 54 ? 51.990 53.221 -49.730 1.00 17.39 54 SER D C 1
ATOM 5245 O O . SER D 1 54 ? 51.385 54.269 -49.466 1.00 18.47 54 SER D O 1
ATOM 5248 N N . GLN D 1 55 ? 51.685 52.438 -50.751 1.00 15.67 55 GLN D N 1
ATOM 5249 C CA . GLN D 1 55 ? 50.633 52.811 -51.688 1.00 14.83 55 GLN D CA 1
ATOM 5250 C C . GLN D 1 55 ? 49.247 52.520 -51.177 1.00 17.80 55 GLN D C 1
ATOM 5251 O O . GLN D 1 55 ? 48.950 51.379 -50.778 1.00 17.59 55 GLN D O 1
ATOM 5257 N N . ARG D 1 56 ? 48.365 53.518 -51.265 1.00 16.51 56 ARG D N 1
ATOM 5258 C CA . ARG D 1 56 ? 46.983 53.302 -50.860 1.00 15.95 56 ARG D CA 1
ATOM 5259 C C . ARG D 1 56 ? 46.103 53.008 -52.050 1.00 19.52 56 ARG D C 1
ATOM 5260 O O . ARG D 1 56 ? 46.040 53.817 -52.999 1.00 17.37 56 ARG D O 1
ATOM 5268 N N . PRO D 1 57 ? 45.393 51.857 -52.048 1.00 18.88 57 PRO D N 1
ATOM 5269 C CA . PRO D 1 57 ? 44.363 51.649 -53.068 1.00 17.36 57 PRO D CA 1
ATOM 5270 C C . PRO D 1 57 ? 43.351 52.811 -53.037 1.00 21.69 57 PRO D C 1
ATOM 5271 O O . PRO D 1 57 ? 43.220 53.509 -52.009 1.00 19.79 57 PRO D O 1
ATOM 5275 N N A SER D 1 58 ? 42.636 53.016 -54.159 0.50 21.44 58 SER D N 1
ATOM 5276 N N B SER D 1 58 ? 42.648 53.028 -54.162 0.50 20.90 58 SER D N 1
ATOM 5277 C CA A SER D 1 58 ? 41.600 54.043 -54.291 0.50 22.36 58 SER D CA 1
ATOM 5278 C CA B SER D 1 58 ? 41.624 54.066 -54.273 0.50 21.54 58 SER D CA 1
ATOM 5279 C C A SER D 1 58 ? 40.564 53.886 -53.162 0.50 27.09 58 SER D C 1
ATOM 5280 C C B SER D 1 58 ? 40.572 53.892 -53.164 0.50 26.74 58 SER D C 1
ATOM 5281 O O A SER D 1 58 ? 40.147 52.763 -52.856 0.50 26.32 58 SER D O 1
ATOM 5282 O O B SER D 1 58 ? 40.155 52.765 -52.869 0.50 26.02 58 SER D O 1
ATOM 5287 N N . GLY D 1 59 ? 40.203 54.999 -52.524 1.00 24.56 59 GLY D N 1
ATOM 5288 C CA . GLY D 1 59 ? 39.219 55.002 -51.448 1.00 24.55 59 GLY D CA 1
ATOM 5289 C C . GLY D 1 59 ? 39.750 54.762 -50.044 1.00 27.59 59 GLY D C 1
ATOM 5290 O O . GLY D 1 59 ? 39.001 54.937 -49.079 1.00 28.97 59 GLY D O 1
ATOM 5291 N N . VAL D 1 60 ? 41.038 54.360 -49.905 1.00 19.49 60 VAL D N 1
ATOM 5292 C CA . VAL D 1 60 ? 41.660 54.174 -48.581 1.00 18.09 60 VAL D CA 1
ATOM 5293 C C . VAL D 1 60 ? 42.148 55.573 -48.133 1.00 23.49 60 VAL D C 1
ATOM 5294 O O . VAL D 1 60 ? 42.930 56.193 -48.856 1.00 21.16 60 VAL D O 1
ATOM 5298 N N . PRO D 1 61 ? 41.669 56.092 -46.974 1.00 24.52 61 PRO D N 1
ATOM 5299 C CA . PRO D 1 61 ? 42.065 57.455 -46.556 1.00 23.99 61 PRO D CA 1
ATOM 5300 C C . PRO D 1 61 ? 43.525 57.576 -46.167 1.00 26.03 61 PRO D C 1
ATOM 5301 O O . PRO D 1 61 ? 44.141 56.573 -45.751 1.00 23.07 61 PRO D O 1
ATOM 5305 N N . ASN D 1 62 ? 44.071 58.816 -46.252 1.00 21.45 62 ASN D N 1
ATOM 5306 C CA . ASN D 1 62 ? 45.474 59.105 -45.924 1.00 21.05 62 ASN D CA 1
ATOM 5307 C C . ASN D 1 62 ? 45.799 58.949 -44.443 1.00 23.52 62 ASN D C 1
ATOM 5308 O O . ASN D 1 62 ? 46.966 59.060 -44.085 1.00 23.87 62 ASN D O 1
ATOM 5313 N N . ARG D 1 63 ? 44.785 58.625 -43.585 1.00 21.12 63 ARG D N 1
ATOM 5314 C CA . ARG D 1 63 ? 44.960 58.342 -42.149 1.00 21.90 63 ARG D CA 1
ATOM 5315 C C . ARG D 1 63 ? 45.791 57.049 -42.016 1.00 21.58 63 ARG D C 1
ATOM 5316 O O . ARG D 1 63 ? 46.425 56.837 -40.989 1.00 21.62 63 ARG D O 1
ATOM 5324 N N . PHE D 1 64 ? 45.774 56.191 -43.054 1.00 18.01 64 PHE D N 1
ATOM 5325 C CA . PHE D 1 64 ? 46.546 54.941 -43.093 1.00 15.75 64 PHE D CA 1
ATOM 5326 C C . PHE D 1 64 ? 47.826 55.238 -43.862 1.00 20.64 64 PHE D C 1
ATOM 5327 O O . PHE D 1 64 ? 47.752 55.758 -44.974 1.00 19.67 64 PHE D O 1
ATOM 5335 N N . SER D 1 65 ? 48.976 54.950 -43.273 1.00 17.60 65 SER D N 1
ATOM 5336 C CA . SER D 1 65 ? 50.246 55.162 -43.986 1.00 18.93 65 SER D CA 1
ATOM 5337 C C . SER D 1 65 ? 51.140 53.994 -43.704 1.00 21.70 65 SER D C 1
ATOM 5338 O O . SER D 1 65 ? 51.153 53.491 -42.590 1.00 23.13 65 SER D O 1
ATOM 5341 N N . GLY D 1 66 ? 51.888 53.581 -44.706 1.00 17.17 66 GLY D N 1
ATOM 5342 C CA . GLY D 1 66 ? 52.799 52.458 -44.583 1.00 16.53 66 GLY D CA 1
ATOM 5343 C C . GLY D 1 66 ? 54.210 52.918 -44.864 1.00 22.47 66 GLY D C 1
ATOM 5344 O O . GLY D 1 66 ? 54.440 53.739 -45.763 1.00 20.87 66 GLY D O 1
ATOM 5345 N N . SER D 1 67 ? 55.147 52.393 -44.091 1.00 19.91 67 SER D N 1
ATOM 5346 C CA . SER D 1 67 ? 56.549 52.704 -44.213 1.00 21.98 67 SER D CA 1
ATOM 5347 C C . SER D 1 67 ? 57.365 51.439 -43.931 1.00 25.36 67 SER D C 1
ATOM 5348 O O . SER D 1 67 ? 56.819 50.415 -43.511 1.00 22.76 67 SER D O 1
ATOM 5351 N N . LYS D 1 68 ? 58.663 51.504 -44.209 1.00 24.88 68 LYS D N 1
ATOM 5352 C CA . LYS D 1 68 ? 59.559 50.393 -43.956 1.00 25.43 68 LYS D CA 1
ATOM 5353 C C . LYS D 1 68 ? 60.962 50.925 -43.665 1.00 31.21 68 LYS D C 1
ATOM 5354 O O . LYS D 1 68 ? 61.403 51.917 -44.258 1.00 29.77 68 LYS D O 1
ATOM 5360 N N . SER D 1 69 ? 61.638 50.267 -42.732 1.00 28.86 69 SER D N 1
ATOM 5361 C CA . SER D 1 69 ? 63.017 50.567 -42.352 1.00 30.36 69 SER D CA 1
ATOM 5362 C C . SER D 1 69 ? 63.665 49.214 -42.136 1.00 33.37 69 SER D C 1
ATOM 5363 O O . SER D 1 69 ? 63.232 48.459 -41.256 1.00 31.34 69 SER D O 1
ATOM 5366 N N . GLY D 1 70 ? 64.639 48.896 -42.991 1.00 33.32 70 GLY D N 1
ATOM 5367 C CA . GLY D 1 70 ? 65.346 47.621 -42.965 1.00 33.59 70 GLY D CA 1
ATOM 5368 C C . GLY D 1 70 ? 64.385 46.458 -43.146 1.00 36.04 70 GLY D C 1
ATOM 5369 O O . GLY D 1 70 ? 63.604 46.445 -44.106 1.00 34.84 70 GLY D O 1
ATOM 5370 N N . ASN D 1 71 ? 64.383 45.528 -42.174 1.00 30.61 71 ASN D N 1
ATOM 5371 C CA . ASN D 1 71 ? 63.571 44.305 -42.170 1.00 29.20 71 ASN D CA 1
ATOM 5372 C C . ASN D 1 71 ? 62.193 44.438 -41.498 1.00 28.61 71 ASN D C 1
ATOM 5373 O O . ASN D 1 71 ? 61.503 43.430 -41.315 1.00 25.60 71 ASN D O 1
ATOM 5378 N N . THR D 1 72 ? 61.797 45.663 -41.136 1.00 24.54 72 THR D N 1
ATOM 5379 C CA . THR D 1 72 ? 60.526 45.905 -40.458 1.00 22.02 72 THR D CA 1
ATOM 5380 C C . THR D 1 72 ? 59.691 46.919 -41.203 1.00 24.85 72 THR D C 1
ATOM 5381 O O . THR D 1 72 ? 60.152 48.039 -41.478 1.00 25.03 72 THR D O 1
ATOM 5385 N N . ALA D 1 73 ? 58.466 46.516 -41.540 1.00 21.65 73 ALA D N 1
ATOM 5386 C CA . ALA D 1 73 ? 57.477 47.388 -42.167 1.00 19.88 73 ALA D CA 1
ATOM 5387 C C . ALA D 1 73 ? 56.544 47.869 -41.045 1.00 22.00 73 ALA D C 1
ATOM 5388 O O . ALA D 1 73 ? 56.305 47.133 -40.086 1.00 19.47 73 ALA D O 1
ATOM 5390 N N . SER D 1 74 ? 56.012 49.090 -41.155 1.00 19.59 74 SER D N 1
ATOM 5391 C CA . SER D 1 74 ? 55.061 49.590 -40.160 1.00 19.14 74 SER D CA 1
ATOM 5392 C C . SER D 1 74 ? 53.854 50.207 -40.817 1.00 20.77 74 SER D C 1
ATOM 5393 O O . SER D 1 74 ? 53.978 50.861 -41.854 1.00 20.84 74 SER D O 1
ATOM 5396 N N . LEU D 1 75 ? 52.688 50.003 -40.200 1.00 17.70 75 LEU D N 1
ATOM 5397 C CA . LEU D 1 75 ? 51.433 50.622 -40.594 1.00 17.09 75 LEU D CA 1
ATOM 5398 C C . LEU D 1 75 ? 51.112 51.596 -39.464 1.00 21.16 75 LEU D C 1
ATOM 5399 O O . LEU D 1 75 ? 51.123 51.205 -38.282 1.00 20.79 75 LEU D O 1
ATOM 5404 N N . THR D 1 76 ? 50.771 52.832 -39.822 1.00 18.75 76 THR D N 1
ATOM 5405 C CA . THR D 1 76 ? 50.316 53.816 -38.834 1.00 17.85 76 THR D CA 1
ATOM 5406 C C . THR D 1 76 ? 48.897 54.199 -39.198 1.00 21.13 76 THR D C 1
ATOM 5407 O O . THR D 1 76 ? 48.610 54.472 -40.362 1.00 20.65 76 THR D O 1
ATOM 5411 N N . VAL D 1 77 ? 47.991 54.190 -38.215 1.00 18.37 77 VAL D N 1
ATOM 5412 C CA . VAL D 1 77 ? 46.621 54.622 -38.456 1.00 18.84 77 VAL D CA 1
ATOM 5413 C C . VAL D 1 77 ? 46.438 55.853 -37.562 1.00 24.99 77 VAL D C 1
ATOM 5414 O O . VAL D 1 77 ? 46.502 55.721 -36.336 1.00 23.13 77 VAL D O 1
ATOM 5418 N N . SER D 1 78 ? 46.256 57.027 -38.163 1.00 22.17 78 SER D N 1
ATOM 5419 C CA . SER D 1 78 ? 46.063 58.244 -37.381 1.00 24.26 78 SER D CA 1
ATOM 5420 C C . SER D 1 78 ? 44.557 58.571 -37.249 1.00 27.44 78 SER D C 1
ATOM 5421 O O . SER D 1 78 ? 43.727 58.050 -38.008 1.00 24.44 78 SER D O 1
ATOM 5424 N N . GLY D 1 79 ? 44.210 59.406 -36.271 1.00 25.48 79 GLY D N 1
ATOM 5425 C CA . GLY D 1 79 ? 42.813 59.776 -36.060 1.00 25.80 79 GLY D CA 1
ATOM 5426 C C . GLY D 1 79 ? 41.898 58.568 -35.995 1.00 25.76 79 GLY D C 1
ATOM 5427 O O . GLY D 1 79 ? 40.904 58.488 -36.731 1.00 23.31 79 GLY D O 1
ATOM 5428 N N . LEU D 1 80 ? 42.226 57.614 -35.104 1.00 21.67 80 LEU D N 1
ATOM 5429 C CA . LEU D 1 80 ? 41.444 56.377 -34.961 1.00 20.80 80 LEU D CA 1
ATOM 5430 C C . LEU D 1 80 ? 39.949 56.617 -34.899 1.00 26.06 80 LEU D C 1
ATOM 5431 O O . LEU D 1 80 ? 39.473 57.480 -34.157 1.00 25.69 80 LEU D O 1
ATOM 5436 N N . GLN D 1 81 ? 39.227 55.888 -35.736 1.00 23.30 81 GLN D N 1
ATOM 5437 C CA . GLN D 1 81 ? 37.779 55.923 -35.826 1.00 24.71 81 GLN D CA 1
ATOM 5438 C C . GLN D 1 81 ? 37.243 54.550 -35.450 1.00 27.06 81 GLN D C 1
ATOM 5439 O O . GLN D 1 81 ? 37.991 53.551 -35.525 1.00 22.42 81 GLN D O 1
ATOM 5445 N N . ALA D 1 82 ? 35.959 54.491 -35.006 1.00 25.41 82 ALA D N 1
ATOM 5446 C CA . ALA D 1 82 ? 35.323 53.228 -34.604 1.00 25.63 82 ALA D CA 1
ATOM 5447 C C . ALA D 1 82 ? 35.524 52.126 -35.643 1.00 26.02 82 ALA D C 1
ATOM 5448 O O . ALA D 1 82 ? 35.832 50.988 -35.271 1.00 23.53 82 ALA D O 1
ATOM 5450 N N . GLU D 1 83 ? 35.417 52.476 -36.950 1.00 22.85 83 GLU D N 1
ATOM 5451 C CA . GLU D 1 83 ? 35.547 51.468 -38.018 1.00 22.57 83 GLU D CA 1
ATOM 5452 C C . GLU D 1 83 ? 36.985 50.906 -38.217 1.00 23.80 83 GLU D C 1
ATOM 5453 O O . GLU D 1 83 ? 37.156 49.955 -38.970 1.00 22.24 83 GLU D O 1
ATOM 5459 N N . ASP D 1 84 ? 38.013 51.505 -37.572 1.00 18.66 84 ASP D N 1
ATOM 5460 C CA . ASP D 1 84 ? 39.403 51.013 -37.655 1.00 16.87 84 ASP D CA 1
ATOM 5461 C C . ASP D 1 84 ? 39.637 49.821 -36.707 1.00 18.02 84 ASP D C 1
ATOM 5462 O O . ASP D 1 84 ? 40.660 49.137 -36.824 1.00 16.46 84 ASP D O 1
ATOM 5467 N N . ASP D 1 85 ? 38.692 49.579 -35.760 1.00 15.90 85 ASP D N 1
ATOM 5468 C CA . ASP D 1 85 ? 38.776 48.413 -34.850 1.00 15.54 85 ASP D CA 1
ATOM 5469 C C . ASP D 1 85 ? 38.630 47.170 -35.721 1.00 17.86 85 ASP D C 1
ATOM 5470 O O . ASP D 1 85 ? 37.570 46.949 -36.313 1.00 20.56 85 ASP D O 1
ATOM 5475 N N . ALA D 1 86 ? 39.707 46.382 -35.850 1.00 13.93 86 ALA D N 1
ATOM 5476 C CA . ALA D 1 86 ? 39.754 45.253 -36.789 1.00 14.77 86 ALA D CA 1
ATOM 5477 C C . ALA D 1 86 ? 41.060 44.516 -36.606 1.00 17.34 86 ALA D C 1
ATOM 5478 O O . ALA D 1 86 ? 41.897 44.916 -35.791 1.00 16.76 86 ALA D O 1
ATOM 5480 N N . ASP D 1 87 ? 41.250 43.452 -37.382 1.00 14.05 87 ASP D N 1
ATOM 5481 C CA . ASP D 1 87 ? 42.500 42.718 -37.428 1.00 13.62 87 ASP D CA 1
ATOM 5482 C C . ASP D 1 87 ? 43.274 43.233 -38.635 1.00 17.88 87 ASP D C 1
ATOM 5483 O O . ASP D 1 87 ? 42.679 43.475 -39.698 1.00 17.17 87 ASP D O 1
ATOM 5488 N N . TYR D 1 88 ? 44.594 43.342 -38.493 1.00 13.51 88 TYR D N 1
ATOM 5489 C CA . TYR D 1 88 ? 45.462 43.839 -39.571 1.00 12.64 88 TYR D CA 1
ATOM 5490 C C . TYR D 1 88 ? 46.556 42.842 -39.867 1.00 16.66 88 TYR D C 1
ATOM 5491 O O . TYR D 1 88 ? 47.231 42.388 -38.956 1.00 15.06 88 TYR D O 1
ATOM 5500 N N . TYR D 1 89 ? 46.753 42.541 -41.152 1.00 14.62 89 TYR D N 1
ATOM 5501 C CA . TYR D 1 89 ? 47.720 41.569 -41.606 1.00 13.98 89 TYR D CA 1
ATOM 5502 C C . TYR D 1 89 ? 48.719 42.203 -42.519 1.00 16.58 89 TYR D C 1
ATOM 5503 O O . TYR D 1 89 ? 48.367 43.119 -43.259 1.00 15.91 89 TYR D O 1
ATOM 5512 N N . CYS D 1 90 ? 49.937 41.644 -42.562 1.00 15.76 90 CYS D N 1
ATOM 5513 C CA . CYS D 1 90 ? 50.939 42.089 -43.515 1.00 16.48 90 CYS D CA 1
ATOM 5514 C C . CYS D 1 90 ? 51.391 40.892 -44.384 1.00 19.43 90 CYS D C 1
ATOM 5515 O O . CYS D 1 90 ? 51.237 39.721 -44.003 1.00 19.52 90 CYS D O 1
ATOM 5518 N N . SER D 1 91 ? 51.943 41.203 -45.553 1.00 17.82 91 SER D N 1
ATOM 5519 C CA . SER D 1 91 ? 52.536 40.217 -46.434 1.00 18.50 91 SER D CA 1
ATOM 5520 C C . SER D 1 91 ? 53.708 40.891 -47.154 1.00 20.21 91 SER D C 1
ATOM 5521 O O . SER D 1 91 ? 53.793 42.126 -47.185 1.00 19.94 91 SER D O 1
ATOM 5524 N N . SER D 1 92 ? 54.625 40.088 -47.656 1.00 20.50 92 SER D N 1
ATOM 5525 C CA . SER D 1 92 ? 55.773 40.565 -48.414 1.00 19.81 92 SER D CA 1
ATOM 5526 C C . SER D 1 92 ? 56.204 39.457 -49.363 1.00 26.60 92 SER D C 1
ATOM 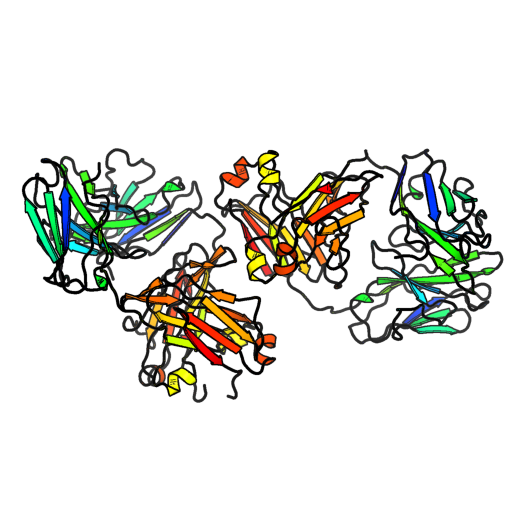5527 O O . SER D 1 92 ? 56.042 38.267 -49.048 1.00 25.01 92 SER D O 1
ATOM 5530 N N . TYR D 1 93 ? 56.770 39.843 -50.524 1.00 27.01 93 TYR D N 1
ATOM 5531 C CA . TYR D 1 93 ? 57.349 38.847 -51.416 1.00 29.98 93 TYR D CA 1
ATOM 5532 C C . TYR D 1 93 ? 58.525 38.240 -50.655 1.00 36.63 93 TYR D C 1
ATOM 5533 O O . TYR D 1 93 ? 59.095 38.911 -49.788 1.00 31.81 93 TYR D O 1
ATOM 5542 N N . GLY D 1 94 ? 58.853 36.990 -50.975 1.00 40.11 94 GLY D N 1
ATOM 5543 C CA . GLY D 1 94 ? 59.993 36.267 -50.423 1.00 43.34 94 GLY D CA 1
ATOM 5544 C C . GLY D 1 94 ? 61.159 36.301 -51.390 1.00 53.97 94 GLY D C 1
ATOM 5545 O O . GLY D 1 94 ? 61.102 36.995 -52.414 1.00 53.86 94 GLY D O 1
ATOM 5546 N N . GLY D 1 95 ? 62.215 35.558 -51.064 1.00 55.56 95 GLY D N 1
ATOM 5547 C CA . GLY D 1 95 ? 63.423 35.464 -51.882 1.00 57.72 95 GLY D CA 1
ATOM 5548 C C . GLY D 1 95 ? 63.147 34.945 -53.278 1.00 65.13 95 GLY D C 1
ATOM 5549 O O . GLY D 1 95 ? 63.560 35.564 -54.266 1.00 66.76 95 GLY D O 1
ATOM 5550 N N . ASP D 1 96 ? 62.423 33.809 -53.362 1.00 61.90 96 ASP D N 1
ATOM 5551 C CA . ASP D 1 96 ? 62.029 33.158 -54.618 1.00 62.31 96 ASP D CA 1
ATOM 5552 C C . ASP D 1 96 ? 60.675 33.758 -55.065 1.00 63.03 96 ASP D C 1
ATOM 5553 O O . ASP D 1 96 ? 60.347 34.882 -54.662 1.00 62.95 96 ASP D O 1
ATOM 5558 N N . ASN D 1 97 ? 59.888 33.035 -55.883 1.00 56.51 97 ASN D N 1
ATOM 5559 C CA . ASN D 1 97 ? 58.569 33.519 -56.299 1.00 53.69 97 ASN D CA 1
ATOM 5560 C C . ASN D 1 97 ? 57.585 33.134 -55.185 1.00 51.70 97 ASN D C 1
ATOM 5561 O O . ASN D 1 97 ? 56.732 32.260 -55.378 1.00 52.78 97 ASN D O 1
ATOM 5566 N N . ASN D 1 98 ? 57.756 33.744 -53.991 1.00 41.68 98 ASN D N 1
ATOM 5567 C CA . ASN D 1 98 ? 56.928 33.421 -52.830 1.00 38.97 98 ASN D CA 1
ATOM 5568 C C . ASN D 1 98 ? 56.293 34.645 -52.182 1.00 38.33 98 ASN D C 1
ATOM 5569 O O . ASN D 1 98 ? 56.761 35.760 -52.363 1.00 37.52 98 ASN D O 1
ATOM 5574 N N . LEU D 1 99 ? 55.236 34.419 -51.401 1.00 32.69 99 LEU D N 1
ATOM 5575 C CA . LEU D 1 99 ? 54.524 35.451 -50.651 1.00 30.87 99 LEU D CA 1
ATOM 5576 C C . LEU D 1 99 ? 54.443 34.985 -49.180 1.00 31.44 99 LEU D C 1
ATOM 5577 O O . LEU D 1 99 ? 53.938 33.896 -48.895 1.00 31.74 99 LEU D O 1
ATOM 5582 N N . PHE D 1 100 ? 55.026 35.777 -48.269 1.00 24.48 100 PHE D N 1
ATOM 5583 C CA . PHE D 1 100 ? 55.087 35.496 -46.840 1.00 23.93 100 PHE D CA 1
ATOM 5584 C C . PHE D 1 100 ? 54.066 36.380 -46.120 1.00 26.62 100 PHE D C 1
ATOM 5585 O O . PHE D 1 100 ? 53.886 37.525 -46.508 1.00 24.48 100 PHE D O 1
ATOM 5593 N N . PHE D 1 101 ? 53.436 35.857 -45.072 1.00 23.30 101 PHE D N 1
ATOM 5594 C CA . PHE D 1 101 ? 52.414 36.572 -44.296 1.00 22.99 101 PHE D CA 1
ATOM 5595 C C . PHE D 1 101 ? 52.717 36.663 -42.790 1.00 26.15 101 PHE D C 1
ATOM 5596 O O . PHE D 1 101 ? 53.274 35.730 -42.221 1.00 26.08 101 PHE D O 1
ATOM 5604 N N . GLY D 1 102 ? 52.270 37.751 -42.151 1.00 21.21 102 GLY D N 1
ATOM 5605 C CA . GLY D 1 102 ? 52.315 37.894 -40.703 1.00 20.34 102 GLY D CA 1
ATOM 5606 C C . GLY D 1 102 ? 51.072 37.228 -40.110 1.00 23.09 102 GLY D C 1
ATOM 5607 O O . GLY D 1 102 ? 50.130 36.900 -40.842 1.00 23.11 102 GLY D O 1
ATOM 5608 N N . GLY D 1 103 ? 51.057 37.031 -38.790 1.00 20.11 103 GLY D N 1
ATOM 5609 C CA . GLY D 1 103 ? 49.969 36.366 -38.072 1.00 19.51 103 GLY D CA 1
ATOM 5610 C C . GLY D 1 103 ? 48.793 37.232 -37.649 1.00 20.33 103 GLY D C 1
ATOM 5611 O O . GLY D 1 103 ? 47.827 36.725 -37.060 1.00 20.36 103 GLY D O 1
ATOM 5612 N N . GLY D 1 104 ? 48.887 38.544 -37.896 1.00 16.98 104 GLY D N 1
ATOM 5613 C CA . GLY D 1 104 ? 47.811 39.461 -37.569 1.00 15.37 104 GLY D CA 1
ATOM 5614 C C . GLY D 1 104 ? 47.959 40.210 -36.268 1.00 19.50 104 GLY D C 1
ATOM 5615 O O . GLY D 1 104 ? 48.463 39.671 -35.283 1.00 19.65 104 GLY D O 1
ATOM 5616 N N . THR D 1 105 ? 47.447 41.445 -36.252 1.00 15.97 105 THR D N 1
ATOM 5617 C CA . THR D 1 105 ? 47.402 42.279 -35.060 1.00 14.61 105 THR D CA 1
ATOM 5618 C C . THR D 1 105 ? 45.989 42.703 -34.877 1.00 17.96 105 THR D C 1
ATOM 5619 O O . THR D 1 105 ? 45.413 43.307 -35.777 1.00 17.06 105 THR D O 1
ATOM 5623 N N . LYS D 1 106 ? 45.436 42.442 -33.692 1.00 16.04 106 LYS D N 1
ATOM 5624 C CA . LYS D 1 106 ? 44.105 42.923 -33.325 1.00 15.46 106 LYS D CA 1
ATOM 5625 C C . LYS D 1 106 ? 44.252 44.377 -32.841 1.00 18.25 106 LYS D C 1
ATOM 5626 O O . LYS D 1 106 ? 44.872 44.622 -31.806 1.00 18.00 106 LYS D O 1
ATOM 5632 N N . VAL D 1 107 ? 43.658 45.324 -33.559 1.00 14.34 107 VAL D N 1
ATOM 5633 C CA . VAL D 1 107 ? 43.717 46.724 -33.146 1.00 13.42 107 VAL D CA 1
ATOM 5634 C C . VAL D 1 107 ? 42.348 47.071 -32.489 1.00 16.88 107 VAL D C 1
ATOM 5635 O O . VAL D 1 107 ? 41.297 46.957 -33.123 1.00 16.02 107 VAL D O 1
ATOM 5639 N N . THR D 1 108 ? 42.390 47.466 -31.222 1.00 13.30 108 THR D N 1
ATOM 5640 C CA . THR D 1 108 ? 41.146 47.819 -30.509 1.00 13.90 108 THR D CA 1
ATOM 5641 C C . THR D 1 108 ? 41.053 49.300 -30.404 1.00 17.37 108 THR D C 1
ATOM 5642 O O . THR D 1 108 ? 41.998 49.939 -29.909 1.00 16.97 108 THR D O 1
ATOM 5646 N N . VAL D 1 109 ? 39.907 49.882 -30.821 1.00 15.15 109 VAL D N 1
ATOM 5647 C CA . VAL D 1 109 ? 39.654 51.304 -30.591 1.00 15.12 109 VAL D CA 1
ATOM 5648 C C . VAL D 1 109 ? 38.938 51.300 -29.229 1.00 17.87 109 VAL D C 1
ATOM 5649 O O . VAL D 1 109 ? 37.799 50.822 -29.147 1.00 16.92 109 VAL D O 1
ATOM 5653 N N . LEU D 1 110 ? 39.623 51.768 -28.145 1.00 15.55 110 LEU D N 1
ATOM 5654 C CA . LEU D 1 110 ? 39.082 51.619 -26.786 1.00 17.40 110 LEU D CA 1
ATOM 5655 C C . LEU D 1 110 ? 37.664 52.115 -26.595 1.00 18.67 110 LEU D C 1
ATOM 5656 O O . LEU D 1 110 ? 37.385 53.272 -26.881 1.00 18.92 110 LEU D O 1
ATOM 5661 N N . GLY D 1 111 ? 36.795 51.209 -26.150 1.00 16.51 111 GLY D N 1
ATOM 5662 C CA . GLY D 1 111 ? 35.385 51.511 -25.869 1.00 16.81 111 GLY D CA 1
ATOM 5663 C C . GLY D 1 111 ? 35.064 51.667 -24.401 1.00 19.31 111 GLY D C 1
ATOM 5664 O O . GLY D 1 111 ? 33.935 52.017 -24.037 1.00 17.17 111 GLY D O 1
ATOM 5665 N N . GLN D 1 112 ? 36.054 51.387 -23.543 1.00 16.33 112 GLN D N 1
ATOM 5666 C CA . GLN D 1 112 ? 35.948 51.492 -22.088 1.00 17.24 112 GLN D CA 1
ATOM 5667 C C . GLN D 1 112 ? 37.374 51.536 -21.533 1.00 20.16 112 GLN D C 1
ATOM 5668 O O . GLN D 1 112 ? 38.319 51.329 -22.302 1.00 19.81 112 GLN D O 1
ATOM 5674 N N . PRO D 1 113 ? 37.573 51.747 -20.212 1.00 18.83 113 PRO D N 1
ATOM 5675 C CA . PRO D 1 113 ? 38.949 51.823 -19.701 1.00 19.00 113 PRO D CA 1
ATOM 5676 C C . PRO D 1 113 ? 39.686 50.499 -19.814 1.00 19.40 113 PRO D C 1
ATOM 5677 O O . PRO D 1 113 ? 39.099 49.406 -19.717 1.00 19.29 113 PRO D O 1
ATOM 5681 N N . LYS D 1 114 ? 40.999 50.596 -20.017 1.00 17.09 114 LYS D N 1
ATOM 5682 C CA . LYS D 1 114 ? 41.820 49.372 -20.023 1.00 16.01 114 LYS D CA 1
ATOM 5683 C C . LYS D 1 114 ? 41.733 48.727 -18.617 1.00 19.38 114 LYS D C 1
ATOM 5684 O O . LYS D 1 114 ? 41.605 49.423 -17.589 1.00 19.09 114 LYS D O 1
ATOM 5690 N N . ALA D 1 115 ? 41.865 47.401 -18.575 1.00 18.15 115 ALA D N 1
ATOM 5691 C CA . ALA D 1 115 ? 41.813 46.673 -17.304 1.00 18.51 115 ALA D CA 1
ATOM 5692 C C . ALA D 1 115 ? 42.733 45.474 -17.413 1.00 20.73 115 ALA D C 1
ATOM 5693 O O . ALA D 1 115 ? 42.618 44.696 -18.362 1.00 17.33 115 ALA D O 1
ATOM 5695 N N . ALA D 1 116 ? 43.691 45.365 -16.478 1.00 20.13 116 ALA D N 1
ATOM 5696 C CA . ALA D 1 116 ? 44.688 44.298 -16.463 1.00 21.32 116 ALA D CA 1
ATOM 5697 C C . ALA D 1 116 ? 44.059 43.010 -15.987 1.00 23.05 116 ALA D C 1
ATOM 5698 O O . ALA D 1 116 ? 43.138 43.037 -15.168 1.00 22.90 116 ALA D O 1
ATOM 5700 N N . PRO D 1 117 ? 44.478 41.864 -16.537 1.00 19.07 117 PRO D N 1
ATOM 5701 C CA . PRO D 1 117 ? 43.838 40.608 -16.122 1.00 18.48 117 PRO D CA 1
ATOM 5702 C C . PRO D 1 117 ? 44.154 40.152 -14.708 1.00 21.86 117 PRO D C 1
ATOM 5703 O O . PRO D 1 117 ? 45.282 40.339 -14.244 1.00 23.31 117 PRO D O 1
ATOM 5707 N N . SER D 1 118 ? 43.168 39.495 -14.067 1.00 18.95 118 SER D N 1
ATOM 5708 C CA . SER D 1 118 ? 43.319 38.786 -12.792 1.00 18.71 118 SER D CA 1
ATOM 5709 C C . SER D 1 118 ? 43.747 37.390 -13.268 1.00 22.69 118 SER D C 1
ATOM 5710 O O . SER D 1 118 ? 43.077 36.821 -14.140 1.00 21.60 118 SER D O 1
ATOM 5713 N N . VAL D 1 119 ? 44.861 36.846 -12.755 1.00 16.70 119 VAL D N 1
ATOM 5714 C CA . VAL D 1 119 ? 45.328 35.537 -13.228 1.00 16.49 119 VAL D CA 1
ATOM 5715 C C . VAL D 1 119 ? 45.371 34.593 -12.029 1.00 19.21 119 VAL D C 1
ATOM 5716 O O . VAL D 1 119 ? 45.957 34.947 -11.012 1.00 19.46 119 VAL D O 1
ATOM 5720 N N . THR D 1 120 ? 44.688 33.454 -12.122 1.00 16.35 120 THR D N 1
ATOM 5721 C CA . THR D 1 120 ? 44.614 32.472 -11.040 1.00 16.20 120 THR D CA 1
ATOM 5722 C C . THR D 1 120 ? 45.032 31.137 -11.627 1.00 20.39 120 THR D C 1
ATOM 5723 O O . THR D 1 120 ? 44.357 30.604 -12.508 1.00 20.30 120 THR D O 1
ATOM 5727 N N . LEU D 1 121 ? 46.131 30.585 -11.113 1.00 19.46 121 LEU D N 1
ATOM 5728 C CA . LEU D 1 121 ? 46.674 29.329 -11.602 1.00 19.07 121 LEU D CA 1
ATOM 5729 C C . LEU D 1 121 ? 46.350 28.184 -10.636 1.00 22.15 121 LEU D C 1
ATOM 5730 O O . LEU D 1 121 ? 46.611 28.287 -9.442 1.00 22.05 121 LEU D O 1
ATOM 5735 N N . PHE D 1 122 ? 45.828 27.075 -11.159 1.00 18.51 122 PHE D N 1
ATOM 5736 C CA . PHE D 1 122 ? 45.439 25.965 -10.299 1.00 18.73 122 PHE D CA 1
ATOM 5737 C C . PHE D 1 122 ? 46.250 24.735 -10.604 1.00 23.20 122 PHE D C 1
ATOM 5738 O O . PHE D 1 122 ? 46.379 24.396 -11.784 1.00 22.16 122 PHE D O 1
ATOM 5746 N N . PRO D 1 123 ? 46.739 24.041 -9.556 1.00 22.71 123 PRO D N 1
ATOM 5747 C CA . PRO D 1 123 ? 47.460 22.774 -9.781 1.00 23.12 123 PRO D CA 1
ATOM 5748 C C . PRO D 1 123 ? 46.456 21.660 -10.131 1.00 26.71 123 PRO D C 1
ATOM 5749 O O . PRO D 1 123 ? 45.247 21.882 -10.056 1.00 25.16 123 PRO D O 1
ATOM 5753 N N . PRO D 1 124 ? 46.912 20.434 -10.453 1.00 24.81 124 PRO D N 1
ATOM 5754 C CA . PRO D 1 124 ? 45.954 19.378 -10.805 1.00 24.55 124 PRO D CA 1
ATOM 5755 C C . PRO D 1 124 ? 45.008 19.021 -9.664 1.00 26.61 124 PRO D C 1
ATOM 5756 O O . PRO D 1 124 ? 45.400 19.077 -8.500 1.00 24.31 124 PRO D O 1
ATOM 5760 N N . SER D 1 125 ? 43.762 18.703 -10.009 1.00 25.57 125 SER D N 1
ATOM 5761 C CA . SER D 1 125 ? 42.731 18.289 -9.050 1.00 26.44 125 SER D CA 1
ATOM 5762 C C . SER D 1 125 ? 43.030 16.850 -8.587 1.00 30.71 125 SER D C 1
ATOM 5763 O O . SER D 1 125 ? 43.577 16.062 -9.364 1.00 29.62 125 SER D O 1
ATOM 5766 N N . SER D 1 126 ? 42.660 16.492 -7.347 1.00 26.45 126 SER D N 1
ATOM 5767 C CA . SER D 1 126 ? 42.909 15.127 -6.862 1.00 26.60 126 SER D CA 1
ATOM 5768 C C . SER D 1 126 ? 42.182 14.089 -7.703 1.00 30.31 126 SER D C 1
ATOM 5769 O O . SER D 1 126 ? 42.746 13.020 -7.951 1.00 30.31 126 SER D O 1
ATOM 5772 N N . GLU D 1 127 ? 40.927 14.385 -8.118 1.00 26.43 127 GLU D N 1
ATOM 5773 C CA . GLU D 1 127 ? 40.095 13.445 -8.892 1.00 25.30 127 GLU D CA 1
ATOM 5774 C C . GLU D 1 127 ? 40.712 13.101 -10.245 1.00 29.18 127 GLU D C 1
ATOM 5775 O O . GLU D 1 127 ? 40.762 11.923 -10.590 1.00 29.45 127 GLU D O 1
ATOM 5781 N N . GLU D 1 128 ? 41.150 14.126 -11.024 1.00 25.84 128 GLU D N 1
ATOM 5782 C CA . GLU D 1 128 ? 41.712 13.840 -12.351 1.00 27.56 128 GLU D CA 1
ATOM 5783 C C . GLU D 1 128 ? 42.978 12.985 -12.303 1.00 32.69 128 GLU D C 1
ATOM 5784 O O . GLU D 1 128 ? 43.253 12.246 -13.249 1.00 33.73 128 GLU D O 1
ATOM 5790 N N . LEU D 1 129 ? 43.745 13.085 -11.209 1.00 32.64 129 LEU D N 1
ATOM 5791 C CA . LEU D 1 129 ? 44.982 12.327 -11.037 1.00 36.02 129 LEU D CA 1
ATOM 5792 C C . LEU D 1 129 ? 44.729 10.794 -11.046 1.00 44.51 129 LEU D C 1
ATOM 5793 O O . LEU D 1 129 ? 45.641 10.014 -11.352 1.00 45.29 129 LEU D O 1
ATOM 5798 N N . GLN D 1 130 ? 43.445 10.389 -10.845 1.00 42.31 130 GLN D N 1
ATOM 5799 C CA . GLN D 1 130 ? 42.962 9.009 -10.883 1.00 43.03 130 GLN D CA 1
ATOM 5800 C C . GLN D 1 130 ? 42.551 8.568 -12.306 1.00 44.51 130 GLN D C 1
ATOM 5801 O O . GLN D 1 130 ? 42.443 7.370 -12.582 1.00 44.88 130 GLN D O 1
ATOM 5807 N N . ALA D 1 131 ? 42.355 9.541 -13.207 1.00 36.66 131 ALA D N 1
ATOM 5808 C CA . ALA D 1 131 ? 42.051 9.323 -14.620 1.00 36.74 131 ALA D CA 1
ATOM 5809 C C . ALA D 1 131 ? 43.345 9.509 -15.453 1.00 38.82 131 ALA D C 1
ATOM 5810 O O . ALA D 1 131 ? 43.280 9.628 -16.683 1.00 38.66 131 ALA D O 1
ATOM 5812 N N . ASN D 1 132 ? 44.525 9.498 -14.761 1.00 34.19 132 ASN D N 1
ATOM 5813 C CA . ASN D 1 132 ? 45.875 9.635 -15.320 1.00 34.13 132 ASN D CA 1
ATOM 5814 C C . ASN D 1 132 ? 46.034 10.971 -16.052 1.00 37.75 132 ASN D C 1
ATOM 5815 O O . ASN D 1 132 ? 46.682 11.063 -17.101 1.00 38.52 132 ASN D O 1
ATOM 5820 N N . LYS D 1 133 ? 45.414 12.020 -15.470 1.00 31.83 133 LYS D N 1
ATOM 5821 C CA . LYS D 1 133 ? 45.474 13.389 -15.984 1.00 29.43 133 LYS D CA 1
ATOM 5822 C C . LYS D 1 133 ? 45.957 14.322 -14.900 1.00 31.86 133 LYS D C 1
ATOM 5823 O O . LYS D 1 133 ? 45.574 14.178 -13.734 1.00 30.19 133 LYS D O 1
ATOM 5829 N N . ALA D 1 134 ? 46.819 15.267 -15.278 1.00 29.72 134 ALA D N 1
ATOM 5830 C CA . ALA D 1 134 ? 47.321 16.299 -14.360 1.00 29.39 134 ALA D CA 1
ATOM 5831 C C . ALA D 1 134 ? 47.177 17.696 -14.998 1.00 35.23 134 ALA D C 1
ATOM 5832 O O . ALA D 1 134 ? 48.087 18.519 -14.894 1.00 37.48 134 ALA D O 1
ATOM 5834 N N . THR D 1 135 ? 46.009 17.962 -15.625 1.00 29.20 135 THR D N 1
ATOM 5835 C CA . THR D 1 135 ? 45.659 19.221 -16.286 1.00 27.78 135 THR D CA 1
ATOM 5836 C C . THR D 1 135 ? 45.764 20.424 -15.339 1.00 27.79 135 THR D C 1
ATOM 5837 O O . THR D 1 135 ? 45.196 20.390 -14.247 1.00 26.60 135 THR D O 1
ATOM 5841 N N . LEU D 1 136 ? 46.530 21.462 -15.745 1.00 21.98 136 LEU D N 1
ATOM 5842 C CA . LEU D 1 136 ? 46.654 22.724 -14.993 1.00 22.12 136 LEU D CA 1
ATOM 5843 C C . LEU D 1 136 ? 45.716 23.712 -15.646 1.00 24.15 136 LEU D C 1
ATOM 5844 O O . LEU D 1 136 ? 45.500 23.615 -16.863 1.00 23.48 136 LEU D O 1
ATOM 5849 N N . VAL D 1 137 ? 45.112 24.638 -14.852 1.00 19.58 137 VAL D N 1
ATOM 5850 C CA . VAL D 1 137 ? 44.245 25.666 -15.440 1.00 18.52 137 VAL D CA 1
ATOM 5851 C C . VAL D 1 137 ? 44.733 27.023 -15.005 1.00 20.02 137 VAL D C 1
ATOM 5852 O O . VAL D 1 137 ? 44.972 27.240 -13.816 1.00 19.69 137 VAL D O 1
ATOM 5856 N N . CYS D 1 138 ? 44.834 27.939 -15.962 1.00 17.50 138 CYS D N 1
ATOM 5857 C CA . CYS D 1 138 ? 45.247 29.312 -15.755 1.00 16.53 138 CYS D CA 1
ATOM 5858 C C . CYS D 1 138 ? 44.048 30.144 -16.141 1.00 20.56 138 CYS D C 1
ATOM 5859 O O . CYS D 1 138 ? 43.751 30.271 -17.328 1.00 19.96 138 CYS D O 1
ATOM 5862 N N . LEU D 1 139 ? 43.261 30.537 -15.134 1.00 16.76 139 LEU D N 1
ATOM 5863 C CA . LEU D 1 139 ? 42.044 31.318 -15.298 1.00 14.58 139 LEU D CA 1
ATOM 5864 C C . LEU D 1 139 ? 42.436 32.789 -15.428 1.00 17.90 139 LEU D C 1
ATOM 5865 O O . LEU D 1 139 ? 43.148 33.335 -14.573 1.00 16.52 139 LEU D O 1
ATOM 5870 N N . ILE D 1 140 ? 41.925 33.446 -16.469 1.00 14.58 140 ILE D N 1
ATOM 5871 C CA . ILE D 1 140 ? 42.283 34.826 -16.742 1.00 13.87 140 ILE D CA 1
ATOM 5872 C C . ILE D 1 140 ? 41.015 35.646 -16.847 1.00 18.92 140 ILE D C 1
ATOM 5873 O O . ILE D 1 140 ? 40.180 35.365 -17.698 1.00 17.46 140 ILE D O 1
ATOM 5878 N N . SER D 1 141 ? 40.841 36.634 -15.975 1.00 17.36 141 SER D N 1
ATOM 5879 C CA . SER D 1 141 ? 39.573 37.359 -16.014 1.00 16.24 141 SER D CA 1
ATOM 5880 C C . SER D 1 141 ? 39.688 38.857 -15.854 1.00 18.53 141 SER D C 1
ATOM 5881 O O . SER D 1 141 ? 40.765 39.372 -15.579 1.00 16.59 141 SER D O 1
ATOM 5884 N N . ASP D 1 142 ? 38.549 39.550 -16.015 1.00 15.60 142 ASP D N 1
ATOM 5885 C CA . ASP D 1 142 ? 38.406 40.990 -15.765 1.00 15.49 142 ASP D CA 1
ATOM 5886 C C . ASP D 1 142 ? 39.346 41.899 -16.599 1.00 19.43 142 ASP D C 1
ATOM 5887 O O . ASP D 1 142 ? 39.788 42.935 -16.097 1.00 21.42 142 ASP D O 1
ATOM 5892 N N . PHE D 1 143 ? 39.626 41.526 -17.856 1.00 15.58 143 PHE D N 1
ATOM 5893 C CA . PHE D 1 143 ? 40.530 42.322 -18.691 1.00 14.19 143 PHE D CA 1
ATOM 5894 C C . PHE D 1 143 ? 39.846 43.020 -19.861 1.00 16.84 143 PHE D C 1
ATOM 5895 O O . PHE D 1 143 ? 38.810 42.584 -20.366 1.00 17.25 143 PHE D O 1
ATOM 5903 N N . TYR D 1 144 ? 40.445 44.122 -20.276 1.00 14.74 144 TYR D N 1
ATOM 5904 C CA . TYR D 1 144 ? 39.974 44.891 -21.402 1.00 14.35 144 TYR D CA 1
ATOM 5905 C C . TYR D 1 144 ? 41.193 45.654 -21.972 1.00 16.05 144 TYR D C 1
ATOM 5906 O O . TYR D 1 144 ? 41.874 46.292 -21.177 1.00 15.82 144 TYR D O 1
ATOM 5915 N N . PRO D 1 145 ? 41.458 45.650 -23.302 1.00 15.48 145 PRO D N 1
ATOM 5916 C CA . PRO D 1 145 ? 40.729 44.943 -24.381 1.00 14.11 145 PRO D CA 1
ATOM 5917 C C . PRO D 1 145 ? 40.760 43.438 -24.204 1.00 18.00 145 PRO D C 1
ATOM 5918 O O . PRO D 1 145 ? 41.547 42.901 -23.420 1.00 16.85 145 PRO D O 1
ATOM 5922 N N . GLY D 1 146 ? 39.888 42.774 -24.945 1.00 16.71 146 GLY D N 1
ATOM 5923 C CA . GLY D 1 146 ? 39.750 41.328 -24.898 1.00 19.00 146 GLY D CA 1
ATOM 5924 C C . GLY D 1 146 ? 40.754 40.597 -25.748 1.00 24.57 146 GLY D C 1
ATOM 5925 O O . GLY D 1 146 ? 40.360 39.844 -26.643 1.00 27.25 146 GLY D O 1
ATOM 5926 N N . ALA D 1 147 ? 42.055 40.853 -25.520 1.00 21.74 147 ALA D N 1
ATOM 5927 C CA . ALA D 1 147 ? 43.142 40.211 -26.247 1.00 21.78 147 ALA D CA 1
ATOM 5928 C C . ALA D 1 147 ? 44.289 39.904 -25.286 1.00 23.08 147 ALA D C 1
ATOM 5929 O O . ALA D 1 147 ? 44.770 40.791 -24.581 1.00 21.85 147 ALA D O 1
ATOM 5931 N N . VAL D 1 148 ? 44.654 38.629 -25.175 1.00 19.00 148 VAL D N 1
ATOM 5932 C CA . VAL D 1 148 ? 45.754 38.188 -24.299 1.00 17.60 148 VAL D CA 1
ATOM 5933 C C . VAL D 1 148 ? 46.611 37.158 -25.029 1.00 21.10 148 VAL D C 1
ATOM 5934 O O . VAL D 1 148 ? 46.113 36.452 -25.914 1.00 20.16 148 VAL D O 1
ATOM 5938 N N . THR D 1 149 ? 47.882 37.013 -24.601 1.00 17.97 149 THR D N 1
ATOM 5939 C CA . THR D 1 149 ? 48.730 35.917 -25.059 1.00 17.53 149 THR D CA 1
ATOM 5940 C C . THR D 1 149 ? 49.154 35.163 -23.814 1.00 19.71 149 THR D C 1
ATOM 5941 O O . THR D 1 149 ? 49.310 35.769 -22.754 1.00 19.45 149 THR D O 1
ATOM 5945 N N . VAL D 1 150 ? 49.264 33.843 -23.911 1.00 18.24 150 VAL D N 1
ATOM 5946 C CA . VAL D 1 150 ? 49.602 33.025 -22.746 1.00 18.52 150 VAL D CA 1
ATOM 5947 C C . VAL D 1 150 ? 50.851 32.217 -23.047 1.00 24.01 150 VAL D C 1
ATOM 5948 O O . VAL D 1 150 ? 50.958 31.649 -24.139 1.00 24.53 150 VAL D O 1
ATOM 5952 N N . ALA D 1 151 ? 51.799 32.191 -22.107 1.00 22.19 151 ALA D N 1
ATOM 5953 C CA . ALA D 1 151 ? 53.005 31.365 -22.217 1.00 23.22 151 ALA D CA 1
ATOM 5954 C C . ALA D 1 151 ? 53.168 30.484 -20.968 1.00 25.65 151 ALA D C 1
ATOM 5955 O O . ALA D 1 151 ? 53.051 30.958 -19.826 1.00 24.84 151 ALA D O 1
ATOM 5957 N N . TRP D 1 152 ? 53.408 29.180 -21.194 1.00 21.22 152 TRP D N 1
ATOM 5958 C CA . TRP D 1 152 ? 53.612 28.229 -20.111 1.00 22.14 152 TRP D CA 1
ATOM 5959 C C . TRP D 1 152 ? 55.082 27.823 -20.037 1.00 25.82 152 TRP D C 1
ATOM 5960 O O . TRP D 1 152 ? 55.746 27.746 -21.069 1.00 25.63 152 TRP D O 1
ATOM 5971 N N . LYS D 1 153 ? 55.581 27.577 -18.825 1.00 24.65 153 LYS D N 1
ATOM 5972 C CA . LYS D 1 153 ? 56.938 27.067 -18.573 1.00 27.32 153 LYS D CA 1
ATOM 5973 C C . LYS D 1 153 ? 56.871 25.877 -17.628 1.00 32.50 153 LYS D C 1
ATOM 5974 O O . LYS D 1 153 ? 56.032 25.863 -16.719 1.00 29.58 153 LYS D O 1
ATOM 5980 N N . ALA D 1 154 ? 57.743 24.877 -17.857 1.00 32.78 154 ALA D N 1
ATOM 5981 C CA . ALA D 1 154 ? 57.964 23.723 -16.992 1.00 34.83 154 ALA D CA 1
ATOM 5982 C C . ALA D 1 154 ? 59.322 24.085 -16.409 1.00 41.37 154 ALA D C 1
ATOM 5983 O O . ALA D 1 154 ? 60.315 24.183 -17.153 1.00 41.37 154 ALA D O 1
ATOM 5985 N N . ASP D 1 155 ? 59.335 24.419 -15.107 1.00 39.52 155 ASP D N 1
ATOM 5986 C CA . ASP D 1 155 ? 60.476 24.991 -14.386 1.00 41.07 155 ASP D CA 1
ATOM 5987 C C . ASP D 1 155 ? 60.731 26.357 -15.077 1.00 47.64 155 ASP D C 1
ATOM 5988 O O . ASP D 1 155 ? 59.824 27.191 -15.075 1.00 46.43 155 ASP D O 1
ATOM 5993 N N . SER D 1 156 ? 61.872 26.543 -15.756 1.00 46.43 156 SER D N 1
ATOM 5994 C CA . SER D 1 156 ? 62.151 27.803 -16.452 1.00 46.63 156 SER D CA 1
ATOM 5995 C C . SER D 1 156 ? 62.164 27.637 -17.985 1.00 50.37 156 SER D C 1
ATOM 5996 O O . SER D 1 156 ? 62.482 28.585 -18.712 1.00 50.82 156 SER D O 1
ATOM 5999 N N . SER D 1 157 ? 61.793 26.440 -18.471 1.00 45.45 157 SER D N 1
ATOM 6000 C CA . SER D 1 157 ? 61.777 26.120 -19.892 1.00 44.47 157 SER D CA 1
ATOM 6001 C C . SER D 1 157 ? 60.382 26.211 -20.515 1.00 44.90 157 SER D C 1
ATOM 6002 O O . SER D 1 157 ? 59.436 25.646 -19.972 1.00 42.23 157 SER D O 1
ATOM 6005 N N . PRO D 1 158 ? 60.252 26.876 -21.686 1.00 41.28 158 PRO D N 1
ATOM 6006 C CA . PRO D 1 158 ? 58.937 26.978 -22.343 1.00 39.56 158 PRO D CA 1
ATOM 6007 C C . PRO D 1 158 ? 58.292 25.645 -22.732 1.00 42.49 158 PRO D C 1
ATOM 6008 O O . PRO D 1 158 ? 58.990 24.667 -23.005 1.00 41.77 158 PRO D O 1
ATOM 6012 N N . VAL D 1 159 ? 56.944 25.608 -22.729 1.00 39.01 159 VAL D N 1
ATOM 6013 C CA . VAL D 1 159 ? 56.146 24.433 -23.096 1.00 40.34 159 VAL D CA 1
ATOM 6014 C C . VAL D 1 159 ? 55.050 24.890 -24.062 1.00 42.87 159 VAL D C 1
ATOM 6015 O O . VAL D 1 159 ? 54.231 25.730 -23.697 1.00 41.67 159 VAL D O 1
ATOM 6019 N N . LYS D 1 160 ? 55.015 24.317 -25.268 1.00 39.83 160 LYS D N 1
ATOM 6020 C CA . LYS D 1 160 ? 53.996 24.635 -26.283 1.00 38.82 160 LYS D CA 1
ATOM 6021 C C . LYS D 1 160 ? 52.990 23.477 -26.432 1.00 40.83 160 LYS D C 1
ATOM 6022 O O . LYS D 1 160 ? 51.790 23.705 -26.666 1.00 39.90 160 LYS D O 1
ATOM 6028 N N . ALA D 1 161 ? 53.484 22.232 -26.281 1.00 34.88 161 ALA D N 1
ATOM 6029 C CA . ALA D 1 161 ? 52.654 21.043 -26.390 1.00 33.55 161 ALA D CA 1
ATOM 6030 C C . ALA D 1 161 ? 51.651 20.911 -25.249 1.00 33.72 161 ALA D C 1
ATOM 6031 O O . ALA D 1 161 ? 51.997 21.121 -24.081 1.00 33.81 161 ALA D O 1
ATOM 6033 N N . GLY D 1 162 ? 50.425 20.547 -25.611 1.00 28.30 162 GLY D N 1
ATOM 6034 C CA . GLY D 1 162 ? 49.332 20.283 -24.680 1.00 27.18 162 GLY D CA 1
ATOM 6035 C C . GLY D 1 162 ? 48.605 21.518 -24.196 1.00 28.49 162 GLY D C 1
ATOM 6036 O O . GLY D 1 162 ? 47.742 21.413 -23.321 1.00 27.60 162 GLY D O 1
ATOM 6037 N N . VAL D 1 163 ? 48.902 22.684 -24.792 1.00 24.22 163 VAL D N 1
ATOM 6038 C CA . VAL D 1 163 ? 48.283 23.943 -24.366 1.00 22.04 163 VAL D CA 1
ATOM 6039 C C . VAL D 1 163 ? 47.058 24.276 -25.237 1.00 24.47 163 VAL D C 1
ATOM 6040 O O . VAL D 1 163 ? 47.177 24.280 -26.467 1.00 23.80 163 VAL D O 1
ATOM 6044 N N . GLU D 1 164 ? 45.910 24.592 -24.599 1.00 20.11 164 GLU D N 1
ATOM 6045 C CA . GLU D 1 164 ? 44.690 25.109 -25.244 1.00 19.26 164 GLU D CA 1
ATOM 6046 C C . GLU D 1 164 ? 44.272 26.369 -24.493 1.00 22.32 164 GLU D C 1
ATOM 6047 O O . GLU D 1 164 ? 44.337 26.383 -23.264 1.00 21.56 164 GLU D O 1
ATOM 6053 N N . THR D 1 165 ? 43.886 27.438 -25.215 1.00 19.16 165 THR D N 1
ATOM 6054 C CA . THR D 1 165 ? 43.395 28.674 -24.593 1.00 18.28 165 THR D CA 1
ATOM 6055 C C . THR D 1 165 ? 42.078 29.033 -25.231 1.00 21.59 165 THR D C 1
ATOM 6056 O O . THR D 1 165 ? 41.959 29.013 -26.456 1.00 22.09 165 THR D O 1
ATOM 6060 N N . THR D 1 166 ? 41.059 29.309 -24.411 1.00 18.58 166 THR D N 1
ATOM 6061 C CA . THR D 1 166 ? 39.753 29.641 -24.948 1.00 17.73 166 THR D CA 1
ATOM 6062 C C . THR D 1 166 ? 39.745 31.040 -25.556 1.00 21.81 166 THR D C 1
ATOM 6063 O O . THR D 1 166 ? 40.573 31.874 -25.195 1.00 21.08 166 THR D O 1
ATOM 6067 N N . THR D 1 167 ? 38.824 31.292 -26.492 1.00 19.57 167 THR D N 1
ATOM 6068 C CA . THR D 1 167 ? 38.661 32.615 -27.088 1.00 18.68 167 THR D CA 1
ATOM 6069 C C . THR D 1 167 ? 38.066 33.558 -25.995 1.00 20.62 167 THR D C 1
ATOM 6070 O O . THR D 1 167 ? 36.989 33.256 -25.446 1.00 19.78 167 THR D O 1
ATOM 6074 N N . PRO D 1 168 ? 38.718 34.710 -25.704 1.00 18.09 168 PRO D N 1
ATOM 6075 C CA . PRO D 1 168 ? 38.173 35.621 -24.671 1.00 16.67 168 PRO D CA 1
ATOM 6076 C C . PRO D 1 168 ? 36.709 35.987 -24.942 1.00 20.20 168 PRO D C 1
ATOM 6077 O O . PRO D 1 168 ? 36.325 36.255 -26.089 1.00 20.87 168 PRO D O 1
ATOM 6081 N N . SER D 1 169 ? 35.904 35.958 -23.893 1.00 17.24 169 SER D N 1
ATOM 6082 C CA . SER D 1 169 ? 34.481 36.275 -23.968 1.00 17.83 169 SER D CA 1
ATOM 6083 C C . SER D 1 169 ? 34.110 37.294 -22.929 1.00 21.06 169 SER D C 1
ATOM 6084 O O . SER D 1 169 ? 34.678 37.311 -21.849 1.00 17.81 169 SER D O 1
ATOM 6087 N N . LYS D 1 170 ? 33.199 38.181 -23.294 1.00 20.56 170 LYS D N 1
ATOM 6088 C CA . LYS D 1 170 ? 32.733 39.271 -22.453 1.00 21.11 170 LYS D CA 1
ATOM 6089 C C . LYS D 1 170 ? 31.795 38.691 -21.379 1.00 24.20 170 LYS D C 1
ATOM 6090 O O . LYS D 1 170 ? 30.849 37.986 -21.710 1.00 24.83 170 LYS D O 1
ATOM 6096 N N . GLN D 1 171 ? 32.108 38.932 -20.103 1.00 19.45 171 GLN D N 1
ATOM 6097 C CA . GLN D 1 171 ? 31.343 38.421 -18.985 1.00 18.16 171 GLN D CA 1
ATOM 6098 C C . GLN D 1 171 ? 30.341 39.430 -18.468 1.00 22.09 171 GLN D C 1
ATOM 6099 O O . GLN D 1 171 ? 30.182 40.483 -19.082 1.00 23.34 171 GLN D O 1
ATOM 6105 N N . SER D 1 172 ? 29.615 39.097 -17.389 1.00 20.65 172 SER D N 1
ATOM 6106 C CA . SER D 1 172 ? 28.545 39.970 -16.900 1.00 21.16 172 SER D CA 1
ATOM 6107 C C . SER D 1 172 ? 29.013 41.364 -16.462 1.00 28.34 172 SER D C 1
ATOM 6108 O O . SER D 1 172 ? 28.196 42.291 -16.494 1.00 28.87 172 SER D O 1
ATOM 6111 N N . ASN D 1 173 ? 30.298 41.507 -16.061 1.00 25.73 173 ASN D N 1
ATOM 6112 C CA . ASN D 1 173 ? 30.880 42.815 -15.684 1.00 25.26 173 ASN D CA 1
ATOM 6113 C C . ASN D 1 173 ? 31.424 43.624 -16.889 1.00 26.31 173 ASN D C 1
ATOM 6114 O O . ASN D 1 173 ? 32.064 44.677 -16.689 1.00 25.06 173 ASN D O 1
ATOM 6119 N N . ASN D 1 174 ? 31.154 43.157 -18.133 1.00 19.79 174 ASN D N 1
ATOM 6120 C CA . ASN D 1 174 ? 31.542 43.808 -19.379 1.00 19.86 174 ASN D CA 1
ATOM 6121 C C . ASN D 1 174 ? 33.065 43.809 -19.626 1.00 22.02 174 ASN D C 1
ATOM 6122 O O . ASN D 1 174 ? 33.550 44.491 -20.524 1.00 20.31 174 ASN D O 1
ATOM 6127 N N . LYS D 1 175 ? 33.780 42.914 -18.927 1.00 18.55 175 LYS D N 1
ATOM 6128 C CA . LYS D 1 175 ? 35.207 42.673 -19.145 1.00 16.91 175 LYS D CA 1
ATOM 6129 C C . LYS D 1 175 ? 35.359 41.210 -19.586 1.00 18.52 175 LYS D C 1
ATOM 6130 O O . LYS D 1 175 ? 34.480 40.368 -19.324 1.00 19.79 175 LYS D O 1
ATOM 6136 N N . TYR D 1 176 ? 36.504 40.893 -20.158 1.00 14.40 176 TYR D N 1
ATOM 6137 C CA . TYR D 1 176 ? 36.758 39.597 -20.744 1.00 14.52 176 TYR D CA 1
ATOM 6138 C C . TYR D 1 176 ? 37.339 38.553 -19.816 1.00 18.30 176 TYR D C 1
ATOM 6139 O O . TYR D 1 176 ? 37.994 38.872 -18.832 1.00 16.63 176 TYR D O 1
ATOM 6148 N N . ALA D 1 177 ? 37.107 37.291 -20.152 1.00 16.06 177 ALA D N 1
ATOM 6149 C CA . ALA D 1 177 ? 37.657 36.188 -19.388 1.00 14.90 177 ALA D CA 1
ATOM 6150 C C . ALA D 1 177 ? 37.992 35.070 -20.350 1.00 16.78 177 ALA D C 1
ATOM 6151 O O . ALA D 1 177 ? 37.374 34.953 -21.420 1.00 16.56 177 ALA D O 1
ATOM 6153 N N . ALA D 1 178 ? 38.967 34.249 -19.963 1.00 14.83 178 ALA D N 1
ATOM 6154 C CA . ALA D 1 178 ? 39.384 33.067 -20.730 1.00 15.63 178 ALA D CA 1
ATOM 6155 C C . ALA D 1 178 ? 40.152 32.163 -19.813 1.00 18.92 178 ALA D C 1
ATOM 6156 O O . ALA D 1 178 ? 40.532 32.567 -18.696 1.00 17.34 178 ALA D O 1
ATOM 6158 N N . SER D 1 179 ? 40.380 30.935 -20.266 1.00 17.48 179 SER D N 1
ATOM 6159 C CA A SER D 1 179 ? 41.184 30.006 -19.507 0.43 17.76 179 SER D CA 1
ATOM 6160 C CA B SER D 1 179 ? 41.146 29.955 -19.510 0.57 18.51 179 SER D CA 1
ATOM 6161 C C . SER D 1 179 ? 42.139 29.316 -20.450 1.00 21.37 179 SER D C 1
ATOM 6162 O O . SER D 1 179 ? 41.787 29.030 -21.602 1.00 21.03 179 SER D O 1
ATOM 6167 N N . SER D 1 180 ? 43.345 29.079 -19.968 1.00 17.90 180 SER D N 1
ATOM 6168 C CA . SER D 1 180 ? 44.369 28.345 -20.686 1.00 15.72 180 SER D CA 1
ATOM 6169 C C . SER D 1 180 ? 44.583 27.095 -19.866 1.00 21.29 180 SER D C 1
ATOM 6170 O O . SER D 1 180 ? 44.667 27.161 -18.642 1.00 20.34 180 SER D O 1
ATOM 6173 N N . TYR D 1 181 ? 44.583 25.933 -20.520 1.00 19.46 181 TYR D N 1
ATOM 6174 C CA . TYR D 1 181 ? 44.754 24.691 -19.799 1.00 20.56 181 TYR D CA 1
ATOM 6175 C C . TYR D 1 181 ? 45.859 23.850 -20.428 1.00 25.68 181 TYR D C 1
ATOM 6176 O O . TYR D 1 181 ? 45.956 23.771 -21.647 1.00 25.41 181 TYR D O 1
ATOM 6185 N N . LEU D 1 182 ? 46.754 23.330 -19.582 1.00 23.25 182 LEU D N 1
ATOM 6186 C CA . LEU D 1 182 ? 47.905 22.523 -19.995 1.00 23.38 182 LEU D CA 1
ATOM 6187 C C . LEU D 1 182 ? 47.617 21.096 -19.545 1.00 28.14 182 LEU D C 1
ATOM 6188 O O . LEU D 1 182 ? 47.568 20.831 -18.334 1.00 25.84 182 LEU D O 1
ATOM 6193 N N . SER D 1 183 ? 47.446 20.178 -20.529 1.00 26.27 183 SER D N 1
ATOM 6194 C CA . SER D 1 183 ? 47.050 18.781 -20.328 1.00 27.69 183 SER D CA 1
ATOM 6195 C C . SER D 1 183 ? 48.220 17.804 -20.106 1.00 36.59 183 SER D C 1
ATOM 6196 O O . SER D 1 183 ? 48.528 16.996 -20.985 1.00 39.88 183 SER D O 1
ATOM 6199 N N . LEU D 1 184 ? 48.816 17.838 -18.895 1.00 31.53 184 LEU D N 1
ATOM 6200 C CA . LEU D 1 184 ? 49.947 17.007 -18.479 1.00 31.02 184 LEU D CA 1
ATOM 6201 C C . LEU D 1 184 ? 49.551 15.628 -18.000 1.00 36.06 184 LEU D C 1
ATOM 6202 O O . LEU D 1 184 ? 48.407 15.396 -17.603 1.00 35.76 184 LEU D O 1
ATOM 6207 N N . THR D 1 185 ? 50.532 14.726 -17.967 1.00 34.05 185 THR D N 1
ATOM 6208 C CA . THR D 1 185 ? 50.348 13.409 -17.370 1.00 35.13 185 THR D CA 1
ATOM 6209 C C . THR D 1 185 ? 50.797 13.597 -15.913 1.00 40.18 185 THR D C 1
ATOM 6210 O O . THR D 1 185 ? 51.619 14.499 -15.668 1.00 37.62 185 THR D O 1
ATOM 6214 N N . PRO D 1 186 ? 50.336 12.775 -14.931 1.00 39.37 186 PRO D N 1
ATOM 6215 C CA . PRO D 1 186 ? 50.839 12.945 -13.554 1.00 39.93 186 PRO D CA 1
ATOM 6216 C C . PRO D 1 186 ? 52.365 12.824 -13.476 1.00 46.38 186 PRO D C 1
ATOM 6217 O O . PRO D 1 186 ? 52.970 13.492 -12.637 1.00 46.01 186 PRO D O 1
ATOM 6221 N N . GLU D 1 187 ? 52.984 12.016 -14.379 1.00 44.42 187 GLU D N 1
ATOM 6222 C CA . GLU D 1 187 ? 54.444 11.820 -14.452 1.00 46.07 187 GLU D CA 1
ATOM 6223 C C . GLU D 1 187 ? 55.164 13.120 -14.829 1.00 48.09 187 GLU D C 1
ATOM 6224 O O . GLU D 1 187 ? 56.107 13.501 -14.135 1.00 47.83 187 GLU D O 1
ATOM 6230 N N . GLN D 1 188 ? 54.677 13.833 -15.869 1.00 43.92 188 GLN D N 1
ATOM 6231 C CA . GLN D 1 188 ? 55.232 15.137 -16.275 1.00 42.48 188 GLN D CA 1
ATOM 6232 C C . GLN D 1 188 ? 55.131 16.131 -15.113 1.00 45.55 188 GLN D C 1
ATOM 6233 O O . GLN D 1 188 ? 56.147 16.706 -14.727 1.00 46.50 188 GLN D O 1
ATOM 6239 N N . TRP D 1 189 ? 53.927 16.264 -14.505 1.00 39.76 189 TRP D N 1
ATOM 6240 C CA . TRP D 1 189 ? 53.674 17.162 -13.372 1.00 38.39 189 TRP D CA 1
ATOM 6241 C C . TRP D 1 189 ? 54.635 16.920 -12.202 1.00 44.60 189 TRP D C 1
ATOM 6242 O O . TRP D 1 189 ? 55.194 17.881 -11.671 1.00 44.41 189 TRP D O 1
ATOM 6253 N N . LYS D 1 190 ? 54.870 15.643 -11.848 1.00 42.50 190 LYS D N 1
ATOM 6254 C CA . LYS D 1 190 ? 55.786 15.246 -10.767 1.00 43.76 190 LYS D CA 1
ATOM 6255 C C . LYS D 1 190 ? 57.288 15.447 -11.113 1.00 47.55 190 LYS D C 1
ATOM 6256 O O . LYS D 1 190 ? 58.090 15.698 -10.209 1.00 46.88 190 LYS D O 1
ATOM 6262 N N . SER D 1 191 ? 57.655 15.338 -12.411 1.00 44.08 191 SER D N 1
ATOM 6263 C CA . SER D 1 191 ? 59.034 15.485 -12.896 1.00 45.42 191 SER D CA 1
ATOM 6264 C C . SER D 1 191 ? 59.581 16.921 -12.839 1.00 49.51 191 SER D C 1
ATOM 6265 O O . SER D 1 191 ? 60.788 17.117 -13.021 1.00 50.87 191 SER D O 1
ATOM 6268 N N . HIS D 1 192 ? 58.715 17.921 -12.610 1.00 44.30 192 HIS D N 1
ATOM 6269 C CA . HIS D 1 192 ? 59.174 19.306 -12.532 1.00 43.78 192 HIS D CA 1
ATOM 6270 C C . HIS D 1 192 ? 59.007 19.902 -11.140 1.00 47.50 192 HIS D C 1
ATOM 6271 O O . HIS D 1 192 ? 58.144 19.460 -10.381 1.00 47.33 192 HIS D O 1
ATOM 6278 N N . ARG D 1 193 ? 59.870 20.878 -10.792 1.00 44.17 193 ARG D N 1
ATOM 6279 C CA . ARG D 1 193 ? 59.856 21.591 -9.509 1.00 43.62 193 ARG D CA 1
ATOM 6280 C C . ARG D 1 193 ? 58.637 22.528 -9.472 1.00 43.78 193 ARG D C 1
ATOM 6281 O O . ARG D 1 193 ? 58.052 22.743 -8.405 1.00 43.53 193 ARG D O 1
ATOM 6289 N N . SER D 1 194 ? 58.276 23.091 -10.642 1.00 36.12 194 SER D N 1
ATOM 6290 C CA . SER D 1 194 ? 57.154 24.010 -10.792 1.00 33.26 194 SER D CA 1
ATOM 6291 C C . SER D 1 194 ? 56.740 24.176 -12.243 1.00 34.53 194 SER D C 1
ATOM 6292 O O . SER D 1 194 ? 57.482 23.800 -13.146 1.00 34.22 194 SER D O 1
ATOM 6295 N N . TYR D 1 195 ? 55.552 24.765 -12.460 1.00 29.35 195 TYR D N 1
ATOM 6296 C CA . TYR D 1 195 ? 55.041 25.170 -13.770 1.00 27.04 195 TYR D CA 1
ATOM 6297 C C . TYR D 1 195 ? 54.560 26.601 -13.620 1.00 27.05 195 TYR D C 1
ATOM 6298 O O . TYR D 1 195 ? 54.062 26.962 -12.556 1.00 25.90 195 TYR D O 1
ATOM 6307 N N . SER D 1 196 ? 54.677 27.403 -14.677 1.00 23.08 196 SER D N 1
ATOM 6308 C CA . SER D 1 196 ? 54.213 28.794 -14.615 1.00 21.84 196 SER D CA 1
ATOM 6309 C C . SER D 1 196 ? 53.275 29.110 -15.752 1.00 24.07 196 SER D C 1
ATOM 6310 O O . SER D 1 196 ? 53.441 28.577 -16.846 1.00 24.05 196 SER D O 1
ATOM 6313 N N . CYS D 1 197 ? 52.343 30.044 -15.520 1.00 20.00 197 CYS D N 1
ATOM 6314 C CA . CYS D 1 197 ? 51.493 30.568 -16.579 1.00 18.36 197 CYS D CA 1
ATOM 6315 C C . CYS D 1 197 ? 51.790 32.080 -16.615 1.00 22.16 197 CYS D C 1
ATOM 6316 O O . CYS D 1 197 ? 51.634 32.728 -15.593 1.00 20.75 197 CYS D O 1
ATOM 6319 N N . GLN D 1 198 ? 52.190 32.615 -17.765 1.00 17.62 198 GLN D N 1
ATOM 6320 C CA . GLN D 1 198 ? 52.469 34.040 -17.947 1.00 17.21 198 GLN D CA 1
ATOM 6321 C C . GLN D 1 198 ? 51.472 34.592 -18.934 1.00 19.37 198 GLN D C 1
ATOM 6322 O O . GLN D 1 198 ? 51.325 34.069 -20.031 1.00 19.39 198 GLN D O 1
ATOM 6328 N N . VAL D 1 199 ? 50.794 35.662 -18.534 1.00 16.91 199 VAL D N 1
ATOM 6329 C CA . VAL D 1 199 ? 49.778 36.274 -19.353 1.00 15.44 199 VAL D CA 1
ATOM 6330 C C . VAL D 1 199 ? 50.280 37.648 -19.730 1.00 18.41 199 VAL D C 1
ATOM 6331 O O . VAL D 1 199 ? 50.641 38.430 -18.836 1.00 17.41 199 VAL D O 1
ATOM 6335 N N . THR D 1 200 ? 50.236 37.947 -21.040 1.00 16.02 200 THR D N 1
ATOM 6336 C CA . THR D 1 200 ? 50.604 39.246 -21.604 1.00 15.80 200 THR D CA 1
ATOM 6337 C C . THR D 1 200 ? 49.338 39.963 -22.060 1.00 18.96 200 THR D C 1
ATOM 6338 O O . THR D 1 200 ? 48.516 39.391 -22.794 1.00 18.38 200 THR D O 1
ATOM 6342 N N . HIS D 1 201 ? 49.205 41.220 -21.644 1.00 17.32 201 HIS D N 1
ATOM 6343 C CA . HIS D 1 201 ? 48.041 42.039 -21.964 1.00 16.46 201 HIS D CA 1
ATOM 6344 C C . HIS D 1 201 ? 48.487 43.492 -22.034 1.00 20.10 201 HIS D C 1
ATOM 6345 O O . HIS D 1 201 ? 49.127 43.976 -21.097 1.00 20.49 201 HIS D O 1
ATOM 6352 N N . GLU D 1 202 ? 48.178 44.182 -23.133 1.00 19.11 202 GLU D N 1
ATOM 6353 C CA . GLU D 1 202 ? 48.499 45.611 -23.265 1.00 19.80 202 GLU D CA 1
ATOM 6354 C C . GLU D 1 202 ? 50.005 45.939 -22.943 1.00 26.55 202 GLU D C 1
ATOM 6355 O O . GLU D 1 202 ? 50.315 46.893 -22.214 1.00 27.48 202 GLU D O 1
ATOM 6361 N N . GLY D 1 203 ? 50.891 45.075 -23.445 1.00 27.31 203 GLY D N 1
ATOM 6362 C CA . GLY D 1 203 ? 52.345 45.163 -23.300 1.00 28.38 203 GLY D CA 1
ATOM 6363 C C . GLY D 1 203 ? 52.933 44.784 -21.947 1.00 30.75 203 GLY D C 1
ATOM 6364 O O . GLY D 1 203 ? 54.154 44.881 -21.769 1.00 31.53 203 GLY D O 1
ATOM 6365 N N . SER D 1 204 ? 52.085 44.358 -20.976 1.00 23.38 204 SER D N 1
ATOM 6366 C CA . SER D 1 204 ? 52.546 44.014 -19.633 1.00 22.60 204 SER D CA 1
ATOM 6367 C C . SER D 1 204 ? 52.320 42.558 -19.379 1.00 23.46 204 SER D C 1
ATOM 6368 O O . SER D 1 204 ? 51.408 41.974 -19.973 1.00 22.05 204 SER D O 1
ATOM 6371 N N . THR D 1 205 ? 53.133 41.973 -18.473 1.00 19.05 205 THR D N 1
ATOM 6372 C CA . THR D 1 205 ? 52.996 40.575 -18.138 1.00 18.56 205 THR D CA 1
ATOM 6373 C C . THR D 1 205 ? 52.716 40.373 -16.660 1.00 21.23 205 THR D C 1
ATOM 6374 O O . THR D 1 205 ? 53.043 41.219 -15.801 1.00 21.18 205 THR D O 1
ATOM 6378 N N A VAL D 1 206 ? 52.087 39.220 -16.354 0.34 17.64 206 VAL D N 1
ATOM 6379 N N B VAL D 1 206 ? 52.163 39.218 -16.362 0.66 16.76 206 VAL D N 1
ATOM 6380 C CA A VAL D 1 206 ? 51.751 38.738 -15.013 0.34 17.56 206 VAL D CA 1
ATOM 6381 C CA B VAL D 1 206 ? 51.970 38.777 -15.010 0.66 16.10 206 VAL D CA 1
ATOM 6382 C C A VAL D 1 206 ? 52.058 37.237 -15.048 0.34 21.96 206 VAL D C 1
ATOM 6383 C C B VAL D 1 206 ? 52.177 37.282 -15.092 0.66 20.79 206 VAL D C 1
ATOM 6384 O O A VAL D 1 206 ? 51.545 36.539 -15.932 0.34 21.48 206 VAL D O 1
ATOM 6385 O O B VAL D 1 206 ? 51.784 36.652 -16.088 0.66 19.81 206 VAL D O 1
ATOM 6392 N N . GLU D 1 207 ? 52.887 36.741 -14.107 1.00 18.91 207 GLU D N 1
ATOM 6393 C CA . GLU D 1 207 ? 53.228 35.320 -14.071 1.00 19.15 207 GLU D CA 1
ATOM 6394 C C . GLU D 1 207 ? 52.934 34.698 -12.726 1.00 22.81 207 GLU D C 1
ATOM 6395 O O . GLU D 1 207 ? 53.351 35.214 -11.688 1.00 20.13 207 GLU D O 1
ATOM 6401 N N . LYS D 1 208 ? 52.180 33.598 -12.759 1.00 18.64 208 LYS D N 1
ATOM 6402 C CA . LYS D 1 208 ? 51.806 32.820 -11.587 1.00 18.08 208 LYS D CA 1
ATOM 6403 C C . LYS D 1 208 ? 52.520 31.468 -11.679 1.00 23.07 208 LYS D C 1
ATOM 6404 O O . LYS D 1 208 ? 52.734 30.959 -12.773 1.00 22.34 208 LYS D O 1
ATOM 6410 N N . THR D 1 209 ? 52.917 30.917 -10.546 1.00 23.10 209 THR D N 1
ATOM 6411 C CA . THR D 1 209 ? 53.665 29.672 -10.491 1.00 24.42 209 THR D CA 1
ATOM 6412 C C . THR D 1 209 ? 52.965 28.704 -9.543 1.00 28.74 209 THR D C 1
ATOM 6413 O O . THR D 1 209 ? 52.336 29.143 -8.583 1.00 27.26 209 THR D O 1
ATOM 6417 N N A VAL D 1 210 ? 53.045 27.399 -9.845 0.22 26.44 210 VAL D N 1
ATOM 6418 N N B VAL D 1 210 ? 53.016 27.395 -9.850 0.78 26.69 210 VAL D N 1
ATOM 6419 C CA A VAL D 1 210 ? 52.441 26.337 -9.045 0.22 26.98 210 VAL D CA 1
ATOM 6420 C CA B VAL D 1 210 ? 52.446 26.333 -9.005 0.78 27.82 210 VAL D CA 1
ATOM 6421 C C A VAL D 1 210 ? 53.415 25.143 -8.931 0.22 32.06 210 VAL D C 1
ATOM 6422 C C B VAL D 1 210 ? 53.454 25.189 -8.894 0.78 31.06 210 VAL D C 1
ATOM 6423 O O A VAL D 1 210 ? 54.129 24.855 -9.892 0.22 31.73 210 VAL D O 1
ATOM 6424 O O B VAL D 1 210 ? 54.186 24.939 -9.845 0.78 29.83 210 VAL D O 1
ATOM 6431 N N . ALA D 1 211 ? 53.472 24.486 -7.754 1.00 30.11 211 ALA D N 1
ATOM 6432 C CA . ALA D 1 211 ? 54.398 23.373 -7.515 1.00 31.32 211 ALA D CA 1
ATOM 6433 C C . ALA D 1 211 ? 53.731 22.116 -6.939 1.00 38.26 211 ALA D C 1
ATOM 6434 O O . ALA D 1 211 ? 52.754 22.247 -6.202 1.00 37.58 211 ALA D O 1
ATOM 6436 N N . PRO D 1 212 ? 54.267 20.901 -7.228 1.00 37.12 212 PRO D N 1
ATOM 6437 C CA . PRO D 1 212 ? 53.701 19.682 -6.626 1.00 42.71 212 PRO D CA 1
ATOM 6438 C C . PRO D 1 212 ? 54.159 19.496 -5.180 1.00 77.27 212 PRO D C 1
ATOM 6439 O O . PRO D 1 212 ? 53.874 20.312 -4.307 1.00 44.03 212 PRO D O 1
#

Solvent-accessible surface area: 38048 Å² total; per-residue (Å²): 191,57,64,2,91,15,49,66,25,18,24,3,18,75,57,96,72,15,86,1,39,0,56,13,73,78,75,13,0,32,53,46,98,16,0,11,0,11,21,6,64,109,68,132,29,12,102,8,3,0,37,90,16,51,81,93,27,121,74,12,60,124,37,7,50,10,64,55,93,58,52,43,0,24,0,37,0,48,29,3,83,80,112,1,41,0,39,0,22,0,0,0,111,8,90,138,93,68,66,46,5,36,13,0,51,0,12,9,11,4,17,11,116,18,84,18,50,9,17,8,0,46,8,7,47,87,9,45,154,66,104,112,0,10,0,0,0,4,0,7,53,0,16,4,26,22,30,64,26,50,4,51,12,45,74,66,105,30,151,84,40,40,35,38,3,61,33,11,128,16,32,33,37,20,57,0,0,0,0,12,1,64,8,66,7,111,80,11,138,91,52,162,9,4,6,0,41,1,34,10,58,71,73,81,57,86,54,66,21,51,44,102,194,68,73,133,77,7,90,16,50,115,78,18,54,4,39,75,53,102,66,14,85,3,40,0,55,13,72,82,78,8,0,31,50,54,94,29,0,15,0,25,14,18,61,109,69,124,44,30,106,39,2,0,68,100,14,49,85,93,32,123,76,15,59,125,53,6,53,10,65,59,94,59,60,42,0,27,0,41,1,45,26,0,82,28,74,1,13,0,33,0,5,0,5,0,82,22,43,128,72,60,24,40,17,0,51,10,0,79,0,42,3,80,73,26,98,138,20,73,13,41,14,25,6,1,37,14,8,91,96,11,48,166,67,106,121,0,13,0,0,0,5,0,11,49,0,41,57,28,66,25,97,32,46,3,46,14,59,102,62,86,33,136,49,36,38,37,47,2,88,33,13,76,21,94,60,27,65,49,0,0,0,0,11,0,68,15,66,7,119,83,7,126,87,52,202,19,5,8,0,39,0,47,6,98,74,72,80,44,99,54,67,20,53,41,91,184,86,119,7,94,14,43,116,78,22,60,1,43,74,57,93,68,12,86,0,44,0,58,16,74,79,83,6,0,32,54,47,95,31,0,14,0,25,13,20,52,109,65,118,43,29,105,38,2,0,77,94,14,50,84,96,31,120,75,14,61,124,42,6,49,10,63,58,93,56,56,42,0,26,0,38,0,44,30,2,78,25,65,1,20,1,28,0,4,0,4,0,82,24,41,130,70,68,25,59,19,0,57,13,0,79,0,48,4,89,70,15,105,150,22,77,11,47,13,24,6,1,43,9,20,94,103,15,34,138,64,105,112,2,8,0,0,0,4,0,12,54,0,39,38,26,65,29,96,32,46,5,37,11,15,26,52,98,31,191,81,40,48,35,48,3,87,34,10,65,20,95,65,29,74,48,0,0,0,0,16,0,62,16,68,5,112,83,6,126,89,55,144,4,3,0,0,26,0,48,10,94,77,74,80,42,34,44,4,22,50,42,188,165,53,61,1,93,15,50,81,42,22,24,3,38,91,58,100,69,13,85,3,39,0,57,12,74,82,69,6,0,31,52,46,97,16,0,9,0,12,21,3,66,96,57,130,31,12,105,8,4,0,36,89,15,57,79,108,28,120,74,7,59,120,42,8,58,9,66,57,94,55,60,43,0,25,0,41,1,44,28,3,74,83,102,1,46,0,34,0,21,0,1,0,136,11,67,113,141,76,70,64,48,6,35,12,0,56,0,10,16,35,70,52,114,116,24,80,13,51,7,24,14,1,40,15,6,96,40,12,58,114,35,50,100,0,10,0,0,0,4,0,9,52,0,20,6,27,19,28,53,35,47,5,53,7,54,98,68,113,37,190,86,43,41,41,43,2,56,38,11,111,17,97,68,84,60,52,0,0,0,0,14,1,63,12,59,25,147,86,8,135,83,50,201,18,3,8,0,43,1,40,10,63,78,72,78,53,79,75,65,20,61,81

Nearest PDB structures (foldseek):
  7yi6-assembly2_E  TM=9.109E-01  e=2.222E-38  Homo sapiens
  7mf1-assembly1_L  TM=7.892E-01  e=1.892E-37  Homo sapiens
  7z0x-assembly1_L  TM=7.553E-01  e=3.410E-38  Homo sapiens
  6pbv-assembly1_A  TM=5.871E-01  e=1.793E-37  Homo sapiens
  8fo3-assembly1_A  TM=5.182E-01  e=1.997E-39  Homo sapiens

CATH classification: 2.60.40.10 (+1 more: 2.60.40.10)

B-factor: mean 25.75, std 11.63, range [9.27, 116.87]

Foldseek 3Di:
DFQWEKDAEAEEAAQAKIKIKTFHACQKQVVAQFKWKWWAAPPDDIHTQDGSQADGDPPRDPLWGWHDDHRMIMIMRGRDDQVRQTKMKMWTAGPNRITIYPIYGYHHDPDDFDAWDWDKAWADPVVVVVQKTKIKIKTWQGPPQGKDKWKAQANHTDDPQKDKDRWDQDPVRGTIIMIMGIDGVCSQQVTQWMKMWMADNRDIDIDIDHDDPPD/DAWAWDQEWEEAAQAKTKIKTFDACQWQVPAQAKWKWWDAPPDDTHTQDGSQADGDPPRDPQWGWHDDHRMIMIMGGRDDLVRQTWMKMWTAGPPRRIHIHPIYGYYHPDDDFWAWDWDKAWADPVVVVVQKTKIKIKTWDGPPQDKDKWKAQANHTDPDQKDKDRWDQDPVRITIIMIMGIDGNCSQQVGQWMKMWMADPRDIDIDIDHDDPD/DWAWDQEDEEAAQAKTKIKTFDACQKQVVFQAKWKWWAAPPDDTHTQDGSQFDGDPPRDPQWGWHDDHRMIMIMRGRDDLVRQTKMKMWIAGPPRDIDIYPIYGYYHPDDDFDAWDWDKAWADPVQVVVQWTKIKIKTWDGPPQDKDKWKAQANHTDDPQKDKDRWDQDPVSITIIMIMGIDGSCSQQPTQWMKMWMADPRDIDIDIDHDD/DFQWAWDAEAEEAAQAKTKIKIFHACFWQVVFQFKWKWWAAPPGDIHTAAGSQADGDPPRDPLWGWHDDHRMIMIMRGRDDQVSQTKMKMWTQGNPRRITIYPIYGYYHDPDDFDAWDWDKAWADPVVLVVQKTKIKIKIWDGPPQDKDKWKAQANHTDDPQKDKDRWDQDPVRITIIMIMRTDGVVSQQPGQKMKMWMADNRDIDIDIDGD

Radius of gyration: 36.39 Å; Cα contacts (8 Å, |Δi|>4): 2359; chains: 4; bounding box: 67×87×112 Å

Secondary structure (DSSP, 8-state):
--SBB--SEEEE-TT--EEEEEE--TTTGGGSS--EEEEE-TTS--EEEEBTTTBPPTT--TTEEEEEETTEEEEEE-S--GGG-EEEEEEEE----EEEB--EEEEE-SS--BPPEEEEE---HHHHHTT---EEEEEEEEBSS--EEEEEETTEEE-TTEEEPPPEE-TTS-EEEEEEE---HHHHHHSS-EEEEEEETTEEEEEEE---S--/-PBB--SEEEE-TT--EEEEEE--TTTGGG-S--EEEEE-TTS--EEEEBTTTBPPTT--TTEEEEEETTEEEEEE-S--GGG-EEEEEEEE-STT-EEEB--EEEEE-SPPPBPPEEEEEPPPHHHHHTT---EEEEEEEEBSS--EEEEEETTEEP-SSEEEPPPEE-TTSSEEEEEEE---HHHHHHSS-EEEEEEETTEEEEEEE-----/-BB--SEEEE-TT--EEEEEE--TTTGGG-S--EEEEE-TTS--EEEEBTTTBPPTT--TTEEEEEETTEEEEEE-S--GGG-EEEEEEEE-STT-EEEB--EEEEETTPPPBPPEEEEEPPPHHHHHTT-EEEEEEEEEEBSS--EEEEEETTEEE-TTEEEPPPEE-TTSSEEEEEEEEE-HHHHHHSS-EEEEEEETTEEEEEEE---/--SBB--SEEEE-TT--EEEEEE--TTTGGGSS--EEEEE-TTS--EEEEBTTTBPPTT--TTEEEEEETTEEEEEE-S--GGG-EEEEEEEE-SSS-EEEB--EEEEE-SS--BPPEEEEE---TTGGGGT---EEEEEEEEBSS--EEEEEETTEEE-TTEEEPPPEE-TTSSEEEEEEE---HHHHHHSS-EEEEEEETTEEEEEEE--

Sequence (852 aa):
QSSALTQPPSASGSPGQSVTISCTGTSSDVGGSDSVSWYQQHPGKAPKLIIYEVSQRRPSGVPNRFSGSKSGNTASLTVSSGLQAEDDADYYCSSYGGNNLFFGGGTKVTVLGQPKAAPSSVTLFPPSSEELQANKATLVVCLISDFYPGAVTTVAWKADSSSPVKAGVETTTPSKQSNNKYAASSSYLSSLTPEEQWKSHRRSYSCQVTHEGSTVEKKTVAPTECSSALTQPPSSASGSPGQSVTISCTGTSSDVGGSDSVSWYQQHPGKAPKLIIYEVSQRPSGVPNRFSGSKSGNTASLTVSGLQAEDDADYYCSSYGGDNNLFFGGGTKVTVLGQPKAAPSVTLFPPSSEELQANKATLVVCLISDFYPGAVTVAWKADSSPVKAGVETTTPSKQSNNKYAASSSYLSLTPEQWKSHRSYSCQVTHEGSTVEKTVAPTECALTQPPSSASGSPGQSVVTISCTGTSSSDVGGSDSVSWYQQHPGKAPKLIIYEVSQRRPSGVPNRFSGSKSGNTASLTVSSGLQAEDDADYYCSSYGGDNNLFFGGGTKVTVLGQPKKAAPSVTLFPPSSEELQANKATLVVCLISDFYPGAVTVAWKADSSPVKAGVETTTPSKKQSNNKYAASSYLSSLTPEQWKSHRSYSCQVTHEGSTVEKTVAPTQSALTQPPSASGSPGQSVTISCTGTSSDVGGSDSVSWYQQHPGKKAPKLIIYEVSQRPSSGVPNRFSGSKSGNTASLTVSGLQAEDDADYYCSSYGGDNNLFFGGGTKVTVLGQPKAAPSVTLFPPSSEELQANKATLVCLISDFYPGAVTVAWKADSSPVKAGVETTTPSKQSNNKYAASSSYLSLTPEQWKSHRSYSCQVTHEGSTVVEKTVVAP